Protein 2PFM (pdb70)

Organism: Bacillus anthracis (NCBI:txid1392)

Radius of gyration: 32.89 Å; Cα contacts (8 Å, |Δi|>4): 1413; chains: 2; bounding box: 69×90×86 Å

Structure (mmCIF, N/CA/C/O backbone):
data_2PFM
#
_entry.id   2PFM
#
_cell.length_a   154.381
_cell.length_b   154.381
_cell.length_c   174.989
_cell.angle_alpha   90.00
_cell.angle_beta   90.00
_cell.angle_gamma   120.00
#
_symmetry.space_group_name_H-M   'P 61 2 2'
#
loop_
_entity.id
_entity.type
_entity.pdbx_description
1 polymer 'Adenylosuccinate lyase'
2 non-polymer 'MALONATE ION'
3 water water
#
loop_
_atom_site.group_PDB
_atom_site.id
_atom_site.type_symbol
_atom_site.label_atom_id
_atom_site.label_alt_id
_atom_site.label_comp_id
_atom_site.label_asym_id
_atom_site.label_entity_id
_atom_site.label_seq_id
_atom_site.pdbx_PDB_ins_code
_atom_site.Cartn_x
_atom_site.Cartn_y
_atom_site.Cartn_z
_atom_site.occupancy
_atom_site.B_iso_or_equiv
_atom_site.auth_seq_id
_atom_site.auth_comp_id
_atom_site.auth_asym_id
_atom_site.auth_atom_id
_atom_site.pdbx_PDB_model_num
ATOM 1 N N . ILE A 1 11 ? -19.409 -72.770 -15.998 1.00 73.37 2 ILE A N 1
ATOM 2 C CA . ILE A 1 11 ? -18.013 -73.262 -16.219 1.00 73.10 2 ILE A CA 1
ATOM 3 C C . ILE A 1 11 ? -17.888 -73.907 -17.588 1.00 71.92 2 ILE A C 1
ATOM 4 O O . ILE A 1 11 ? -18.828 -74.580 -18.006 1.00 72.52 2 ILE A O 1
ATOM 9 N N . SER A 1 12 ? -16.745 -73.795 -18.276 1.00 70.31 3 SER A N 1
ATOM 10 C CA . SER A 1 12 ? -15.424 -73.462 -17.721 1.00 68.54 3 SER A CA 1
ATOM 11 C C . SER A 1 12 ? -14.611 -72.356 -18.461 1.00 67.83 3 SER A C 1
ATOM 12 O O . SER A 1 12 ? -13.667 -71.793 -17.898 1.00 67.53 3 SER A O 1
ATOM 15 N N . ARG A 1 13 ? -14.949 -72.053 -19.713 1.00 66.19 4 ARG A N 1
ATOM 16 C CA . ARG A 1 13 ? -14.394 -70.861 -20.377 1.00 65.00 4 ARG A CA 1
ATOM 17 C C . ARG A 1 13 ? -14.948 -69.560 -19.782 1.00 63.19 4 ARG A C 1
ATOM 18 O O . ARG A 1 13 ? -14.444 -68.474 -20.089 1.00 62.30 4 ARG A O 1
ATOM 26 N N . TYR A 1 14 ? -16.002 -69.677 -18.972 1.00 61.16 5 TYR A N 1
ATOM 27 C CA . TYR A 1 14 ? -16.573 -68.522 -18.281 1.00 60.14 5 TYR A CA 1
ATOM 28 C C . TYR A 1 14 ? -16.176 -68.471 -16.801 1.00 58.99 5 TYR A C 1
ATOM 29 O O . TYR A 1 14 ? -16.793 -67.757 -16.023 1.00 58.26 5 TYR A O 1
ATOM 38 N N . THR A 1 15 ? -15.136 -69.199 -16.409 1.00 57.97 6 THR A N 1
ATOM 39 C CA . THR A 1 15 ? -14.700 -69.172 -15.013 1.00 57.67 6 THR A CA 1
ATOM 40 C C . THR A 1 15 ? -13.250 -68.683 -14.880 1.00 57.07 6 THR A C 1
ATOM 41 O O . THR A 1 15 ? -12.325 -69.272 -15.443 1.00 57.29 6 THR A O 1
ATOM 45 N N . ARG A 1 16 ? -13.081 -67.571 -14.164 1.00 56.25 7 ARG A N 1
ATOM 46 C CA . ARG A 1 16 ? -11.758 -67.062 -13.794 1.00 55.59 7 ARG A CA 1
ATOM 47 C C . ARG A 1 16 ? -11.237 -67.811 -12.543 1.00 54.44 7 ARG A C 1
ATOM 48 O O . ARG A 1 16 ? -12.049 -68.276 -11.725 1.00 54.75 7 ARG A O 1
ATOM 56 N N . PRO A 1 17 ? -9.897 -67.960 -12.402 1.00 52.99 8 PRO A N 1
ATOM 57 C CA . PRO A 1 17 ? -9.317 -68.804 -11.323 1.00 51.69 8 PRO A CA 1
ATOM 58 C C . PRO A 1 17 ? -9.639 -68.397 -9.884 1.00 50.06 8 PRO A C 1
ATOM 59 O O . PRO A 1 17 ? -9.879 -69.256 -9.046 1.00 49.23 8 PRO A O 1
ATOM 63 N N . GLU A 1 18 ? -9.651 -67.099 -9.615 1.00 48.22 9 GLU A N 1
ATOM 64 C CA . GLU A 1 18 ? -9.988 -66.597 -8.292 1.00 46.73 9 GLU A CA 1
ATOM 65 C C . GLU A 1 18 ? -11.341 -67.218 -7.840 1.00 44.38 9 GLU A C 1
ATOM 66 O O . GLU A 1 18 ? -11.403 -67.896 -6.810 1.00 44.79 9 GLU A O 1
ATOM 72 N N . MET A 1 19 ? -12.396 -67.084 -8.634 1.00 40.80 10 MET A N 1
ATOM 73 C CA . MET A 1 19 ? -13.725 -67.505 -8.166 1.00 40.19 10 MET A CA 1
ATOM 74 C C . MET A 1 19 ? -13.964 -69.041 -8.190 1.00 38.74 10 MET A C 1
ATOM 75 O O . MET A 1 19 ? -14.650 -69.598 -7.311 1.00 37.90 10 MET A O 1
ATOM 80 N N . GLY A 1 20 ? -13.425 -69.713 -9.193 1.00 38.14 11 GLY A N 1
ATOM 81 C CA . GLY A 1 20 ? -13.521 -71.159 -9.299 1.00 38.28 11 GLY A CA 1
ATOM 82 C C . GLY A 1 20 ? -12.944 -71.862 -8.084 1.00 37.97 11 GLY A C 1
ATOM 83 O O . GLY A 1 20 ? -13.560 -72.792 -7.542 1.00 37.70 11 GLY A O 1
ATOM 84 N N . ALA A 1 21 ? -11.765 -71.417 -7.658 1.00 37.58 12 ALA A N 1
ATOM 85 C CA . ALA A 1 21 ? -11.096 -71.972 -6.480 1.00 38.20 12 ALA A CA 1
ATOM 86 C C . ALA A 1 21 ? -11.955 -71.982 -5.182 1.00 38.16 12 ALA A C 1
ATOM 87 O O . ALA A 1 21 ? -11.895 -72.930 -4.401 1.00 38.88 12 ALA A O 1
ATOM 89 N N . ILE A 1 22 ? -12.783 -70.982 -4.946 1.00 38.11 13 ILE A N 1
ATOM 90 C CA . ILE A 1 22 ? -13.532 -71.020 -3.687 1.00 37.99 13 ILE A CA 1
ATOM 91 C C . ILE A 1 22 ? -14.622 -72.095 -3.662 1.00 38.11 13 ILE A C 1
ATOM 92 O O . ILE A 1 22 ? -15.019 -72.584 -2.597 1.00 38.01 13 ILE A O 1
ATOM 97 N N . TRP A 1 23 ? -15.083 -72.508 -4.835 1.00 37.31 14 TRP A N 1
ATOM 98 C CA . TRP A 1 23 ? -16.190 -73.462 -4.909 1.00 37.48 14 TRP A CA 1
ATOM 99 C C . TRP A 1 23 ? -15.783 -74.944 -5.082 1.00 38.67 14 TRP A C 1
ATOM 100 O O . TRP A 1 23 ? -16.645 -75.804 -5.303 1.00 38.97 14 TRP A O 1
ATOM 111 N N . THR A 1 24 ? -14.496 -75.258 -4.937 1.00 39.99 15 THR A N 1
ATOM 112 C CA . THR A 1 24 ? -14.054 -76.658 -4.989 1.00 40.54 15 THR A CA 1
ATOM 113 C C . THR A 1 24 ? -14.543 -77.438 -3.770 1.00 41.78 15 THR A C 1
ATOM 114 O O . THR A 1 24 ? -14.799 -76.868 -2.695 1.00 40.58 15 THR A O 1
ATOM 118 N N . GLU A 1 25 ? -14.664 -78.742 -3.965 1.00 42.77 16 GLU A N 1
ATOM 119 C CA . GLU A 1 25 ? -15.007 -79.684 -2.905 1.00 44.11 16 GLU A CA 1
ATOM 120 C C . GLU A 1 25 ? -14.000 -79.606 -1.763 1.00 44.82 16 GLU A C 1
ATOM 121 O O . GLU A 1 25 ? -14.370 -79.593 -0.569 1.00 44.11 16 GLU A O 1
ATOM 127 N N . GLU A 1 26 ? -12.732 -79.521 -2.150 1.00 45.26 17 GLU A N 1
ATOM 128 C CA . GLU A 1 26 ? -11.647 -79.418 -1.201 1.00 45.71 17 GLU A CA 1
ATOM 129 C C . GLU A 1 26 ? -11.862 -78.226 -0.300 1.00 45.01 17 GLU A C 1
ATOM 130 O O . GLU A 1 26 ? -11.767 -78.346 0.935 1.00 44.35 17 GLU A O 1
ATOM 136 N N . ASN A 1 27 ? -12.149 -77.084 -0.924 1.00 44.05 18 ASN A N 1
ATOM 137 C CA . ASN A 1 27 ? -12.364 -75.862 -0.181 1.00 42.91 18 ASN A CA 1
ATOM 138 C C . ASN A 1 27 ? -13.609 -75.963 0.703 1.00 41.44 18 ASN A C 1
ATOM 139 O O . ASN A 1 27 ? -13.600 -75.461 1.813 1.00 40.45 18 ASN A O 1
ATOM 144 N N . LYS A 1 28 ? -14.666 -76.602 0.201 1.00 40.26 19 LYS A N 1
ATOM 145 C CA . LYS A 1 28 ? -15.875 -76.823 0.989 1.00 40.36 19 LYS A CA 1
ATOM 146 C C . LYS A 1 28 ? -15.570 -77.661 2.273 1.00 39.87 19 LYS A C 1
ATOM 147 O O . LYS A 1 28 ? -15.883 -77.240 3.386 1.00 39.33 19 LYS A O 1
ATOM 153 N N . PHE A 1 29 ? -14.953 -78.825 2.094 1.00 39.56 20 PHE A N 1
ATOM 154 C CA . PHE A 1 29 ? -14.637 -79.716 3.204 1.00 39.34 20 PHE A CA 1
ATOM 155 C C . PHE A 1 29 ? -13.674 -79.081 4.219 1.00 39.26 20 PHE A C 1
ATOM 156 O O . PHE A 1 29 ? -13.755 -79.356 5.415 1.00 39.43 20 PHE A O 1
ATOM 164 N N . LYS A 1 30 ? -12.786 -78.214 3.741 1.00 38.96 21 LYS A N 1
ATOM 165 C CA . LYS A 1 30 ? -11.942 -77.452 4.624 1.00 39.23 21 LYS A CA 1
ATOM 166 C C . LYS A 1 30 ? -12.746 -76.511 5.502 1.00 39.21 21 LYS A C 1
ATOM 167 O O . LYS A 1 30 ? -12.441 -76.363 6.700 1.00 39.60 21 LYS A O 1
ATOM 173 N N . ALA A 1 31 ? -13.760 -75.871 4.918 1.00 37.67 22 ALA A N 1
ATOM 174 C CA . ALA A 1 31 ? -14.638 -74.977 5.665 1.00 37.47 22 ALA A CA 1
ATOM 175 C C . ALA A 1 31 ? -15.440 -75.778 6.705 1.00 37.20 22 ALA A C 1
ATOM 176 O O . ALA A 1 31 ? -15.602 -75.327 7.834 1.00 37.40 22 ALA A O 1
ATOM 178 N N . TRP A 1 32 ? -15.928 -76.959 6.322 1.00 37.34 23 TRP A N 1
ATOM 179 C CA . TRP A 1 32 ? -16.636 -77.841 7.259 1.00 36.88 23 TRP A CA 1
ATOM 180 C C . TRP A 1 32 ? -15.766 -78.191 8.446 1.00 37.20 23 TRP A C 1
ATOM 181 O O . TRP A 1 32 ? -16.239 -78.152 9.585 1.00 38.18 23 TRP A O 1
ATOM 192 N N . LEU A 1 33 ? -14.516 -78.572 8.182 1.00 37.40 24 LEU A N 1
ATOM 193 C CA . LEU A 1 33 ? -13.563 -78.905 9.238 1.00 37.24 24 LEU A CA 1
ATOM 194 C C . LEU A 1 33 ? -13.347 -77.714 10.159 1.00 37.56 24 LEU A C 1
ATOM 195 O O . LEU A 1 33 ? -13.318 -77.866 11.395 1.00 37.56 24 LEU A O 1
ATOM 200 N N . GLU A 1 34 ? -13.219 -76.524 9.590 1.00 37.17 25 GLU A N 1
ATOM 201 C CA . GLU A 1 34 ? -13.003 -75.341 10.446 1.00 37.21 25 GLU A CA 1
ATOM 202 C C . GLU A 1 34 ? -14.207 -75.022 11.355 1.00 37.03 25 GLU A C 1
ATOM 203 O O . GLU A 1 34 ? -14.040 -74.741 12.550 1.00 36.99 25 GLU A O 1
ATOM 209 N N . VAL A 1 35 ? -15.414 -75.113 10.806 1.00 36.48 26 VAL A N 1
ATOM 210 C CA . VAL A 1 35 ? -16.638 -74.991 11.615 1.00 35.96 26 VAL A CA 1
ATOM 211 C C . VAL A 1 35 ? -16.587 -75.985 12.782 1.00 35.75 26 VAL A C 1
ATOM 212 O O . VAL A 1 35 ? -16.742 -75.579 13.935 1.00 35.00 26 VAL A O 1
ATOM 216 N N . GLU A 1 36 ? -16.296 -77.257 12.490 1.00 35.25 27 GLU A N 1
ATOM 217 C CA . GLU A 1 36 ? -16.292 -78.306 13.511 1.00 35.29 27 GLU A CA 1
ATOM 218 C C . GLU A 1 36 ? -15.277 -78.023 14.628 1.00 35.39 27 GLU A C 1
ATOM 219 O O . GLU A 1 36 ? -15.591 -78.176 15.807 1.00 36.50 27 GLU A O 1
ATOM 225 N N . ILE A 1 37 ? -14.071 -77.613 14.255 1.00 34.61 28 ILE A N 1
ATOM 226 C CA . ILE A 1 37 ? -13.040 -77.379 15.218 1.00 34.80 28 ILE A CA 1
ATOM 227 C C . ILE A 1 37 ? -13.379 -76.155 16.054 1.00 35.04 28 ILE A C 1
ATOM 228 O O . ILE A 1 37 ? -13.212 -76.163 17.288 1.00 34.91 28 ILE A O 1
ATOM 233 N N . LEU A 1 38 ? -13.885 -75.112 15.405 1.00 34.50 29 LEU A N 1
ATOM 234 C CA . LEU A 1 38 ? -14.278 -73.928 16.166 1.00 35.05 29 LEU A CA 1
ATOM 235 C C . LEU A 1 38 ? -15.360 -74.254 17.192 1.00 35.40 29 LEU A C 1
ATOM 236 O O . LEU A 1 38 ? -15.315 -73.774 18.329 1.00 36.39 29 LEU A O 1
ATOM 241 N N . ALA A 1 39 ? -16.310 -75.092 16.796 1.00 35.37 30 ALA A N 1
ATOM 242 C CA . ALA A 1 39 ? -17.388 -75.508 17.674 1.00 35.60 30 ALA A CA 1
ATOM 243 C C . ALA A 1 39 ? -16.842 -76.234 18.926 1.00 36.00 30 ALA A C 1
ATOM 244 O O . ALA A 1 39 ? -17.260 -75.913 20.038 1.00 35.50 30 ALA A O 1
ATOM 246 N N . CYS A 1 40 ? -15.883 -77.143 18.758 1.00 36.91 31 CYS A N 1
ATOM 247 C CA . CYS A 1 40 ? -15.260 -77.807 19.920 1.00 37.45 31 CYS A CA 1
ATOM 248 C C . CYS A 1 40 ? -14.478 -76.799 20.782 1.00 37.59 31 CYS A C 1
ATOM 249 O O . CYS A 1 40 ? -14.545 -76.838 22.021 1.00 37.48 31 CYS A O 1
ATOM 252 N N . GLU A 1 41 ? -13.748 -75.892 20.135 1.00 37.27 32 GLU A N 1
ATOM 253 C CA . GLU A 1 41 ? -13.080 -74.805 20.865 1.00 37.87 32 GLU A CA 1
ATOM 254 C C . GLU A 1 41 ? -14.072 -73.925 21.684 1.00 37.33 32 GLU A C 1
ATOM 255 O O . GLU A 1 41 ? -13.794 -73.569 22.820 1.00 36.56 32 GLU A O 1
ATOM 261 N N . ALA A 1 42 ? -15.232 -73.607 21.125 1.00 37.40 33 ALA A N 1
ATOM 262 C CA . ALA A 1 42 ? -16.269 -72.916 21.894 1.00 37.73 33 ALA A CA 1
ATOM 263 C C . ALA A 1 42 ? -16.690 -73.731 23.130 1.00 38.16 33 ALA A C 1
ATOM 264 O O . ALA A 1 42 ? -16.696 -73.211 24.230 1.00 38.87 33 ALA A O 1
ATOM 266 N N . TRP A 1 43 ? -17.042 -74.998 22.954 1.00 38.32 34 TRP A N 1
ATOM 267 C CA . TRP A 1 43 ? -17.462 -75.828 24.080 1.00 38.83 34 TRP A CA 1
ATOM 268 C C . TRP A 1 43 ? -16.380 -75.888 25.169 1.00 40.18 34 TRP A C 1
ATOM 269 O O . TRP A 1 43 ? -16.688 -75.882 26.367 1.00 40.78 34 TRP A O 1
ATOM 280 N N . ALA A 1 44 ? -15.114 -75.946 24.766 1.00 40.80 35 ALA A N 1
ATOM 281 C CA . ALA A 1 44 ? -14.019 -75.943 25.704 1.00 41.85 35 ALA A CA 1
ATOM 282 C C . ALA A 1 44 ? -13.942 -74.603 26.427 1.00 42.88 35 ALA A C 1
ATOM 283 O O . ALA A 1 44 ? -13.629 -74.574 27.609 1.00 43.01 35 ALA A O 1
ATOM 285 N N . GLU A 1 45 ? -14.239 -73.491 25.758 1.00 44.09 36 GLU A N 1
ATOM 286 C CA . GLU A 1 45 ? -14.267 -72.201 26.470 1.00 45.86 36 GLU A CA 1
ATOM 287 C C . GLU A 1 45 ? -15.318 -72.207 27.582 1.00 46.71 36 GLU A C 1
ATOM 288 O O . GLU A 1 45 ? -15.113 -71.625 28.631 1.00 46.45 36 GLU A O 1
ATOM 294 N N . LEU A 1 46 ? -16.445 -72.864 27.314 1.00 48.02 37 LEU A N 1
ATOM 295 C CA . LEU A 1 46 ? -17.548 -73.036 28.264 1.00 48.56 37 LEU A CA 1
ATOM 296 C C . LEU A 1 46 ? -17.190 -73.976 29.409 1.00 49.61 37 LEU A C 1
ATOM 297 O O . LEU A 1 46 ? -17.884 -74.003 30.421 1.00 49.39 37 LEU A O 1
ATOM 302 N N . GLY A 1 47 ? -16.154 -74.776 29.205 1.00 50.82 38 GLY A N 1
ATOM 303 C CA . GLY A 1 47 ? -15.695 -75.760 30.190 1.00 51.69 38 GLY A CA 1
ATOM 304 C C . GLY A 1 47 ? -16.408 -77.090 30.023 1.00 52.53 38 GLY A C 1
ATOM 305 O O . GLY A 1 47 ? -16.269 -77.986 30.855 1.00 52.07 38 GLY A O 1
ATOM 306 N N . ASP A 1 48 ? -17.175 -77.234 28.947 1.00 53.18 39 ASP A N 1
ATOM 307 C CA . ASP A 1 48 ? -17.992 -78.438 28.777 1.00 54.36 39 ASP A CA 1
ATOM 308 C C . ASP A 1 48 ? -17.230 -79.626 28.227 1.00 54.82 39 ASP A C 1
ATOM 309 O O . ASP A 1 48 ? -17.633 -80.767 28.440 1.00 55.35 39 ASP A O 1
ATOM 314 N N . ILE A 1 49 ? -16.152 -79.365 27.498 1.00 55.27 40 ILE A N 1
ATOM 315 C CA . ILE A 1 49 ? -15.255 -80.428 27.073 1.00 55.62 40 ILE A CA 1
ATOM 316 C C . ILE A 1 49 ? -13.824 -79.988 27.400 1.00 55.32 40 ILE A C 1
ATOM 317 O O . ILE A 1 49 ? -13.546 -78.797 27.463 1.00 54.72 40 ILE A O 1
ATOM 322 N N . PRO A 1 50 ? -12.930 -80.950 27.685 1.00 55.91 41 PRO A N 1
ATOM 323 C CA . PRO A 1 50 ? -11.583 -80.584 28.178 1.00 56.11 41 PRO A CA 1
ATOM 324 C C . PRO A 1 50 ? -10.735 -79.833 27.159 1.00 56.24 41 PRO A C 1
ATOM 325 O O . PRO A 1 50 ? -10.785 -80.139 25.975 1.00 56.13 41 PRO A O 1
ATOM 329 N N . LYS A 1 51 ? -9.977 -78.846 27.628 1.00 56.49 42 LYS A N 1
ATOM 330 C CA . LYS A 1 51 ? -9.045 -78.085 26.783 1.00 56.71 42 LYS A CA 1
ATOM 331 C C . LYS A 1 51 ? -8.033 -78.981 26.067 1.00 56.14 42 LYS A C 1
ATOM 332 O O . LYS A 1 51 ? -7.671 -78.738 24.917 1.00 54.91 42 LYS A O 1
ATOM 338 N N . GLU A 1 52 ? -7.552 -79.996 26.774 1.00 55.88 43 GLU A N 1
ATOM 339 C CA . GLU A 1 52 ? -6.583 -80.908 26.200 1.00 55.74 43 GLU A CA 1
ATOM 340 C C . GLU A 1 52 ? -7.153 -81.712 25.047 1.00 54.35 43 GLU A C 1
ATOM 341 O O . GLU A 1 52 ? -6.469 -81.934 24.064 1.00 53.56 43 GLU A O 1
ATOM 347 N N . ASP A 1 53 ? -8.400 -82.144 25.168 1.00 53.52 44 ASP A N 1
ATOM 348 C CA . ASP A 1 53 ? -9.064 -82.862 24.085 1.00 53.03 44 ASP A CA 1
ATOM 349 C C . ASP A 1 53 ? -9.121 -82.013 22.819 1.00 52.34 44 ASP A C 1
ATOM 350 O O . ASP A 1 53 ? -8.749 -82.478 21.747 1.00 51.21 44 ASP A O 1
ATOM 355 N N . VAL A 1 54 ? -9.563 -80.764 22.957 1.00 51.99 45 VAL A N 1
ATOM 356 C CA . VAL A 1 54 ? -9.781 -79.899 21.797 1.00 51.74 45 VAL A CA 1
ATOM 357 C C . VAL A 1 54 ? -8.461 -79.420 21.212 1.00 51.04 45 VAL A C 1
ATOM 358 O O . VAL A 1 54 ? -8.369 -79.197 20.005 1.00 50.90 45 VAL A O 1
ATOM 362 N N . LYS A 1 55 ? -7.445 -79.256 22.051 1.00 50.37 46 LYS A N 1
ATOM 363 C CA . LYS A 1 55 ? -6.102 -78.931 21.547 1.00 50.05 46 LYS A CA 1
ATOM 364 C C . LYS A 1 55 ? -5.651 -79.957 20.525 1.00 48.30 46 LYS A C 1
ATOM 365 O O . LYS A 1 55 ? -5.139 -79.598 19.459 1.00 47.30 46 LYS A O 1
ATOM 371 N N . LYS A 1 56 ? -5.859 -81.228 20.869 1.00 46.98 47 LYS A N 1
ATOM 372 C CA . LYS A 1 56 ? -5.594 -82.349 19.985 1.00 46.50 47 LYS A CA 1
ATOM 373 C C . LYS A 1 56 ? -6.430 -82.296 18.709 1.00 45.26 47 LYS A C 1
ATOM 374 O O . LYS A 1 56 ? -5.917 -82.576 17.620 1.00 43.84 47 LYS A O 1
ATOM 380 N N . ILE A 1 57 ? -7.716 -81.953 18.849 1.00 44.51 48 ILE A N 1
ATOM 381 C CA . ILE A 1 57 ? -8.608 -81.835 17.694 1.00 44.51 48 ILE A CA 1
ATOM 382 C C . ILE A 1 57 ? -8.102 -80.708 16.789 1.00 44.15 48 ILE A C 1
ATOM 383 O O . ILE A 1 57 ? -7.927 -80.915 15.607 1.00 44.18 48 ILE A O 1
ATOM 388 N N . ARG A 1 58 ? -7.816 -79.536 17.345 1.00 44.30 49 ARG A N 1
ATOM 389 C CA . ARG A 1 58 ? -7.237 -78.450 16.545 1.00 44.78 49 ARG A CA 1
ATOM 390 C C . ARG A 1 58 ? -5.924 -78.874 15.853 1.00 45.00 49 ARG A C 1
ATOM 391 O O . ARG A 1 58 ? -5.727 -78.588 14.678 1.00 45.06 49 ARG A O 1
ATOM 399 N N . GLU A 1 59 ? -5.049 -79.582 16.573 1.00 45.37 50 GLU A N 1
ATOM 400 C CA . GLU A 1 59 ? -3.757 -79.999 16.018 1.00 45.67 50 GLU A CA 1
ATOM 401 C C . GLU A 1 59 ? -3.840 -81.079 14.956 1.00 45.12 50 GLU A C 1
ATOM 402 O O . GLU A 1 59 ? -3.136 -80.993 13.975 1.00 44.79 50 GLU A O 1
ATOM 408 N N . HIS A 1 60 ? -4.666 -82.100 15.166 1.00 45.02 51 HIS A N 1
ATOM 409 C CA . HIS A 1 60 ? -4.574 -83.340 14.381 1.00 45.13 51 HIS A CA 1
ATOM 410 C C . HIS A 1 60 ? -5.747 -83.659 13.452 1.00 45.50 51 HIS A C 1
ATOM 411 O O . HIS A 1 60 ? -5.588 -84.459 12.525 1.00 45.62 51 HIS A O 1
ATOM 418 N N . ALA A 1 61 ? -6.909 -83.055 13.699 1.00 45.18 52 ALA A N 1
ATOM 419 C CA . ALA A 1 61 ? -8.110 -83.354 12.925 1.00 45.43 52 ALA A CA 1
ATOM 420 C C . ALA A 1 61 ? -7.880 -83.028 11.448 1.00 45.41 52 ALA A C 1
ATOM 421 O O . ALA A 1 61 ? -7.353 -81.955 11.114 1.00 44.71 52 ALA A O 1
ATOM 423 N N . SER A 1 62 ? -8.253 -83.968 10.578 1.00 45.88 53 SER A N 1
ATOM 424 C CA . SER A 1 62 ? -8.185 -83.763 9.129 1.00 46.30 53 SER A CA 1
ATOM 425 C C . SER A 1 62 ? -9.202 -84.668 8.433 1.00 46.72 53 SER A C 1
ATOM 426 O O . SER A 1 62 ? -10.070 -85.257 9.089 1.00 47.33 53 SER A O 1
ATOM 429 N N . PHE A 1 63 ? -9.086 -84.764 7.112 1.00 46.85 54 PHE A N 1
ATOM 430 C CA . PHE A 1 63 ? -9.933 -85.622 6.290 1.00 47.05 54 PHE A CA 1
ATOM 431 C C . PHE A 1 63 ? -9.196 -86.037 4.998 1.00 47.62 54 PHE A C 1
ATOM 432 O O . PHE A 1 63 ? -8.316 -85.318 4.510 1.00 48.25 54 PHE A O 1
ATOM 440 N N . ASP A 1 64 ? -9.551 -87.208 4.469 1.00 48.13 55 ASP A N 1
ATOM 441 C CA . ASP A 1 64 ? -9.202 -87.615 3.106 1.00 47.92 55 ASP A CA 1
ATOM 442 C C . ASP A 1 64 ? -10.471 -87.636 2.259 1.00 47.64 55 ASP A C 1
ATOM 443 O O . ASP A 1 64 ? -11.402 -88.380 2.558 1.00 46.94 55 ASP A O 1
ATOM 448 N N . ILE A 1 65 ? -10.500 -86.836 1.197 1.00 48.22 56 ILE A N 1
ATOM 449 C CA . ILE A 1 65 ? -11.706 -86.657 0.387 1.00 48.24 56 ILE A CA 1
ATOM 450 C C . ILE A 1 65 ? -12.162 -87.967 -0.232 1.00 47.72 56 ILE A C 1
ATOM 451 O O . ILE A 1 65 ? -13.347 -88.274 -0.231 1.00 47.04 56 ILE A O 1
ATOM 456 N N . ASP A 1 66 ? -11.236 -88.735 -0.781 1.00 47.34 57 ASP A N 1
ATOM 457 C CA . ASP A 1 66 ? -11.610 -90.029 -1.381 1.00 47.39 57 ASP A CA 1
ATOM 458 C C . ASP A 1 66 ? -12.333 -90.948 -0.382 1.00 46.71 57 ASP A C 1
ATOM 459 O O . ASP A 1 66 ? -13.247 -91.671 -0.755 1.00 46.38 57 ASP A O 1
ATOM 464 N N . ARG A 1 67 ? -11.911 -90.914 0.876 1.00 46.65 58 ARG A N 1
ATOM 465 C CA . ARG A 1 67 ? -12.583 -91.651 1.957 1.00 46.11 58 ARG A CA 1
ATOM 466 C C . ARG A 1 67 ? -13.979 -91.086 2.271 1.00 45.38 58 ARG A C 1
ATOM 467 O O . ARG A 1 67 ? -14.947 -91.858 2.484 1.00 45.14 58 ARG A O 1
ATOM 475 N N . ILE A 1 68 ? -14.100 -89.756 2.287 1.00 44.08 59 ILE A N 1
ATOM 476 C CA . ILE A 1 68 ? -15.406 -89.124 2.463 1.00 43.60 59 ILE A CA 1
ATOM 477 C C . ILE A 1 68 ? -16.362 -89.719 1.436 1.00 43.22 59 ILE A C 1
ATOM 478 O O . ILE A 1 68 ? -17.412 -90.239 1.800 1.00 41.86 59 ILE A O 1
ATOM 483 N N . TYR A 1 69 ? -15.964 -89.688 0.166 1.00 43.59 60 TYR A N 1
ATOM 484 C CA . TYR A 1 69 ? -16.785 -90.240 -0.911 1.00 44.65 60 TYR A CA 1
ATOM 485 C C . TYR A 1 69 ? -17.052 -91.742 -0.753 1.00 44.51 60 TYR A C 1
ATOM 486 O O . TYR A 1 69 ? -18.175 -92.184 -0.995 1.00 43.52 60 TYR A O 1
ATOM 495 N N . GLU A 1 70 ? -16.049 -92.520 -0.336 1.00 44.86 61 GLU A N 1
ATOM 496 C CA . GLU A 1 70 ? -16.267 -93.955 -0.124 1.00 45.94 61 GLU A CA 1
ATOM 497 C C . GLU A 1 70 ? -17.335 -94.159 0.939 1.00 45.80 61 GLU A C 1
ATOM 498 O O . GLU A 1 70 ? -18.297 -94.894 0.710 1.00 46.15 61 GLU A O 1
ATOM 504 N N . ILE A 1 71 ? -17.162 -93.510 2.096 1.00 45.53 62 ILE A N 1
ATOM 505 C CA . ILE A 1 71 ? -18.141 -93.631 3.208 1.00 45.55 62 ILE A CA 1
ATOM 506 C C . ILE A 1 71 ? -19.544 -93.184 2.789 1.00 45.58 62 ILE A C 1
ATOM 507 O O . ILE A 1 71 ? -20.543 -93.821 3.116 1.00 45.27 62 ILE A O 1
ATOM 512 N N . GLU A 1 72 ? -19.609 -92.093 2.043 1.00 46.40 63 GLU A N 1
ATOM 513 C CA . GLU A 1 72 ? -20.882 -91.595 1.526 1.00 46.69 63 GLU A CA 1
ATOM 514 C C . GLU A 1 72 ? -21.621 -92.617 0.662 1.00 46.27 63 GLU A C 1
ATOM 515 O O . GLU A 1 72 ? -22.840 -92.611 0.633 1.00 45.04 63 GLU A O 1
ATOM 521 N N . LYS A 1 73 ? -20.899 -93.499 -0.036 1.00 46.98 64 LYS A N 1
ATOM 522 C CA . LYS A 1 73 ? -21.550 -94.581 -0.791 1.00 47.70 64 LYS A CA 1
ATOM 523 C C . LYS A 1 73 ? -22.456 -95.477 0.078 1.00 47.47 64 LYS A C 1
ATOM 524 O O . LYS A 1 73 ? -23.491 -95.944 -0.372 1.00 46.91 64 LYS A O 1
ATOM 530 N N . GLU A 1 74 ? -22.042 -95.700 1.321 1.00 47.62 65 GLU A N 1
ATOM 531 C CA . GLU A 1 74 ? -22.837 -96.475 2.266 1.00 47.96 65 GLU A CA 1
ATOM 532 C C . GLU A 1 74 ? -23.890 -95.605 2.945 1.00 46.83 65 GLU A C 1
ATOM 533 O O . GLU A 1 74 ? -25.076 -95.934 2.943 1.00 46.65 65 GLU A O 1
ATOM 539 N N . THR A 1 75 ? -23.448 -94.493 3.524 1.00 45.71 66 THR A N 1
ATOM 540 C CA . THR A 1 75 ? -24.289 -93.712 4.423 1.00 45.02 66 THR A CA 1
ATOM 541 C C . THR A 1 75 ? -25.388 -92.984 3.657 1.00 44.67 66 THR A C 1
ATOM 542 O O . THR A 1 75 ? -26.455 -92.701 4.202 1.00 43.76 66 THR A O 1
ATOM 546 N N . ARG A 1 76 ? -25.120 -92.683 2.390 1.00 43.71 67 ARG A N 1
ATOM 547 C CA . ARG A 1 76 ? -25.971 -91.784 1.620 1.00 43.16 67 ARG A CA 1
ATOM 548 C C . ARG A 1 76 ? -26.153 -90.449 2.335 1.00 42.39 67 ARG A C 1
ATOM 549 O O . ARG A 1 76 ? -27.226 -89.847 2.282 1.00 41.41 67 ARG A O 1
ATOM 557 N N . HIS A 1 77 ? -25.099 -89.993 3.003 1.00 41.17 68 HIS A N 1
ATOM 558 C CA . HIS A 1 77 ? -25.174 -88.802 3.819 1.00 41.14 68 HIS A CA 1
ATOM 559 C C . HIS A 1 77 ? -23.816 -88.117 3.893 1.00 40.62 68 HIS A C 1
ATOM 560 O O . HIS A 1 77 ? -22.908 -88.617 4.522 1.00 39.34 68 HIS A O 1
ATOM 567 N N A ASP A 1 78 ? -23.728 -86.972 3.214 0.50 40.86 69 ASP A N 1
ATOM 568 N N B ASP A 1 78 ? -23.705 -86.939 3.291 0.50 40.67 69 ASP A N 1
ATOM 569 C CA A ASP A 1 78 ? -22.541 -86.103 3.140 0.50 41.08 69 ASP A CA 1
ATOM 570 C CA B ASP A 1 78 ? -22.405 -86.278 3.138 0.50 40.73 69 ASP A CA 1
ATOM 571 C C A ASP A 1 78 ? -21.844 -85.875 4.462 0.50 40.63 69 ASP A C 1
ATOM 572 C C B ASP A 1 78 ? -21.779 -85.793 4.450 0.50 40.45 69 ASP A C 1
ATOM 573 O O A ASP A 1 78 ? -20.677 -86.228 4.641 0.50 40.51 69 ASP A O 1
ATOM 574 O O B ASP A 1 78 ? -20.565 -85.919 4.620 0.50 40.39 69 ASP A O 1
ATOM 583 N N . VAL A 1 79 ? -22.570 -85.253 5.375 1.00 40.22 70 VAL A N 1
ATOM 584 C CA . VAL A 1 79 ? -21.984 -84.756 6.635 1.00 40.29 70 VAL A CA 1
ATOM 585 C C . VAL A 1 79 ? -21.534 -85.882 7.549 1.00 39.58 70 VAL A C 1
ATOM 586 O O . VAL A 1 79 ? -20.419 -85.845 8.087 1.00 40.14 70 VAL A O 1
ATOM 590 N N . VAL A 1 80 ? -22.352 -86.924 7.653 1.00 39.51 71 VAL A N 1
ATOM 591 C CA . VAL A 1 80 ? -21.935 -88.135 8.368 1.00 39.04 71 VAL A CA 1
ATOM 592 C C . VAL A 1 80 ? -20.687 -88.699 7.715 1.00 38.74 71 VAL A C 1
ATOM 593 O O . VAL A 1 80 ? -19.760 -89.070 8.403 1.00 38.39 71 VAL A O 1
ATOM 597 N N . ALA A 1 81 ? -20.644 -88.758 6.386 1.00 38.99 72 ALA A N 1
ATOM 598 C CA . ALA A 1 81 ? -19.445 -89.282 5.727 1.00 38.88 72 ALA A CA 1
ATOM 599 C C . ALA A 1 81 ? -18.258 -88.431 6.119 1.00 38.63 72 ALA A C 1
ATOM 600 O O . ALA A 1 81 ? -17.202 -88.938 6.439 1.00 39.02 72 ALA A O 1
ATOM 602 N N . PHE A 1 82 ? -18.447 -87.119 6.130 1.00 39.27 73 PHE A N 1
ATOM 603 C CA . PHE A 1 82 ? -17.361 -86.223 6.472 1.00 39.33 73 PHE A CA 1
ATOM 604 C C . PHE A 1 82 ? -16.859 -86.447 7.908 1.00 39.21 73 PHE A C 1
ATOM 605 O O . PHE A 1 82 ? -15.676 -86.660 8.126 1.00 38.60 73 PHE A O 1
ATOM 613 N N . THR A 1 83 ? -17.752 -86.425 8.889 1.00 39.54 74 THR A N 1
ATOM 614 C CA . THR A 1 83 ? -17.302 -86.612 10.273 1.00 39.92 74 THR A CA 1
ATOM 615 C C . THR A 1 83 ? -16.710 -88.012 10.509 1.00 40.08 74 THR A C 1
ATOM 616 O O . THR A 1 83 ? -15.723 -88.163 11.235 1.00 40.44 74 THR A O 1
ATOM 620 N N . ARG A 1 84 ? -17.283 -89.044 9.907 1.00 40.58 75 ARG A N 1
ATOM 621 C CA . ARG A 1 84 ? -16.681 -90.379 10.043 1.00 40.91 75 ARG A CA 1
ATOM 622 C C . ARG A 1 84 ? -15.303 -90.445 9.394 1.00 41.39 75 ARG A C 1
ATOM 623 O O . ARG A 1 84 ? -14.394 -91.090 9.930 1.00 41.41 75 ARG A O 1
ATOM 631 N N . ALA A 1 85 ? -15.134 -89.763 8.258 1.00 41.73 76 ALA A N 1
ATOM 632 C CA . ALA A 1 85 ? -13.810 -89.679 7.641 1.00 42.44 76 ALA A CA 1
ATOM 633 C C . ALA A 1 85 ? -12.837 -88.947 8.580 1.00 42.72 76 ALA A C 1
ATOM 634 O O . ALA A 1 85 ? -11.693 -89.361 8.730 1.00 42.06 76 ALA A O 1
ATOM 636 N N . VAL A 1 86 ? -13.298 -87.872 9.217 1.00 43.40 77 VAL A N 1
ATOM 637 C CA . VAL A 1 86 ? -12.434 -87.104 10.121 1.00 44.70 77 VAL A CA 1
ATOM 638 C C . VAL A 1 86 ? -11.960 -88.000 11.261 1.00 45.78 77 VAL A C 1
ATOM 639 O O . VAL A 1 86 ? -10.788 -87.983 11.609 1.00 45.91 77 VAL A O 1
ATOM 643 N N . SER A 1 87 ? -12.882 -88.798 11.802 1.00 47.14 78 SER A N 1
ATOM 644 C CA . SER A 1 87 ? -12.597 -89.744 12.877 1.00 48.31 78 SER A CA 1
ATOM 645 C C . SER A 1 87 ? -11.443 -90.687 12.571 1.00 49.77 78 SER A C 1
ATOM 646 O O . SER A 1 87 ? -10.718 -91.079 13.479 1.00 50.59 78 SER A O 1
ATOM 649 N N . GLU A 1 88 ? -11.288 -91.064 11.301 1.00 51.13 79 GLU A N 1
ATOM 650 C CA . GLU A 1 88 ? -10.222 -91.976 10.869 1.00 51.84 79 GLU A CA 1
ATOM 651 C C . GLU A 1 88 ? -8.878 -91.300 10.579 1.00 52.73 79 GLU A C 1
ATOM 652 O O . GLU A 1 88 ? -7.969 -91.952 10.066 1.00 52.89 79 GLU A O 1
ATOM 658 N N . THR A 1 89 ? -8.761 -90.022 10.847 1.00 53.67 80 THR A N 1
ATOM 659 C CA . THR A 1 89 ? -7.507 -89.346 10.700 1.00 54.18 80 THR A CA 1
ATOM 660 C C . THR A 1 89 ? -6.469 -90.041 11.517 1.00 54.90 80 THR A C 1
ATOM 661 O O . THR A 1 89 ? -6.618 -90.193 12.704 1.00 55.18 80 THR A O 1
ATOM 665 N N . PRO A 1 90 ? -5.400 -90.444 10.873 1.00 55.37 81 PRO A N 1
ATOM 666 C CA . PRO A 1 90 ? -4.208 -90.868 11.583 1.00 55.73 81 PRO A CA 1
ATOM 667 C C . PRO A 1 90 ? -3.788 -89.750 12.487 1.00 56.22 81 PRO A C 1
ATOM 668 O O . PRO A 1 90 ? -3.429 -88.705 11.997 1.00 55.90 81 PRO A O 1
ATOM 672 N N . ALA A 1 91 ? -3.853 -89.962 13.785 1.00 56.15 82 ALA A N 1
ATOM 673 C CA . ALA A 1 91 ? -3.357 -88.978 14.706 1.00 55.64 82 ALA A CA 1
ATOM 674 C C . ALA A 1 91 ? -4.414 -88.416 15.605 1.00 55.40 82 ALA A C 1
ATOM 675 O O . ALA A 1 91 ? -4.098 -87.882 16.624 1.00 55.16 82 ALA A O 1
AT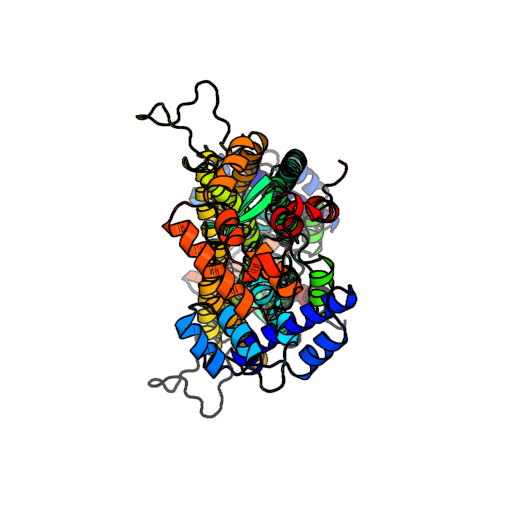OM 677 N N . LEU A 1 92 ? -5.676 -88.557 15.254 1.00 55.07 83 LEU A N 1
ATOM 678 C CA . LEU A 1 92 ? -6.711 -88.343 16.288 1.00 55.13 83 LEU A CA 1
ATOM 679 C C . LEU A 1 92 ? -6.960 -89.602 17.113 1.00 55.58 83 LEU A C 1
ATOM 680 O O . LEU A 1 92 ? -7.039 -90.696 16.567 1.00 56.16 83 LEU A O 1
ATOM 685 N N . GLY A 1 93 ? -7.106 -89.440 18.426 1.00 55.60 84 GLY A N 1
ATOM 686 C CA . GLY A 1 93 ? -7.488 -90.532 19.323 1.00 55.29 84 GLY A CA 1
ATOM 687 C C . GLY A 1 93 ? -8.937 -90.391 19.778 1.00 55.36 84 GLY A C 1
ATOM 688 O O . GLY A 1 93 ? -9.802 -89.983 18.996 1.00 54.97 84 GLY A O 1
ATOM 689 N N . GLU A 1 94 ? -9.188 -90.704 21.047 1.00 55.14 85 GLU A N 1
ATOM 690 C CA . GLU A 1 94 ? -10.527 -90.688 21.640 1.00 55.08 85 GLU A CA 1
ATOM 691 C C . GLU A 1 94 ? -11.266 -89.361 21.511 1.00 54.23 85 GLU A C 1
ATOM 692 O O . GLU A 1 94 ? -12.495 -89.351 21.447 1.00 53.81 85 GLU A O 1
ATOM 698 N N . GLU A 1 95 ? -10.510 -88.260 21.527 1.00 53.00 86 GLU A N 1
ATOM 699 C CA . GLU A 1 95 ? -11.063 -86.916 21.477 1.00 52.32 86 GLU A CA 1
ATOM 700 C C . GLU A 1 95 ? -11.997 -86.689 20.279 1.00 51.34 86 GLU A C 1
ATOM 701 O O . GLU A 1 95 ? -12.802 -85.780 20.305 1.00 50.57 86 GLU A O 1
ATOM 707 N N . ARG A 1 96 ? -11.847 -87.512 19.241 1.00 50.88 87 ARG A N 1
ATOM 708 C CA . ARG A 1 96 ? -12.738 -87.550 18.082 1.00 51.13 87 ARG A CA 1
ATOM 709 C C . ARG A 1 96 ? -14.221 -87.595 18.477 1.00 50.16 87 ARG A C 1
ATOM 710 O O . ARG A 1 96 ? -15.097 -87.160 17.727 1.00 49.86 87 ARG A O 1
ATOM 718 N N . LYS A 1 97 ? -14.463 -88.149 19.664 1.00 48.95 88 LYS A N 1
ATOM 719 C CA . LYS A 1 97 ? -15.721 -88.118 20.404 1.00 48.36 88 LYS A CA 1
ATOM 720 C C . LYS A 1 97 ? -16.529 -86.843 20.271 1.00 46.40 88 LYS A C 1
ATOM 721 O O . LYS A 1 97 ? -17.762 -86.884 20.211 1.00 45.70 88 LYS A O 1
ATOM 727 N N . TRP A 1 98 ? -15.821 -85.715 20.325 1.00 44.39 89 TRP A N 1
ATOM 728 C CA . TRP A 1 98 ? -16.437 -84.413 20.457 1.00 43.87 89 TRP A CA 1
ATOM 729 C C . TRP A 1 98 ? -16.743 -83.737 19.116 1.00 42.33 89 TRP A C 1
ATOM 730 O O . TRP A 1 98 ? -17.478 -82.758 19.087 1.00 41.49 89 TRP A O 1
ATOM 741 N N . VAL A 1 99 ? -16.178 -84.249 18.027 1.00 40.88 90 VAL A N 1
ATOM 742 C CA . VAL A 1 99 ? -16.489 -83.712 16.681 1.00 40.54 90 VAL A CA 1
ATOM 743 C C . VAL A 1 99 ? -17.991 -83.830 16.385 1.00 39.81 90 VAL A C 1
ATOM 744 O O . VAL A 1 99 ? -18.562 -84.927 16.466 1.00 39.42 90 VAL A O 1
ATOM 748 N N . HIS A 1 100 ? -18.611 -82.685 16.083 1.00 39.39 91 HIS A N 1
ATOM 749 C CA . HIS A 1 100 ? -20.048 -82.575 15.797 1.00 39.16 91 HIS A CA 1
ATOM 750 C C . HIS A 1 100 ? -20.940 -82.646 17.035 1.00 39.15 91 HIS A C 1
ATOM 751 O O . HIS A 1 100 ? -22.178 -82.748 16.943 1.00 38.54 91 HIS A O 1
ATOM 758 N N . TYR A 1 101 ? -20.318 -82.554 18.199 1.00 38.82 92 TYR A N 1
ATOM 759 C CA . TYR A 1 101 ? -21.048 -82.638 19.434 1.00 38.36 92 TYR A CA 1
ATOM 760 C C . TYR A 1 101 ? -22.053 -81.517 19.566 1.00 37.54 92 TYR A C 1
ATOM 761 O O . TYR A 1 101 ? -21.703 -80.337 19.601 1.00 37.17 92 TYR A O 1
ATOM 770 N N . GLY A 1 102 ? -23.315 -81.900 19.650 1.00 37.25 93 GLY A N 1
ATOM 771 C CA . GLY A 1 102 ? -24.401 -80.927 19.726 1.00 37.87 93 GLY A CA 1
ATOM 772 C C . GLY A 1 102 ? -24.854 -80.381 18.393 1.00 37.38 93 GLY A C 1
ATOM 773 O O . GLY A 1 102 ? -25.886 -79.714 18.330 1.00 37.93 93 GLY A O 1
ATOM 774 N N . LEU A 1 103 ? -24.131 -80.669 17.313 1.00 37.71 94 LEU A N 1
ATOM 775 C CA . LEU A 1 103 ? -24.439 -80.058 16.019 1.00 37.76 94 LEU A CA 1
ATOM 776 C C . LEU A 1 103 ? -25.425 -80.889 15.247 1.00 37.49 94 LEU A C 1
ATOM 777 O O . LEU A 1 103 ? -25.496 -82.103 15.411 1.00 37.99 94 LEU A O 1
ATOM 782 N N . THR A 1 104 ? -26.184 -80.198 14.407 1.00 37.21 95 THR A N 1
ATOM 783 C CA . THR A 1 104 ? -26.959 -80.814 13.339 1.00 36.71 95 THR A CA 1
ATOM 784 C C . THR A 1 104 ? -26.186 -80.574 12.004 1.00 36.15 95 THR A C 1
ATOM 785 O O . THR A 1 104 ? -25.243 -79.754 11.947 1.00 36.07 95 THR A O 1
ATOM 789 N N . SER A 1 105 ? -26.591 -81.285 10.957 1.00 34.77 96 SER A N 1
ATOM 790 C CA . SER A 1 105 ? -25.861 -81.274 9.695 1.00 34.30 96 SER A CA 1
ATOM 791 C C . SER A 1 105 ? -25.648 -79.849 9.193 1.00 33.25 96 SER A C 1
ATOM 792 O O . SER A 1 105 ? -24.547 -79.485 8.779 1.00 31.51 96 SER A O 1
ATOM 795 N N . THR A 1 106 ? -26.707 -79.048 9.234 1.00 32.63 97 THR A N 1
ATOM 796 C CA . THR A 1 106 ? -26.743 -77.787 8.503 1.00 33.35 97 THR A CA 1
ATOM 797 C C . THR A 1 106 ? -26.172 -76.648 9.340 1.00 33.02 97 THR A C 1
ATOM 798 O O . THR A 1 106 ? -25.890 -75.566 8.825 1.00 32.47 97 THR A O 1
ATOM 802 N N . ASP A 1 107 ? -26.005 -76.898 10.635 1.00 32.11 98 ASP A N 1
ATOM 803 C CA . ASP A 1 107 ? -25.095 -76.108 11.456 1.00 32.50 98 ASP A CA 1
ATOM 804 C C . ASP A 1 107 ? -23.729 -75.974 10.793 1.00 32.59 98 ASP A C 1
ATOM 805 O O . ASP A 1 107 ? -23.164 -74.882 10.728 1.00 33.31 98 ASP A O 1
ATOM 810 N N . VAL A 1 108 ? -23.202 -77.091 10.303 1.00 31.74 99 VAL A N 1
ATOM 811 C CA . VAL A 1 108 ? -21.954 -77.081 9.527 1.00 31.19 99 VAL A CA 1
ATOM 812 C C . VAL A 1 108 ? -22.166 -76.567 8.113 1.00 30.81 99 VAL A C 1
ATOM 813 O O . VAL A 1 108 ? -21.465 -75.664 7.680 1.00 30.36 99 VAL A O 1
ATOM 817 N N . VAL A 1 109 ? -23.119 -77.155 7.395 1.00 30.43 100 VAL A N 1
ATOM 818 C CA . VAL A 1 109 ? -23.277 -76.876 5.957 1.00 30.16 100 VAL A CA 1
ATOM 819 C C . VAL A 1 109 ? -23.614 -75.405 5.671 1.00 30.15 100 VAL A C 1
ATOM 820 O O . VAL A 1 109 ? -22.963 -74.785 4.807 1.00 29.99 100 VAL A O 1
ATOM 824 N N . ASP A 1 110 ? -24.583 -74.844 6.407 1.00 29.70 101 ASP A N 1
ATOM 825 C CA . ASP A 1 110 ? -25.032 -73.475 6.167 1.00 30.34 101 ASP A CA 1
ATOM 826 C C . ASP A 1 110 ? -24.005 -72.439 6.591 1.00 29.94 101 ASP A C 1
ATOM 827 O O . ASP A 1 110 ? -23.787 -71.454 5.897 1.00 30.53 101 ASP A O 1
ATOM 832 N N . THR A 1 111 ? -23.360 -72.668 7.722 1.00 30.03 102 THR A N 1
ATOM 833 C CA . THR A 1 111 ? -22.331 -71.761 8.230 1.00 29.69 102 THR A CA 1
ATOM 834 C C . THR A 1 111 ? -21.139 -71.762 7.251 1.00 29.91 102 THR A C 1
ATOM 835 O O . THR A 1 111 ? -20.645 -70.685 6.866 1.00 30.50 102 THR A O 1
ATOM 839 N N . ALA A 1 112 ? -20.703 -72.956 6.838 1.00 29.49 103 ALA A N 1
ATOM 840 C CA . ALA A 1 112 ? -19.626 -73.117 5.864 1.00 29.33 103 ALA A CA 1
ATOM 841 C C . ALA A 1 112 ? -20.016 -72.473 4.526 1.00 28.41 103 ALA A C 1
ATOM 842 O O . ALA A 1 112 ? -19.194 -71.792 3.914 1.00 28.36 103 ALA A O 1
ATOM 844 N N . LEU A 1 113 ? -21.266 -72.645 4.114 1.00 28.65 104 LEU A N 1
ATOM 845 C CA . LEU A 1 113 ? -21.755 -72.063 2.848 1.00 29.14 104 LEU A CA 1
ATOM 846 C C . LEU A 1 113 ? -21.730 -70.539 2.932 1.00 29.56 104 LEU A C 1
ATOM 847 O O . LEU A 1 113 ? -21.294 -69.859 2.009 1.00 30.53 104 LEU A O 1
ATOM 852 N N . SER A 1 114 ? -22.174 -69.989 4.051 1.00 30.04 105 SER A N 1
ATOM 853 C CA . SER A 1 114 ? -22.114 -68.543 4.239 1.00 29.71 105 SER A CA 1
ATOM 854 C C . SER A 1 114 ? -20.685 -68.021 4.254 1.00 30.39 105 SER A C 1
ATOM 855 O O . SER A 1 114 ? -20.403 -66.925 3.724 1.00 29.45 105 SER A O 1
ATOM 858 N N . TYR A 1 115 ? -19.783 -68.783 4.863 1.00 31.65 106 TYR A N 1
ATOM 859 C CA . TYR A 1 115 ? -18.361 -68.426 4.853 1.00 31.61 106 TYR A CA 1
ATOM 860 C C . TYR A 1 115 ? -17.789 -68.399 3.416 1.00 31.27 106 TYR A C 1
ATOM 861 O O . TYR A 1 115 ? -17.072 -67.472 3.027 1.00 30.09 106 TYR A O 1
ATOM 870 N N . ILE A 1 116 ? -18.131 -69.402 2.623 1.00 31.40 107 ILE A N 1
ATOM 871 C CA . ILE A 1 116 ? -17.751 -69.418 1.208 1.00 31.91 107 ILE A CA 1
ATOM 872 C C . ILE A 1 116 ? -18.375 -68.251 0.435 1.00 31.81 107 ILE A C 1
ATOM 873 O O . ILE A 1 116 ? -17.684 -67.564 -0.335 1.00 31.15 107 ILE A O 1
ATOM 878 N N . LEU A 1 117 ? -19.647 -67.971 0.683 1.00 31.78 108 LEU A N 1
ATOM 879 C CA . LEU A 1 117 ? -20.269 -66.813 0.023 1.00 31.57 108 LEU A CA 1
ATOM 880 C C . LEU A 1 117 ? -19.601 -65.518 0.455 1.00 31.05 108 LEU A C 1
ATOM 881 O O . LEU A 1 117 ? -19.481 -64.610 -0.334 1.00 30.91 108 LEU A O 1
ATOM 886 N N . LYS A 1 118 ? -19.178 -65.420 1.710 1.00 30.93 109 LYS A N 1
ATOM 887 C CA . LYS A 1 118 ? -18.467 -64.224 2.162 1.00 31.76 109 LYS A CA 1
ATOM 888 C C . LYS A 1 118 ? -17.254 -63.999 1.290 1.00 31.16 109 LYS A C 1
ATOM 889 O O . LYS A 1 118 ? -16.999 -62.883 0.851 1.00 31.08 109 LYS A O 1
ATOM 895 N N . GLN A 1 119 ? -16.523 -65.067 1.019 1.00 31.17 110 GLN A N 1
ATOM 896 C CA . GLN A 1 119 ? -15.357 -64.981 0.150 1.00 32.39 110 GLN A CA 1
ATOM 897 C C . GLN A 1 119 ? -15.699 -64.578 -1.287 1.00 31.85 110 GLN A C 1
ATOM 898 O O . GLN A 1 119 ? -15.006 -63.756 -1.875 1.00 31.98 110 GLN A O 1
ATOM 904 N N . ALA A 1 120 ? -16.741 -65.184 -1.854 1.00 31.34 111 ALA A N 1
ATOM 905 C CA . ALA A 1 120 ? -17.213 -64.873 -3.198 1.00 31.75 111 ALA A CA 1
ATOM 906 C C . ALA A 1 120 ? -17.561 -63.398 -3.276 1.00 31.83 111 ALA A C 1
ATOM 907 O O . ALA A 1 120 ? -17.238 -62.713 -4.263 1.00 32.11 111 ALA A O 1
ATOM 909 N N . ASN A 1 121 ? -18.203 -62.902 -2.221 1.00 31.77 112 ASN A N 1
ATOM 910 C CA . ASN A 1 121 ? -18.692 -61.532 -2.213 1.00 32.25 112 ASN A CA 1
ATOM 911 C C . ASN A 1 121 ? -17.630 -60.472 -2.016 1.00 32.05 112 ASN A C 1
ATOM 912 O O . ASN A 1 121 ? -17.798 -59.347 -2.492 1.00 31.77 112 ASN A O 1
ATOM 917 N N . GLU A 1 122 ? -16.532 -60.833 -1.347 1.00 32.19 113 GLU A N 1
ATOM 918 C CA . GLU A 1 122 ? -15.357 -59.990 -1.343 1.00 33.41 113 GLU A CA 1
ATOM 919 C C . GLU A 1 122 ? -14.798 -59.825 -2.744 1.00 33.01 113 GLU A C 1
ATOM 920 O O . GLU A 1 122 ? -14.444 -58.718 -3.140 1.00 33.87 113 GLU A O 1
ATOM 926 N N . ILE A 1 123 ? -14.684 -60.921 -3.481 1.00 33.02 114 ILE A N 1
ATOM 927 C CA . ILE A 1 123 ? -14.248 -60.855 -4.894 1.00 32.95 114 ILE A CA 1
ATOM 928 C C . ILE A 1 123 ? -15.190 -59.993 -5.776 1.00 32.58 114 ILE A C 1
ATOM 929 O O . ILE A 1 123 ? -14.732 -59.132 -6.527 1.00 32.47 114 ILE A O 1
ATOM 934 N N . ILE A 1 124 ? -16.495 -60.226 -5.664 1.00 32.33 115 ILE A N 1
ATOM 935 C CA . ILE A 1 124 ? -17.494 -59.501 -6.454 1.00 32.25 115 ILE A CA 1
ATOM 936 C C . ILE A 1 124 ? -17.491 -58.010 -6.129 1.00 32.61 115 ILE A C 1
ATOM 937 O O . ILE A 1 124 ? -17.600 -57.149 -7.033 1.00 31.59 115 ILE A O 1
ATOM 942 N N . LEU A 1 125 ? -17.377 -57.678 -4.849 1.00 33.55 116 LEU A N 1
ATOM 943 C CA . LEU A 1 125 ? -17.315 -56.277 -4.468 1.00 33.95 116 LEU A CA 1
ATOM 944 C C . LEU A 1 125 ? -16.124 -55.606 -5.139 1.00 34.42 116 LEU A C 1
ATOM 945 O O . LEU A 1 125 ? -16.258 -54.534 -5.716 1.00 34.56 116 LEU A O 1
ATOM 950 N N . LYS A 1 126 ? -14.976 -56.260 -5.124 1.00 35.36 117 LYS A N 1
ATOM 951 C CA . LYS A 1 126 ? -13.781 -55.697 -5.739 1.00 35.76 117 LYS A CA 1
ATOM 952 C C . LYS A 1 126 ? -13.991 -55.566 -7.276 1.00 35.11 117 LYS A C 1
ATOM 953 O O . LYS A 1 126 ? -13.638 -54.556 -7.846 1.00 34.75 117 LYS A O 1
ATOM 959 N N . ASP A 1 127 ? -14.589 -56.570 -7.918 1.00 33.98 118 ASP A N 1
ATOM 960 C CA . ASP A 1 127 ? -14.872 -56.500 -9.359 1.00 34.69 118 ASP A CA 1
ATOM 961 C C . ASP A 1 127 ? -15.766 -55.317 -9.688 1.00 33.90 118 ASP A C 1
ATOM 962 O O . ASP A 1 127 ? -15.528 -54.605 -10.652 1.00 33.90 118 ASP A O 1
ATOM 967 N N . LEU A 1 128 ? -16.786 -55.121 -8.858 1.00 33.49 119 LEU A N 1
ATOM 968 C CA . LEU A 1 128 ? -17.739 -54.035 -9.035 1.00 34.93 119 LEU A CA 1
ATOM 969 C C . LEU A 1 128 ? -17.083 -52.672 -8.850 1.00 35.23 119 LEU A C 1
ATOM 970 O O . LEU A 1 128 ? -17.323 -51.753 -9.633 1.00 35.18 119 LEU A O 1
ATOM 975 N N . GLU A 1 129 ? -16.256 -52.537 -7.817 1.00 36.26 120 GLU A N 1
ATOM 976 C CA . GLU A 1 129 ? -15.495 -51.284 -7.636 1.00 37.16 120 GLU A CA 1
ATOM 977 C C . GLU A 1 129 ? -14.546 -50.992 -8.795 1.00 35.98 120 GLU A C 1
ATOM 978 O O . GLU A 1 129 ? -14.431 -49.866 -9.254 1.00 35.59 120 GLU A O 1
ATOM 984 N N . ASN A 1 130 ? -13.887 -52.014 -9.283 1.00 35.84 121 ASN A N 1
ATOM 985 C CA . ASN A 1 130 ? -13.028 -51.854 -10.435 1.00 36.33 121 ASN A CA 1
ATOM 986 C C . ASN A 1 130 ? -13.797 -51.443 -11.705 1.00 35.64 121 ASN A C 1
ATOM 987 O O . ASN A 1 130 ? -13.287 -50.673 -12.521 1.00 34.83 121 ASN A O 1
ATOM 992 N N . PHE A 1 131 ? -15.010 -51.964 -11.866 1.00 35.31 122 PHE A N 1
ATOM 993 C CA . PHE A 1 131 ? -15.814 -51.641 -13.018 1.00 34.92 122 PHE A CA 1
ATOM 994 C C . PHE A 1 131 ? -16.234 -50.190 -12.898 1.00 35.00 122 PHE A C 1
ATOM 995 O O . PHE A 1 131 ? -16.152 -49.442 -13.884 1.00 35.57 122 PHE A O 1
ATOM 1003 N N . VAL A 1 132 ? -16.643 -49.767 -11.698 1.00 34.43 123 VAL A N 1
ATOM 1004 C CA . VAL A 1 132 ? -16.993 -48.379 -11.475 1.00 34.47 123 VAL A CA 1
ATOM 1005 C C . VAL A 1 132 ? -15.849 -47.415 -11.852 1.00 34.85 123 VAL A C 1
ATOM 1006 O O . VAL A 1 132 ? -16.105 -46.380 -12.460 1.00 35.41 123 VAL A O 1
ATOM 1010 N N . SER A 1 133 ? -14.607 -47.754 -11.496 1.00 34.63 124 SER A N 1
ATOM 1011 C CA . SER A 1 133 ? -13.445 -46.940 -11.851 1.00 34.83 124 SER A CA 1
ATOM 1012 C C . SER A 1 133 ? -13.222 -46.865 -13.326 1.00 34.08 124 SER A C 1
ATOM 1013 O O . SER A 1 133 ? -12.840 -45.833 -13.815 1.00 34.91 124 SER A O 1
ATOM 1016 N N . ILE A 1 134 ? -13.420 -47.978 -14.019 1.00 33.62 125 ILE A N 1
ATOM 1017 C CA . ILE A 1 134 ? -13.263 -48.033 -15.474 1.00 33.08 125 ILE A CA 1
ATOM 1018 C C . ILE A 1 134 ? -14.307 -47.120 -16.105 1.00 32.68 125 ILE A C 1
ATOM 1019 O O . ILE A 1 134 ? -14.021 -46.382 -17.045 1.00 32.06 125 ILE A O 1
ATOM 1024 N N . LEU A 1 135 ? -15.519 -47.165 -15.579 1.00 32.37 126 LEU A N 1
ATOM 1025 C CA . LEU A 1 135 ? -16.581 -46.312 -16.105 1.00 33.22 126 LEU A CA 1
ATOM 1026 C C . LEU A 1 135 ? -16.304 -44.838 -15.873 1.00 33.71 126 LEU A C 1
ATOM 1027 O O . LEU A 1 135 ? -16.543 -43.998 -16.763 1.00 33.76 126 LEU A O 1
ATOM 1032 N N . ALA A 1 136 ? -15.855 -44.518 -14.662 1.00 34.63 127 ALA A N 1
ATOM 1033 C CA . ALA A 1 136 ? -15.498 -43.158 -14.305 1.00 35.33 127 ALA A CA 1
ATOM 1034 C C . ALA A 1 136 ? -14.413 -42.639 -15.249 1.00 36.21 127 ALA A C 1
ATOM 1035 O O . ALA A 1 136 ? -14.548 -41.536 -15.791 1.00 36.02 127 ALA A O 1
ATOM 1037 N N . ASN A 1 137 ? -13.384 -43.455 -15.502 1.00 37.33 128 ASN A N 1
ATOM 1038 C CA . ASN A 1 137 ? -12.265 -43.051 -16.370 1.00 37.40 128 ASN A CA 1
ATOM 1039 C C . ASN A 1 137 ? -12.687 -42.815 -17.827 1.00 37.12 128 ASN A C 1
ATOM 1040 O O . ASN A 1 137 ? -12.251 -41.855 -18.448 1.00 36.27 128 ASN A O 1
ATOM 1045 N N . LYS A 1 138 ? -13.526 -43.698 -18.364 1.00 36.35 129 LYS A N 1
ATOM 1046 C CA . LYS A 1 138 ? -14.061 -43.542 -19.715 1.00 36.75 129 LYS A CA 1
ATOM 1047 C C . LYS A 1 138 ? -14.946 -42.290 -19.836 1.00 36.61 129 LYS A C 1
ATOM 1048 O O . LYS A 1 138 ? -14.842 -41.534 -20.802 1.00 36.29 129 LYS A O 1
ATOM 1054 N N . ALA A 1 139 ? -15.808 -42.063 -18.851 1.00 36.80 130 ALA A N 1
ATOM 1055 C CA . ALA A 1 139 ? -16.700 -40.905 -18.861 1.00 37.36 130 ALA A CA 1
ATOM 1056 C C . ALA A 1 139 ? -15.907 -39.582 -18.923 1.00 37.88 130 ALA A C 1
ATOM 1057 O O . ALA A 1 139 ? -16.251 -38.673 -19.703 1.00 36.96 130 ALA A O 1
ATOM 1059 N N . LYS A 1 140 ? -14.865 -39.479 -18.091 1.00 38.56 131 LYS A N 1
ATOM 1060 C CA . LYS A 1 140 ? -14.016 -38.274 -18.045 1.00 39.41 131 LYS A CA 1
ATOM 1061 C C . LYS A 1 140 ? -13.328 -38.058 -19.373 1.00 39.45 131 LYS A C 1
ATOM 1062 O O . LYS A 1 140 ? -13.287 -36.950 -19.868 1.00 39.88 131 LYS A O 1
ATOM 1068 N N . GLU A 1 141 ? -12.828 -39.138 -19.957 1.00 39.63 132 GLU A N 1
ATOM 1069 C CA . GLU A 1 141 ? -12.293 -39.120 -21.325 1.00 40.10 132 GLU A CA 1
ATOM 1070 C C . GLU A 1 141 ? -13.248 -38.518 -22.376 1.00 38.87 132 GLU A C 1
ATOM 1071 O O . GLU A 1 141 ? -12.818 -37.752 -23.212 1.00 37.64 132 GLU A O 1
ATOM 1077 N N . HIS A 1 142 ? -14.543 -38.840 -22.311 1.00 38.40 133 HIS A N 1
ATOM 1078 C CA . HIS A 1 142 ? -15.504 -38.427 -23.353 1.00 38.17 133 HIS A CA 1
ATOM 1079 C C . HIS A 1 142 ? -16.575 -37.456 -22.880 1.00 37.60 133 HIS A C 1
ATOM 1080 O O . HIS A 1 142 ? -17.662 -37.353 -23.474 1.00 35.91 133 HIS A O 1
ATOM 1087 N N . LYS A 1 143 ? -16.248 -36.729 -21.817 1.00 37.47 134 LYS A N 1
ATOM 1088 C CA . LYS A 1 143 ? -17.125 -35.705 -21.270 1.00 37.89 134 LYS A CA 1
ATOM 1089 C C . LYS A 1 143 ? -17.813 -34.882 -22.339 1.00 37.80 134 LYS A C 1
ATOM 1090 O O . LYS A 1 143 ? -19.025 -34.701 -22.261 1.00 38.04 134 LYS A O 1
ATOM 1096 N N . TYR A 1 144 ? -17.035 -34.380 -23.308 1.00 38.26 135 TYR A N 1
ATOM 1097 C CA . TYR A 1 144 ? -17.543 -33.511 -24.377 1.00 38.42 135 TYR A CA 1
ATOM 1098 C C . TYR A 1 144 ? -17.492 -34.171 -25.752 1.00 38.51 135 TYR A C 1
ATOM 1099 O O . TYR A 1 144 ? -17.438 -33.490 -26.789 1.00 37.44 135 TYR A O 1
ATOM 1108 N N . THR A 1 145 ? -17.524 -35.504 -25.763 1.00 38.14 136 THR A N 1
ATOM 1109 C CA . THR A 1 145 ? -17.610 -36.235 -27.013 1.00 38.02 136 THR A CA 1
ATOM 1110 C C . THR A 1 145 ? -19.056 -36.224 -27.455 1.00 37.99 136 THR A C 1
ATOM 1111 O O . THR A 1 145 ? -19.839 -37.049 -27.017 1.00 39.05 136 THR A O 1
ATOM 1115 N N . ILE A 1 146 ? -19.403 -35.268 -28.309 1.00 37.78 137 ILE A N 1
ATOM 1116 C CA . ILE A 1 146 ? -20.791 -35.038 -28.705 1.00 37.27 137 ILE A CA 1
ATOM 1117 C C . ILE A 1 146 ? -21.310 -36.139 -29.635 1.00 36.90 137 ILE A C 1
ATOM 1118 O O . ILE A 1 146 ? -20.549 -36.721 -30.416 1.00 37.09 137 ILE A O 1
ATOM 1123 N N . MET A 1 147 ? -22.613 -36.412 -29.531 1.00 36.20 138 MET A N 1
ATOM 1124 C CA . MET A 1 147 ? -23.255 -37.487 -30.269 1.00 36.14 138 MET A CA 1
ATOM 1125 C C . MET A 1 147 ? -24.751 -37.293 -30.162 1.00 35.74 138 MET A C 1
ATOM 1126 O O . MET A 1 147 ? -25.223 -36.506 -29.328 1.00 35.32 138 MET A O 1
ATOM 1131 N N . MET A 1 148 ? -25.499 -38.003 -30.999 1.00 36.02 139 MET A N 1
ATOM 1132 C CA . MET A 1 148 ? -26.953 -38.017 -30.900 1.00 36.43 139 MET A CA 1
ATOM 1133 C C . MET A 1 148 ? -27.482 -38.829 -29.739 1.00 35.78 139 MET A C 1
ATOM 1134 O O . MET A 1 148 ? -27.073 -39.969 -29.515 1.00 35.30 139 MET A O 1
ATOM 1139 N N . GLY A 1 149 ? -28.431 -38.220 -29.040 1.00 35.54 140 GLY A N 1
ATOM 1140 C CA . GLY A 1 149 ? -29.309 -38.929 -28.122 1.00 34.83 140 GLY A CA 1
ATOM 1141 C C . GLY A 1 149 ? -30.410 -39.528 -28.951 1.00 34.72 140 GLY A C 1
ATOM 1142 O O . GLY A 1 149 ? -30.877 -38.907 -29.901 1.00 34.58 140 GLY A O 1
ATOM 1143 N N . ARG A 1 150 ? -30.801 -40.752 -28.619 1.00 34.47 141 ARG A N 1
ATOM 1144 C CA . ARG A 1 150 ? -31.806 -41.464 -29.377 1.00 34.03 141 ARG A CA 1
ATOM 1145 C C . ARG A 1 150 ? -32.864 -41.980 -28.440 1.00 33.90 141 ARG A C 1
ATOM 1146 O O . ARG A 1 150 ? -32.550 -42.630 -27.416 1.00 34.73 141 ARG A O 1
ATOM 1154 N N . THR A 1 151 ? -34.109 -41.708 -28.791 1.00 33.67 142 THR A N 1
ATOM 1155 C CA . THR A 1 151 ? -35.275 -42.215 -28.080 1.00 33.40 142 THR A CA 1
ATOM 1156 C C . THR A 1 151 ? -36.138 -42.970 -29.075 1.00 33.36 142 THR A C 1
ATOM 1157 O O . THR A 1 151 ? -36.400 -42.497 -30.198 1.00 33.04 142 THR A O 1
ATOM 1161 N N . HIS A 1 152 ? -36.579 -44.155 -28.652 1.00 33.19 143 HIS A N 1
ATOM 1162 C CA . HIS A 1 152 ? -37.214 -45.126 -29.524 1.00 33.96 143 HIS A CA 1
ATOM 1163 C C . HIS A 1 152 ? -36.317 -45.539 -30.704 1.00 33.62 143 HIS A C 1
ATOM 1164 O O . HIS A 1 152 ? -36.813 -45.956 -31.716 1.00 34.00 143 HIS A O 1
ATOM 1171 N N . GLY A 1 153 ? -35.010 -45.417 -30.543 1.00 34.24 144 GLY A N 1
ATOM 1172 C CA . GLY A 1 153 ? -34.045 -45.685 -31.601 1.00 34.95 144 GLY A CA 1
ATOM 1173 C C . GLY A 1 153 ? -33.917 -44.588 -32.634 1.00 35.30 144 GLY A C 1
ATOM 1174 O O . GLY A 1 153 ? -33.151 -44.713 -33.576 1.00 36.26 144 GLY A O 1
ATOM 1175 N N . VAL A 1 154 ? -34.632 -43.488 -32.432 1.00 35.20 145 VAL A N 1
ATOM 1176 C CA . VAL A 1 154 ? -34.705 -42.425 -33.407 1.00 35.05 145 VAL A CA 1
ATOM 1177 C C . VAL A 1 154 ? -34.020 -41.181 -32.867 1.00 34.67 145 VAL A C 1
ATOM 1178 O O . VAL A 1 154 ? -34.052 -40.932 -31.657 1.00 33.02 145 VAL A O 1
ATOM 1182 N N . HIS A 1 155 ? -33.363 -40.427 -33.745 1.00 34.75 146 HIS A N 1
ATOM 1183 C CA . HIS A 1 155 ? -32.703 -39.160 -33.360 1.00 35.78 146 HIS A CA 1
ATOM 1184 C C . HIS A 1 155 ? -33.612 -38.260 -32.527 1.00 35.68 146 HIS A C 1
ATOM 1185 O O . HIS A 1 155 ? -34.728 -37.948 -32.947 1.00 34.45 146 HIS A O 1
ATOM 1192 N N . ALA A 1 156 ? -33.111 -37.828 -31.367 1.00 35.30 147 ALA A N 1
ATOM 1193 C CA . ALA A 1 156 ? -33.861 -36.920 -30.488 1.00 36.37 147 ALA A CA 1
ATOM 1194 C C . ALA A 1 156 ? -33.169 -35.560 -30.424 1.00 36.61 147 ALA A C 1
ATOM 1195 O O . ALA A 1 156 ? -33.512 -34.652 -31.199 1.00 37.76 147 ALA A O 1
ATOM 1197 N N . GLU A 1 157 ? -32.185 -35.449 -29.540 1.00 37.03 148 GLU A N 1
ATOM 1198 C CA . GLU A 1 157 ? -31.337 -34.279 -29.400 1.00 37.84 148 GLU A CA 1
ATOM 1199 C C . GLU A 1 157 ? -29.924 -34.703 -29.011 1.00 37.45 148 GLU A C 1
ATOM 1200 O O . GLU A 1 157 ? -29.704 -35.839 -28.574 1.00 37.33 148 GLU A O 1
ATOM 1206 N N . PRO A 1 158 ? -28.946 -33.811 -29.203 1.00 37.23 149 PRO A N 1
ATOM 1207 C CA . PRO A 1 158 ? -27.587 -34.186 -28.851 1.00 36.78 149 PRO A CA 1
ATOM 1208 C C . PRO A 1 158 ? -27.349 -34.436 -27.346 1.00 36.81 149 PRO A C 1
ATOM 1209 O O . PRO A 1 158 ? -27.993 -33.833 -26.466 1.00 35.93 149 PRO A O 1
ATOM 1213 N N . THR A 1 159 ? -26.427 -35.357 -27.084 1.00 36.24 150 THR A N 1
ATOM 1214 C CA . THR A 1 159 ? -25.876 -35.566 -25.758 1.00 35.76 150 THR A CA 1
ATOM 1215 C C . THR A 1 159 ? -24.342 -35.766 -25.920 1.00 35.32 150 THR A C 1
ATOM 1216 O O . THR A 1 159 ? -23.758 -35.354 -26.925 1.00 34.67 150 THR A O 1
ATOM 1220 N N . THR A 1 160 ? -23.684 -36.355 -24.933 1.00 35.38 151 THR A N 1
ATOM 1221 C CA . THR A 1 160 ? -22.274 -36.724 -25.084 1.00 35.23 151 THR A CA 1
ATOM 1222 C C . THR A 1 160 ? -22.061 -38.178 -24.625 1.00 35.41 151 THR A C 1
ATOM 1223 O O . THR A 1 160 ? -22.791 -38.693 -23.758 1.00 34.95 151 THR A O 1
ATOM 1227 N N . PHE A 1 161 ? -21.046 -38.837 -25.186 1.00 35.31 152 PHE A N 1
ATOM 1228 C CA . PHE A 1 161 ? -20.733 -40.192 -24.797 1.00 35.26 152 PHE A CA 1
ATOM 1229 C C . PHE A 1 161 ? -20.295 -40.246 -23.297 1.00 35.55 152 PHE A C 1
ATOM 1230 O O . PHE A 1 161 ? -20.566 -41.230 -22.591 1.00 35.25 152 PHE A O 1
ATOM 1238 N N . GLY A 1 162 ? -19.667 -39.178 -22.805 1.00 35.12 153 GLY A N 1
ATOM 1239 C CA . GLY A 1 162 ? -19.309 -39.067 -21.387 1.00 35.14 153 GLY A CA 1
ATOM 1240 C C . GLY A 1 162 ? -20.501 -39.140 -20.440 1.00 35.23 153 GLY A C 1
ATOM 1241 O O . GLY A 1 162 ? -20.412 -39.749 -19.380 1.00 34.74 153 GLY A O 1
ATOM 1242 N N . LEU A 1 163 ? -21.601 -38.490 -20.825 1.00 35.34 154 LEU A N 1
ATOM 1243 C CA . LEU A 1 163 ? -22.847 -38.514 -20.067 1.00 35.51 154 LEU A CA 1
ATOM 1244 C C . LEU A 1 163 ? -23.464 -39.897 -20.090 1.00 35.54 154 LEU A C 1
ATOM 1245 O O . LEU A 1 163 ? -24.000 -40.344 -19.095 1.00 35.81 154 LEU A O 1
ATOM 1250 N N . LYS A 1 164 ? -23.374 -40.576 -21.225 1.00 36.05 155 LYS A N 1
ATOM 1251 C CA . LYS A 1 164 ? -23.831 -41.949 -21.333 1.00 35.88 155 LYS A CA 1
ATOM 1252 C C . LYS A 1 164 ? -23.076 -42.836 -20.349 1.00 35.35 155 LYS A C 1
ATOM 1253 O O . LYS A 1 164 ? -23.684 -43.587 -19.600 1.00 35.63 155 LYS A O 1
ATOM 1259 N N . LEU A 1 165 ? -21.752 -42.740 -20.358 1.00 34.32 156 LEU A N 1
ATOM 1260 C CA . LEU A 1 165 ? -20.928 -43.502 -19.434 1.00 34.64 156 LEU A CA 1
ATOM 1261 C C . LEU A 1 165 ? -21.155 -43.081 -17.966 1.00 34.06 156 LEU A C 1
ATOM 1262 O O . LEU A 1 165 ? -21.108 -43.901 -17.060 1.00 33.15 156 LEU A O 1
ATOM 1267 N N . GLY A 1 166 ? -21.400 -41.791 -17.760 1.00 33.80 157 GLY A N 1
ATOM 1268 C CA . GLY A 1 166 ? -21.736 -41.279 -16.445 1.00 33.89 157 GLY A CA 1
ATOM 1269 C C . GLY A 1 166 ? -23.036 -41.852 -15.914 1.00 33.76 157 GLY A C 1
ATOM 1270 O O . GLY A 1 166 ? -23.184 -42.070 -14.711 1.00 32.81 157 GLY A O 1
ATOM 1271 N N . LEU A 1 167 ? -23.981 -42.096 -16.815 1.00 33.22 158 LEU A N 1
ATOM 1272 C CA . LEU A 1 167 ? -25.208 -42.803 -16.467 1.00 33.99 158 LEU A CA 1
ATOM 1273 C C . LEU A 1 167 ? -24.908 -44.212 -15.965 1.00 33.51 158 LEU A C 1
ATOM 1274 O O . LEU A 1 167 ? -25.435 -44.640 -14.939 1.00 33.10 158 LEU A O 1
ATOM 1279 N N . TRP A 1 168 ? -24.059 -44.927 -16.696 1.00 34.29 159 TRP A N 1
ATOM 1280 C CA . TRP A 1 168 ? -23.668 -46.278 -16.313 1.00 34.67 159 TRP A CA 1
ATOM 1281 C C . TRP A 1 168 ? -22.928 -46.280 -14.979 1.00 34.63 159 TRP A C 1
ATOM 1282 O O . TRP A 1 168 ? -23.193 -47.112 -14.112 1.00 35.25 159 TRP A O 1
ATOM 1293 N N . TYR A 1 169 ? -21.999 -45.342 -14.822 1.00 34.69 160 TYR A N 1
ATOM 1294 C CA . TYR A 1 169 ? -21.279 -45.182 -13.569 1.00 34.39 160 TYR A CA 1
ATOM 1295 C C . TYR A 1 169 ? -22.243 -45.063 -12.387 1.00 33.90 160 TYR A C 1
ATOM 1296 O O . TYR A 1 169 ? -22.107 -45.776 -11.385 1.00 32.97 160 TYR A O 1
ATOM 1305 N N . GLU A 1 170 ? -23.225 -44.175 -12.510 1.00 33.49 161 GLU A N 1
ATOM 1306 C CA . GLU A 1 170 ? -24.153 -43.936 -11.411 1.00 33.31 161 GLU A CA 1
ATOM 1307 C C . GLU A 1 170 ? -25.036 -45.166 -11.164 1.00 32.78 161 GLU A C 1
ATOM 1308 O O . GLU A 1 170 ? -25.295 -45.495 -10.028 1.00 32.74 161 GLU A O 1
ATOM 1314 N N . GLU A 1 171 ? -25.455 -45.863 -12.230 1.00 32.47 162 GLU A N 1
ATOM 1315 C CA . GLU A 1 171 ? -26.188 -47.113 -12.105 1.00 32.82 162 GLU A CA 1
ATOM 1316 C C . GLU A 1 171 ? -25.371 -48.148 -11.337 1.00 32.53 162 GLU A C 1
ATOM 1317 O O . GLU A 1 171 ? -25.899 -48.823 -10.473 1.00 31.62 162 GLU A O 1
ATOM 1323 N N . MET A 1 172 ? -24.079 -48.245 -11.616 1.00 32.78 163 MET A N 1
ATOM 1324 C CA . MET A 1 172 ? -23.274 -49.252 -10.950 1.00 32.65 163 MET A CA 1
ATOM 1325 C C . MET A 1 172 ? -23.013 -48.891 -9.477 1.00 32.52 163 MET A C 1
ATOM 1326 O O . MET A 1 172 ? -22.852 -49.794 -8.663 1.00 32.53 163 MET A O 1
ATOM 1331 N N . LYS A 1 173 ? -22.967 -47.599 -9.148 1.00 32.11 164 LYS A N 1
ATOM 1332 C CA . LYS A 1 173 ? -22.902 -47.145 -7.753 1.00 32.71 164 LYS A CA 1
ATOM 1333 C C . LYS A 1 173 ? -24.170 -47.508 -6.974 1.00 31.62 164 LYS A C 1
ATOM 1334 O O . LYS A 1 173 ? -24.087 -47.911 -5.826 1.00 30.86 164 LYS A O 1
ATOM 1340 N N . ARG A 1 174 ? -25.333 -47.407 -7.613 1.00 31.42 165 ARG A N 1
ATOM 1341 C CA . ARG A 1 174 ? -26.574 -47.906 -7.025 1.00 31.87 165 ARG A CA 1
ATOM 1342 C C . ARG A 1 174 ? -26.459 -49.414 -6.759 1.00 31.56 165 ARG A C 1
ATOM 1343 O O . ARG A 1 174 ? -26.823 -49.890 -5.688 1.00 32.40 165 ARG A O 1
ATOM 1351 N N . ASN A 1 175 ? -25.933 -50.139 -7.733 1.00 30.54 166 ASN A N 1
ATOM 1352 C CA . ASN A 1 175 ? -25.708 -51.556 -7.607 1.00 30.33 166 ASN A CA 1
ATOM 1353 C C . ASN A 1 175 ? -24.635 -51.958 -6.561 1.00 29.96 166 ASN A C 1
ATOM 1354 O O . ASN A 1 175 ? -24.761 -52.979 -5.924 1.00 28.69 166 ASN A O 1
ATOM 1359 N N . VAL A 1 176 ? -23.573 -51.180 -6.400 1.00 30.15 167 VAL A N 1
ATOM 1360 C CA . VAL A 1 176 ? -22.639 -51.427 -5.297 1.00 30.44 167 VAL A CA 1
ATOM 1361 C C . VAL A 1 176 ? -23.357 -51.322 -3.939 1.00 30.97 167 VAL A C 1
ATOM 1362 O O . VAL A 1 176 ? -23.166 -52.179 -3.060 1.00 30.79 167 VAL A O 1
ATOM 1366 N N . GLU A 1 177 ? -24.201 -50.312 -3.770 1.00 31.45 168 GLU A N 1
ATOM 1367 C CA . GLU A 1 177 ? -24.952 -50.196 -2.531 1.00 31.40 168 GLU A CA 1
ATOM 1368 C C . GLU A 1 177 ? -25.912 -51.377 -2.320 1.00 31.67 168 GLU A C 1
ATOM 1369 O O . GLU A 1 177 ? -25.972 -51.968 -1.200 1.00 31.27 168 GLU A O 1
ATOM 1375 N N . ARG A 1 178 ? -26.640 -51.755 -3.375 1.00 30.69 169 ARG A N 1
ATOM 1376 C CA . ARG A 1 178 ? -27.535 -52.906 -3.293 1.00 30.52 169 ARG A CA 1
ATOM 1377 C C . ARG A 1 178 ? -26.753 -54.170 -2.979 1.00 29.99 169 ARG A C 1
ATOM 1378 O O . ARG A 1 178 ? -27.213 -55.022 -2.218 1.00 30.71 169 ARG A O 1
ATOM 1386 N N . PHE A 1 179 ? -25.584 -54.289 -3.577 1.00 29.51 170 PHE A N 1
ATOM 1387 C CA . PHE A 1 179 ? -24.765 -55.462 -3.365 1.00 30.15 170 PHE A CA 1
ATOM 1388 C C . PHE A 1 179 ? -24.317 -55.597 -1.893 1.00 29.71 170 PHE A C 1
ATOM 1389 O O . PHE A 1 179 ? -24.377 -56.682 -1.287 1.00 29.38 170 PHE A O 1
ATOM 1397 N N . LYS A 1 180 ? -23.886 -54.501 -1.312 1.00 29.79 171 LYS A N 1
ATOM 1398 C CA . LYS A 1 180 ? -23.479 -54.527 0.097 1.00 31.15 171 LYS A CA 1
ATOM 1399 C C . LYS A 1 180 ? -24.581 -55.036 1.034 1.00 31.81 171 LYS A C 1
ATOM 1400 O O . LYS A 1 180 ? -24.320 -55.808 1.985 1.00 31.34 171 LYS A O 1
ATOM 1406 N N . GLN A 1 181 ? -25.801 -54.610 0.758 1.00 31.58 172 GLN A N 1
ATOM 1407 C CA . GLN A 1 181 ? -26.966 -55.046 1.507 1.00 32.22 172 GLN A CA 1
ATOM 1408 C C . GLN A 1 181 ? -27.257 -56.528 1.281 1.00 31.54 172 GLN A C 1
ATOM 1409 O O . GLN A 1 181 ? -27.575 -57.223 2.211 1.00 31.46 172 GLN A O 1
ATOM 1415 N N . ALA A 1 182 ? -27.128 -56.993 0.046 1.00 30.96 173 ALA A N 1
ATOM 1416 C CA . ALA A 1 182 ? -27.343 -58.387 -0.286 1.00 30.67 173 ALA A CA 1
ATOM 1417 C C . ALA A 1 182 ? -26.261 -59.285 0.304 1.00 29.90 173 ALA A C 1
ATOM 1418 O O . ALA A 1 182 ? -26.579 -60.374 0.796 1.00 30.12 173 ALA A O 1
ATOM 1420 N N . ALA A 1 183 ? -25.002 -58.844 0.218 1.00 28.93 174 ALA A N 1
ATOM 1421 C CA . ALA A 1 183 ? -23.880 -59.569 0.784 1.00 29.53 174 ALA A CA 1
ATOM 1422 C C . ALA A 1 183 ? -24.114 -59.695 2.285 1.00 29.85 174 ALA A C 1
ATOM 1423 O O . ALA A 1 183 ? -23.915 -60.738 2.894 1.00 30.99 174 ALA A O 1
ATOM 1425 N N . ASN A 1 184 ? -24.615 -58.637 2.880 1.00 30.16 175 ASN A N 1
ATOM 1426 C CA . ASN A 1 184 ? -24.858 -58.676 4.301 1.00 30.40 175 ASN A CA 1
ATOM 1427 C C . ASN A 1 184 ? -25.985 -59.621 4.738 1.00 28.87 175 ASN A C 1
ATOM 1428 O O . ASN A 1 184 ? -25.915 -60.232 5.803 1.00 28.26 175 ASN A O 1
ATOM 1433 N N . THR A 1 185 ? -27.016 -59.752 3.930 1.00 28.40 176 THR A N 1
ATOM 1434 C CA . THR A 1 185 ? -28.154 -60.559 4.318 1.00 28.81 176 THR A CA 1
ATOM 1435 C C . THR A 1 185 ? -27.745 -62.029 4.367 1.00 29.10 176 THR A C 1
ATOM 1436 O O . THR A 1 185 ? -28.354 -62.804 5.112 1.00 29.06 176 THR A O 1
ATOM 1440 N N . VAL A 1 186 ? -26.732 -62.413 3.578 1.00 28.98 177 VAL A N 1
ATOM 1441 C CA . VAL A 1 186 ? -26.236 -63.787 3.605 1.00 29.24 177 VAL A CA 1
ATOM 1442 C C . VAL A 1 186 ? -24.963 -63.984 4.447 1.00 29.87 177 VAL A C 1
ATOM 1443 O O . VAL A 1 186 ? -24.446 -65.086 4.493 1.00 30.67 177 VAL A O 1
ATOM 1447 N N . ARG A 1 187 ? -24.464 -62.933 5.107 1.00 31.04 178 ARG A N 1
ATOM 1448 C CA . ARG A 1 187 ? -23.248 -63.037 5.931 1.00 31.27 178 ARG A CA 1
ATOM 1449 C C . ARG A 1 187 ? -23.628 -63.425 7.368 1.00 30.96 178 ARG A C 1
ATOM 1450 O O . ARG A 1 187 ? -23.411 -62.680 8.337 1.00 30.59 178 ARG A O 1
ATOM 1458 N N . VAL A 1 188 ? -24.220 -64.608 7.489 1.00 31.23 179 VAL A N 1
ATOM 1459 C CA . VAL A 1 188 ? -24.759 -65.111 8.753 1.00 31.17 179 VAL A CA 1
ATOM 1460 C C . VAL A 1 188 ? -24.563 -66.624 8.800 1.00 30.83 179 VAL A C 1
ATOM 1461 O O . VAL A 1 188 ? -24.623 -67.280 7.777 1.00 30.48 179 VAL A O 1
ATOM 1465 N N . GLY A 1 189 ? -24.289 -67.134 9.989 1.00 30.68 180 GLY A N 1
ATOM 1466 C CA . GLY A 1 189 ? -24.214 -68.554 10.268 1.00 30.79 180 GLY A CA 1
ATOM 1467 C C . GLY A 1 189 ? -25.245 -68.915 11.328 1.00 30.98 180 GLY A C 1
ATOM 1468 O O . GLY A 1 189 ? -25.913 -68.042 11.904 1.00 30.54 180 GLY A O 1
ATOM 1469 N N . LYS A 1 190 ? -25.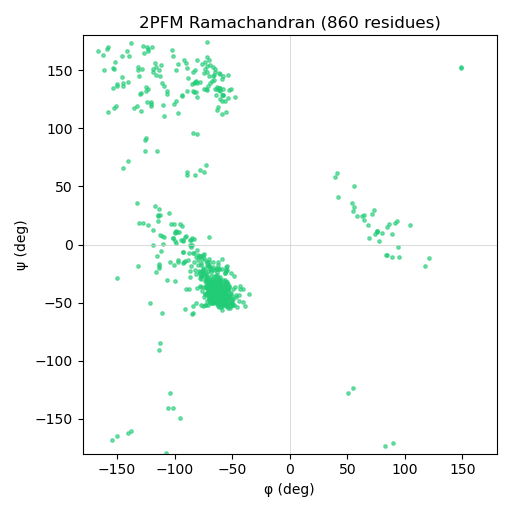426 -70.222 11.524 1.00 31.52 181 LYS A N 1
ATOM 1470 C CA . LYS A 1 190 ? -26.274 -70.762 12.573 1.00 31.62 181 LYS A CA 1
ATOM 1471 C C . LYS A 1 190 ? -25.663 -72.046 13.098 1.00 31.58 181 LYS A C 1
ATOM 1472 O O . LYS A 1 190 ? -25.177 -72.871 12.335 1.00 30.95 181 LYS A O 1
ATOM 1478 N N . LEU A 1 191 ? -25.674 -72.177 14.409 1.00 31.62 182 LEU A N 1
ATOM 1479 C CA . LEU A 1 191 ? -25.338 -73.390 15.098 1.00 32.65 182 LEU A CA 1
ATOM 1480 C C . LEU A 1 191 ? -26.284 -73.544 16.254 1.00 33.10 182 LEU A C 1
ATOM 1481 O O . LEU A 1 191 ? -25.910 -73.347 17.354 1.00 34.32 182 LEU A O 1
ATOM 1486 N N . SER A 1 192 ? -27.522 -73.862 15.958 1.00 33.18 183 SER A N 1
ATOM 1487 C CA . SER A 1 192 ? -28.603 -73.887 16.924 1.00 32.67 183 SER A CA 1
ATOM 1488 C C . SER A 1 192 ? -29.229 -75.278 17.078 1.00 32.93 183 SER A C 1
ATOM 1489 O O . SER A 1 192 ? -30.186 -75.458 17.833 1.00 32.89 183 SER A O 1
ATOM 1492 N N . GLY A 1 193 ? -28.702 -76.236 16.322 1.00 33.05 184 GLY A N 1
ATOM 1493 C CA . GLY A 1 193 ? -29.007 -77.625 16.517 1.00 34.02 184 GLY A CA 1
ATOM 1494 C C . GLY A 1 193 ? -30.205 -78.028 15.712 1.00 34.08 184 GLY A C 1
ATOM 1495 O O . GLY A 1 193 ? -30.700 -77.266 14.887 1.00 33.91 184 GLY A O 1
ATOM 1496 N N . ALA A 1 194 ? -30.676 -79.237 15.971 1.00 35.17 185 ALA A N 1
ATOM 1497 C CA . ALA A 1 194 ? -31.589 -79.943 15.048 1.00 34.91 185 ALA A CA 1
ATOM 1498 C C . ALA A 1 194 ? -32.740 -79.100 14.517 1.00 34.73 185 ALA A C 1
ATOM 1499 O O . ALA A 1 194 ? -33.014 -79.158 13.325 1.00 34.23 185 ALA A O 1
ATOM 1501 N N . VAL A 1 195 ? -33.408 -78.343 15.396 1.00 34.03 186 VAL A N 1
ATOM 1502 C CA . VAL A 1 195 ? -34.573 -77.511 15.020 1.00 33.86 186 VAL A CA 1
ATOM 1503 C C . VAL A 1 195 ? -34.509 -76.073 15.507 1.00 33.53 186 VAL A C 1
ATOM 1504 O O . VAL A 1 195 ? -35.521 -75.407 15.550 1.00 33.88 186 VAL A O 1
ATOM 1508 N N . GLY A 1 196 ? -33.315 -75.614 15.868 1.00 32.92 187 GLY A N 1
ATOM 1509 C CA . GLY A 1 196 ? -33.066 -74.196 16.050 1.00 33.82 187 GLY A CA 1
ATOM 1510 C C . GLY A 1 196 ? -33.303 -73.744 17.477 1.00 34.52 187 GLY A C 1
ATOM 1511 O O . GLY A 1 196 ? -33.465 -72.552 17.742 1.00 35.76 187 GLY A O 1
ATOM 1512 N N . THR A 1 197 ? -33.324 -74.700 18.400 1.00 34.16 188 THR A N 1
ATOM 1513 C CA . THR A 1 197 ? -33.799 -74.446 19.755 1.00 33.92 188 THR A CA 1
ATOM 1514 C C . THR A 1 197 ? -32.634 -74.258 20.722 1.00 33.96 188 THR A C 1
ATOM 1515 O O . THR A 1 197 ? -32.805 -73.727 21.819 1.00 34.59 188 THR A O 1
ATOM 1519 N N . TYR A 1 198 ? -31.450 -74.697 20.306 1.00 34.45 189 TYR A N 1
ATOM 1520 C CA . TYR A 1 198 ? -30.284 -74.696 21.180 1.00 34.84 189 TYR A CA 1
ATOM 1521 C C . TYR A 1 198 ? -30.381 -75.797 22.231 1.00 35.47 189 TYR A C 1
ATOM 1522 O O . TYR A 1 198 ? -29.572 -75.858 23.157 1.00 36.03 189 TYR A O 1
ATOM 1531 N N . ALA A 1 199 ? -31.376 -76.665 22.081 1.00 35.79 190 ALA A N 1
ATOM 1532 C CA . ALA A 1 199 ? -31.655 -77.697 23.082 1.00 36.89 190 ALA A CA 1
ATOM 1533 C C . ALA A 1 199 ? -30.372 -78.478 23.433 1.00 37.87 190 ALA A C 1
ATOM 1534 O O . ALA A 1 199 ? -30.106 -78.773 24.589 1.00 37.98 190 ALA A O 1
ATOM 1536 N N . ASN A 1 200 ? -29.577 -78.795 22.422 1.00 38.63 191 ASN A N 1
ATOM 1537 C CA . ASN A 1 200 ? -28.402 -79.657 22.596 1.00 38.68 191 ASN A CA 1
ATOM 1538 C C . ASN A 1 200 ? -27.081 -78.920 22.423 1.00 38.20 191 ASN A C 1
ATOM 1539 O O . ASN A 1 200 ? -26.023 -79.553 22.367 1.00 38.63 191 ASN A O 1
ATOM 1544 N N . ILE A 1 201 ? -27.138 -77.599 22.301 1.00 37.83 192 ILE A N 1
ATOM 1545 C CA . ILE A 1 201 ? -25.956 -76.807 21.961 1.00 37.78 192 ILE A CA 1
ATOM 1546 C C . ILE A 1 201 ? -26.094 -75.400 22.517 1.00 37.95 192 ILE A C 1
ATOM 1547 O O . ILE A 1 201 ? -27.012 -74.651 22.147 1.00 38.09 192 ILE A O 1
ATOM 1552 N N . ASP A 1 202 ? -25.181 -75.056 23.426 1.00 37.17 193 ASP A N 1
ATOM 1553 C CA . ASP A 1 202 ? -25.185 -73.756 24.094 1.00 36.98 193 ASP A CA 1
ATOM 1554 C C . ASP A 1 202 ? -25.105 -72.641 23.074 1.00 36.38 193 ASP A C 1
ATOM 1555 O O . ASP A 1 202 ? -24.293 -72.711 22.173 1.00 36.53 193 ASP A O 1
ATOM 1560 N N . PRO A 1 203 ? -25.954 -71.608 23.217 1.00 35.98 194 PRO A N 1
ATOM 1561 C CA . PRO A 1 203 ? -25.940 -70.465 22.308 1.00 35.50 194 PRO A CA 1
ATOM 1562 C C . PRO A 1 203 ? -24.611 -69.767 22.164 1.00 34.84 194 PRO A C 1
ATOM 1563 O O . PRO A 1 203 ? -24.448 -69.013 21.212 1.00 34.85 194 PRO A O 1
ATOM 1567 N N . PHE A 1 204 ? -23.698 -69.953 23.110 1.00 34.55 195 PHE A N 1
ATOM 1568 C CA . PHE A 1 204 ? -22.375 -69.347 23.016 1.00 34.69 195 PHE A CA 1
ATOM 1569 C C . PHE A 1 204 ? -21.562 -69.979 21.864 1.00 34.17 195 PHE A C 1
ATOM 1570 O O . PHE A 1 204 ? -20.749 -69.293 21.234 1.00 32.47 195 PHE A O 1
ATOM 1578 N N . VAL A 1 205 ? -21.783 -71.278 21.607 1.00 33.65 196 VAL A N 1
ATOM 1579 C CA . VAL A 1 205 ? -21.041 -71.961 20.541 1.00 34.06 196 VAL A CA 1
ATOM 1580 C C . VAL A 1 205 ? -21.208 -71.220 19.206 1.00 34.15 196 VAL A C 1
ATOM 1581 O O . VAL A 1 205 ? -20.229 -70.850 18.563 1.00 34.87 196 VAL A O 1
ATOM 1585 N N . GLU A 1 206 ? -22.454 -70.977 18.818 1.00 34.64 197 GLU A N 1
ATOM 1586 C CA . GLU A 1 206 ? -22.772 -70.181 17.616 1.00 34.67 197 GLU A CA 1
ATOM 1587 C C . GLU A 1 206 ? -22.108 -68.807 17.601 1.00 34.61 197 GLU A C 1
ATOM 1588 O O . GLU A 1 206 ? -21.567 -68.372 16.575 1.00 33.28 197 GLU A O 1
ATOM 1594 N N . LYS A 1 207 ? -22.163 -68.097 18.729 1.00 35.45 198 LYS A N 1
ATOM 1595 C CA . LYS A 1 207 ? -21.581 -66.726 18.789 1.00 36.55 198 LYS A CA 1
ATOM 1596 C C . LYS A 1 207 ? -20.078 -66.773 18.458 1.00 35.45 198 LYS A C 1
ATOM 1597 O O . LYS A 1 207 ? -19.580 -65.963 17.688 1.00 34.88 198 LYS A O 1
ATOM 1603 N N . TYR A 1 208 ? -19.395 -67.750 19.046 1.00 34.42 199 TYR A N 1
ATOM 1604 C CA . TYR A 1 208 ? -17.959 -67.938 18.911 1.00 33.94 199 TYR A CA 1
ATOM 1605 C C . TYR A 1 208 ? -17.558 -68.336 17.490 1.00 32.71 199 TYR A C 1
ATOM 1606 O O . TYR A 1 208 ? -16.636 -67.751 16.911 1.00 31.14 199 TYR A O 1
ATOM 1615 N N . VAL A 1 209 ? -18.232 -69.348 16.947 1.00 32.11 200 VAL A N 1
ATOM 1616 C CA . VAL A 1 209 ? -17.945 -69.832 15.593 1.00 31.57 200 VAL A CA 1
ATOM 1617 C C . VAL A 1 209 ? -18.185 -68.724 14.582 1.00 31.57 200 VAL A C 1
ATOM 1618 O O . VAL A 1 209 ? -17.312 -68.436 13.752 1.00 30.78 200 VAL A O 1
ATOM 1622 N N . CYS A 1 210 ? -19.335 -68.059 14.680 1.00 32.17 201 CYS A N 1
ATOM 1623 C CA . CYS A 1 210 ? -19.664 -67.023 13.685 1.00 33.17 201 CYS A CA 1
ATOM 1624 C C . CYS A 1 210 ? -18.686 -65.870 13.774 1.00 33.58 201 CYS A C 1
ATOM 1625 O O . CYS A 1 210 ? -18.205 -65.396 12.746 1.00 32.88 201 CYS A O 1
ATOM 1628 N N . GLU A 1 211 ? -18.356 -65.452 14.992 1.00 34.81 202 GLU A N 1
ATOM 1629 C CA . GLU A 1 211 ? -17.399 -64.374 15.184 1.00 35.40 202 GLU A CA 1
ATOM 1630 C C . GLU A 1 211 ? -16.062 -64.726 14.534 1.00 34.74 202 GLU A C 1
ATOM 1631 O O . GLU A 1 211 ? -15.429 -63.903 13.853 1.00 33.83 202 GLU A O 1
ATOM 1637 N N . ASN A 1 212 ? -15.633 -65.963 14.741 1.00 34.78 203 ASN A N 1
ATOM 1638 C CA . ASN A 1 212 ? -14.346 -66.385 14.220 1.00 35.24 203 ASN A CA 1
ATOM 1639 C C . ASN A 1 212 ? -14.346 -66.626 12.701 1.00 34.99 203 ASN A C 1
ATOM 1640 O O . ASN A 1 212 ? -13.285 -66.794 12.105 1.00 35.68 203 ASN A O 1
ATOM 1645 N N . LEU A 1 213 ? -15.515 -66.595 12.062 1.00 33.92 204 LEU A N 1
ATOM 1646 C CA . LEU A 1 213 ? -15.582 -66.697 10.588 1.00 33.49 204 LEU A CA 1
ATOM 1647 C C . LEU A 1 213 ? -15.979 -65.400 9.932 1.00 33.04 204 LEU A C 1
ATOM 1648 O O . LEU A 1 213 ? -16.181 -65.353 8.728 1.00 33.66 204 LEU A O 1
ATOM 1653 N N . GLY A 1 214 ? -16.087 -64.330 10.703 1.00 32.90 205 GLY A N 1
ATOM 1654 C CA . GLY A 1 214 ? -16.489 -63.029 10.142 1.00 33.10 205 GLY A CA 1
ATOM 1655 C C . GLY A 1 214 ? -17.951 -62.981 9.733 1.00 33.03 205 GLY A C 1
ATOM 1656 O O . GLY A 1 214 ? -18.312 -62.215 8.861 1.00 33.40 205 GLY A O 1
ATOM 1657 N N . LEU A 1 215 ? -18.784 -63.797 10.371 1.00 32.36 206 LEU A N 1
ATOM 1658 C CA . LEU A 1 215 ? -20.224 -63.878 10.095 1.00 32.42 206 LEU A CA 1
ATOM 1659 C C . LEU A 1 215 ? -21.023 -63.344 11.293 1.00 33.08 206 LEU A C 1
ATOM 1660 O O . LEU A 1 215 ? -20.534 -63.433 12.420 1.00 32.21 206 LEU A O 1
ATOM 1665 N N . GLU A 1 216 ? -22.253 -62.857 11.086 1.00 33.50 207 GLU A N 1
ATOM 1666 C CA . GLU A 1 216 ? -23.185 -62.667 12.222 1.00 34.38 207 GLU A CA 1
ATOM 1667 C C . GLU A 1 216 ? -23.842 -64.003 12.591 1.00 34.11 207 GLU A C 1
ATOM 1668 O O . GLU A 1 216 ? -23.850 -64.951 11.793 1.00 33.65 207 GLU A O 1
ATOM 1674 N N . ALA A 1 217 ? -24.352 -64.103 13.818 1.00 33.28 208 ALA A N 1
ATOM 1675 C CA . ALA A 1 217 ? -25.147 -65.277 14.216 1.00 33.76 208 ALA A CA 1
ATOM 1676 C C . ALA A 1 217 ? -26.612 -64.978 13.882 1.00 33.52 208 ALA A C 1
ATOM 1677 O O . ALA A 1 217 ? -27.118 -63.909 14.224 1.00 33.18 208 ALA A O 1
ATOM 1679 N N . ALA A 1 218 ? -27.299 -65.915 13.224 1.00 33.61 209 ALA A N 1
ATOM 1680 C CA . ALA A 1 218 ? -28.737 -65.732 12.989 1.00 33.28 209 ALA A CA 1
ATOM 1681 C C . ALA A 1 218 ? -29.478 -65.559 14.346 1.00 32.92 209 ALA A C 1
ATOM 1682 O O . ALA A 1 218 ? -29.311 -66.355 15.257 1.00 33.19 209 ALA A O 1
ATOM 1684 N N . PRO A 1 219 ? -30.298 -64.518 14.487 1.00 33.44 210 PRO A N 1
ATOM 1685 C CA . PRO A 1 219 ? -31.019 -64.243 15.745 1.00 32.99 210 PRO A CA 1
ATOM 1686 C C . PRO A 1 219 ? -32.002 -65.366 16.109 1.00 32.53 210 PRO A C 1
ATOM 1687 O O . PRO A 1 219 ? -32.277 -65.618 17.279 1.00 32.27 210 PRO A O 1
ATOM 1691 N N . ILE A 1 220 ? -32.574 -65.975 15.084 1.00 31.68 211 ILE A N 1
ATOM 1692 C CA . ILE A 1 220 ? -33.468 -67.115 15.254 1.00 31.93 211 ILE A CA 1
ATOM 1693 C C . ILE A 1 220 ? -33.293 -67.937 13.982 1.00 32.43 211 ILE A C 1
ATOM 1694 O O . ILE A 1 220 ? -33.220 -67.367 12.881 1.00 32.45 211 ILE A O 1
ATOM 1699 N N . SER A 1 221 ? -33.196 -69.255 14.144 1.00 32.70 212 SER A N 1
ATOM 1700 C CA . SER A 1 221 ? -33.051 -70.157 13.015 1.00 33.30 212 SER A CA 1
ATOM 1701 C C . SER A 1 221 ? -33.864 -71.437 13.223 1.00 33.54 212 SER A C 1
ATOM 1702 O O . SER A 1 221 ? -34.359 -71.682 14.335 1.00 33.23 212 SER A O 1
ATOM 1705 N N . THR A 1 222 ? -34.043 -72.209 12.150 1.00 33.19 213 THR A N 1
ATOM 1706 C CA . THR A 1 222 ? -34.640 -73.561 12.234 1.00 33.53 213 THR A CA 1
ATOM 1707 C C . THR A 1 222 ? -33.489 -74.563 12.151 1.00 33.44 213 THR A C 1
ATOM 1708 O O . THR A 1 222 ? -32.432 -74.283 12.692 1.00 34.22 213 THR A O 1
ATOM 1712 N N . GLN A 1 223 ? -33.674 -75.679 11.453 1.00 33.49 214 GLN A N 1
ATOM 1713 C CA . GLN A 1 223 ? -32.543 -76.509 11.034 1.00 33.57 214 GLN A CA 1
ATOM 1714 C C . GLN A 1 223 ? -31.576 -75.745 10.126 1.00 32.47 214 GLN A C 1
ATOM 1715 O O . GLN A 1 223 ? -30.381 -76.036 10.082 1.00 33.44 214 GLN A O 1
ATOM 1721 N N . THR A 1 224 ? -32.115 -74.768 9.407 1.00 32.07 215 THR A N 1
ATOM 1722 C CA . THR A 1 224 ? -31.377 -73.980 8.430 1.00 32.11 215 THR A CA 1
ATOM 1723 C C . THR A 1 224 ? -31.491 -72.461 8.609 1.00 31.78 215 THR A C 1
ATOM 1724 O O . THR A 1 224 ? -32.267 -71.946 9.416 1.00 32.08 215 THR A O 1
ATOM 1728 N N . LEU A 1 225 ? -30.678 -71.755 7.839 1.00 30.96 216 LEU A N 1
ATOM 1729 C CA . LEU A 1 225 ? -30.889 -70.344 7.604 1.00 30.54 216 LEU A CA 1
ATOM 1730 C C . LEU A 1 225 ? -32.112 -70.214 6.691 1.00 30.54 216 LEU A C 1
ATOM 1731 O O . LEU A 1 225 ? -32.443 -71.138 5.925 1.00 30.05 216 LEU A O 1
ATOM 1736 N N . GLN A 1 226 ? -32.790 -69.079 6.781 1.00 29.98 217 GLN A N 1
ATOM 1737 C CA . GLN A 1 226 ? -34.005 -68.866 6.023 1.00 29.60 217 GLN A CA 1
ATOM 1738 C C . GLN A 1 226 ? -33.637 -68.398 4.620 1.00 29.09 217 GLN A C 1
ATOM 1739 O O . GLN A 1 226 ? -32.728 -67.583 4.444 1.00 28.15 217 GLN A O 1
ATOM 1745 N N . ARG A 1 227 ? -34.348 -68.919 3.621 1.00 28.51 218 ARG A N 1
ATOM 1746 C CA . ARG A 1 227 ? -33.900 -68.740 2.235 1.00 28.58 218 ARG A CA 1
ATOM 1747 C C . ARG A 1 227 ? -34.373 -67.428 1.603 1.00 28.01 218 ARG A C 1
ATOM 1748 O O . ARG A 1 227 ? -34.014 -67.142 0.485 1.00 28.04 218 ARG A O 1
ATOM 1756 N N . ASP A 1 228 ? -35.146 -66.620 2.322 1.00 27.81 219 ASP A N 1
ATOM 1757 C CA . ASP A 1 228 ? -35.365 -65.246 1.899 1.00 27.69 219 ASP A CA 1
ATOM 1758 C C . ASP A 1 228 ? -34.035 -64.520 1.705 1.00 27.36 219 ASP A C 1
ATOM 1759 O O . ASP A 1 228 ? -33.899 -63.659 0.834 1.00 27.26 219 ASP A O 1
ATOM 1764 N N . ARG A 1 229 ? -33.039 -64.884 2.500 1.00 27.19 220 ARG A N 1
ATOM 1765 C CA . ARG A 1 229 ? -31.738 -64.248 2.393 1.00 27.48 220 ARG A CA 1
ATOM 1766 C C . ARG A 1 229 ? -31.080 -64.548 1.023 1.00 27.13 220 ARG A C 1
ATOM 1767 O O . ARG A 1 229 ? -30.635 -63.655 0.304 1.00 27.37 220 ARG A O 1
ATOM 1775 N N . HIS A 1 230 ? -31.112 -65.799 0.631 1.00 27.33 221 HIS A N 1
ATOM 1776 C CA . HIS A 1 230 ? -30.448 -66.223 -0.582 1.00 27.80 221 HIS A CA 1
ATOM 1777 C C . HIS A 1 230 ? -31.226 -65.721 -1.805 1.00 27.87 221 HIS A C 1
ATOM 1778 O O . HIS A 1 230 ? -30.624 -65.471 -2.857 1.00 28.52 221 HIS A O 1
ATOM 1785 N N . ALA A 1 231 ? -32.538 -65.507 -1.644 1.00 28.02 222 ALA A N 1
ATOM 1786 C CA . ALA A 1 231 ? -33.369 -64.982 -2.717 1.00 28.19 222 ALA A CA 1
ATOM 1787 C C . ALA A 1 231 ? -33.037 -63.524 -2.940 1.00 28.53 222 ALA A C 1
ATOM 1788 O O . ALA A 1 231 ? -32.830 -63.116 -4.077 1.00 29.16 222 ALA A O 1
ATOM 1790 N N . HIS A 1 232 ? -32.991 -62.737 -1.862 1.00 28.40 223 HIS A N 1
ATOM 1791 C CA . HIS A 1 232 ? -32.479 -61.362 -1.925 1.00 28.64 223 HIS A CA 1
ATOM 1792 C C . HIS A 1 232 ? -31.105 -61.307 -2.606 1.00 28.91 223 HIS A C 1
ATOM 1793 O O . HIS A 1 232 ? -30.871 -60.511 -3.524 1.00 28.85 223 HIS A O 1
ATOM 1800 N N . TYR A 1 233 ? -30.190 -62.156 -2.140 1.00 29.37 224 TYR A N 1
ATOM 1801 C CA . TYR A 1 233 ? -28.838 -62.211 -2.680 1.00 28.58 224 TYR A CA 1
ATOM 1802 C C . TYR A 1 233 ? -28.833 -62.469 -4.225 1.00 28.38 224 TYR A C 1
ATOM 1803 O O . TYR A 1 233 ? -28.243 -61.724 -5.001 1.00 26.68 224 TYR A O 1
ATOM 1812 N N . MET A 1 234 ? -29.545 -63.482 -4.661 1.00 28.92 225 MET A N 1
ATOM 1813 C CA . MET A 1 234 ? -29.547 -63.821 -6.096 1.00 28.46 225 MET A CA 1
ATOM 1814 C C . MET A 1 234 ? -30.238 -62.750 -6.940 1.00 28.38 225 MET A C 1
ATOM 1815 O O . MET A 1 234 ? -29.831 -62.475 -8.050 1.00 29.45 225 MET A O 1
ATOM 1820 N N . SER A 1 235 ? -31.268 -62.126 -6.414 1.00 28.11 226 SER A N 1
ATOM 1821 C CA . SER A 1 235 ? -31.923 -61.043 -7.140 1.00 27.72 226 SER A CA 1
ATOM 1822 C C . SER A 1 235 ? -30.972 -59.884 -7.399 1.00 27.30 226 SER A C 1
ATOM 1823 O O . SER A 1 235 ? -31.078 -59.193 -8.448 1.00 28.07 226 SER A O 1
ATOM 1826 N N . THR A 1 236 ? -30.035 -59.671 -6.470 1.00 26.75 227 THR A N 1
ATOM 1827 C CA . THR A 1 236 ? -29.041 -58.611 -6.613 1.00 27.06 227 THR A CA 1
ATOM 1828 C C . THR A 1 236 ? -27.984 -59.021 -7.615 1.00 27.71 227 THR A C 1
ATOM 1829 O O . THR A 1 236 ? -27.580 -58.225 -8.465 1.00 27.72 227 THR A O 1
ATOM 1833 N N . LEU A 1 237 ? -27.584 -60.280 -7.583 1.00 27.44 228 LEU A N 1
ATOM 1834 C CA . LEU A 1 237 ? -26.657 -60.751 -8.595 1.00 27.54 228 LEU A CA 1
ATOM 1835 C C . LEU A 1 237 ? -27.244 -60.598 -9.987 1.00 26.98 228 LEU A C 1
ATOM 1836 O O . LEU A 1 237 ? -26.562 -60.158 -10.907 1.00 26.15 228 LEU A O 1
ATOM 1841 N N . ALA A 1 238 ? -28.508 -60.994 -10.135 1.00 27.36 229 ALA A N 1
ATOM 1842 C CA . ALA A 1 238 ? -29.235 -60.893 -11.409 1.00 27.41 229 ALA A CA 1
ATOM 1843 C C . ALA A 1 238 ? -29.421 -59.444 -11.859 1.00 27.58 229 ALA A C 1
ATOM 1844 O O . ALA A 1 238 ? -29.318 -59.145 -13.048 1.00 28.67 229 ALA A O 1
ATOM 1846 N N . LEU A 1 239 ? -29.679 -58.540 -10.922 1.00 28.07 230 LEU A N 1
ATOM 1847 C CA . LEU A 1 239 ? -29.774 -57.124 -11.234 1.00 28.42 230 LEU A CA 1
ATOM 1848 C C . LEU A 1 239 ? -28.472 -56.562 -11.790 1.00 28.55 230 LEU A C 1
ATOM 1849 O O . LEU A 1 239 ? -28.493 -55.873 -12.819 1.00 28.99 230 LEU A O 1
ATOM 1854 N N . ILE A 1 240 ? -27.348 -56.866 -11.142 1.00 28.58 231 ILE A N 1
ATOM 1855 C CA . ILE A 1 240 ? -26.043 -56.426 -11.650 1.00 28.38 231 ILE A CA 1
ATOM 1856 C C . ILE A 1 240 ? -25.818 -56.961 -13.055 1.00 28.62 231 ILE A C 1
ATOM 1857 O O . ILE A 1 240 ? -25.428 -56.203 -13.958 1.00 28.97 231 ILE A O 1
ATOM 1862 N N . ALA A 1 241 ? -26.103 -58.244 -13.268 1.00 28.18 232 ALA A N 1
ATOM 1863 C CA . ALA A 1 241 ? -25.928 -58.841 -14.612 1.00 28.04 232 ALA A CA 1
ATOM 1864 C C . ALA A 1 241 ? -26.800 -58.143 -15.669 1.00 28.31 232 ALA A C 1
ATOM 1865 O O . ALA A 1 241 ? -26.370 -57.933 -16.790 1.00 28.80 232 ALA A O 1
ATOM 1867 N N . THR A 1 242 ? -28.031 -57.804 -15.289 1.00 28.13 233 THR A N 1
ATOM 1868 C CA . THR A 1 242 ? -28.987 -57.162 -16.155 1.00 28.17 233 THR A CA 1
ATOM 1869 C C . THR A 1 242 ? -28.599 -55.716 -16.468 1.00 28.97 233 THR A C 1
ATOM 1870 O O . THR A 1 242 ? -28.800 -55.272 -17.602 1.00 29.12 233 THR A O 1
ATOM 1874 N N . SER A 1 243 ? -28.012 -55.003 -15.506 1.00 29.60 234 SER A N 1
ATOM 1875 C CA . SER A 1 243 ? -27.392 -53.702 -15.772 1.00 29.87 234 SER A CA 1
ATOM 1876 C C . SER A 1 243 ? -26.281 -53.813 -16.808 1.00 30.16 234 SER A C 1
ATOM 1877 O O . SER A 1 243 ? -26.169 -52.975 -17.724 1.00 30.59 234 SER A O 1
ATOM 1880 N N . ILE A 1 244 ? -25.448 -54.836 -16.666 1.00 30.34 235 ILE A N 1
ATOM 1881 C CA . ILE A 1 244 ? -24.367 -55.062 -17.614 1.00 30.41 235 ILE A CA 1
ATOM 1882 C C . ILE A 1 244 ? -24.964 -55.352 -19.011 1.00 30.51 235 ILE A C 1
ATOM 1883 O O . ILE A 1 244 ? -24.466 -54.831 -20.014 1.00 29.50 235 ILE A O 1
ATOM 1888 N N . GLU A 1 245 ? -26.021 -56.174 -19.076 1.00 31.15 236 GLU A N 1
ATOM 1889 C CA . GLU A 1 245 ? -26.709 -56.431 -20.379 1.00 31.67 236 GLU A CA 1
ATOM 1890 C C . GLU A 1 245 ? -27.184 -55.125 -20.997 1.00 31.76 236 GLU A C 1
ATOM 1891 O O . GLU A 1 245 ? -26.992 -54.901 -22.183 1.00 30.75 236 GLU A O 1
ATOM 1897 N N . LYS A 1 246 ? -27.796 -54.256 -20.203 1.00 31.99 237 LYS A N 1
ATOM 1898 C CA . LYS A 1 246 ? -28.203 -52.968 -20.724 1.00 32.09 237 LYS A CA 1
ATOM 1899 C C . LYS A 1 246 ? -27.054 -52.217 -21.436 1.00 31.35 237 LYS A C 1
ATOM 1900 O O . LYS A 1 246 ? -27.242 -51.688 -22.523 1.00 29.94 237 LYS A O 1
ATOM 1906 N N . MET A 1 247 ? -25.876 -52.215 -20.832 1.00 31.15 238 MET A N 1
ATOM 1907 C CA . MET A 1 247 ? -24.707 -51.522 -21.368 1.00 31.70 238 MET A CA 1
ATOM 1908 C C . MET A 1 247 ? -24.121 -52.249 -22.600 1.00 32.00 238 MET A C 1
ATOM 1909 O O . MET A 1 247 ? -23.661 -51.607 -23.558 1.00 31.54 238 MET A O 1
ATOM 1914 N N . ALA A 1 248 ? -24.162 -53.591 -22.567 1.00 31.65 239 ALA A N 1
ATOM 1915 C CA . ALA A 1 248 ? -23.751 -54.431 -23.694 1.00 31.23 239 ALA A CA 1
ATOM 1916 C C . ALA A 1 248 ? -24.645 -54.232 -24.922 1.00 31.32 239 ALA A C 1
ATOM 1917 O O . ALA A 1 248 ? -24.152 -54.137 -26.047 1.00 31.29 239 ALA A O 1
ATOM 1919 N N . VAL A 1 249 ? -25.956 -54.192 -24.694 1.00 31.01 240 VAL A N 1
ATOM 1920 C CA . VAL A 1 249 ? -26.906 -53.905 -25.719 1.00 31.36 240 VAL A CA 1
ATOM 1921 C C . VAL A 1 249 ? -26.586 -52.551 -26.372 1.00 32.01 240 VAL A C 1
ATOM 1922 O O . VAL A 1 249 ? -26.642 -52.412 -27.603 1.00 32.68 240 VAL A O 1
ATOM 1926 N N . GLU A 1 250 ? -26.196 -51.570 -25.564 1.00 32.70 241 GLU A N 1
ATOM 1927 C CA . GLU A 1 250 ? -25.815 -50.271 -26.095 1.00 32.63 241 GLU A CA 1
ATOM 1928 C C . GLU A 1 250 ? -24.568 -50.356 -26.973 1.00 32.91 241 GLU A C 1
ATOM 1929 O O . GLU A 1 250 ? -24.557 -49.806 -28.084 1.00 33.52 241 GLU A O 1
ATOM 1935 N N . ILE A 1 251 ? -23.513 -51.016 -26.500 1.00 32.78 242 ILE A N 1
ATOM 1936 C CA . ILE A 1 251 ? -22.315 -51.187 -27.320 1.00 33.11 242 ILE A CA 1
ATOM 1937 C C . ILE A 1 251 ? -22.669 -51.858 -28.643 1.00 32.85 242 ILE A C 1
ATOM 1938 O O . ILE A 1 251 ? -22.235 -51.435 -29.723 1.00 31.76 242 ILE A O 1
ATOM 1943 N N . ARG A 1 252 ? -23.481 -52.900 -28.571 1.00 33.25 243 ARG A N 1
ATOM 1944 C CA . ARG A 1 252 ? -23.877 -53.625 -29.792 1.00 33.04 243 ARG A CA 1
ATOM 1945 C C . ARG A 1 252 ? -24.572 -52.686 -30.796 1.00 33.07 243 ARG A C 1
ATOM 1946 O O . ARG A 1 252 ? -24.316 -52.745 -32.021 1.00 33.15 243 ARG A O 1
ATOM 1954 N N . GLY A 1 253 ? -25.456 -51.835 -30.288 1.00 33.14 244 GLY A N 1
ATOM 1955 C CA . GLY A 1 253 ? -26.219 -50.910 -31.136 1.00 33.14 244 GLY A CA 1
ATOM 1956 C C . GLY A 1 253 ? -25.341 -49.861 -31.778 1.00 33.31 244 GLY A C 1
ATOM 1957 O O . GLY A 1 253 ? -25.512 -49.516 -32.952 1.00 32.85 244 GLY A O 1
ATOM 1958 N N . LEU A 1 254 ? -24.367 -49.381 -31.017 1.00 32.97 245 LEU A N 1
ATOM 1959 C CA . LEU A 1 254 ? -23.472 -48.327 -31.495 1.00 33.76 245 LEU A CA 1
ATOM 1960 C C . LEU A 1 254 ? -22.422 -48.811 -32.485 1.00 33.90 245 LEU A C 1
ATOM 1961 O O . LEU A 1 254 ? -21.900 -47.998 -33.243 1.00 34.49 245 LEU A O 1
ATOM 1966 N N . GLN A 1 255 ? -22.108 -50.111 -32.443 1.00 33.51 246 GLN A N 1
ATOM 1967 C CA . GLN A 1 255 ? -21.224 -50.758 -33.394 1.00 33.53 246 GLN A CA 1
ATOM 1968 C C . GLN A 1 255 ? -21.937 -51.164 -34.699 1.00 33.21 246 GLN A C 1
ATOM 1969 O O . GLN A 1 255 ? -21.272 -51.605 -35.627 1.00 31.85 246 GLN A O 1
ATOM 1975 N N . LYS A 1 256 ? -23.262 -51.037 -34.777 1.00 33.84 247 LYS A N 1
ATOM 1976 C CA . LYS A 1 256 ? -23.975 -51.380 -36.032 1.00 34.39 247 LYS A CA 1
ATOM 1977 C C . LYS A 1 256 ? -23.348 -50.603 -37.196 1.00 33.87 247 LYS A C 1
ATOM 1978 O O . LYS A 1 256 ? -22.873 -49.483 -37.030 1.00 33.45 247 LYS A O 1
ATOM 1984 N N . SER A 1 257 ? -23.319 -51.208 -38.371 1.00 34.30 248 SER A N 1
ATOM 1985 C CA . SER A 1 257 ? -22.485 -50.686 -39.484 1.00 34.79 248 SER A CA 1
ATOM 1986 C C . SER A 1 257 ? -22.885 -49.286 -39.961 1.00 35.23 248 SER A C 1
ATOM 1987 O O . SER A 1 257 ? -22.026 -48.485 -40.312 1.00 35.76 248 SER A O 1
ATOM 1990 N N . GLU A 1 258 ? -24.185 -49.009 -39.968 1.00 35.82 249 GLU A N 1
ATOM 1991 C CA . GLU A 1 258 ? -24.686 -47.693 -40.344 1.00 36.79 249 GLU A CA 1
ATOM 1992 C C . GLU A 1 258 ? -24.233 -46.626 -39.353 1.00 37.29 249 GLU A C 1
ATOM 1993 O O . GLU A 1 258 ? -24.289 -45.431 -39.643 1.00 37.40 249 GLU A O 1
ATOM 1999 N N . THR A 1 259 ? -23.889 -47.020 -38.150 1.00 37.71 250 THR A N 1
ATOM 2000 C CA . THR A 1 259 ? -23.681 -46.151 -36.998 1.00 37.67 250 THR A CA 1
ATOM 2001 C C . THR A 1 259 ? -22.208 -46.096 -36.607 1.00 37.27 250 THR A C 1
ATOM 2002 O O . THR A 1 259 ? -21.588 -45.033 -36.633 1.00 36.85 250 THR A O 1
ATOM 2006 N N . ARG A 1 260 ? -21.543 -47.181 -36.273 1.00 38.47 251 ARG A N 1
ATOM 2007 C CA . ARG A 1 260 ? -20.112 -47.236 -35.999 1.00 38.86 251 ARG A CA 1
ATOM 2008 C C . ARG A 1 260 ? -19.652 -46.005 -35.226 1.00 37.58 251 ARG A C 1
ATOM 2009 O O . ARG A 1 260 ? -18.776 -45.267 -35.678 1.00 36.74 251 ARG A O 1
ATOM 2017 N N . GLU A 1 261 ? -20.247 -45.790 -34.057 1.00 36.61 252 GLU A N 1
ATOM 2018 C CA . GLU A 1 261 ? -19.783 -44.757 -33.140 1.00 36.33 252 GLU A CA 1
ATOM 2019 C C . GLU A 1 261 ? -18.772 -45.337 -32.162 1.00 36.06 252 GLU A C 1
ATOM 2020 O O . GLU A 1 261 ? -18.008 -44.610 -31.538 1.00 36.10 252 GLU A O 1
ATOM 2026 N N . VAL A 1 262 ? -18.747 -46.658 -32.113 1.00 35.82 253 VAL A N 1
ATOM 2027 C CA . VAL A 1 262 ? -17.953 -47.427 -31.198 1.00 36.42 253 VAL A CA 1
ATOM 2028 C C . VAL A 1 262 ? -17.625 -48.781 -31.841 1.00 36.67 253 VAL A C 1
ATOM 2029 O O . VAL A 1 262 ? -18.364 -49.246 -32.719 1.00 36.23 253 VAL A O 1
ATOM 2033 N N . GLU A 1 263 ? -16.549 -49.426 -31.380 1.00 37.31 254 GLU A N 1
ATOM 2034 C CA . GLU A 1 263 ? -16.199 -50.779 -31.807 1.00 37.82 254 GLU A CA 1
ATOM 2035 C C . GLU A 1 263 ? -15.388 -51.485 -30.737 1.00 37.11 254 GLU A C 1
ATOM 2036 O O . GLU A 1 263 ? -14.470 -50.902 -30.189 1.00 36.33 254 GLU A O 1
ATOM 2042 N N . GLU A 1 264 ? -15.722 -52.737 -30.434 1.00 36.35 255 GLU A N 1
ATOM 2043 C CA . GLU A 1 264 ? -14.891 -53.515 -29.518 1.00 36.10 255 GLU A CA 1
ATOM 2044 C C . GLU A 1 264 ? -13.484 -53.617 -30.081 1.00 35.91 255 GLU A C 1
ATOM 2045 O O . GLU A 1 264 ? -13.323 -53.761 -31.298 1.00 35.65 255 GLU A O 1
ATOM 2051 N N . ALA A 1 265 ? -12.481 -53.556 -29.206 1.00 35.76 256 ALA A N 1
ATOM 2052 C CA . ALA A 1 265 ? -11.086 -53.769 -29.598 1.00 36.55 256 ALA A CA 1
ATOM 2053 C C . ALA A 1 265 ? -10.919 -55.065 -30.399 1.00 36.89 256 ALA A C 1
ATOM 2054 O O . ALA A 1 265 ? -11.467 -56.103 -30.024 1.00 37.70 256 ALA A O 1
ATOM 2056 N N . PHE A 1 266 ? -10.177 -54.984 -31.506 1.00 37.04 257 PHE A N 1
ATOM 2057 C CA . PHE A 1 266 ? -9.942 -56.105 -32.425 1.00 37.40 257 PHE A CA 1
ATOM 2058 C C . PHE A 1 266 ? -8.416 -56.268 -32.524 1.00 37.58 257 PHE A C 1
ATOM 2059 O O . PHE A 1 266 ? -7.711 -55.329 -32.853 1.00 36.72 257 PHE A O 1
ATOM 2067 N N . ALA A 1 267 ? -7.921 -57.456 -32.195 1.00 38.26 258 ALA A N 1
ATOM 2068 C CA . ALA A 1 267 ? -6.497 -57.685 -32.002 1.00 39.13 258 ALA A CA 1
ATOM 2069 C C . ALA A 1 267 ? -5.852 -58.139 -33.307 1.00 39.58 258 ALA A C 1
ATOM 2070 O O . ALA A 1 267 ? -6.535 -58.618 -34.217 1.00 39.36 258 ALA A O 1
ATOM 2072 N N . LYS A 1 268 ? -4.539 -57.953 -33.392 1.00 40.63 259 LYS A N 1
ATOM 2073 C CA . LYS A 1 268 ? -3.753 -58.462 -34.505 1.00 41.36 259 LYS A CA 1
ATOM 2074 C C . LYS A 1 268 ? -3.920 -59.972 -34.492 1.00 40.76 259 LYS A C 1
ATOM 2075 O O . LYS A 1 268 ? -3.680 -60.621 -33.483 1.00 40.16 259 LYS A O 1
ATOM 2081 N N . GLY A 1 269 ? -4.355 -60.520 -35.614 1.00 40.32 260 GLY A N 1
ATOM 2082 C CA . GLY A 1 269 ? -4.513 -61.948 -35.729 1.00 40.35 260 GLY A CA 1
ATOM 2083 C C . GLY A 1 269 ? -5.908 -62.408 -35.444 1.00 40.05 260 GLY A C 1
ATOM 2084 O O . GLY A 1 269 ? -6.211 -63.569 -35.703 1.00 39.90 260 GLY A O 1
ATOM 2085 N N . GLN A 1 270 ? -6.765 -61.526 -34.913 1.00 39.86 261 GLN A N 1
ATOM 2086 C CA . GLN A 1 270 ? -8.149 -61.903 -34.660 1.00 40.15 261 GLN A CA 1
ATOM 2087 C C . GLN A 1 270 ? -8.845 -62.172 -35.982 1.00 40.55 261 GLN A C 1
ATOM 2088 O O . GLN A 1 270 ? -8.553 -61.534 -37.001 1.00 40.65 261 GLN A O 1
ATOM 2094 N N . LYS A 1 271 ? -9.768 -63.124 -35.951 1.00 40.52 262 LYS A N 1
ATOM 2095 C CA . LYS A 1 271 ? -10.623 -63.374 -37.088 1.00 40.63 262 LYS A CA 1
ATOM 2096 C C . LYS A 1 271 ? -12.087 -63.192 -36.710 1.00 40.33 262 LYS A C 1
ATOM 2097 O O . LYS A 1 271 ? -12.566 -63.789 -35.760 1.00 40.08 262 LYS A O 1
ATOM 2103 N N . GLY A 1 272 ? -12.777 -62.295 -37.429 1.00 39.46 263 GLY A N 1
ATOM 2104 C CA . GLY A 1 272 ? -14.133 -61.901 -37.069 1.00 38.92 263 GLY A CA 1
ATOM 2105 C C . GLY A 1 272 ? -15.214 -62.902 -37.438 1.00 38.65 263 GLY A C 1
ATOM 2106 O O . GLY A 1 272 ? -16.269 -62.908 -36.847 1.00 39.77 263 GLY A O 1
ATOM 2107 N N . SER A 1 273 ? -14.985 -63.699 -38.473 1.00 38.69 264 SER A N 1
ATOM 2108 C CA . SER A 1 273 ? -15.923 -64.713 -38.892 1.00 38.16 264 SER A CA 1
ATOM 2109 C C . SER A 1 273 ? -15.158 -65.752 -39.678 1.00 37.98 264 SER A C 1
ATOM 2110 O O . SER A 1 273 ? -13.981 -65.542 -40.020 1.00 39.29 264 SER A O 1
ATOM 2113 N N . SER A 1 274 ? -15.803 -66.869 -39.980 1.00 37.18 265 SER A N 1
ATOM 2114 C CA . SER A 1 274 ? -15.123 -67.927 -40.723 1.00 37.14 265 SER A CA 1
ATOM 2115 C C . SER A 1 274 ? -15.210 -67.712 -42.248 1.00 36.55 265 SER A C 1
ATOM 2116 O O . SER A 1 274 ? -14.306 -68.108 -42.980 1.00 36.87 265 SER A O 1
ATOM 2119 N N . ALA A 1 275 ? -16.261 -67.050 -42.706 1.00 34.98 266 ALA A N 1
ATOM 2120 C CA . ALA A 1 275 ? -16.528 -66.928 -44.139 1.00 34.78 266 ALA A CA 1
ATOM 2121 C C . ALA A 1 275 ? -16.410 -65.506 -44.664 1.00 33.97 266 ALA A C 1
ATOM 2122 O O . ALA A 1 275 ? -16.320 -65.340 -45.863 1.00 34.27 266 ALA A O 1
ATOM 2124 N N . MET A 1 276 ? -16.432 -64.501 -43.779 1.00 33.54 267 MET A N 1
ATOM 2125 C CA . MET A 1 276 ? -16.471 -63.096 -44.145 1.00 33.60 267 MET A CA 1
ATOM 2126 C C . MET A 1 276 ? -15.310 -6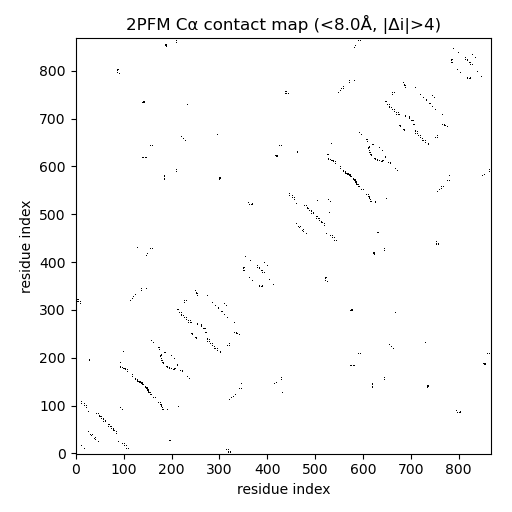2.352 -43.478 1.00 33.44 267 MET A C 1
ATOM 2127 O O . MET A 1 276 ? -15.428 -61.878 -42.335 1.00 33.29 267 MET A O 1
ATOM 2132 N N . PRO A 1 277 ? -14.169 -62.259 -44.175 1.00 33.13 268 PRO A N 1
ATOM 2133 C CA . PRO A 1 277 ? -12.955 -61.615 -43.661 1.00 33.22 268 PRO A CA 1
ATOM 2134 C C . PRO A 1 277 ? -13.095 -60.183 -43.190 1.00 33.08 268 PRO A C 1
ATOM 2135 O O . PRO A 1 277 ? -12.299 -59.744 -42.365 1.00 33.22 268 PRO A O 1
ATOM 2139 N N . HIS A 1 278 ? -14.115 -59.479 -43.673 1.00 32.73 269 HIS A N 1
ATOM 2140 C CA . HIS A 1 278 ? -14.313 -58.100 -43.273 1.00 32.82 269 HIS A CA 1
ATOM 2141 C C . HIS A 1 278 ? -14.899 -57.896 -41.880 1.00 33.24 269 HIS A C 1
ATOM 2142 O O . HIS A 1 278 ? -14.879 -56.780 -41.387 1.00 34.07 269 HIS A O 1
ATOM 2149 N N . LYS A 1 279 ? -15.408 -58.943 -41.241 1.00 33.56 270 LYS A N 1
ATOM 2150 C CA . LYS A 1 279 ? -16.219 -58.762 -40.033 1.00 33.95 270 LYS A CA 1
ATOM 2151 C C . LYS A 1 279 ? -15.414 -58.336 -38.813 1.00 34.14 270 LYS A C 1
ATOM 2152 O O . LYS A 1 279 ? -14.332 -58.880 -38.541 1.00 34.60 270 LYS A O 1
ATOM 2158 N N . ARG A 1 280 ? -15.938 -57.314 -38.131 1.00 34.46 271 ARG A N 1
ATOM 2159 C CA . ARG A 1 280 ? -15.565 -56.951 -36.761 1.00 36.03 271 ARG A CA 1
ATOM 2160 C C . ARG A 1 280 ? -16.850 -56.822 -35.931 1.00 35.18 271 ARG A C 1
ATOM 2161 O O . ARG A 1 280 ? -17.678 -55.927 -36.167 1.00 35.02 271 ARG A O 1
ATOM 2169 N N . ASN A 1 281 ? -17.005 -57.704 -34.959 1.00 34.81 272 ASN A N 1
ATOM 2170 C CA . ASN A 1 281 ? -18.283 -57.869 -34.263 1.00 34.74 272 ASN A CA 1
ATOM 2171 C C . ASN A 1 281 ? -18.162 -57.502 -32.792 1.00 34.29 272 ASN A C 1
ATOM 2172 O O . ASN A 1 281 ? -17.089 -57.711 -32.209 1.00 34.22 272 ASN A O 1
ATOM 2177 N N . PRO A 1 282 ? -19.277 -57.062 -32.161 1.00 34.14 273 PRO A N 1
ATOM 2178 C CA . PRO A 1 282 ? -19.333 -56.842 -30.715 1.00 34.03 273 PRO A CA 1
ATOM 2179 C C . PRO A 1 282 ? -19.597 -58.137 -29.924 1.00 33.69 273 PRO A C 1
ATOM 2180 O O . PRO A 1 282 ? -20.585 -58.235 -29.203 1.00 32.77 273 PRO A O 1
ATOM 2184 N N . ILE A 1 283 ? -18.700 -59.106 -30.082 1.00 33.35 274 ILE A N 1
ATOM 2185 C CA . ILE A 1 283 ? -18.856 -60.461 -29.554 1.00 33.46 274 ILE A CA 1
ATOM 2186 C C . ILE A 1 283 ? -18.831 -60.504 -28.024 1.00 32.86 274 ILE A C 1
ATOM 2187 O O . ILE A 1 283 ? -19.562 -61.291 -27.427 1.00 32.95 274 ILE A O 1
ATOM 2192 N N . GLY A 1 284 ? -17.984 -59.691 -27.385 1.00 32.89 275 GLY A N 1
ATOM 2193 C CA . GLY A 1 284 ? -17.908 -59.630 -25.904 1.00 32.48 275 GLY A CA 1
ATOM 2194 C C . GLY A 1 284 ? -19.246 -59.212 -25.306 1.00 32.50 275 GLY A C 1
ATOM 2195 O O . GLY A 1 284 ? -19.788 -59.846 -24.351 1.00 32.72 275 GLY A O 1
ATOM 2196 N N . SER A 1 285 ? -19.801 -58.160 -25.890 1.00 31.68 276 SER A N 1
ATOM 2197 C CA . SER A 1 285 ? -21.071 -57.613 -25.440 1.00 31.51 276 SER A CA 1
ATOM 2198 C C . SER A 1 285 ? -22.211 -58.603 -25.671 1.00 31.58 276 SER A C 1
ATOM 2199 O O . SER A 1 285 ? -23.139 -58.731 -24.853 1.00 30.93 276 SER A O 1
ATOM 2202 N N . GLU A 1 286 ? -22.119 -59.352 -26.758 1.00 31.39 277 GLU A N 1
ATOM 2203 C CA . GLU A 1 286 ? -23.121 -60.358 -27.034 1.00 32.15 277 GLU A CA 1
ATOM 2204 C C . GLU A 1 286 ? -23.037 -61.503 -26.040 1.00 32.12 277 GLU A C 1
ATOM 2205 O O . GLU A 1 286 ? -24.069 -61.984 -25.597 1.00 31.57 277 GLU A O 1
ATOM 2211 N N . ASN A 1 287 ? -21.822 -61.937 -25.720 1.00 32.33 278 ASN A N 1
ATOM 2212 C CA . ASN A 1 287 ? -21.588 -62.937 -24.685 1.00 32.52 278 ASN A CA 1
ATOM 2213 C C . ASN A 1 287 ? -22.136 -62.530 -23.318 1.00 31.70 278 ASN A C 1
ATOM 2214 O O . ASN A 1 287 ? -22.757 -63.348 -22.634 1.00 31.37 278 ASN A O 1
ATOM 2219 N N . MET A 1 288 ? -21.943 -61.266 -22.946 1.00 31.18 279 MET A N 1
ATOM 2220 C CA . MET A 1 288 ? -22.497 -60.744 -21.675 1.00 31.28 279 MET A CA 1
ATOM 2221 C C . MET A 1 288 ? -24.020 -60.822 -21.676 1.00 30.62 279 MET A C 1
ATOM 2222 O O . MET A 1 288 ? -24.655 -61.065 -20.639 1.00 30.46 279 MET A O 1
ATOM 2227 N N . THR A 1 289 ? -24.626 -60.579 -22.833 1.00 29.81 280 THR A N 1
ATOM 2228 C CA . THR A 1 289 ? -26.089 -60.614 -22.939 1.00 29.54 280 THR A CA 1
ATOM 2229 C C . THR A 1 289 ? -26.637 -62.008 -22.606 1.00 29.34 280 THR A C 1
ATOM 2230 O O . THR A 1 289 ? -27.550 -62.141 -21.800 1.00 29.78 280 THR A O 1
ATOM 2234 N N . GLY A 1 290 ? -26.026 -63.036 -23.192 1.00 29.15 281 GLY A N 1
ATOM 2235 C CA . GLY A 1 290 ? -26.357 -64.414 -22.909 1.00 29.19 281 GLY A CA 1
ATOM 2236 C C . GLY A 1 290 ? -26.243 -64.780 -21.441 1.00 29.44 281 GLY A C 1
ATOM 2237 O O . GLY A 1 290 ? -27.150 -65.402 -20.886 1.00 28.88 281 GLY A O 1
ATOM 2238 N N . LEU A 1 291 ? -25.148 -64.385 -20.797 1.00 29.65 282 LEU A N 1
ATOM 2239 C CA . LEU A 1 291 ? -24.925 -64.785 -19.410 1.00 29.54 282 LEU A CA 1
ATOM 2240 C C . LEU A 1 291 ? -25.913 -64.115 -18.474 1.00 29.50 282 LEU A C 1
ATOM 2241 O O . LEU A 1 291 ? -26.276 -64.721 -17.476 1.00 29.90 282 LEU A O 1
ATOM 2246 N N . ALA A 1 292 ? -26.312 -62.866 -18.779 1.00 29.02 283 ALA A N 1
ATOM 2247 C CA . ALA A 1 292 ? -27.308 -62.159 -17.982 1.00 29.06 283 ALA A CA 1
ATOM 2248 C C . ALA A 1 292 ? -28.633 -62.909 -17.954 1.00 29.04 283 ALA A C 1
ATOM 2249 O O . ALA A 1 292 ? -29.272 -63.013 -16.896 1.00 29.09 283 ALA A O 1
ATOM 2251 N N . ARG A 1 293 ? -29.022 -63.474 -19.097 1.00 28.35 284 ARG A N 1
ATOM 2252 C CA . ARG A 1 293 ? -30.195 -64.342 -19.162 1.00 28.63 284 ARG A CA 1
ATOM 2253 C C . ARG A 1 293 ? -30.092 -65.592 -18.257 1.00 28.62 284 ARG A C 1
ATOM 2254 O O . ARG A 1 293 ? -31.062 -65.989 -17.607 1.00 27.45 284 ARG A O 1
ATOM 2262 N N . VAL A 1 294 ? -28.932 -66.245 -18.252 1.00 28.49 285 VAL A N 1
ATOM 2263 C CA . VAL A 1 294 ? -28.758 -67.430 -17.413 1.00 28.15 285 VAL A CA 1
ATOM 2264 C C . VAL A 1 294 ? -28.933 -67.026 -15.952 1.00 28.52 285 VAL A C 1
ATOM 2265 O O . VAL A 1 294 ? -29.652 -67.693 -15.179 1.00 29.27 285 VAL A O 1
ATOM 2269 N N . ILE A 1 295 ? -28.324 -65.906 -15.574 1.00 27.97 286 ILE A N 1
ATOM 2270 C CA . ILE A 1 295 ? -28.344 -65.505 -14.157 1.00 29.00 286 ILE A CA 1
ATOM 2271 C C . ILE A 1 295 ? -29.760 -65.092 -13.705 1.00 28.80 286 ILE A C 1
ATOM 2272 O O . ILE A 1 295 ? -30.168 -65.343 -12.580 1.00 29.83 286 ILE A O 1
ATOM 2277 N N . ARG A 1 296 ? -30.542 -64.515 -14.584 1.00 28.55 287 ARG A N 1
ATOM 2278 C CA . ARG A 1 296 ? -31.944 -64.217 -14.237 1.00 29.00 287 ARG A CA 1
ATOM 2279 C C . ARG A 1 296 ? -32.734 -65.486 -13.979 1.00 28.61 287 ARG A C 1
ATOM 2280 O O . ARG A 1 296 ? -33.657 -65.493 -13.134 1.00 27.99 287 ARG A O 1
ATOM 2288 N N . GLY A 1 297 ? -32.398 -66.549 -14.715 1.00 28.79 288 GLY A N 1
ATOM 2289 C CA . GLY A 1 297 ? -33.009 -67.861 -14.467 1.00 29.01 288 GLY A CA 1
ATOM 2290 C C . GLY A 1 297 ? -32.672 -68.378 -13.069 1.00 29.25 288 GLY A C 1
ATOM 2291 O O . GLY A 1 297 ? -33.514 -68.960 -12.368 1.00 30.38 288 GLY A O 1
ATOM 2292 N N . TYR A 1 298 ? -31.446 -68.131 -12.632 1.00 28.95 289 TYR A N 1
ATOM 2293 C CA . TYR A 1 298 ? -31.023 -68.570 -11.304 1.00 28.96 289 TYR A CA 1
ATOM 2294 C C . TYR A 1 298 ? -31.809 -67.834 -10.246 1.00 28.71 289 TYR A C 1
ATOM 2295 O O . TYR A 1 298 ? -32.067 -68.391 -9.170 1.00 27.66 289 TYR A O 1
ATOM 2304 N N . MET A 1 299 ? -32.170 -66.581 -10.541 1.00 29.14 290 MET A N 1
ATOM 2305 C CA . MET A 1 299 ? -32.941 -65.782 -9.631 1.00 29.13 290 MET A CA 1
ATOM 2306 C C . MET A 1 299 ? -34.308 -66.428 -9.417 1.00 29.46 290 MET A C 1
ATOM 2307 O O . MET A 1 299 ? -34.783 -66.491 -8.296 1.00 28.91 290 MET A O 1
ATOM 2312 N N . MET A 1 300 ? -34.941 -66.906 -10.481 1.00 29.36 291 MET A N 1
ATOM 2313 C CA . MET A 1 300 ? -36.260 -67.501 -10.334 1.00 30.09 291 MET A CA 1
ATOM 2314 C C . MET A 1 300 ? -36.178 -68.773 -9.491 1.00 29.43 291 MET A C 1
ATOM 2315 O O . MET A 1 300 ? -37.028 -69.018 -8.629 1.00 29.03 291 MET A O 1
ATOM 2320 N N . THR A 1 301 ? -35.120 -69.551 -9.714 1.00 28.79 292 THR A N 1
ATOM 2321 C CA . THR A 1 301 ? -34.830 -70.726 -8.904 1.00 28.20 292 THR A CA 1
ATOM 2322 C C . THR A 1 301 ? -34.704 -70.379 -7.383 1.00 27.77 292 THR A C 1
ATOM 2323 O O . THR A 1 301 ? -35.309 -71.047 -6.537 1.00 26.23 292 THR A O 1
ATOM 2327 N N . ALA A 1 302 ? -33.930 -69.343 -7.070 1.00 27.13 293 ALA A N 1
ATOM 2328 C CA . ALA A 1 302 ? -33.699 -68.914 -5.706 1.00 27.77 293 ALA A CA 1
ATOM 2329 C C . ALA A 1 302 ? -35.033 -68.561 -4.980 1.00 27.57 293 ALA A C 1
ATOM 2330 O O . ALA A 1 302 ? -35.240 -68.919 -3.830 1.00 26.94 293 ALA A O 1
ATOM 2332 N N . TYR A 1 303 ? -35.928 -67.879 -5.673 1.00 27.65 294 TYR A N 1
ATOM 2333 C CA . TYR A 1 303 ? -37.199 -67.510 -5.089 1.00 27.96 294 TYR A CA 1
ATOM 2334 C C . TYR A 1 303 ? -38.049 -68.750 -4.812 1.00 28.70 294 TYR A C 1
ATOM 2335 O O . TYR A 1 303 ? -38.752 -68.811 -3.819 1.00 28.48 294 TYR A O 1
ATOM 2344 N N . GLU A 1 304 ? -37.936 -69.758 -5.676 1.00 28.90 295 GLU A N 1
ATOM 2345 C CA . GLU A 1 304 ? -38.677 -70.981 -5.518 1.00 29.55 295 GLU A CA 1
ATOM 2346 C C . GLU A 1 304 ? -38.149 -71.820 -4.338 1.00 29.03 295 GLU A C 1
ATOM 2347 O O . GLU A 1 304 ? -38.861 -72.681 -3.820 1.00 28.05 295 GLU A O 1
ATOM 2353 N N . ASN A 1 305 ? -36.918 -71.520 -3.913 1.00 27.83 296 ASN A N 1
ATOM 2354 C CA . ASN A 1 305 ? -36.287 -72.146 -2.750 1.00 28.60 296 ASN A CA 1
ATOM 2355 C C . ASN A 1 305 ? -36.784 -71.602 -1.419 1.00 28.41 296 ASN A C 1
ATOM 2356 O O . ASN A 1 305 ? -36.464 -72.147 -0.391 1.00 29.50 296 ASN A O 1
ATOM 2361 N N . VAL A 1 306 ? -37.551 -70.530 -1.415 1.00 29.07 297 VAL A N 1
ATOM 2362 C CA . VAL A 1 306 ? -37.974 -69.923 -0.144 1.00 29.02 297 VAL A CA 1
ATOM 2363 C C . VAL A 1 306 ? -39.005 -70.753 0.652 1.00 29.46 297 VAL A C 1
ATOM 2364 O O . VAL A 1 306 ? -38.808 -70.987 1.828 1.00 31.00 297 VAL A O 1
ATOM 2368 N N . PRO A 1 307 ? -40.113 -71.171 0.042 1.00 29.63 298 PRO A N 1
ATOM 2369 C CA . PRO A 1 307 ? -41.078 -71.923 0.857 1.00 29.93 298 PRO A CA 1
ATOM 2370 C C . PRO A 1 307 ? -40.710 -73.362 1.264 1.00 29.64 298 PRO A C 1
ATOM 2371 O O . PRO A 1 307 ? -41.360 -74.340 0.878 1.00 29.90 298 PRO A O 1
ATOM 2375 N N . LEU A 1 308 ? -39.706 -73.456 2.125 1.00 30.41 299 LEU A N 1
ATOM 2376 C CA . LEU A 1 308 ? -39.282 -74.715 2.706 1.00 29.91 299 LEU A CA 1
ATOM 2377 C C . LEU A 1 308 ? -40.289 -75.159 3.757 1.00 30.25 299 LEU A C 1
ATOM 2378 O O . LEU A 1 308 ? -40.902 -74.313 4.438 1.00 30.47 299 LEU A O 1
ATOM 2383 N N . TRP A 1 309 ? -40.452 -76.474 3.903 1.00 29.76 300 TRP A N 1
ATOM 2384 C CA . TRP A 1 309 ? -41.428 -77.041 4.832 1.00 30.43 300 TRP A CA 1
ATOM 2385 C C . TRP A 1 309 ? -40.935 -77.076 6.269 1.00 30.28 300 TRP A C 1
ATOM 2386 O O . TRP A 1 309 ? -39.861 -77.595 6.544 1.00 30.71 300 TRP A O 1
ATOM 2397 N N . HIS A 1 310 ? -41.739 -76.513 7.170 1.00 30.41 301 HIS A N 1
ATOM 2398 C CA . HIS A 1 310 ? -41.513 -76.601 8.634 1.00 29.79 301 HIS A CA 1
ATOM 2399 C C . HIS A 1 310 ? -40.106 -76.101 8.989 1.00 29.60 301 HIS A C 1
ATOM 2400 O O . HIS A 1 310 ? -39.729 -74.981 8.623 1.00 30.41 301 HIS A O 1
ATOM 2407 N N . GLU A 1 311 ? -39.313 -76.930 9.646 1.00 29.81 302 GLU A N 1
ATOM 2408 C CA . GLU A 1 311 ? -38.020 -76.515 10.150 1.00 29.78 302 GLU A CA 1
ATOM 2409 C C . GLU A 1 311 ? -36.940 -76.811 9.142 1.00 29.61 302 GLU A C 1
ATOM 2410 O O . GLU A 1 311 ? -35.759 -76.649 9.426 1.00 29.70 302 GLU A O 1
ATOM 2416 N N . ARG A 1 312 ? -37.381 -77.324 7.998 1.00 30.28 303 ARG A N 1
ATOM 2417 C CA . ARG A 1 312 ? -36.650 -77.360 6.703 1.00 30.25 303 ARG A CA 1
ATOM 2418 C C . ARG A 1 312 ? -37.032 -78.591 5.866 1.00 30.46 303 ARG A C 1
ATOM 2419 O O . ARG A 1 312 ? -37.420 -79.634 6.375 1.00 30.10 303 ARG A O 1
ATOM 2427 N N . ASP A 1 313 ? -36.908 -78.449 4.556 1.00 30.83 304 ASP A N 1
ATOM 2428 C CA . ASP A 1 313 ? -36.717 -79.603 3.691 1.00 30.68 304 ASP A CA 1
ATOM 2429 C C . ASP A 1 313 ? -35.421 -79.306 2.944 1.00 30.62 304 ASP A C 1
ATOM 2430 O O . ASP A 1 313 ? -34.908 -78.190 3.034 1.00 30.49 304 ASP A O 1
ATOM 2435 N N . ILE A 1 314 ? -34.872 -80.300 2.246 1.00 30.38 305 ILE A N 1
ATOM 2436 C CA . ILE A 1 314 ? -33.548 -80.150 1.676 1.00 30.55 305 ILE A CA 1
ATOM 2437 C C . ILE A 1 314 ? -33.579 -79.829 0.151 1.00 30.69 305 ILE A C 1
ATOM 2438 O O . ILE A 1 314 ? -32.548 -79.656 -0.493 1.00 30.64 305 ILE A O 1
ATOM 2443 N N . SER A 1 315 ? -34.786 -79.624 -0.377 1.00 31.20 306 SER A N 1
ATOM 2444 C CA . SER A 1 315 ? -34.948 -79.218 -1.790 1.00 30.45 306 SER A CA 1
ATOM 2445 C C . SER A 1 315 ? -34.042 -78.060 -2.246 1.00 29.97 306 SER A C 1
ATOM 2446 O O . SER A 1 315 ? -33.546 -78.084 -3.368 1.00 32.32 306 SER A O 1
ATOM 2449 N N . HIS A 1 316 ? -33.780 -77.074 -1.394 1.00 29.48 307 HIS A N 1
ATOM 2450 C CA . HIS A 1 316 ? -32.922 -75.935 -1.755 1.00 29.67 307 HIS A CA 1
ATOM 2451 C C . HIS A 1 316 ? -31.459 -76.292 -2.055 1.00 29.82 307 HIS A C 1
ATOM 2452 O O . HIS A 1 316 ? -30.773 -75.614 -2.808 1.00 27.93 307 HIS A O 1
ATOM 2459 N N . SER A 1 317 ? -30.992 -77.372 -1.453 1.00 30.30 308 SER A N 1
ATOM 2460 C CA . SER A 1 317 ? -29.603 -77.713 -1.479 1.00 31.25 308 SER A CA 1
ATOM 2461 C C . SER A 1 317 ? -29.129 -78.169 -2.887 1.00 30.78 308 SER A C 1
ATOM 2462 O O . SER A 1 317 ? -28.061 -77.749 -3.383 1.00 29.65 308 SER A O 1
ATOM 2465 N N . SER A 1 318 ? -29.908 -79.049 -3.508 1.00 30.06 309 SER A N 1
ATOM 2466 C CA . SER A 1 318 ? -29.599 -79.525 -4.859 1.00 30.61 309 SER A CA 1
ATOM 2467 C C . SER A 1 318 ? -29.647 -78.332 -5.825 1.00 29.69 309 SER A C 1
ATOM 2468 O O . SER A 1 318 ? -28.760 -78.164 -6.632 1.00 29.44 309 SER A O 1
ATOM 2471 N N . ALA A 1 319 ? -30.619 -77.443 -5.671 1.00 28.40 310 ALA A N 1
ATOM 2472 C CA . ALA A 1 319 ? -30.631 -76.209 -6.500 1.00 28.92 310 ALA A CA 1
ATOM 2473 C C . ALA A 1 319 ? -29.427 -75.294 -6.237 1.00 28.79 310 ALA A C 1
ATOM 2474 O O . ALA A 1 319 ? -28.798 -74.799 -7.176 1.00 28.44 310 ALA A O 1
ATOM 2476 N N . GLU A 1 320 ? -29.072 -75.105 -4.966 1.00 29.28 311 GLU A N 1
ATOM 2477 C CA . GLU A 1 320 ? -27.967 -74.191 -4.587 1.00 29.92 311 GLU A CA 1
ATOM 2478 C C . GLU A 1 320 ? -26.589 -74.681 -4.992 1.00 29.80 311 GLU A C 1
ATOM 2479 O O . GLU A 1 320 ? -25.678 -73.883 -5.273 1.00 29.16 311 GLU A O 1
ATOM 2485 N N . ARG A 1 321 ? -26.442 -75.997 -5.024 1.00 30.52 312 ARG A N 1
ATOM 2486 C CA . ARG A 1 321 ? -25.234 -76.636 -5.547 1.00 32.48 312 ARG A CA 1
ATOM 2487 C C . ARG A 1 321 ? -24.921 -76.220 -6.961 1.00 30.98 312 ARG A C 1
ATOM 2488 O O . ARG A 1 321 ? -23.761 -76.184 -7.339 1.00 29.78 312 ARG A O 1
ATOM 2496 N N . VAL A 1 322 ? -25.974 -75.979 -7.740 1.00 29.88 313 VAL A N 1
ATOM 2497 C CA . VAL A 1 322 ? -25.865 -75.462 -9.092 1.00 29.32 313 VAL A CA 1
ATOM 2498 C C . VAL A 1 322 ? -25.755 -73.946 -9.097 1.00 28.87 313 VAL A C 1
ATOM 2499 O O . VAL A 1 322 ? -24.747 -73.388 -9.528 1.00 28.46 313 VAL A O 1
ATOM 2503 N N . ILE A 1 323 ? -26.758 -73.270 -8.565 1.00 28.41 314 ILE A N 1
ATOM 2504 C CA . ILE A 1 323 ? -26.887 -71.851 -8.823 1.00 28.68 314 ILE A CA 1
ATOM 2505 C C . ILE A 1 323 ? -25.940 -70.958 -8.041 1.00 29.09 314 ILE A C 1
ATOM 2506 O O . ILE A 1 323 ? -25.602 -69.878 -8.481 1.00 28.87 314 ILE A O 1
ATOM 2511 N N . LEU A 1 324 ? -25.498 -71.377 -6.866 1.00 29.15 315 LEU A N 1
ATOM 2512 C CA . LEU A 1 324 ? -24.657 -70.453 -6.102 1.00 29.11 315 LEU A CA 1
ATOM 2513 C C . LEU A 1 324 ? -23.245 -70.350 -6.727 1.00 28.57 315 LEU A C 1
ATOM 2514 O O . LEU A 1 324 ? -22.810 -69.253 -7.026 1.00 29.14 315 LEU A O 1
ATOM 2519 N N . PRO A 1 325 ? -22.554 -71.487 -6.967 1.00 28.12 316 PRO A N 1
ATOM 2520 C CA . PRO A 1 325 ? -21.296 -71.436 -7.735 1.00 28.24 316 PRO A CA 1
ATOM 2521 C C . PRO A 1 325 ? -21.478 -70.834 -9.146 1.00 28.28 316 PRO A C 1
ATOM 2522 O O . PRO A 1 325 ? -20.674 -70.029 -9.555 1.00 27.95 316 PRO A O 1
ATOM 2526 N N . ASP A 1 326 ? -22.512 -71.243 -9.881 1.00 28.15 317 ASP A N 1
ATOM 2527 C CA . ASP A 1 326 ? -22.659 -70.806 -11.261 1.00 28.57 317 ASP A CA 1
ATOM 2528 C C . ASP A 1 326 ? -22.953 -69.317 -11.357 1.00 28.00 317 ASP A C 1
ATOM 2529 O O . ASP A 1 326 ? -22.393 -68.630 -12.201 1.00 28.97 317 ASP A O 1
ATOM 2534 N N . ALA A 1 327 ? -23.776 -68.791 -10.469 1.00 26.87 318 ALA A N 1
ATOM 2535 C CA . ALA A 1 327 ? -24.107 -67.385 -10.523 1.00 27.13 318 ALA A CA 1
ATOM 2536 C C . ALA A 1 327 ? -22.902 -66.518 -10.166 1.00 26.54 318 ALA A C 1
ATOM 2537 O O . ALA A 1 327 ? -22.650 -65.505 -10.814 1.00 26.76 318 ALA A O 1
ATOM 2539 N N . THR A 1 328 ? -22.183 -66.887 -9.114 1.00 26.79 319 THR A N 1
ATOM 2540 C CA . THR A 1 328 ? -21.054 -66.079 -8.652 1.00 27.37 319 THR A CA 1
ATOM 2541 C C . THR A 1 328 ? -19.881 -66.184 -9.653 1.00 27.78 319 THR A C 1
ATOM 2542 O O . THR A 1 328 ? -19.233 -65.196 -9.963 1.00 28.82 319 THR A O 1
ATOM 2546 N N . ILE A 1 329 ? -19.634 -67.383 -10.151 1.00 28.36 320 ILE A N 1
ATOM 2547 C CA . ILE A 1 329 ? -18.607 -67.599 -11.172 1.00 28.91 320 ILE A CA 1
ATOM 2548 C C . ILE A 1 329 ? -18.909 -66.751 -12.433 1.00 29.72 320 ILE A C 1
ATOM 2549 O O . ILE A 1 329 ? -18.025 -66.034 -12.923 1.00 29.77 320 ILE A O 1
ATOM 2554 N N . ALA A 1 330 ? -20.160 -66.821 -12.925 1.00 29.70 321 ALA A N 1
ATOM 2555 C CA . ALA A 1 330 ? -20.562 -66.094 -14.113 1.00 29.94 321 ALA A CA 1
ATOM 2556 C C . ALA A 1 330 ? -20.498 -64.572 -13.926 1.00 30.45 321 ALA A C 1
ATOM 2557 O O . ALA A 1 330 ? -20.060 -63.854 -14.832 1.00 30.31 321 ALA A O 1
ATOM 2559 N N . LEU A 1 331 ? -20.955 -64.078 -12.770 1.00 31.03 322 LEU A N 1
ATOM 2560 C CA . LEU A 1 331 ? -20.957 -62.652 -12.528 1.00 30.92 322 LEU A CA 1
ATOM 2561 C C . LEU A 1 331 ? -19.554 -62.121 -12.437 1.00 31.04 322 LEU A C 1
ATOM 2562 O O . LEU A 1 331 ? -19.280 -61.046 -12.943 1.00 31.97 322 LEU A O 1
ATOM 2567 N N . ASN A 1 332 ? -18.676 -62.856 -11.775 1.00 31.23 323 ASN A N 1
ATOM 2568 C CA . ASN A 1 332 ? -17.253 -62.457 -11.678 1.00 31.44 323 ASN A CA 1
ATOM 2569 C C . ASN A 1 332 ? -16.644 -62.384 -13.087 1.00 31.52 323 ASN A C 1
ATOM 2570 O O . ASN A 1 332 ? -15.930 -61.435 -13.434 1.00 30.73 323 ASN A O 1
ATOM 2575 N N . TYR A 1 333 ? -16.951 -63.382 -13.903 1.00 31.71 324 TYR A N 1
ATOM 2576 C CA . TYR A 1 333 ? -16.492 -63.385 -15.301 1.00 31.84 324 TYR A CA 1
ATOM 2577 C C . TYR A 1 333 ? -17.055 -62.189 -16.068 1.00 31.62 324 TYR A C 1
ATOM 2578 O O . TYR A 1 333 ? -16.325 -61.490 -16.780 1.00 30.94 324 TYR A O 1
ATOM 2587 N N . MET A 1 334 ? -18.344 -61.918 -15.884 1.00 31.43 325 MET A N 1
ATOM 2588 C CA . MET A 1 334 ? -18.961 -60.793 -16.615 1.00 31.80 325 MET A CA 1
ATOM 2589 C C . MET A 1 334 ? -18.333 -59.460 -16.214 1.00 31.53 325 MET A C 1
ATOM 2590 O O . MET A 1 334 ? -18.046 -58.618 -17.062 1.00 31.14 325 MET A O 1
ATOM 2595 N N . LEU A 1 335 ? -18.139 -59.261 -14.920 1.00 31.74 326 LEU A N 1
ATOM 2596 C CA . LEU A 1 335 ? -17.658 -57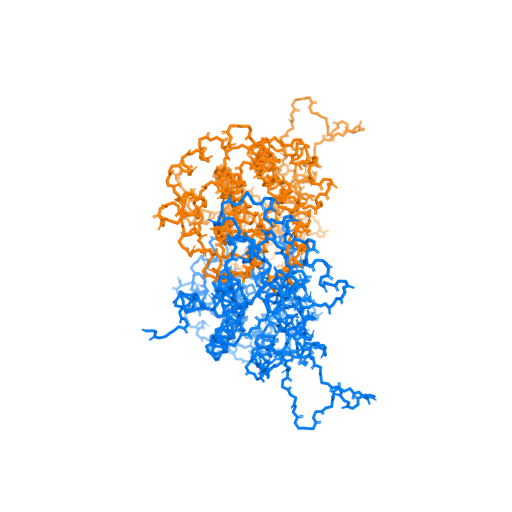.969 -14.448 1.00 31.95 326 LEU A CA 1
ATOM 2597 C C . LEU A 1 335 ? -16.248 -57.700 -14.993 1.00 31.74 326 LEU A C 1
ATOM 2598 O O . LEU A 1 335 ? -15.950 -56.602 -15.437 1.00 31.22 326 LEU A O 1
ATOM 2603 N N . ASN A 1 336 ? -15.421 -58.728 -15.011 1.00 31.92 327 ASN A N 1
ATOM 2604 C CA . ASN A 1 336 ? -14.030 -58.593 -15.476 1.00 32.89 327 ASN A CA 1
ATOM 2605 C C . ASN A 1 336 ? -13.940 -58.459 -16.986 1.00 33.08 327 ASN A C 1
ATOM 2606 O O . ASN A 1 336 ? -13.228 -57.582 -17.494 1.00 32.94 327 ASN A O 1
ATOM 2611 N N . ARG A 1 337 ? -14.680 -59.308 -17.705 1.00 33.92 328 ARG A N 1
ATOM 2612 C CA . ARG A 1 337 ? -14.658 -59.273 -19.162 1.00 34.24 328 ARG A CA 1
ATOM 2613 C C . ARG A 1 337 ? -15.269 -57.967 -19.677 1.00 33.80 328 ARG A C 1
ATOM 2614 O O . ARG A 1 337 ? -14.654 -57.265 -20.487 1.00 32.76 328 ARG A O 1
ATOM 2622 N N . PHE A 1 338 ? -16.456 -57.615 -19.194 1.00 33.13 329 PHE A N 1
ATOM 2623 C CA . PHE A 1 338 ? -17.097 -56.406 -19.710 1.00 33.23 329 PHE A CA 1
ATOM 2624 C C . PHE A 1 338 ? -16.384 -55.133 -19.273 1.00 33.41 329 PHE A C 1
ATOM 2625 O O . PHE A 1 338 ? -16.369 -54.171 -20.025 1.00 33.43 329 PHE A O 1
ATOM 2633 N N . GLY A 1 339 ? -15.815 -55.103 -18.063 1.00 33.22 330 GLY A N 1
ATOM 2634 C CA . GLY A 1 339 ? -14.925 -54.014 -17.705 1.00 33.06 330 GLY A CA 1
ATOM 2635 C C . GLY A 1 339 ? -13.762 -53.857 -18.703 1.00 32.62 330 GLY A C 1
ATOM 2636 O O . GLY A 1 339 ? -13.443 -52.763 -19.106 1.00 30.10 330 GLY A O 1
ATOM 2637 N N . ASN A 1 340 ? -13.124 -54.948 -19.103 1.00 33.44 331 ASN A N 1
ATOM 2638 C CA . ASN A 1 340 ? -12.072 -54.837 -20.127 1.00 34.52 331 ASN A CA 1
ATOM 2639 C C . ASN A 1 340 ? -12.624 -54.392 -21.501 1.00 33.99 331 ASN A C 1
ATOM 2640 O O . ASN A 1 340 ? -11.982 -53.670 -22.197 1.00 32.69 331 ASN A O 1
ATOM 2645 N N . ILE A 1 341 ? -13.841 -54.805 -21.853 1.00 34.22 332 ILE A N 1
ATOM 2646 C CA . ILE A 1 341 ? -14.451 -54.370 -23.109 1.00 34.33 332 ILE A CA 1
ATOM 2647 C C . ILE A 1 341 ? -14.630 -52.867 -23.109 1.00 34.34 332 ILE A C 1
ATOM 2648 O O . ILE A 1 341 ? -14.296 -52.204 -24.079 1.00 34.25 332 ILE A O 1
ATOM 2653 N N . VAL A 1 342 ? -15.147 -52.321 -22.022 1.00 34.35 333 VAL A N 1
ATOM 2654 C CA . VAL A 1 342 ? -15.339 -50.881 -21.940 1.00 34.66 333 VAL A CA 1
ATOM 2655 C C . VAL A 1 342 ? -13.993 -50.154 -21.933 1.00 35.39 333 VAL A C 1
ATOM 2656 O O . VAL A 1 342 ? -13.771 -49.189 -22.682 1.00 35.28 333 VAL A O 1
ATOM 2660 N N . LYS A 1 343 ? -13.085 -50.615 -21.085 1.00 36.20 334 LYS A N 1
ATOM 2661 C CA . LYS A 1 343 ? -11.759 -49.988 -21.002 1.00 36.51 334 LYS A CA 1
ATOM 2662 C C . LYS A 1 343 ? -11.063 -49.880 -22.369 1.00 36.33 334 LYS A C 1
ATOM 2663 O O . LYS A 1 343 ? -10.506 -48.839 -22.697 1.00 36.19 334 LYS A O 1
ATOM 2669 N N . ASN A 1 344 ? -11.106 -50.958 -23.145 1.00 36.37 335 ASN A N 1
ATOM 2670 C CA . ASN A 1 344 ? -10.356 -51.035 -24.392 1.00 36.48 335 ASN A CA 1
ATOM 2671 C C . ASN A 1 344 ? -11.185 -50.592 -25.592 1.00 36.45 335 ASN A C 1
ATOM 2672 O O . ASN A 1 344 ? -10.731 -50.665 -26.734 1.00 36.34 335 ASN A O 1
ATOM 2677 N N . LEU A 1 345 ? -12.404 -50.132 -25.326 1.00 36.67 336 LEU A N 1
ATOM 2678 C CA . LEU A 1 345 ? -13.357 -49.829 -26.387 1.00 36.90 336 LEU A CA 1
ATOM 2679 C C . LEU A 1 345 ? -12.847 -48.706 -27.282 1.00 37.04 336 LEU A C 1
ATOM 2680 O O . LEU A 1 345 ? -12.373 -47.678 -26.797 1.00 36.30 336 LEU A O 1
ATOM 2685 N N . THR A 1 346 ? -12.947 -48.908 -28.592 1.00 37.38 337 THR A N 1
ATOM 2686 C CA . THR A 1 346 ? -12.656 -47.852 -29.555 1.00 37.21 337 THR A CA 1
ATOM 2687 C C . THR A 1 346 ? -13.863 -46.942 -29.756 1.00 37.04 337 THR A C 1
ATOM 2688 O O . THR A 1 346 ? -14.980 -47.413 -29.968 1.00 36.43 337 THR A O 1
ATOM 2692 N N . VAL A 1 347 ? -13.630 -45.635 -29.687 1.00 37.07 338 VAL A N 1
ATOM 2693 C CA . VAL A 1 347 ? -14.696 -44.660 -29.846 1.00 37.40 338 VAL A CA 1
ATOM 2694 C C . VAL A 1 347 ? -14.360 -43.865 -31.110 1.00 37.96 338 VAL A C 1
ATOM 2695 O O . VAL A 1 347 ? -13.190 -43.669 -31.414 1.00 37.85 338 VAL A O 1
ATOM 2699 N N . TYR A 1 348 ? -15.383 -43.454 -31.852 1.00 38.25 339 TYR A N 1
ATOM 2700 C CA . TYR A 1 348 ? -15.196 -42.775 -33.145 1.00 38.50 339 TYR A CA 1
ATOM 2701 C C . TYR A 1 348 ? -15.945 -41.464 -33.132 1.00 38.20 339 TYR A C 1
ATOM 2702 O O . TYR A 1 348 ? -17.038 -41.382 -33.670 1.00 36.60 339 TYR A O 1
ATOM 2711 N N . PRO A 1 349 ? -15.357 -40.427 -32.515 1.00 38.62 340 PRO A N 1
ATOM 2712 C CA . PRO A 1 349 ? -16.000 -39.110 -32.393 1.00 39.27 340 PRO A CA 1
ATOM 2713 C C . PRO A 1 349 ? -16.435 -38.495 -33.724 1.00 39.68 340 PRO A C 1
ATOM 2714 O O . PRO A 1 349 ? -17.444 -37.784 -33.764 1.00 39.33 340 PRO A O 1
ATOM 2718 N N . GLU A 1 350 ? -15.670 -38.793 -34.778 1.00 40.09 341 GLU A N 1
ATOM 2719 C CA . GLU A 1 350 ? -15.949 -38.335 -36.154 1.00 40.51 341 GLU A CA 1
ATOM 2720 C C . GLU A 1 350 ? -17.216 -38.953 -36.735 1.00 39.86 341 GLU A C 1
ATOM 2721 O O . GLU A 1 350 ? -17.994 -38.267 -37.394 1.00 38.34 341 GLU A O 1
ATOM 2727 N N . ASN A 1 351 ? -17.429 -40.245 -36.476 1.00 39.35 342 ASN A N 1
ATOM 2728 C CA . ASN A 1 351 ? -18.661 -40.897 -36.898 1.00 39.14 342 ASN A CA 1
ATOM 2729 C C . ASN A 1 351 ? -19.849 -40.397 -36.074 1.00 38.62 342 ASN A C 1
ATOM 2730 O O . ASN A 1 351 ? -20.938 -40.196 -36.614 1.00 37.12 342 ASN A O 1
ATOM 2735 N N . MET A 1 352 ? -19.635 -40.174 -34.777 1.00 38.46 343 MET A N 1
ATOM 2736 C CA . MET A 1 352 ? -20.673 -39.579 -33.941 1.00 39.43 343 MET A CA 1
ATOM 2737 C C . MET A 1 352 ? -21.133 -38.211 -34.497 1.00 40.28 343 MET A C 1
ATOM 2738 O O . MET A 1 352 ? -22.337 -37.973 -34.672 1.00 39.66 343 MET A O 1
ATOM 2743 N N . LYS A 1 353 ? -20.187 -37.338 -34.830 1.00 41.43 344 LYS A N 1
ATOM 2744 C CA . LYS A 1 353 ? -20.556 -36.001 -35.353 1.00 42.91 344 LYS A CA 1
ATOM 2745 C C . LYS A 1 353 ? -21.231 -36.138 -36.714 1.00 42.83 344 LYS A C 1
ATOM 2746 O O . LYS A 1 353 ? -22.252 -35.517 -36.977 1.00 42.34 344 LYS A O 1
ATOM 2752 N N . ARG A 1 354 ? -20.670 -36.969 -37.576 1.00 43.46 345 ARG A N 1
ATOM 2753 C CA . ARG A 1 354 ? -21.287 -37.213 -38.875 1.00 43.16 345 ARG A CA 1
ATOM 2754 C C . ARG A 1 354 ? -22.752 -37.693 -38.774 1.00 42.33 345 ARG A C 1
ATOM 2755 O O . ARG A 1 354 ? -23.633 -37.220 -39.494 1.00 40.41 345 ARG A O 1
ATOM 2763 N N . ASN A 1 355 ? -23.026 -38.621 -37.872 1.00 41.60 346 ASN A N 1
ATOM 2764 C CA . ASN A 1 355 ? -24.381 -39.160 -37.746 1.00 41.83 346 ASN A CA 1
ATOM 2765 C C . ASN A 1 355 ? -25.430 -38.116 -37.355 1.00 41.44 346 ASN A C 1
ATOM 2766 O O . ASN A 1 355 ? -26.592 -38.244 -37.722 1.00 39.75 346 ASN A O 1
ATOM 2771 N N . MET A 1 356 ? -24.994 -37.083 -36.631 1.00 42.51 347 MET A N 1
ATOM 2772 C CA . MET A 1 356 ? -25.855 -35.970 -36.201 1.00 44.38 347 MET A CA 1
ATOM 2773 C C . MET A 1 356 ? -26.384 -35.164 -37.394 1.00 45.45 347 MET A C 1
ATOM 2774 O O . MET A 1 356 ? -27.370 -34.436 -37.306 1.00 46.18 347 MET A O 1
ATOM 2779 N N . THR A 1 357 ? -25.666 -35.310 -38.490 1.00 46.44 348 THR A N 1
ATOM 2780 C CA . THR A 1 357 ? -25.966 -34.733 -39.781 1.00 47.30 348 THR A CA 1
ATOM 2781 C C . THR A 1 357 ? -27.060 -35.446 -40.573 1.00 47.35 348 THR A C 1
ATOM 2782 O O . THR A 1 357 ? -27.695 -34.856 -41.404 1.00 47.76 348 THR A O 1
ATOM 2786 N N . ARG A 1 358 ? -27.284 -36.712 -40.294 1.00 47.44 349 ARG A N 1
ATOM 2787 C CA . ARG A 1 358 ? -27.998 -37.571 -41.209 1.00 47.92 349 ARG A CA 1
ATOM 2788 C C . ARG A 1 358 ? -29.522 -37.475 -41.210 1.00 47.40 349 ARG A C 1
ATOM 2789 O O . ARG A 1 358 ? -30.173 -38.135 -42.021 1.00 47.31 349 ARG A O 1
ATOM 2797 N N . THR A 1 359 ? -30.097 -36.691 -40.315 1.00 46.79 350 THR A N 1
ATOM 2798 C CA . THR A 1 359 ? -31.540 -36.533 -40.290 1.00 46.64 350 THR A CA 1
ATOM 2799 C C . THR A 1 359 ? -31.894 -35.088 -40.569 1.00 46.60 350 THR A C 1
ATOM 2800 O O . THR A 1 359 ? -32.874 -34.564 -40.046 1.00 45.84 350 THR A O 1
ATOM 2804 N N . TYR A 1 360 ? -31.066 -34.460 -41.409 1.00 46.77 351 TYR A N 1
ATOM 2805 C CA . TYR A 1 360 ? -31.391 -33.193 -42.087 1.00 47.21 351 TYR A CA 1
ATOM 2806 C C . TYR A 1 360 ? -31.619 -32.017 -41.163 1.00 46.48 351 TYR A C 1
ATOM 2807 O O . TYR A 1 360 ? -32.328 -31.086 -41.541 1.00 46.28 351 TYR A O 1
ATOM 2816 N N . GLY A 1 361 ? -31.048 -32.076 -39.958 1.00 45.77 352 GLY A N 1
ATOM 2817 C CA . GLY A 1 361 ? -31.173 -31.011 -38.975 1.00 45.44 352 GLY A CA 1
ATOM 2818 C C . GLY A 1 361 ? -32.483 -31.051 -38.216 1.00 44.82 352 GLY A C 1
ATOM 2819 O O . GLY A 1 361 ? -32.800 -30.119 -37.483 1.00 44.47 352 GLY A O 1
ATOM 2820 N N . LEU A 1 362 ? -33.243 -32.131 -38.378 1.00 44.43 353 LEU A N 1
ATOM 2821 C CA . LEU A 1 362 ? -34.559 -32.243 -37.749 1.00 45.04 353 LEU A CA 1
ATOM 2822 C C . LEU A 1 362 ? -34.504 -32.243 -36.210 1.00 44.95 353 LEU A C 1
ATOM 2823 O O . LEU A 1 362 ? -35.500 -31.964 -35.533 1.00 44.74 353 LEU A O 1
ATOM 2828 N N . ILE A 1 363 ? -33.336 -32.556 -35.663 1.00 45.02 354 ILE A N 1
ATOM 2829 C CA . ILE A 1 363 ? -33.145 -32.576 -34.223 1.00 45.47 354 ILE A CA 1
ATOM 2830 C C . ILE A 1 363 ? -33.370 -31.186 -33.592 1.00 45.67 354 ILE A C 1
ATOM 2831 O O . ILE A 1 363 ? -33.548 -31.083 -32.382 1.00 46.19 354 ILE A O 1
ATOM 2836 N N . TYR A 1 364 ? -33.389 -30.128 -34.396 1.00 45.95 355 TYR A N 1
ATOM 2837 C CA . TYR A 1 364 ? -33.593 -28.773 -33.855 1.00 46.18 355 TYR A CA 1
ATOM 2838 C C . TYR A 1 364 ? -35.075 -28.351 -33.786 1.00 45.92 355 TYR A C 1
ATOM 2839 O O . TYR A 1 364 ? -35.402 -27.230 -33.403 1.00 46.41 355 TYR A O 1
ATOM 2848 N N . SER A 1 365 ? -35.978 -29.285 -34.063 1.00 45.84 356 SER A N 1
ATOM 2849 C CA . SER A 1 365 ? -37.395 -28.955 -34.162 1.00 45.35 356 SER A CA 1
ATOM 2850 C C . SER A 1 365 ? -37.981 -28.428 -32.832 1.00 45.12 356 SER A C 1
ATOM 2851 O O . SER A 1 365 ? -38.771 -27.486 -32.845 1.00 45.31 356 SER A O 1
ATOM 2854 N N . GLN A 1 366 ? -37.614 -29.023 -31.697 1.00 45.27 357 GLN A N 1
ATOM 2855 C CA . GLN A 1 366 ? -38.081 -28.534 -30.374 1.00 45.57 357 GLN A CA 1
ATOM 2856 C C . GLN A 1 366 ? -37.737 -27.068 -30.097 1.00 45.46 357 GLN A C 1
ATOM 2857 O O . GLN A 1 366 ? -38.543 -26.330 -29.542 1.00 44.65 357 GLN A O 1
ATOM 2863 N N . ARG A 1 367 ? -36.521 -26.679 -30.456 1.00 46.21 358 ARG A N 1
ATOM 2864 C CA . ARG A 1 367 ? -36.004 -25.340 -30.210 1.00 47.79 358 ARG A CA 1
ATOM 2865 C C . ARG A 1 367 ? -36.669 -24.273 -31.072 1.00 46.81 358 ARG A C 1
ATOM 2866 O O . ARG A 1 367 ? -36.908 -23.152 -30.618 1.00 47.07 358 ARG A O 1
ATOM 2874 N N . VAL A 1 368 ? -36.942 -24.614 -32.321 1.00 46.32 359 VAL A N 1
ATOM 2875 C CA . VAL A 1 368 ? -37.754 -23.757 -33.168 1.00 46.01 359 VAL A CA 1
ATOM 2876 C C . VAL A 1 368 ? -39.125 -23.569 -32.509 1.00 45.56 359 VAL A C 1
ATOM 2877 O O . VAL A 1 368 ? -39.626 -22.448 -32.383 1.00 45.36 359 VAL A O 1
ATOM 2881 N N . MET A 1 369 ? -39.709 -24.675 -32.062 1.00 45.66 360 MET A N 1
ATOM 2882 C CA . MET A 1 369 ? -41.003 -24.659 -31.380 1.00 45.69 360 MET A CA 1
ATOM 2883 C C . MET A 1 369 ? -40.984 -23.798 -30.118 1.00 44.76 360 MET A C 1
ATOM 2884 O O . MET A 1 369 ? -41.821 -22.892 -29.942 1.00 43.60 360 MET A O 1
ATOM 2889 N N . LEU A 1 370 ? -40.035 -24.068 -29.238 1.00 44.57 361 LEU A N 1
ATOM 2890 C CA . LEU A 1 370 ? -39.935 -23.318 -27.962 1.00 45.03 361 LEU A CA 1
ATOM 2891 C C . LEU A 1 370 ? -39.717 -21.810 -28.191 1.00 45.10 361 LEU A C 1
ATOM 2892 O O . LEU A 1 370 ? -40.248 -20.949 -27.461 1.00 45.33 361 LEU A O 1
ATOM 2897 N N . THR A 1 371 ? -38.957 -21.470 -29.218 1.00 45.65 362 THR A N 1
ATOM 2898 C CA . THR A 1 371 ? -38.726 -20.057 -29.517 1.00 45.62 362 THR A CA 1
ATOM 2899 C C . THR A 1 371 ? -39.980 -19.384 -30.034 1.00 45.63 362 THR A C 1
ATOM 2900 O O . THR A 1 371 ? -40.200 -18.211 -29.759 1.00 45.41 362 THR A O 1
ATOM 2904 N N . LEU A 1 372 ? -40.785 -20.121 -30.802 1.00 45.54 363 LEU A N 1
ATOM 2905 C CA . LEU A 1 372 ? -42.080 -19.627 -31.233 1.00 45.69 363 LEU A CA 1
ATOM 2906 C C . LEU A 1 372 ? -42.961 -19.306 -30.044 1.00 46.05 363 LEU A C 1
ATOM 2907 O O . LEU A 1 372 ? -43.600 -18.260 -30.012 1.00 45.43 363 LEU A O 1
ATOM 2912 N N . ILE A 1 373 ? -42.964 -20.193 -29.058 1.00 46.38 364 ILE A N 1
ATOM 2913 C CA . ILE A 1 373 ? -43.705 -19.970 -27.821 1.00 47.18 364 ILE A CA 1
ATOM 2914 C C . ILE A 1 373 ? -43.215 -18.720 -27.078 1.00 47.79 364 ILE A C 1
ATOM 2915 O O . ILE A 1 373 ? -44.003 -17.954 -26.530 1.00 46.94 364 ILE A O 1
ATOM 2920 N N . ASP A 1 374 ? -41.900 -18.528 -27.069 1.00 48.99 365 ASP A N 1
ATOM 2921 C CA . ASP A 1 374 ? -41.303 -17.345 -26.461 1.00 49.82 365 ASP A CA 1
ATOM 2922 C C . ASP A 1 374 ? -41.800 -16.069 -27.133 1.00 50.46 365 ASP A C 1
ATOM 2923 O O . ASP A 1 374 ? -41.988 -15.044 -26.477 1.00 49.93 365 ASP A O 1
ATOM 2928 N N . LYS A 1 375 ? -42.011 -16.139 -28.443 1.00 51.46 366 LYS A N 1
ATOM 2929 C CA . LYS A 1 375 ? -42.521 -15.002 -29.199 1.00 51.94 366 LYS A CA 1
ATOM 2930 C C . LYS A 1 375 ? -44.041 -14.918 -29.111 1.00 52.19 366 LYS A C 1
ATOM 2931 O O . LYS A 1 375 ? -44.665 -14.078 -29.759 1.00 53.74 366 LYS A O 1
ATOM 2937 N N . GLY A 1 376 ? -44.631 -15.795 -28.305 1.00 51.40 367 GLY A N 1
ATOM 2938 C CA . GLY A 1 376 ? -45.977 -15.585 -27.805 1.00 49.94 367 GLY A CA 1
ATOM 2939 C C . GLY A 1 376 ? -47.001 -16.452 -28.512 1.00 49.71 367 GLY A C 1
ATOM 2940 O O . GLY A 1 376 ? -48.202 -16.195 -28.439 1.00 49.33 367 GLY A O 1
ATOM 2941 N N . MET A 1 377 ? -46.521 -17.483 -29.200 1.00 48.96 368 MET A N 1
ATOM 2942 C CA . MET A 1 377 ? -47.391 -18.490 -29.762 1.00 48.43 368 MET A CA 1
ATOM 2943 C C . MET A 1 377 ? -47.814 -19.553 -28.738 1.00 47.61 368 MET A C 1
ATOM 2944 O O . MET A 1 377 ? -47.043 -19.978 -27.919 1.00 46.08 368 MET A O 1
ATOM 2949 N N . VAL A 1 378 ? -49.061 -19.961 -28.808 1.00 46.96 369 VAL A N 1
ATOM 2950 C CA . VAL A 1 378 ? -49.585 -21.048 -27.988 1.00 46.64 369 VAL A CA 1
ATOM 2951 C C . VAL A 1 378 ? -48.864 -22.357 -28.406 1.00 46.10 369 VAL A C 1
ATOM 2952 O O . VAL A 1 378 ? -48.387 -22.470 -29.545 1.00 45.32 369 VAL A O 1
ATOM 2956 N N . ARG A 1 379 ? -48.709 -23.305 -27.476 1.00 45.10 370 ARG A N 1
ATOM 2957 C CA . ARG A 1 379 ? -47.849 -24.484 -27.726 1.00 45.17 370 ARG A CA 1
ATOM 2958 C C . ARG A 1 379 ? -48.328 -25.324 -28.919 1.00 45.14 370 ARG A C 1
ATOM 2959 O O . ARG A 1 379 ? -47.530 -25.718 -29.788 1.00 44.09 370 ARG A O 1
ATOM 2967 N N . GLU A 1 380 ? -49.628 -25.591 -28.971 1.00 45.72 371 GLU A N 1
ATOM 2968 C CA . GLU A 1 380 ? -50.129 -26.464 -30.018 1.00 46.34 371 GLU A CA 1
ATOM 2969 C C . GLU A 1 380 ? -50.058 -25.776 -31.379 1.00 46.25 371 GLU A C 1
ATOM 2970 O O . GLU A 1 380 ? -49.821 -26.432 -32.371 1.00 46.45 371 GLU A O 1
ATOM 2976 N N . GLU A 1 381 ? -50.179 -24.452 -31.392 1.00 46.28 372 GLU A N 1
ATOM 2977 C CA . GLU A 1 381 ? -50.013 -23.657 -32.601 1.00 45.99 372 GLU A CA 1
ATOM 2978 C C . GLU A 1 381 ? -48.547 -23.720 -33.085 1.00 45.11 372 GLU A C 1
ATOM 2979 O O . GLU A 1 381 ? -48.289 -23.966 -34.269 1.00 44.57 372 GLU A O 1
ATOM 2985 N N . ALA A 1 382 ? -47.591 -23.583 -32.165 1.00 44.08 373 ALA A N 1
ATOM 2986 C CA . ALA A 1 382 ? -46.169 -23.716 -32.506 1.00 43.76 373 ALA A CA 1
ATOM 2987 C C . ALA A 1 382 ? -45.800 -25.135 -32.978 1.00 43.17 373 ALA A C 1
ATOM 2988 O O . ALA A 1 382 ? -45.083 -25.303 -33.947 1.00 43.17 373 ALA A O 1
ATOM 2990 N N . TYR A 1 383 ? -46.288 -26.148 -32.278 1.00 42.83 374 TYR A N 1
ATOM 2991 C CA . TYR A 1 383 ? -46.000 -27.542 -32.617 1.00 42.89 374 TYR A CA 1
ATOM 2992 C C . TYR A 1 383 ? -46.519 -27.832 -34.029 1.00 42.66 374 TYR A C 1
ATOM 2993 O O . TYR A 1 383 ? -45.839 -28.467 -34.835 1.00 42.34 374 TYR A O 1
ATOM 3002 N N . ASP A 1 384 ? -47.731 -27.365 -34.307 1.00 42.94 375 ASP A N 1
ATOM 3003 C CA . ASP A 1 384 ? -48.423 -27.711 -35.535 1.00 43.25 375 ASP A CA 1
ATOM 3004 C C . ASP A 1 384 ? -47.961 -26.907 -36.765 1.00 43.52 375 ASP A C 1
ATOM 3005 O O . ASP A 1 384 ? -48.209 -27.297 -37.903 1.00 43.91 375 ASP A O 1
ATOM 3010 N N . ILE A 1 385 ? -47.294 -25.792 -36.537 1.00 43.63 376 ILE A N 1
ATOM 3011 C CA . ILE A 1 385 ? -46.554 -25.120 -37.597 1.00 43.60 376 ILE A CA 1
ATOM 3012 C C . ILE A 1 385 ? -45.278 -25.889 -37.925 1.00 43.46 376 ILE A C 1
ATOM 3013 O O . ILE A 1 385 ? -44.938 -26.057 -39.091 1.00 42.34 376 ILE A O 1
ATOM 3018 N N . VAL A 1 386 ? -44.575 -26.366 -36.892 1.00 43.55 377 VAL A N 1
ATOM 3019 C CA . VAL A 1 386 ? -43.273 -26.989 -37.079 1.00 43.70 377 VAL A CA 1
ATOM 3020 C C . VAL A 1 386 ? -43.361 -28.428 -37.600 1.00 43.96 377 VAL A C 1
ATOM 3021 O O . VAL A 1 386 ? -42.517 -28.855 -38.395 1.00 43.81 377 VAL A O 1
ATOM 3025 N N . GLN A 1 387 ? -44.373 -29.171 -37.163 1.00 44.17 378 GLN A N 1
ATOM 3026 C CA . GLN A 1 387 ? -44.448 -30.602 -37.493 1.00 44.73 378 GLN A CA 1
ATOM 3027 C C . GLN A 1 387 ? -44.490 -30.887 -39.006 1.00 44.78 378 GLN A C 1
ATOM 3028 O O . GLN A 1 387 ? -43.716 -31.704 -39.488 1.00 44.37 378 GLN A O 1
ATOM 3034 N N . PRO A 1 388 ? -45.389 -30.220 -39.759 1.00 45.23 379 PRO A N 1
ATOM 3035 C CA . PRO A 1 388 ? -45.424 -30.512 -41.202 1.00 45.84 379 PRO A CA 1
ATOM 3036 C C . PRO A 1 388 ? -44.111 -30.225 -41.927 1.00 46.43 379 PRO A C 1
ATOM 3037 O O . PRO A 1 388 ? -43.767 -30.925 -42.880 1.00 46.87 379 PRO A O 1
ATOM 3041 N N . LYS A 1 389 ? -43.402 -29.194 -41.484 1.00 47.20 380 LYS A N 1
ATOM 3042 C CA . LYS A 1 389 ? -42.103 -28.845 -42.045 1.00 47.98 380 LYS A CA 1
ATOM 3043 C C . LYS A 1 389 ? -41.126 -29.977 -41.796 1.00 47.87 380 LYS A C 1
ATOM 3044 O O . LYS A 1 389 ? -40.385 -30.399 -42.684 1.00 47.34 380 LYS A O 1
ATOM 3050 N N . ALA A 1 390 ? -41.152 -30.493 -40.580 1.00 48.60 381 ALA A N 1
ATOM 3051 C CA . ALA A 1 390 ? -40.302 -31.613 -40.230 1.00 48.84 381 ALA A CA 1
ATOM 3052 C C . ALA A 1 390 ? -40.629 -32.855 -41.079 1.00 49.20 381 ALA A C 1
ATOM 3053 O O . ALA A 1 390 ? -39.736 -33.530 -41.591 1.00 49.19 381 ALA A O 1
ATOM 3055 N N . MET A 1 391 ? -41.914 -33.146 -41.226 1.00 49.75 382 MET A N 1
ATOM 3056 C CA . MET A 1 391 ? -42.357 -34.303 -41.976 1.00 50.50 382 MET A CA 1
ATOM 3057 C C . MET A 1 391 ? -42.078 -34.165 -43.479 1.00 51.17 382 MET A C 1
ATOM 3058 O O . MET A 1 391 ? -41.830 -35.176 -44.155 1.00 50.60 382 MET A O 1
ATOM 3063 N N . GLU A 1 392 ? -42.133 -32.929 -43.994 1.00 51.85 383 GLU A N 1
ATOM 3064 C CA . GLU A 1 392 ? -41.722 -32.652 -45.374 1.00 52.76 383 GLU A CA 1
ATOM 3065 C C . GLU A 1 392 ? -40.235 -32.964 -45.593 1.00 53.13 383 GLU A C 1
ATOM 3066 O O . GLU A 1 392 ? -39.875 -33.634 -46.553 1.00 52.80 383 GLU A O 1
ATOM 3072 N N . ALA A 1 393 ? -39.380 -32.480 -44.700 1.00 53.99 384 ALA A N 1
ATOM 3073 C CA . ALA A 1 393 ? -37.956 -32.792 -44.754 1.00 55.29 384 ALA A CA 1
ATOM 3074 C C . ALA A 1 393 ? -37.718 -34.312 -44.745 1.00 56.30 384 ALA A C 1
ATOM 3075 O O . ALA A 1 393 ? -36.911 -34.817 -45.515 1.00 55.46 384 ALA A O 1
ATOM 3077 N N . TRP A 1 394 ? -38.413 -35.041 -43.870 1.00 58.07 385 TRP A N 1
ATOM 3078 C CA . TRP A 1 394 ? -38.281 -36.510 -43.851 1.00 59.54 385 TRP A CA 1
ATOM 3079 C C . TRP A 1 394 ? -38.550 -37.111 -45.216 1.00 60.64 385 TRP A C 1
ATOM 3080 O O . TRP A 1 394 ? -37.747 -37.882 -45.739 1.00 60.37 385 TRP A O 1
ATOM 3091 N N . GLU A 1 395 ? -39.695 -36.756 -45.782 1.00 62.14 386 GLU A N 1
ATOM 3092 C CA . GLU A 1 395 ? -40.205 -37.481 -46.940 1.00 63.55 386 GLU A CA 1
ATOM 3093 C C . GLU A 1 395 ? -39.654 -36.992 -48.275 1.00 63.95 386 GLU A C 1
ATOM 3094 O O . GLU A 1 395 ? -39.748 -37.699 -49.268 1.00 64.11 386 GLU A O 1
ATOM 3100 N N . THR A 1 396 ? -39.104 -35.786 -48.294 1.00 64.53 387 THR A N 1
ATOM 3101 C CA . THR A 1 396 ? -38.448 -35.256 -49.483 1.00 65.17 387 THR A CA 1
ATOM 3102 C C . THR A 1 396 ? -36.955 -35.143 -49.251 1.00 65.66 387 THR A C 1
ATOM 3103 O O . THR A 1 396 ? -36.215 -34.793 -50.156 1.00 65.58 387 THR A O 1
ATOM 3107 N N . GLN A 1 397 ? -36.518 -35.409 -48.023 1.00 66.27 388 GLN A N 1
ATOM 3108 C CA . GLN A 1 397 ? -35.093 -35.468 -47.704 1.00 66.54 388 GLN A CA 1
ATOM 3109 C C . GLN A 1 397 ? -34.354 -34.179 -48.085 1.00 66.38 388 GLN A C 1
ATOM 3110 O O . GLN A 1 397 ? -33.320 -34.210 -48.744 1.00 66.31 388 GLN A O 1
ATOM 3116 N N . VAL A 1 398 ? -34.911 -33.054 -47.653 1.00 65.95 389 VAL A N 1
ATOM 3117 C CA . VAL A 1 398 ? -34.299 -31.740 -47.822 1.00 65.30 389 VAL A CA 1
ATOM 3118 C C . VAL A 1 398 ? -34.015 -31.188 -46.416 1.00 64.60 389 VAL A C 1
ATOM 3119 O O . VAL A 1 398 ? -34.644 -31.617 -45.445 1.00 64.34 389 VAL A O 1
ATOM 3123 N N . GLN A 1 399 ? -33.059 -30.264 -46.305 1.00 63.49 390 GLN A N 1
ATOM 3124 C CA . GLN A 1 399 ? -32.660 -29.720 -45.005 1.00 62.60 390 GLN A CA 1
ATOM 3125 C C . GLN A 1 399 ? -33.793 -28.972 -44.320 1.00 61.70 390 GLN A C 1
ATOM 3126 O O . GLN A 1 399 ? -34.505 -28.195 -44.944 1.00 60.71 390 GLN A O 1
ATOM 3132 N N . PHE A 1 400 ? -33.937 -29.234 -43.021 1.00 60.65 391 PHE A N 1
ATOM 3133 C CA . PHE A 1 400 ? -34.981 -28.661 -42.194 1.00 60.79 391 PHE A CA 1
ATOM 3134 C C . PHE A 1 400 ? -34.833 -27.139 -42.022 1.00 60.71 391 PHE A C 1
ATOM 3135 O O . PHE A 1 400 ? -35.844 -26.428 -41.989 1.00 59.80 391 PHE A O 1
ATOM 3143 N N . LYS A 1 401 ? -33.594 -26.648 -41.911 1.00 61.29 392 LYS A N 1
ATOM 3144 C CA . LYS A 1 401 ? -33.350 -25.216 -41.711 1.00 62.20 392 LYS A CA 1
ATOM 3145 C C . LYS A 1 401 ? -33.830 -24.411 -42.928 1.00 63.05 392 LYS A C 1
ATOM 3146 O O . LYS A 1 401 ? -34.563 -23.433 -42.774 1.00 62.97 392 LYS A O 1
ATOM 3152 N N . GLU A 1 402 ? -33.409 -24.831 -44.123 1.00 64.10 393 GLU A N 1
ATOM 3153 C CA . GLU A 1 402 ? -33.995 -24.357 -45.393 1.00 64.81 393 GLU A CA 1
ATOM 3154 C C . GLU A 1 402 ? -35.509 -24.202 -45.286 1.00 65.03 393 GLU A C 1
ATOM 3155 O O . GLU A 1 402 ? -36.059 -23.147 -45.583 1.00 64.94 393 GLU A O 1
ATOM 3161 N N . LEU A 1 403 ? -36.176 -25.262 -44.843 1.00 65.06 394 LEU A N 1
ATOM 3162 C CA . LEU A 1 403 ? -37.625 -25.295 -44.857 1.00 65.15 394 LEU A CA 1
ATOM 3163 C C . LEU A 1 403 ? -38.233 -24.310 -43.871 1.00 65.39 394 LEU A C 1
ATOM 3164 O O . LEU A 1 403 ? -39.244 -23.679 -44.194 1.00 65.53 394 LEU A O 1
ATOM 3169 N N . VAL A 1 404 ? -37.627 -24.154 -42.694 1.00 65.14 395 VAL A N 1
ATOM 3170 C CA . VAL A 1 404 ? -38.115 -23.168 -41.734 1.00 65.38 395 VAL A CA 1
ATOM 3171 C C . VAL A 1 404 ? -37.788 -21.754 -42.237 1.00 65.51 395 VAL A C 1
ATOM 3172 O O . VAL A 1 404 ? -38.535 -20.814 -41.969 1.00 64.83 395 VAL A O 1
ATOM 3176 N N . GLU A 1 405 ? -36.666 -21.608 -42.941 1.00 65.76 396 GLU A N 1
ATOM 3177 C CA . GLU A 1 405 ? -36.252 -20.306 -43.476 1.00 65.98 396 GLU A CA 1
ATOM 3178 C C . GLU A 1 405 ? -37.184 -19.899 -44.600 1.00 65.93 396 GLU A C 1
ATOM 3179 O O . GLU A 1 405 ? -37.693 -18.775 -44.618 1.00 65.81 396 GLU A O 1
ATOM 3185 N N . ALA A 1 406 ? -37.436 -20.841 -45.504 1.00 65.73 397 ALA A N 1
ATOM 3186 C CA . ALA A 1 406 ? -38.436 -20.667 -46.557 1.00 65.48 397 ALA A CA 1
ATOM 3187 C C . ALA A 1 406 ? -39.900 -20.673 -46.053 1.00 65.21 397 ALA A C 1
ATOM 3188 O O . ALA A 1 406 ? -40.815 -20.632 -46.868 1.00 65.03 397 ALA A O 1
ATOM 3190 N N . ASP A 1 407 ? -40.120 -20.694 -44.733 1.00 64.92 398 ASP A N 1
ATOM 3191 C CA . ASP A 1 407 ? -41.475 -20.760 -44.134 1.00 64.67 398 ASP A CA 1
ATOM 3192 C C . ASP A 1 407 ? -41.849 -19.440 -43.465 1.00 64.10 398 ASP A C 1
ATOM 3193 O O . ASP A 1 407 ? -41.317 -19.083 -42.420 1.00 63.44 398 ASP A O 1
ATOM 3198 N N . GLU A 1 408 ? -42.797 -18.726 -44.050 1.00 63.87 399 GLU A N 1
ATOM 3199 C CA . GLU A 1 408 ? -42.965 -17.311 -43.707 1.00 63.39 399 GLU A CA 1
ATOM 3200 C C . GLU A 1 408 ? -43.692 -16.977 -42.393 1.00 62.77 399 GLU A C 1
ATOM 3201 O O . GLU A 1 408 ? -43.652 -15.836 -41.950 1.00 62.61 399 GLU A O 1
ATOM 3207 N N . ARG A 1 409 ? -44.317 -17.947 -41.743 1.00 62.11 400 ARG A N 1
ATOM 3208 C CA . ARG A 1 409 ? -45.008 -17.652 -40.464 1.00 61.45 400 ARG A CA 1
ATOM 3209 C C . ARG A 1 409 ? -44.096 -17.891 -39.253 1.00 60.57 400 ARG A C 1
ATOM 3210 O O . ARG A 1 409 ? -44.400 -17.444 -38.141 1.00 60.67 400 ARG A O 1
ATOM 3218 N N . ILE A 1 410 ? -42.997 -18.615 -39.470 1.00 58.84 401 ILE A N 1
ATOM 3219 C CA . ILE A 1 410 ? -41.902 -18.665 -38.503 1.00 58.21 401 ILE A CA 1
ATOM 3220 C C . ILE A 1 410 ? -41.042 -17.411 -38.711 1.00 57.30 401 ILE A C 1
ATOM 3221 O O . ILE A 1 410 ? -40.740 -16.653 -37.790 1.00 56.37 401 ILE A O 1
ATOM 3226 N N . THR A 1 411 ? -40.692 -17.214 -39.970 1.00 56.88 402 THR A N 1
ATOM 3227 C CA . THR A 1 411 ? -39.753 -16.197 -40.393 1.00 56.88 402 THR A CA 1
ATOM 3228 C C . THR A 1 411 ? -40.270 -14.749 -40.176 1.00 56.27 402 THR A C 1
ATOM 3229 O O . THR A 1 411 ? -39.491 -13.804 -40.091 1.00 55.23 402 THR A O 1
ATOM 3233 N N . SER A 1 412 ? -41.579 -14.603 -40.036 1.00 55.96 403 SER A N 1
ATOM 3234 C CA . SER A 1 412 ? -42.160 -13.386 -39.512 1.00 56.40 403 SER A CA 1
ATOM 3235 C C . SER A 1 412 ? -42.006 -13.191 -37.987 1.00 56.42 403 SER A C 1
ATOM 3236 O O . SER A 1 412 ? -42.024 -12.061 -37.527 1.00 56.37 403 SER A O 1
ATOM 3239 N N . LYS A 1 413 ? -41.864 -14.261 -37.202 1.00 56.84 404 LYS A N 1
ATOM 3240 C CA . LYS A 1 413 ? -41.759 -14.134 -35.723 1.00 57.03 404 LYS A CA 1
ATOM 3241 C C . LYS A 1 413 ? -40.327 -14.214 -35.180 1.00 56.55 404 LYS A C 1
ATOM 3242 O O . LYS A 1 413 ? -40.012 -13.598 -34.154 1.00 55.72 404 LYS A O 1
ATOM 3248 N N . LEU A 1 414 ? -39.483 -14.988 -35.864 1.00 56.34 405 LEU A N 1
ATOM 3249 C CA . LEU A 1 414 ? -38.071 -15.134 -35.512 1.00 56.24 405 LEU A CA 1
ATOM 3250 C C . LEU A 1 414 ? -37.168 -14.448 -36.542 1.00 56.18 405 LEU A C 1
ATOM 3251 O O . LEU A 1 414 ? -37.379 -14.578 -37.743 1.00 55.68 405 LEU A O 1
ATOM 3256 N N . THR A 1 415 ? -36.156 -13.727 -36.068 1.00 56.65 406 THR A N 1
ATOM 3257 C CA . THR A 1 415 ? -35.116 -13.171 -36.953 1.00 56.82 406 THR A CA 1
ATOM 3258 C C . THR A 1 415 ? -34.218 -14.291 -37.456 1.00 56.81 406 THR A C 1
ATOM 3259 O O . THR A 1 415 ? -34.338 -15.433 -37.021 1.00 56.53 406 THR A O 1
ATOM 3263 N N . GLN A 1 416 ? -33.303 -13.952 -38.354 1.00 56.92 407 GLN A N 1
ATOM 3264 C CA . GLN A 1 416 ? -32.395 -14.934 -38.918 1.00 57.41 407 GLN A CA 1
ATOM 3265 C C . GLN A 1 416 ? -31.394 -15.425 -37.873 1.00 57.80 407 GLN A C 1
ATOM 3266 O O . GLN A 1 416 ? -31.066 -16.623 -37.837 1.00 57.49 407 GLN A O 1
ATOM 3272 N N . GLU A 1 417 ? -30.913 -14.518 -37.021 1.00 58.13 408 GLU A N 1
ATOM 3273 C CA . GLU A 1 417 ? -29.961 -14.925 -35.978 1.00 58.52 408 GLU A CA 1
ATOM 3274 C C . GLU A 1 417 ? -30.635 -15.723 -34.854 1.00 58.05 408 GLU A C 1
ATOM 3275 O O . GLU A 1 417 ? -29.979 -16.526 -34.185 1.00 57.90 408 GLU A O 1
ATOM 3281 N N . GLU A 1 418 ? -31.939 -15.520 -34.665 1.00 57.47 409 GLU A N 1
ATOM 3282 C CA . GLU A 1 418 ? -32.710 -16.371 -33.768 1.00 56.97 409 GLU A CA 1
ATOM 3283 C C . GLU A 1 418 ? -32.866 -17.744 -34.384 1.00 56.35 409 GLU A C 1
ATOM 3284 O O . GLU A 1 418 ? -32.683 -18.748 -33.706 1.00 55.58 409 GLU A O 1
ATOM 3290 N N . ILE A 1 419 ? -33.187 -17.790 -35.674 1.00 56.04 410 ILE A N 1
ATOM 3291 C CA . ILE A 1 419 ? -33.280 -19.076 -36.364 1.00 56.04 410 ILE A CA 1
ATOM 3292 C C . ILE A 1 419 ? -31.936 -19.820 -36.261 1.00 55.77 410 ILE A C 1
ATOM 3293 O O . ILE A 1 419 ? -31.900 -21.009 -35.945 1.00 55.34 410 ILE A O 1
ATOM 3298 N N . ASN A 1 420 ? -30.839 -19.111 -36.497 1.00 55.73 411 ASN A N 1
ATOM 3299 C CA . ASN A 1 420 ? -29.514 -19.729 -36.457 1.00 56.24 411 ASN A CA 1
ATOM 3300 C C . ASN A 1 420 ? -29.156 -20.304 -35.083 1.00 56.34 411 ASN A C 1
ATOM 3301 O O . ASN A 1 420 ? -28.537 -21.364 -34.999 1.00 56.15 411 ASN A O 1
ATOM 3306 N N . GLU A 1 421 ? -29.550 -19.594 -34.022 1.00 56.72 412 GLU A N 1
ATOM 3307 C CA . GLU A 1 421 ? -29.346 -20.042 -32.650 1.00 57.24 412 GLU A CA 1
ATOM 3308 C C . GLU A 1 421 ? -30.078 -21.341 -32.399 1.00 56.75 412 GLU A C 1
ATOM 3309 O O . GLU A 1 421 ? -29.593 -22.177 -31.643 1.00 56.89 412 GLU A O 1
ATOM 3315 N N . CYS A 1 422 ? -31.259 -21.502 -32.999 1.00 56.35 413 CYS A N 1
ATOM 3316 C CA . CYS A 1 422 ? -32.010 -22.768 -32.855 1.00 56.27 413 CYS A CA 1
ATOM 3317 C C . CYS A 1 422 ? -31.251 -23.961 -33.406 1.00 56.08 413 CYS A C 1
ATOM 3318 O O . CYS A 1 422 ? -31.396 -25.086 -32.902 1.00 55.51 413 CYS A O 1
ATOM 3321 N N . PHE A 1 423 ? -30.438 -23.714 -34.425 1.00 56.19 414 PHE A N 1
ATOM 3322 C CA . PHE A 1 423 ? -29.700 -24.780 -35.081 1.00 57.32 414 PHE A CA 1
ATOM 3323 C C . PHE A 1 423 ? -28.266 -24.977 -34.553 1.00 58.46 414 PHE A C 1
ATOM 3324 O O . PHE A 1 423 ? -27.458 -25.647 -35.193 1.00 58.81 414 PHE A O 1
ATOM 3332 N N . ASN A 1 424 ? -27.977 -24.445 -33.361 1.00 60.06 415 ASN A N 1
ATOM 3333 C CA . ASN A 1 424 ? -26.665 -24.601 -32.740 1.00 60.73 415 ASN A CA 1
ATOM 3334 C C . ASN A 1 424 ? -26.658 -25.705 -31.664 1.00 61.53 415 ASN A C 1
ATOM 3335 O O . ASN A 1 424 ? -27.408 -25.639 -30.684 1.00 60.83 415 ASN A O 1
ATOM 3340 N N . TYR A 1 425 ? -25.810 -26.717 -31.857 1.00 62.75 416 TYR A N 1
ATOM 3341 C CA . TYR A 1 425 ? -25.751 -27.868 -30.939 1.00 63.71 416 TYR A CA 1
ATOM 3342 C C . TYR A 1 425 ? -25.039 -27.542 -29.626 1.00 63.88 416 TYR A C 1
ATOM 3343 O O . TYR A 1 425 ? -25.230 -28.237 -28.626 1.00 63.83 416 TYR A O 1
ATOM 3352 N N . GLU A 1 426 ? -24.202 -26.506 -29.643 1.00 64.02 417 GLU A N 1
ATOM 3353 C CA . GLU A 1 426 ? -23.445 -26.097 -28.459 1.00 64.26 417 GLU A CA 1
ATOM 3354 C C . GLU A 1 426 ? -24.338 -25.795 -27.266 1.00 63.73 417 GLU A C 1
ATOM 3355 O O . GLU A 1 426 ? -24.004 -26.122 -26.127 1.00 63.59 417 GLU A O 1
ATOM 3361 N N . HIS A 1 427 ? -25.472 -25.169 -27.543 1.00 63.12 418 HIS A N 1
ATOM 3362 C CA . HIS A 1 427 ? -26.540 -25.035 -26.572 1.00 62.03 418 HIS A CA 1
ATOM 3363 C C . HIS A 1 427 ? -26.785 -26.300 -25.718 1.00 61.06 418 HIS A C 1
ATOM 3364 O O . HIS A 1 427 ? -27.069 -26.207 -24.521 1.00 61.11 418 HIS A O 1
ATOM 3371 N N . HIS A 1 428 ? -26.685 -27.473 -26.333 1.00 59.03 419 HIS A N 1
ATOM 3372 C CA . HIS A 1 428 ? -26.975 -28.731 -25.645 1.00 58.04 419 HIS A CA 1
ATOM 3373 C C . HIS A 1 428 ? -25.859 -29.239 -24.710 1.00 57.05 419 HIS A C 1
ATOM 3374 O O . HIS A 1 428 ? -26.085 -30.170 -23.939 1.00 56.75 419 HIS A O 1
ATOM 3381 N N . MET A 1 429 ? -24.683 -28.616 -24.765 1.00 55.98 420 MET A N 1
ATOM 3382 C CA . MET A 1 429 ? -23.539 -28.983 -23.917 1.00 55.83 420 MET A CA 1
ATOM 3383 C C . MET A 1 429 ? -23.454 -28.182 -22.602 1.00 54.87 420 MET A C 1
ATOM 3384 O O . MET A 1 429 ? -22.614 -28.471 -21.746 1.00 53.96 420 MET A O 1
ATOM 3389 N N . GLN A 1 430 ? -24.331 -27.191 -22.460 1.00 54.41 421 GLN A N 1
ATOM 3390 C CA . GLN A 1 430 ? -24.276 -26.194 -21.375 1.00 54.42 421 GLN A CA 1
ATOM 3391 C C . GLN A 1 430 ? -24.287 -26.753 -19.947 1.00 53.26 421 GLN A C 1
ATOM 3392 O O . GLN A 1 430 ? -23.806 -26.093 -19.047 1.00 52.98 421 GLN A O 1
ATOM 3398 N N . HIS A 1 431 ? -24.826 -27.958 -19.745 1.00 52.01 422 HIS A N 1
ATOM 3399 C CA . HIS A 1 431 ? -24.921 -28.540 -18.399 1.00 50.82 422 HIS A CA 1
ATOM 3400 C C . HIS A 1 431 ? -24.163 -29.850 -18.211 1.00 49.93 422 HIS A C 1
ATOM 3401 O O . HIS A 1 431 ? -24.357 -30.548 -17.211 1.00 49.73 422 HIS A O 1
ATOM 3408 N N . VAL A 1 432 ? -23.307 -30.201 -19.159 1.00 48.78 423 VAL A N 1
ATOM 3409 C CA . VAL A 1 432 ? -22.520 -31.415 -19.026 1.00 48.35 423 VAL A CA 1
ATOM 3410 C C . VAL A 1 432 ? -21.662 -31.282 -17.767 1.00 47.78 423 VAL A C 1
ATOM 3411 O O . VAL A 1 432 ? -21.655 -32.158 -16.899 1.00 47.97 423 VAL A O 1
ATOM 3415 N N . ASP A 1 433 ? -20.991 -30.151 -17.649 1.00 47.33 424 ASP A N 1
ATOM 3416 C CA . ASP A 1 433 ? -20.107 -29.908 -16.515 1.00 46.95 424 ASP A CA 1
ATOM 3417 C C . ASP A 1 433 ? -20.867 -29.931 -15.201 1.00 46.08 424 ASP A C 1
ATOM 3418 O O . ASP A 1 433 ? -20.397 -30.523 -14.228 1.00 45.22 424 ASP A O 1
ATOM 3423 N N . THR A 1 434 ? -22.044 -29.310 -15.166 1.00 45.60 425 THR A N 1
ATOM 3424 C CA . THR A 1 434 ? -22.817 -29.358 -13.936 1.00 45.80 425 THR A CA 1
ATOM 3425 C C . THR A 1 434 ? -23.282 -30.781 -13.551 1.00 45.27 425 THR A C 1
ATOM 3426 O O . THR A 1 434 ? -23.261 -31.127 -12.381 1.00 45.11 425 THR A O 1
ATOM 3430 N N . ILE A 1 435 ? -23.608 -31.637 -14.519 1.00 44.73 426 ILE A N 1
ATOM 3431 C CA . ILE A 1 435 ? -23.957 -33.022 -14.203 1.00 44.29 426 ILE A CA 1
ATOM 3432 C C . ILE A 1 435 ? -22.729 -33.774 -13.684 1.00 43.82 426 ILE A C 1
ATOM 3433 O O . ILE A 1 435 ? -22.771 -34.402 -12.630 1.00 43.49 426 ILE A O 1
ATOM 3438 N N . PHE A 1 436 ? -21.624 -33.676 -14.403 1.00 43.39 427 PHE A N 1
ATOM 3439 C CA . PHE A 1 436 ? -20.367 -34.286 -13.973 1.00 43.45 427 PHE A CA 1
ATOM 3440 C C . PHE A 1 436 ? -19.942 -33.853 -12.572 1.00 43.27 427 PHE A C 1
ATOM 3441 O O . PHE A 1 436 ? -19.427 -34.654 -11.802 1.00 42.44 427 PHE A O 1
ATOM 3449 N N . GLU A 1 437 ? -20.165 -32.585 -12.243 1.00 43.97 428 GLU A N 1
ATOM 3450 C CA . GLU A 1 437 ? -19.832 -32.071 -10.918 1.00 44.06 428 GLU A CA 1
ATOM 3451 C C . GLU A 1 437 ? -20.592 -32.817 -9.829 1.00 43.89 428 GLU A C 1
ATOM 3452 O O . GLU A 1 437 ? -19.997 -33.241 -8.847 1.00 43.24 428 GLU A O 1
ATOM 3458 N N . ARG A 1 438 ? -21.889 -33.019 -10.039 1.00 44.60 429 ARG A N 1
ATOM 3459 C CA . ARG A 1 438 ? -22.731 -33.834 -9.143 1.00 45.59 429 ARG A CA 1
ATOM 3460 C C . ARG A 1 438 ? -22.284 -35.272 -8.923 1.00 46.12 429 ARG A C 1
ATOM 3461 O O . ARG A 1 438 ? -22.352 -35.799 -7.807 1.00 46.67 429 ARG A O 1
ATOM 3469 N N . LEU A 1 439 ? -21.896 -35.910 -10.017 1.00 45.98 430 LEU A N 1
ATOM 3470 C CA . LEU A 1 439 ? -21.498 -37.301 -10.025 1.00 46.57 430 LEU A CA 1
ATOM 3471 C C . LEU A 1 439 ? -20.149 -37.529 -9.388 1.00 47.06 430 LEU A C 1
ATOM 3472 O O . LEU A 1 439 ? -19.773 -38.666 -9.128 1.00 47.73 430 LEU A O 1
ATOM 3477 N N . GLY A 1 440 ? -19.400 -36.455 -9.174 1.00 48.38 431 GLY A N 1
ATOM 3478 C CA . GLY A 1 440 ? -18.053 -36.536 -8.642 1.00 48.95 431 GLY A CA 1
ATOM 3479 C C . GLY A 1 440 ? -17.008 -36.749 -9.708 1.00 49.66 431 GLY A C 1
ATOM 3480 O O . GLY A 1 440 ? -15.894 -37.143 -9.400 1.00 49.25 431 GLY A O 1
ATOM 3481 N N . LEU A 1 441 ? -17.355 -36.473 -10.962 1.00 50.86 432 LEU A N 1
ATOM 3482 C CA . LEU A 1 441 ? -16.489 -36.812 -12.093 1.00 52.28 432 LEU A CA 1
ATOM 3483 C C . LEU A 1 441 ? -15.626 -35.635 -12.583 1.00 53.65 432 LEU A C 1
ATOM 3484 O O . LEU A 1 441 ? -14.992 -35.727 -13.622 1.00 52.96 432 LEU A O 1
ATOM 3489 N N . ASN A 1 442 ? -15.590 -34.549 -11.815 1.00 56.08 433 ASN A N 1
ATOM 3490 C CA . ASN A 1 442 ? -14.729 -33.413 -12.103 1.00 58.07 433 ASN A CA 1
ATOM 3491 C C . ASN A 1 442 ? -13.561 -33.358 -11.110 1.00 60.48 433 ASN A C 1
ATOM 3492 O O . ASN A 1 442 ? -13.425 -34.219 -10.240 1.00 61.01 433 ASN A O 1
ATOM 3497 N N . GLU A 1 443 ? -12.714 -32.344 -11.267 1.00 63.16 434 GLU A N 1
ATOM 3498 C CA . GLU A 1 443 ? -11.858 -31.822 -10.184 1.00 64.90 434 GLU A CA 1
ATOM 3499 C C . GLU A 1 443 ? -11.969 -30.276 -10.163 1.00 66.59 434 GLU A C 1
ATOM 3500 O O . GLU A 1 443 ? -10.983 -29.577 -9.837 1.00 67.42 434 GLU A O 1
ATOM 3506 N N . ALA A 1 444 ? -13.179 -29.768 -10.461 1.00 67.46 435 ALA A N 1
ATOM 3507 C CA . ALA A 1 444 ? -13.410 -28.374 -10.931 1.00 67.56 435 ALA A CA 1
ATOM 3508 C C . ALA A 1 444 ? -12.849 -27.253 -10.039 1.00 68.23 435 ALA A C 1
ATOM 3509 O O . ALA A 1 444 ? -12.694 -27.409 -8.824 1.00 68.54 435 ALA A O 1
ATOM 3511 N N . ILE B 1 11 ? -58.656 -55.658 -10.480 1.00 77.41 2 ILE B N 1
ATOM 3512 C CA . ILE B 1 11 ? -58.757 -57.142 -10.330 1.00 77.50 2 ILE B CA 1
ATOM 3513 C C . ILE B 1 11 ? -58.737 -57.627 -8.886 1.00 76.46 2 ILE B C 1
ATOM 3514 O O . ILE B 1 11 ? -57.696 -57.579 -8.230 1.00 77.00 2 ILE B O 1
ATOM 3519 N N . SER B 1 12 ? -59.891 -58.060 -8.392 1.00 74.75 3 SER B N 1
ATOM 3520 C CA . SER B 1 12 ? -60.986 -57.141 -8.106 1.00 73.02 3 SER B CA 1
ATOM 3521 C C . SER B 1 12 ? -61.840 -57.658 -6.956 1.00 72.09 3 SER B C 1
ATOM 3522 O O . SER B 1 12 ? -62.446 -56.881 -6.218 1.00 72.19 3 SER B O 1
ATOM 3525 N N . ARG B 1 13 ? -61.882 -58.978 -6.811 1.00 70.22 4 ARG B N 1
ATOM 3526 C CA . ARG B 1 13 ? -62.017 -59.605 -5.499 1.00 68.77 4 ARG B CA 1
ATOM 3527 C C . ARG B 1 13 ? -60.696 -59.594 -4.715 1.00 66.64 4 ARG B C 1
ATOM 3528 O O . ARG B 1 13 ? -60.706 -59.848 -3.508 1.00 66.31 4 ARG B O 1
ATOM 3536 N N . TYR B 1 14 ? -59.574 -59.346 -5.406 1.00 64.08 5 TYR B N 1
ATOM 3537 C CA . TYR B 1 14 ? -58.259 -59.191 -4.773 1.00 61.93 5 TYR B CA 1
ATOM 3538 C C . TYR B 1 14 ? -57.793 -57.739 -4.722 1.00 59.69 5 TYR B C 1
ATOM 3539 O O . TYR B 1 14 ? -56.585 -57.486 -4.687 1.00 58.71 5 TYR B O 1
ATOM 3548 N N . THR B 1 15 ? -58.719 -56.785 -4.701 1.00 57.53 6 THR B N 1
ATOM 3549 C CA . THR B 1 15 ? -58.317 -55.376 -4.650 1.00 56.59 6 THR B CA 1
ATOM 3550 C C . THR B 1 15 ? -59.072 -54.542 -3.609 1.00 55.39 6 THR B C 1
ATOM 3551 O O . THR B 1 15 ? -60.287 -54.393 -3.684 1.00 55.37 6 THR B O 1
ATOM 3555 N N . ARG B 1 16 ? -58.317 -53.981 -2.657 1.00 54.12 7 ARG B N 1
ATOM 3556 C CA . ARG B 1 16 ? -58.863 -53.128 -1.577 1.00 53.21 7 ARG B CA 1
ATOM 3557 C C . ARG B 1 16 ? -58.923 -51.673 -2.016 1.00 51.82 7 ARG B C 1
ATOM 3558 O O . ARG B 1 16 ? -58.023 -51.195 -2.709 1.00 51.94 7 ARG B O 1
ATOM 3566 N N . PRO B 1 17 ? -59.960 -50.955 -1.590 1.00 50.60 8 PRO B N 1
ATOM 3567 C CA . PRO B 1 17 ? -60.155 -49.557 -2.009 1.00 49.76 8 PRO B CA 1
ATOM 3568 C C . PRO B 1 17 ? -58.964 -48.618 -1.774 1.00 48.45 8 PRO B C 1
ATOM 3569 O O . PRO B 1 17 ? -58.715 -47.737 -2.594 1.00 47.63 8 PRO B O 1
ATOM 3573 N N . GLU B 1 18 ? -58.263 -48.788 -0.656 1.00 47.19 9 GLU B N 1
ATOM 3574 C CA . GLU B 1 18 ? -57.139 -47.921 -0.334 1.00 46.87 9 GLU B CA 1
ATOM 3575 C C . GLU B 1 18 ? -56.093 -47.927 -1.452 1.00 45.54 9 GLU B C 1
ATOM 3576 O O . GLU B 1 18 ? -55.562 -46.887 -1.816 1.00 45.25 9 GLU B O 1
ATOM 3582 N N . MET B 1 19 ? -55.790 -49.098 -1.992 1.00 44.14 10 MET B N 1
ATOM 3583 C CA . MET B 1 19 ? -54.761 -49.187 -3.024 1.00 43.82 10 MET B CA 1
ATOM 3584 C C . MET B 1 19 ? -55.342 -48.950 -4.437 1.00 43.17 10 MET B C 1
ATOM 3585 O O . MET B 1 19 ? -54.706 -48.312 -5.276 1.00 43.81 10 MET B O 1
ATOM 3590 N N . GLY B 1 20 ? -56.538 -49.459 -4.690 1.00 42.73 11 GLY B N 1
ATOM 3591 C CA . GLY B 1 20 ? -57.243 -49.223 -5.957 1.00 42.34 11 GLY B CA 1
ATOM 3592 C C . GLY B 1 20 ? -57.396 -47.747 -6.286 1.00 42.07 11 GLY B C 1
ATOM 3593 O O . GLY B 1 20 ? -57.273 -47.353 -7.449 1.00 41.63 11 GLY B O 1
ATOM 3594 N N . ALA B 1 21 ? -57.652 -46.934 -5.257 1.00 41.89 12 ALA B N 1
ATOM 3595 C CA . ALA B 1 21 ? -57.835 -45.489 -5.414 1.00 41.64 12 ALA B CA 1
ATOM 3596 C C . ALA B 1 21 ? -56.579 -44.793 -5.923 1.00 41.64 12 ALA B C 1
ATOM 3597 O O . ALA B 1 21 ? -56.669 -43.827 -6.672 1.00 42.34 12 ALA B O 1
ATOM 3599 N N . ILE B 1 22 ? -55.398 -45.257 -5.534 1.00 41.53 13 ILE B N 1
ATOM 3600 C CA . ILE B 1 22 ? -54.211 -44.520 -5.954 1.00 41.34 13 ILE B CA 1
ATOM 3601 C C . ILE B 1 22 ? -53.900 -44.789 -7.428 1.00 40.25 13 ILE B C 1
ATOM 3602 O O . ILE B 1 22 ? -53.242 -43.982 -8.044 1.00 39.36 13 ILE B O 1
ATOM 3607 N N . TRP B 1 23 ? -54.413 -45.889 -7.986 1.00 39.78 14 TRP B N 1
ATOM 3608 C CA . TRP B 1 23 ? -54.140 -46.260 -9.412 1.00 40.26 14 TRP B CA 1
ATOM 3609 C C . TRP B 1 23 ? -55.213 -45.895 -10.458 1.00 40.35 14 TRP B C 1
ATOM 3610 O O . TRP B 1 23 ? -55.151 -46.361 -11.609 1.00 40.92 14 TRP B O 1
ATOM 3621 N N . THR B 1 24 ? -56.192 -45.077 -10.100 1.00 40.87 15 THR B N 1
ATOM 3622 C CA . THR B 1 24 ? -57.176 -44.672 -11.088 1.00 41.43 15 THR B CA 1
ATOM 3623 C C . THR B 1 24 ? -56.530 -43.741 -12.098 1.00 41.92 15 THR B C 1
ATOM 3624 O O . THR B 1 24 ? -55.485 -43.117 -11.834 1.00 41.16 15 THR B O 1
ATOM 3628 N N . GLU B 1 25 ? -57.163 -43.649 -13.258 1.00 43.21 16 GLU B N 1
ATOM 3629 C CA . GLU B 1 25 ? -56.722 -42.726 -14.300 1.00 44.22 16 GLU B CA 1
ATOM 3630 C C . GLU B 1 25 ? -56.833 -41.302 -13.824 1.00 44.98 16 GLU B C 1
ATOM 3631 O O . GLU B 1 25 ? -55.961 -40.472 -14.078 1.00 45.14 16 GLU B O 1
ATOM 3637 N N . GLU B 1 26 ? -57.905 -41.009 -13.112 1.00 45.61 17 GLU B N 1
ATOM 3638 C CA . GLU B 1 26 ? -58.073 -39.668 -12.618 1.00 46.34 17 GLU B CA 1
ATOM 3639 C C . GLU B 1 26 ? -56.912 -39.254 -11.705 1.00 45.12 17 GLU B C 1
ATOM 3640 O O . GLU B 1 26 ? -56.386 -38.139 -11.796 1.00 44.18 17 GLU B O 1
ATOM 3646 N N . ASN B 1 27 ? -56.514 -40.147 -10.824 1.00 44.45 18 ASN B N 1
ATOM 3647 C CA . ASN B 1 27 ? -55.355 -39.864 -9.988 1.00 44.39 18 ASN B CA 1
ATOM 3648 C C . ASN B 1 27 ? -54.031 -39.694 -10.746 1.00 42.82 18 ASN B C 1
ATOM 3649 O O . ASN B 1 27 ? -53.210 -38.855 -10.383 1.00 41.54 18 ASN B O 1
ATOM 3654 N N . LYS B 1 28 ? -53.840 -40.470 -11.805 1.00 41.73 19 LYS B N 1
ATOM 3655 C CA . LYS B 1 28 ? -52.678 -40.298 -12.662 1.00 41.91 19 LYS B CA 1
ATOM 3656 C C . LYS B 1 28 ? -52.648 -38.879 -13.236 1.00 41.34 19 LYS B C 1
ATOM 3657 O O . LYS B 1 28 ? -51.680 -38.142 -13.059 1.00 40.52 19 LYS B O 1
ATOM 3663 N N . PHE B 1 29 ? -53.729 -38.514 -13.917 1.00 41.33 20 PHE B N 1
ATOM 3664 C CA . PHE B 1 29 ? -53.822 -37.224 -14.609 1.00 41.70 20 PHE B CA 1
ATOM 3665 C C . PHE B 1 29 ? -53.754 -36.044 -13.636 1.00 41.60 20 PHE B C 1
ATOM 3666 O O . PHE B 1 29 ? -53.168 -35.019 -13.948 1.00 40.97 20 PHE B O 1
ATOM 3674 N N . LYS B 1 30 ? -54.298 -36.217 -12.436 1.00 42.19 21 LYS B N 1
ATOM 3675 C CA . LYS B 1 30 ? -54.103 -35.227 -11.372 1.00 42.59 21 LYS B CA 1
ATOM 3676 C C . LYS B 1 30 ? -52.624 -35.080 -11.008 1.00 41.61 21 LYS B C 1
ATOM 3677 O O . LYS B 1 30 ? -52.134 -33.948 -10.828 1.00 41.45 21 LYS B O 1
ATOM 3683 N N . ALA B 1 31 ? -51.918 -36.210 -10.916 1.00 40.98 22 ALA B N 1
ATOM 3684 C CA . ALA B 1 31 ? -50.473 -36.201 -10.706 1.00 40.51 22 ALA B CA 1
ATOM 3685 C C . ALA B 1 31 ? -49.773 -35.483 -11.866 1.00 40.13 22 ALA B C 1
ATOM 3686 O O . ALA B 1 31 ? -48.866 -34.680 -11.646 1.00 39.85 22 ALA B O 1
ATOM 3688 N N . TRP B 1 32 ? -50.195 -35.761 -13.102 1.00 40.26 23 TRP B N 1
ATOM 3689 C CA . TRP B 1 32 ? -49.606 -35.106 -14.298 1.00 39.48 23 TRP B CA 1
ATOM 3690 C C . TRP B 1 32 ? -49.812 -33.607 -14.248 1.00 38.96 23 TRP B C 1
ATOM 3691 O O . TRP B 1 32 ? -48.885 -32.843 -14.494 1.00 39.17 23 TRP B O 1
ATOM 3702 N N . LEU B 1 33 ? -51.026 -33.188 -13.936 1.00 38.71 24 LEU B N 1
ATOM 3703 C CA . LEU B 1 33 ? -51.321 -31.744 -13.840 1.00 39.14 24 LEU B CA 1
ATOM 3704 C C . LEU B 1 33 ? -50.427 -31.052 -12.819 1.00 39.23 24 LEU B C 1
ATOM 3705 O O . LEU B 1 33 ? -49.896 -29.973 -13.077 1.00 40.03 24 LEU B O 1
ATOM 3710 N N . GLU B 1 34 ? -50.282 -31.663 -11.652 1.00 38.97 25 GLU B N 1
ATOM 3711 C CA . GLU B 1 34 ? -49.522 -31.042 -10.588 1.00 38.79 25 GLU B CA 1
ATOM 3712 C C . GLU B 1 34 ? -48.054 -30.919 -10.978 1.00 38.53 25 GLU B C 1
ATOM 3713 O O . GLU B 1 34 ? -47.457 -29.904 -10.679 1.00 38.88 25 GLU B O 1
ATOM 3719 N N . VAL B 1 35 ? -47.483 -31.923 -11.662 1.00 38.38 26 VAL B N 1
ATOM 3720 C CA . VAL B 1 35 ? -46.099 -31.820 -12.154 1.00 38.33 26 VAL B CA 1
ATOM 3721 C C . VAL B 1 35 ? -45.978 -30.624 -13.124 1.00 38.45 26 VAL B C 1
ATOM 3722 O O . VAL B 1 35 ? -45.060 -29.807 -13.031 1.00 38.50 26 VAL B O 1
ATOM 3726 N N . GLU B 1 36 ? -46.934 -30.491 -14.028 1.00 38.55 27 GLU B N 1
ATOM 3727 C CA . GLU B 1 36 ? -46.909 -29.382 -14.986 1.00 39.07 27 GLU B CA 1
ATOM 3728 C C . GLU B 1 36 ? -46.955 -28.006 -14.319 1.00 39.07 27 GLU B C 1
ATOM 3729 O O . GLU B 1 36 ? -46.196 -27.076 -14.698 1.00 39.22 27 GLU B O 1
ATOM 3735 N N . ILE B 1 37 ? -47.848 -27.875 -13.343 1.00 38.50 28 ILE B N 1
ATOM 3736 C CA . ILE B 1 37 ? -48.038 -26.589 -12.660 1.00 38.68 28 ILE B CA 1
ATOM 3737 C C . ILE B 1 37 ? -46.803 -26.276 -11.825 1.00 38.85 28 ILE B C 1
ATOM 3738 O O . ILE B 1 37 ? -46.298 -25.171 -11.866 1.00 39.18 28 ILE B O 1
ATOM 3743 N N . LEU B 1 38 ? -46.285 -27.259 -11.102 1.00 39.33 29 LEU B N 1
ATOM 3744 C CA . LEU B 1 38 ? -45.046 -27.050 -10.326 1.00 39.24 29 LEU B CA 1
ATOM 3745 C C . LEU B 1 38 ? -43.862 -26.647 -11.210 1.00 39.70 29 LEU B C 1
ATOM 3746 O O . LEU B 1 38 ? -43.064 -25.803 -10.811 1.00 39.36 29 LEU B O 1
ATOM 3751 N N . ALA B 1 39 ? -43.755 -27.244 -12.408 1.00 39.92 30 ALA B N 1
ATOM 3752 C CA . ALA B 1 39 ? -42.706 -26.878 -13.365 1.00 40.34 30 ALA B CA 1
ATOM 3753 C C . ALA B 1 39 ? -42.853 -25.404 -13.801 1.00 41.00 30 ALA B C 1
ATOM 3754 O O . ALA B 1 39 ? -41.863 -24.662 -13.877 1.00 41.75 30 ALA B O 1
ATOM 3756 N N . CYS B 1 40 ? -44.082 -24.963 -14.033 1.00 41.24 31 CYS B N 1
ATOM 3757 C CA . CYS B 1 40 ? -44.328 -23.554 -14.375 1.00 41.88 31 CYS B CA 1
ATOM 3758 C C . CYS B 1 40 ? -43.965 -22.625 -13.206 1.00 42.32 31 CYS B C 1
ATOM 3759 O O . CYS B 1 40 ? -43.346 -21.555 -13.381 1.00 41.89 31 CYS B O 1
ATOM 3762 N N . GLU B 1 41 ? -44.364 -23.033 -12.011 1.00 42.58 32 GLU B N 1
ATOM 3763 C CA . GLU B 1 41 ? -44.043 -22.263 -10.833 1.00 42.49 32 GLU B CA 1
ATOM 3764 C C . GLU B 1 41 ? -42.530 -22.129 -10.656 1.00 42.90 32 GLU B C 1
ATOM 3765 O O . GLU B 1 41 ? -42.062 -21.057 -10.285 1.00 43.56 32 GLU B O 1
ATOM 3771 N N . ALA B 1 42 ? -41.770 -23.186 -10.947 1.00 43.12 33 ALA B N 1
ATOM 3772 C CA . ALA B 1 42 ? -40.313 -23.133 -10.875 1.00 43.15 33 ALA B CA 1
ATOM 3773 C C . ALA B 1 42 ? -39.724 -22.127 -11.879 1.00 43.71 33 ALA B C 1
ATOM 3774 O O . ALA B 1 42 ? -38.900 -21.267 -11.524 1.00 43.71 33 ALA B O 1
ATOM 3776 N N . TRP B 1 43 ? -40.172 -22.184 -13.129 1.00 44.06 34 TRP B N 1
ATOM 3777 C CA . TRP B 1 43 ? -39.693 -21.245 -14.121 1.00 44.46 34 TRP B CA 1
ATOM 3778 C C . TRP B 1 43 ? -39.976 -19.802 -13.658 1.00 45.02 34 TRP B C 1
ATOM 3779 O O . TRP B 1 43 ? -39.166 -18.932 -13.889 1.00 44.92 34 TRP B O 1
ATOM 3790 N N . ALA B 1 44 ? -41.133 -19.562 -13.036 1.00 46.04 35 ALA B N 1
ATOM 3791 C CA . ALA B 1 44 ? -41.488 -18.220 -12.547 1.00 47.60 35 ALA B CA 1
ATOM 3792 C C . ALA B 1 44 ? -40.548 -17.754 -11.446 1.00 48.48 35 ALA B C 1
ATOM 3793 O O . ALA B 1 44 ? -40.177 -16.585 -11.399 1.00 48.53 35 ALA B O 1
ATOM 3795 N N . GLU B 1 45 ? -40.140 -18.663 -10.574 1.00 50.09 36 GLU B N 1
ATOM 3796 C CA . GLU B 1 45 ? -39.163 -18.317 -9.539 1.00 51.30 36 GLU B CA 1
ATOM 3797 C C . GLU B 1 45 ? -37.809 -17.973 -10.192 1.00 51.93 36 GLU B C 1
ATOM 3798 O O . GLU B 1 45 ? -37.073 -17.120 -9.699 1.00 51.77 36 GLU B O 1
ATOM 3804 N N . LEU B 1 46 ? -37.498 -18.624 -11.311 1.00 52.81 37 LEU B N 1
ATOM 3805 C CA . LEU B 1 46 ? -36.293 -18.310 -12.103 1.00 53.37 37 LEU B CA 1
ATOM 3806 C C . LEU B 1 46 ? -36.390 -16.945 -12.800 1.00 54.07 37 LEU B C 1
ATOM 3807 O O . LEU B 1 46 ? -35.378 -16.344 -13.178 1.00 54.00 37 LEU B O 1
ATOM 3812 N N . GLY B 1 47 ? -37.611 -16.461 -12.970 1.00 54.84 38 GLY B N 1
ATOM 3813 C CA . GLY B 1 47 ? -37.844 -15.211 -13.654 1.00 55.41 38 GLY B CA 1
ATOM 3814 C C . GLY B 1 47 ? -38.134 -15.416 -15.124 1.00 56.03 38 GLY B C 1
ATOM 3815 O O . GLY B 1 47 ? -38.444 -14.461 -15.821 1.00 55.63 38 GLY B O 1
ATOM 3816 N N . ASP B 1 48 ? -38.089 -16.663 -15.592 1.00 56.77 39 ASP B N 1
ATOM 3817 C CA . ASP B 1 48 ? -38.218 -16.937 -17.020 1.00 57.55 39 ASP B CA 1
ATOM 3818 C C . ASP B 1 48 ? -39.649 -16.890 -17.541 1.00 57.99 39 ASP B C 1
ATOM 3819 O O . ASP B 1 48 ? -39.854 -16.715 -18.743 1.00 57.45 39 ASP B O 1
ATOM 3824 N N . ILE B 1 49 ? -40.637 -17.074 -16.668 1.00 58.61 40 ILE B N 1
ATOM 3825 C CA . ILE B 1 49 ? -42.015 -16.812 -17.071 1.00 59.32 40 ILE B CA 1
ATOM 3826 C C . ILE B 1 49 ? -42.715 -15.930 -16.025 1.00 59.71 40 ILE B C 1
ATOM 3827 O O . ILE B 1 49 ? -42.392 -15.996 -14.840 1.00 59.12 40 ILE B O 1
ATOM 3832 N N . PRO B 1 50 ? -43.617 -15.039 -16.482 1.00 60.32 41 PRO B N 1
ATOM 3833 C CA . PRO B 1 50 ? -44.211 -14.065 -15.575 1.00 60.64 41 PRO B CA 1
ATOM 3834 C C . PRO B 1 50 ? -44.996 -14.702 -14.439 1.00 60.90 41 PRO B C 1
ATOM 3835 O O . PRO B 1 50 ? -45.778 -15.622 -14.660 1.00 60.44 41 PRO B O 1
ATOM 3839 N N . LYS B 1 51 ? -44.749 -14.214 -13.230 1.00 61.39 42 LYS B N 1
ATOM 3840 C CA . LYS B 1 51 ? -45.480 -14.640 -12.041 1.00 61.71 42 LYS B CA 1
ATOM 3841 C C . LYS B 1 51 ? -46.972 -14.564 -12.299 1.00 61.25 42 LYS B C 1
ATOM 3842 O O . LYS B 1 51 ? -47.728 -15.455 -11.939 1.00 61.23 42 LYS B O 1
ATOM 3848 N N . GLU B 1 52 ? -47.372 -13.465 -12.918 1.00 60.58 43 GLU B N 1
ATOM 3849 C CA . GLU B 1 52 ? -48.754 -13.217 -13.291 1.00 60.04 43 GLU B CA 1
ATOM 3850 C C . GLU B 1 52 ? -49.354 -14.411 -14.035 1.00 58.49 43 GLU B C 1
ATOM 3851 O O . GLU B 1 52 ? -50.428 -14.904 -13.691 1.00 57.81 43 GLU B O 1
ATOM 3857 N N . ASP B 1 53 ? -48.632 -14.875 -15.042 1.00 57.07 44 ASP B N 1
ATOM 3858 C CA . ASP B 1 53 ? -49.079 -15.989 -15.868 1.00 56.35 44 ASP B CA 1
ATOM 3859 C C . ASP B 1 53 ? -49.229 -17.297 -15.082 1.00 55.08 44 ASP B C 1
ATOM 3860 O O . ASP B 1 53 ? -50.239 -17.977 -15.220 1.00 53.68 44 ASP B O 1
ATOM 3865 N N . VAL B 1 54 ? -48.247 -17.623 -14.237 1.00 54.51 45 VAL B N 1
ATOM 3866 C CA . VAL B 1 54 ? -48.274 -18.891 -13.479 1.00 53.98 45 VAL B CA 1
ATOM 3867 C C . VAL B 1 54 ? -49.329 -18.886 -12.389 1.00 53.00 45 VAL B C 1
ATOM 3868 O O . VAL B 1 54 ? -49.909 -19.916 -12.095 1.00 52.07 45 VAL B O 1
ATOM 3872 N N . LYS B 1 55 ? -49.592 -17.718 -11.806 1.00 52.53 46 LYS B N 1
ATOM 3873 C CA . LYS B 1 55 ? -50.698 -17.584 -10.862 1.00 52.30 46 LYS B CA 1
ATOM 3874 C C . LYS B 1 55 ? -52.004 -18.076 -11.512 1.00 51.00 46 LYS B C 1
ATOM 3875 O O . LYS B 1 55 ? -52.781 -18.824 -10.905 1.00 50.58 46 LYS B O 1
ATOM 3881 N N . LYS B 1 56 ? -52.229 -17.663 -12.757 1.00 49.84 47 LYS B N 1
ATOM 3882 C CA . LYS B 1 56 ? -53.430 -18.062 -13.481 1.00 49.12 47 LYS B CA 1
ATOM 3883 C C . LYS B 1 56 ? -53.431 -19.550 -13.809 1.00 47.76 47 LYS B C 1
ATOM 3884 O O . LYS B 1 56 ? -54.477 -20.212 -13.721 1.00 46.74 47 LYS B O 1
ATOM 3890 N N . ILE B 1 57 ? -52.256 -20.061 -14.181 1.00 46.54 48 ILE B N 1
ATOM 3891 C CA . ILE B 1 57 ? -52.085 -21.481 -14.432 1.00 45.90 48 ILE B CA 1
ATOM 3892 C C . ILE B 1 57 ? -52.431 -22.273 -13.175 1.00 44.94 48 ILE B C 1
ATOM 3893 O O . ILE B 1 57 ? -53.261 -23.170 -13.228 1.00 43.81 48 ILE B O 1
ATOM 3898 N N . ARG B 1 58 ? -51.843 -21.907 -12.040 1.00 44.77 49 ARG B N 1
ATOM 3899 C CA . ARG B 1 58 ? -52.104 -22.617 -10.794 1.00 45.42 49 ARG B CA 1
ATOM 3900 C C . ARG B 1 58 ? -53.577 -22.543 -10.427 1.00 45.66 49 ARG B C 1
ATOM 3901 O O . ARG B 1 58 ? -54.167 -23.512 -9.943 1.00 45.55 49 ARG B O 1
ATOM 3909 N N . GLU B 1 59 ? -54.168 -21.377 -10.616 1.00 46.59 50 GLU B N 1
ATOM 3910 C CA . GLU B 1 59 ? -55.541 -21.173 -10.197 1.00 46.34 50 GLU B CA 1
ATOM 3911 C C . GLU B 1 59 ? -56.526 -21.896 -11.112 1.00 45.88 50 GLU B C 1
ATOM 3912 O O . GLU B 1 59 ? -57.525 -22.427 -10.639 1.00 45.64 50 GLU B O 1
ATOM 3918 N N . HIS B 1 60 ? -56.253 -21.919 -12.414 1.00 45.65 51 HIS B N 1
ATOM 3919 C CA . HIS B 1 60 ? -57.274 -22.340 -13.385 1.00 45.26 51 HIS B CA 1
ATOM 3920 C C . HIS B 1 60 ? -56.983 -23.595 -14.186 1.00 44.74 51 HIS B C 1
ATOM 3921 O O . HIS B 1 60 ? -57.917 -24.235 -14.669 1.00 44.45 51 HIS B O 1
ATOM 3928 N N . ALA B 1 61 ? -55.722 -23.958 -14.351 1.00 44.01 52 ALA B N 1
ATOM 3929 C CA . ALA B 1 61 ? -55.429 -25.141 -15.164 1.00 44.11 52 ALA B CA 1
ATOM 3930 C C . ALA B 1 61 ? -56.239 -26.373 -14.696 1.00 43.98 52 ALA B C 1
ATOM 3931 O O . ALA B 1 61 ? -56.352 -26.666 -13.500 1.00 43.78 52 ALA B O 1
ATOM 3933 N N . SER B 1 62 ? -56.846 -27.066 -15.653 1.00 43.93 53 SER B N 1
ATOM 3934 C CA . SER B 1 62 ? -57.572 -28.287 -15.359 1.00 44.23 53 SER B CA 1
ATOM 3935 C C . SER B 1 62 ? -57.508 -29.215 -16.553 1.00 44.28 53 SER B C 1
ATOM 3936 O O . SER B 1 62 ? -56.670 -29.027 -17.447 1.00 43.64 53 SER B O 1
ATOM 3939 N N . PHE B 1 63 ? -58.387 -30.218 -16.550 1.00 44.65 54 PHE B N 1
ATOM 3940 C CA . PHE B 1 63 ? -58.536 -31.133 -17.680 1.00 44.89 54 PHE B CA 1
ATOM 3941 C C . PHE B 1 63 ? -59.871 -31.862 -17.596 1.00 44.75 54 PHE B C 1
ATOM 3942 O O . PHE B 1 63 ? -60.398 -32.057 -16.519 1.00 43.21 54 PHE B O 1
ATOM 3950 N N . ASP B 1 64 ? -60.418 -32.228 -18.750 1.00 46.14 55 ASP B N 1
ATOM 3951 C CA . ASP B 1 64 ? -61.560 -33.145 -18.818 1.00 46.30 55 ASP B CA 1
ATOM 3952 C C . ASP B 1 64 ? -61.033 -34.461 -19.319 1.00 45.95 55 ASP B C 1
ATOM 3953 O O . ASP B 1 64 ? -60.369 -34.518 -20.344 1.00 45.35 55 ASP B O 1
ATOM 3958 N N . ILE B 1 65 ? -61.365 -35.524 -18.620 1.00 45.90 56 ILE B N 1
ATOM 3959 C CA . ILE B 1 65 ? -60.756 -36.816 -18.865 1.00 46.36 56 ILE B CA 1
ATOM 3960 C C . ILE B 1 65 ? -61.269 -37.496 -20.159 1.00 46.02 56 ILE B C 1
ATOM 3961 O O . ILE B 1 65 ? -60.511 -38.166 -20.852 1.00 44.84 56 ILE B O 1
ATOM 3966 N N . ASP B 1 66 ? -62.550 -37.331 -20.467 1.00 46.14 57 ASP B N 1
ATOM 3967 C CA . ASP B 1 66 ? -63.125 -37.860 -21.712 1.00 46.52 57 ASP B CA 1
ATOM 3968 C C . ASP B 1 66 ? -62.526 -37.195 -22.932 1.00 46.10 57 ASP B C 1
ATOM 3969 O O . ASP B 1 66 ? -62.378 -37.828 -23.980 1.00 46.11 57 ASP B O 1
ATOM 3974 N N . ARG B 1 67 ? -62.218 -35.913 -22.781 1.00 45.59 58 ARG B N 1
ATOM 3975 C CA . ARG B 1 67 ? -61.518 -35.135 -23.786 1.00 45.10 58 ARG B CA 1
ATOM 3976 C C . ARG B 1 67 ? -60.072 -35.603 -23.998 1.00 44.11 58 ARG B C 1
ATOM 3977 O O . ARG B 1 67 ? -59.615 -35.672 -25.135 1.00 43.97 58 ARG B O 1
ATOM 3985 N N . ILE B 1 68 ? -59.343 -35.919 -22.925 1.00 43.23 59 ILE B N 1
ATOM 3986 C CA . ILE B 1 68 ? -58.017 -36.555 -23.063 1.00 43.08 59 ILE B CA 1
ATOM 3987 C C . ILE B 1 68 ? -58.125 -37.754 -24.012 1.00 43.19 59 ILE B C 1
ATOM 3988 O O . ILE B 1 68 ? -57.385 -37.846 -24.989 1.00 42.30 59 ILE B O 1
ATOM 3993 N N . TYR B 1 69 ? -59.077 -38.647 -23.748 1.00 44.06 60 TYR B N 1
ATOM 3994 C CA . TYR B 1 69 ? -59.248 -39.842 -24.587 1.00 44.57 60 TYR B CA 1
ATOM 3995 C C . TYR B 1 69 ? -59.666 -39.509 -26.011 1.00 44.31 60 TYR B C 1
ATOM 3996 O O . TYR B 1 69 ? -59.148 -40.112 -26.933 1.00 43.60 60 TYR B O 1
ATOM 4005 N N . GLU B 1 70 ? -60.576 -38.552 -26.190 1.00 44.39 61 GLU B N 1
ATOM 4006 C CA . GLU B 1 70 ? -60.937 -38.088 -27.525 1.00 45.06 61 GLU B CA 1
ATOM 4007 C C . GLU B 1 70 ? -59.662 -37.677 -28.262 1.00 44.07 61 GLU B C 1
ATOM 4008 O O . GLU B 1 70 ? -59.374 -38.171 -29.330 1.00 43.72 61 GLU B O 1
ATOM 4014 N N . ILE B 1 71 ? -58.882 -36.789 -27.672 1.00 43.55 62 ILE B N 1
ATOM 4015 C CA . ILE B 1 71 ? -57.709 -36.240 -28.360 1.00 43.29 62 ILE B CA 1
ATOM 4016 C C . ILE B 1 71 ? -56.702 -37.361 -28.671 1.00 43.20 62 ILE B C 1
ATOM 4017 O O . ILE B 1 71 ? -56.205 -37.440 -29.794 1.00 42.33 62 ILE B O 1
ATOM 4022 N N . GLU B 1 72 ? -56.461 -38.262 -27.714 1.00 43.87 63 GLU B N 1
ATOM 4023 C CA . GLU B 1 72 ? -55.561 -39.408 -27.931 1.00 44.36 63 GLU B CA 1
ATOM 4024 C C . GLU B 1 72 ? -55.944 -40.282 -29.150 1.00 44.35 63 GLU B C 1
ATOM 4025 O O . GLU B 1 72 ? -55.056 -40.827 -29.799 1.00 43.08 63 GLU B O 1
ATOM 4031 N N . LYS B 1 73 ? -57.245 -40.403 -29.457 1.00 45.04 64 LYS B N 1
ATOM 4032 C CA . LYS B 1 73 ? -57.705 -41.128 -30.657 1.00 45.59 64 LYS B CA 1
ATOM 4033 C C . LYS B 1 73 ? -57.017 -40.603 -31.933 1.00 45.32 64 LYS B C 1
ATOM 4034 O O . LYS B 1 73 ? -56.693 -41.386 -32.817 1.00 45.06 64 LYS B O 1
ATOM 4040 N N . GLU B 1 74 ? -56.808 -39.292 -32.004 1.00 45.10 65 GLU B N 1
ATOM 4041 C CA . GLU B 1 74 ? -56.140 -38.685 -33.149 1.00 45.45 65 GLU B CA 1
ATOM 4042 C C . GLU B 1 74 ? -54.632 -38.609 -32.931 1.00 43.60 65 GLU B C 1
ATOM 4043 O O . GLU B 1 74 ? -53.850 -38.816 -33.859 1.00 42.28 65 GLU B O 1
ATOM 4049 N N . THR B 1 75 ? -54.232 -38.311 -31.699 1.00 42.35 66 THR B N 1
ATOM 4050 C CA . THR B 1 75 ? -52.837 -38.009 -31.399 1.00 41.93 66 THR B CA 1
ATOM 4051 C C . THR B 1 75 ? -52.002 -39.283 -31.318 1.00 41.30 66 THR B C 1
ATOM 4052 O O . THR B 1 75 ? -50.792 -39.258 -31.540 1.00 39.68 66 THR B O 1
ATOM 4056 N N . ARG B 1 76 ? -52.657 -40.394 -30.999 1.00 41.14 67 ARG B N 1
ATOM 4057 C CA . ARG B 1 76 ? -51.956 -41.612 -30.609 1.00 42.48 67 ARG B CA 1
ATOM 4058 C C . ARG B 1 76 ? -50.793 -41.302 -29.672 1.00 41.67 67 ARG B C 1
ATOM 4059 O O . ARG B 1 76 ? -49.713 -41.880 -29.796 1.00 41.86 67 ARG B O 1
ATOM 4067 N N . HIS B 1 77 ? -51.022 -40.387 -28.736 1.00 40.65 68 HIS B N 1
ATOM 4068 C CA . HIS B 1 77 ? -49.993 -39.978 -27.806 1.00 40.50 68 HIS B CA 1
ATOM 4069 C C . HIS B 1 77 ? -50.677 -39.396 -26.587 1.00 40.04 68 HIS B C 1
ATOM 4070 O O . HIS B 1 77 ? -51.314 -38.354 -26.689 1.00 38.73 68 HIS B O 1
ATOM 4077 N N . ASP B 1 78 ? -50.541 -40.076 -25.446 1.00 39.80 69 ASP B N 1
ATOM 4078 C CA . ASP B 1 78 ? -51.274 -39.710 -24.244 1.00 40.33 69 ASP B CA 1
ATOM 4079 C C . ASP B 1 78 ? -50.811 -38.418 -23.577 1.00 40.12 69 ASP B C 1
ATOM 4080 O O . ASP B 1 78 ? -51.655 -37.643 -23.088 1.00 40.83 69 ASP B O 1
ATOM 4085 N N . VAL B 1 79 ? -49.513 -38.132 -23.551 1.00 39.32 70 VAL B N 1
ATOM 4086 C CA . VAL B 1 79 ? -49.083 -36.883 -22.911 1.00 39.26 70 VAL B CA 1
ATOM 4087 C C . VAL B 1 79 ? -49.501 -35.669 -23.746 1.00 38.82 70 VAL B C 1
ATOM 4088 O O . VAL B 1 79 ? -49.956 -34.680 -23.204 1.00 39.11 70 VAL B O 1
ATOM 4092 N N . VAL B 1 80 ? -49.411 -35.777 -25.069 1.00 38.28 71 VAL B N 1
ATOM 4093 C CA . VAL B 1 80 ? -49.867 -34.710 -25.945 1.00 38.19 71 VAL B CA 1
ATOM 4094 C C . VAL B 1 80 ? -51.378 -34.511 -25.790 1.00 37.73 71 VAL B C 1
ATOM 4095 O O . VAL B 1 80 ? -51.825 -33.374 -25.614 1.00 37.58 71 VAL B O 1
ATOM 4099 N N . ALA B 1 81 ? -52.138 -35.609 -25.774 1.00 37.22 72 ALA B N 1
ATOM 4100 C CA . ALA B 1 81 ? -53.589 -35.566 -25.512 1.00 37.19 72 ALA B CA 1
ATOM 4101 C C . ALA B 1 81 ? -53.884 -34.867 -24.178 1.00 37.16 72 ALA B C 1
ATOM 4102 O O . ALA B 1 81 ? -54.783 -34.034 -24.074 1.00 38.32 72 ALA B O 1
ATOM 4104 N N . PHE B 1 82 ? -53.097 -35.169 -23.164 1.00 37.43 73 PHE B N 1
ATOM 4105 C CA . PHE B 1 82 ? -53.255 -34.504 -21.873 1.00 37.47 73 PHE B CA 1
ATOM 4106 C C . PHE B 1 82 ? -52.986 -32.993 -21.924 1.00 37.78 73 PHE B C 1
ATOM 4107 O O . PHE B 1 82 ? -53.819 -32.186 -21.483 1.00 37.76 73 PHE B O 1
ATOM 4115 N N . THR B 1 83 ? -51.849 -32.589 -22.473 1.00 37.91 74 THR B N 1
ATOM 4116 C CA . THR B 1 83 ? -51.523 -31.176 -22.480 1.00 38.45 74 THR B CA 1
ATOM 4117 C C . THR B 1 83 ? -52.477 -30.417 -23.402 1.00 38.89 74 THR B C 1
ATOM 4118 O O . THR B 1 83 ? -52.833 -29.282 -23.105 1.00 39.20 74 THR B O 1
ATOM 4122 N N . ARG B 1 84 ? -52.941 -31.040 -24.480 1.00 39.43 75 ARG B N 1
ATOM 4123 C CA . ARG B 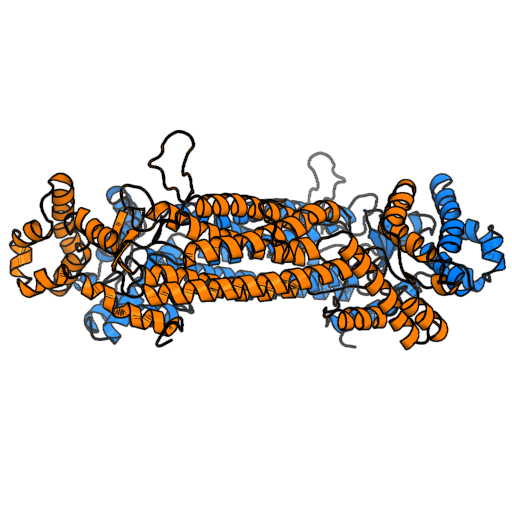1 84 ? -53.899 -30.339 -25.372 1.00 39.49 75 ARG B CA 1
ATOM 4124 C C . ARG B 1 84 ? -55.240 -30.174 -24.657 1.00 40.34 75 ARG B C 1
ATOM 4125 O O . ARG B 1 84 ? -55.860 -29.082 -24.717 1.00 40.15 75 ARG B O 1
ATOM 4133 N N . ALA B 1 85 ? -55.642 -31.209 -23.904 1.00 40.48 76 ALA B N 1
ATOM 4134 C CA . ALA B 1 85 ? -56.840 -31.125 -23.064 1.00 40.37 76 ALA B CA 1
ATOM 4135 C C . ALA B 1 85 ? -56.706 -30.026 -21.998 1.00 40.51 76 ALA B C 1
ATOM 4136 O O . ALA B 1 85 ? -57.646 -29.285 -21.770 1.00 40.50 76 ALA B O 1
ATOM 4138 N N . VAL B 1 86 ? -55.533 -29.887 -21.389 1.00 41.10 77 VAL B N 1
ATOM 4139 C CA . VAL B 1 86 ? -55.322 -28.828 -20.412 1.00 41.45 77 VAL B CA 1
ATOM 4140 C C . VAL B 1 86 ? -55.513 -27.476 -21.073 1.00 42.25 77 VAL B C 1
ATOM 4141 O O . VAL B 1 86 ? -56.215 -26.626 -20.530 1.00 42.42 77 VAL B O 1
ATOM 4145 N N . SER B 1 87 ? -54.954 -27.300 -22.271 1.00 42.84 78 SER B N 1
ATOM 4146 C CA . SER B 1 87 ? -55.128 -26.042 -23.060 1.00 43.04 78 SER B CA 1
ATOM 4147 C C . SER B 1 87 ? -56.552 -25.707 -23.466 1.00 42.95 78 SER B C 1
ATOM 4148 O O . SER B 1 87 ? -56.846 -24.562 -23.830 1.00 43.36 78 SER B O 1
ATOM 4151 N N . GLU B 1 88 ? -57.443 -26.680 -23.420 1.00 42.57 79 GLU B N 1
ATOM 4152 C CA . GLU B 1 88 ? -58.843 -26.404 -23.674 1.00 42.95 79 GLU B CA 1
ATOM 4153 C C . GLU B 1 88 ? -59.603 -25.929 -22.449 1.00 42.49 79 GLU B C 1
ATOM 4154 O O . GLU B 1 88 ? -60.798 -25.641 -22.550 1.00 41.94 79 GLU B O 1
ATOM 4160 N N . THR B 1 89 ? -58.930 -25.834 -21.308 1.00 42.45 80 THR B N 1
ATOM 4161 C CA . THR B 1 89 ? -59.552 -25.273 -20.100 1.00 42.66 80 THR B CA 1
ATOM 4162 C C . THR B 1 89 ? -60.037 -23.827 -20.353 1.00 42.96 80 THR B C 1
ATOM 4163 O O . THR B 1 89 ? -59.226 -22.920 -20.539 1.00 42.73 80 THR B O 1
ATOM 4167 N N . PRO B 1 90 ? -61.359 -23.614 -20.345 1.00 44.12 81 PRO B N 1
ATOM 4168 C CA . PRO B 1 90 ? -61.971 -22.316 -20.690 1.00 44.48 81 PRO B CA 1
ATOM 4169 C C . PRO B 1 90 ? -61.412 -21.151 -19.885 1.00 44.98 81 PRO B C 1
ATOM 4170 O O . PRO B 1 90 ? -61.196 -20.072 -20.428 1.00 44.32 81 PRO B O 1
ATOM 4174 N N . ALA B 1 91 ? -61.154 -21.391 -18.601 1.00 45.33 82 ALA B N 1
ATOM 4175 C CA . ALA B 1 91 ? -60.656 -20.362 -17.688 1.00 45.64 82 ALA B CA 1
ATOM 4176 C C . ALA B 1 91 ? -59.217 -19.912 -17.990 1.00 45.96 82 ALA B C 1
ATOM 4177 O O . ALA B 1 91 ? -58.802 -18.841 -17.539 1.00 45.77 82 ALA B O 1
ATOM 4179 N N . LEU B 1 92 ? -58.456 -20.734 -18.715 1.00 46.20 83 LEU B N 1
ATOM 4180 C CA . LEU B 1 92 ? -57.074 -20.394 -19.074 1.00 47.07 83 LEU B CA 1
ATOM 4181 C C . LEU B 1 92 ? -57.033 -19.519 -20.322 1.00 47.82 83 LEU B C 1
ATOM 4182 O O . LEU B 1 92 ? -57.677 -19.835 -21.325 1.00 47.71 83 LEU B O 1
ATOM 4187 N N . GLY B 1 93 ? -56.267 -18.434 -20.255 1.00 48.51 84 GLY B N 1
ATOM 4188 C CA . GLY B 1 93 ? -56.042 -17.561 -21.407 1.00 49.24 84 GLY B CA 1
ATOM 4189 C C . GLY B 1 93 ? -54.749 -17.969 -22.073 1.00 49.92 84 GLY B C 1
ATOM 4190 O O . GLY B 1 93 ? -54.368 -19.122 -22.010 1.00 50.24 84 GLY B O 1
ATOM 4191 N N . GLU B 1 94 ? -54.052 -17.014 -22.676 1.00 50.41 85 GLU B N 1
ATOM 4192 C CA . GLU B 1 94 ? -52.786 -17.274 -23.369 1.00 50.98 85 GLU B CA 1
ATOM 4193 C C . GLU B 1 94 ? -51.687 -17.881 -22.501 1.00 50.18 85 GLU B C 1
ATOM 4194 O O . GLU B 1 94 ? -50.770 -18.468 -23.043 1.00 49.45 85 GLU B O 1
ATOM 4200 N N . GLU B 1 95 ? -51.764 -17.730 -21.178 1.00 49.66 86 GLU B N 1
ATOM 4201 C CA . GLU B 1 95 ? -50.790 -18.382 -20.268 1.00 49.70 86 GLU B CA 1
ATOM 4202 C C . GLU B 1 95 ? -50.664 -19.904 -20.435 1.00 49.02 86 GLU B C 1
ATOM 4203 O O . GLU B 1 95 ? -49.671 -20.482 -19.990 1.00 47.32 86 GLU B O 1
ATOM 4209 N N . ARG B 1 96 ? -51.667 -20.527 -21.068 1.00 48.84 87 ARG B N 1
ATOM 4210 C CA . ARG B 1 96 ? -51.620 -21.946 -21.433 1.00 49.25 87 ARG B CA 1
ATOM 4211 C C . ARG B 1 96 ? -50.423 -22.352 -22.306 1.00 48.54 87 ARG B C 1
ATOM 4212 O O . ARG B 1 96 ? -50.038 -23.525 -22.373 1.00 48.23 87 ARG B O 1
ATOM 4220 N N . LYS B 1 97 ? -49.903 -21.364 -23.011 1.00 47.82 88 LYS B N 1
ATOM 4221 C CA . LYS B 1 97 ? -48.642 -21.377 -23.744 1.00 47.40 88 LYS B CA 1
ATOM 4222 C C . LYS B 1 97 ? -47.481 -22.034 -22.985 1.00 45.91 88 LYS B C 1
ATOM 4223 O O . LYS B 1 97 ? -46.659 -22.726 -23.577 1.00 45.24 88 LYS B O 1
ATOM 4229 N N . TRP B 1 98 ? -47.432 -21.808 -21.679 1.00 44.81 89 TRP B N 1
ATOM 4230 C CA . TRP B 1 98 ? -46.339 -22.258 -20.827 1.00 44.48 89 TRP B CA 1
ATOM 4231 C C . TRP B 1 98 ? -46.440 -23.702 -20.346 1.00 43.52 89 TRP B C 1
ATOM 4232 O O . TRP B 1 98 ? -45.454 -24.256 -19.836 1.00 43.03 89 TRP B O 1
ATOM 4243 N N . VAL B 1 99 ? -47.609 -24.311 -20.464 1.00 42.35 90 VAL B N 1
ATOM 4244 C CA . VAL B 1 99 ? -47.753 -25.651 -19.956 1.00 42.63 90 VAL B CA 1
ATOM 4245 C C . VAL B 1 99 ? -46.839 -26.566 -20.753 1.00 42.25 90 VAL B C 1
ATOM 4246 O O . VAL B 1 99 ? -46.824 -26.525 -21.983 1.00 42.38 90 VAL B O 1
ATOM 4250 N N . HIS B 1 100 ? -46.028 -27.347 -20.039 1.00 42.45 91 HIS B N 1
ATOM 4251 C CA . HIS B 1 100 ? -45.073 -28.302 -20.639 1.00 42.09 91 HIS B CA 1
ATOM 4252 C C . HIS B 1 100 ? -43.811 -27.652 -21.232 1.00 42.09 91 HIS B C 1
ATOM 4253 O O . HIS B 1 100 ? -43.018 -28.313 -21.894 1.00 41.72 91 HIS B O 1
ATOM 4260 N N . TYR B 1 101 ? -43.595 -26.374 -20.953 1.00 42.46 92 TYR B N 1
ATOM 4261 C CA . TYR B 1 101 ? -42.485 -25.635 -21.551 1.00 42.77 92 TYR B CA 1
ATOM 4262 C C . TYR B 1 101 ? -41.108 -26.192 -21.138 1.00 42.95 92 TYR B C 1
ATOM 4263 O O . TYR B 1 101 ? -40.741 -26.150 -19.958 1.00 43.21 92 TYR B O 1
ATOM 4272 N N . GLY B 1 102 ? -40.359 -26.706 -22.111 1.00 42.65 93 GLY B N 1
ATOM 4273 C CA . GLY B 1 102 ? -39.029 -27.283 -21.891 1.00 42.39 93 GLY B CA 1
ATOM 4274 C C . GLY B 1 102 ? -39.053 -28.743 -21.444 1.00 42.15 93 GLY B C 1
ATOM 4275 O O . GLY B 1 102 ? -38.017 -29.400 -21.411 1.00 41.67 93 GLY B O 1
ATOM 4276 N N . LEU B 1 103 ? -40.246 -29.253 -21.135 1.00 42.45 94 LEU B N 1
ATOM 4277 C CA . LEU B 1 103 ? -40.445 -30.636 -20.683 1.00 42.37 94 LEU B CA 1
ATOM 4278 C C . LEU B 1 103 ? -40.548 -31.638 -21.823 1.00 42.15 94 LEU B C 1
ATOM 4279 O O . LEU B 1 103 ? -41.021 -31.301 -22.898 1.00 42.89 94 LEU B O 1
ATOM 4284 N N . THR B 1 104 ? -40.091 -32.862 -21.560 1.00 41.00 95 THR B N 1
ATOM 4285 C CA . THR B 1 104 ? -40.294 -34.015 -22.420 1.00 40.86 95 THR B CA 1
ATOM 4286 C C . THR B 1 104 ? -41.428 -34.874 -21.821 1.00 39.85 95 THR B C 1
ATOM 4287 O O . THR B 1 104 ? -41.755 -34.726 -20.661 1.00 40.10 95 THR B O 1
ATOM 4291 N N . SER B 1 105 ? -42.001 -35.755 -22.634 1.00 39.04 96 SER B N 1
ATOM 4292 C CA . SER B 1 105 ? -43.150 -36.549 -22.215 1.00 38.49 96 SER B CA 1
ATOM 4293 C C . SER B 1 105 ? -42.952 -37.109 -20.810 1.00 37.92 96 SER B C 1
ATOM 4294 O O . SER B 1 105 ? -43.865 -37.079 -19.985 1.00 37.13 96 SER B O 1
ATOM 4297 N N . THR B 1 106 ? -41.754 -37.618 -20.546 1.00 37.25 97 THR B N 1
ATOM 4298 C CA . THR B 1 106 ? -41.550 -38.573 -19.463 1.00 37.64 97 THR B CA 1
ATOM 4299 C C . THR B 1 106 ? -41.055 -37.877 -18.199 1.00 36.80 97 THR B C 1
ATOM 4300 O O . THR B 1 106 ? -41.093 -38.448 -17.109 1.00 36.59 97 THR B O 1
ATOM 4304 N N . ASP B 1 107 ? -40.593 -36.641 -18.353 1.00 36.62 98 ASP B N 1
ATOM 4305 C CA . ASP B 1 107 ? -40.490 -35.716 -17.230 1.00 36.18 98 ASP B CA 1
ATOM 4306 C C . ASP B 1 107 ? -41.768 -35.714 -16.398 1.00 35.57 98 ASP B C 1
ATOM 4307 O O . ASP B 1 107 ? -41.719 -35.721 -15.168 1.00 36.28 98 ASP B O 1
ATOM 4312 N N . VAL B 1 108 ? -42.910 -35.706 -17.077 1.00 34.98 99 VAL B N 1
ATOM 4313 C CA . VAL B 1 108 ? -44.195 -35.798 -16.409 1.00 34.33 99 VAL B CA 1
ATOM 4314 C C . VAL B 1 108 ? -44.496 -37.242 -15.959 1.00 33.61 99 VAL B C 1
ATOM 4315 O O . VAL B 1 108 ? -44.806 -37.492 -14.784 1.00 32.92 99 VAL B O 1
ATOM 4319 N N . VAL B 1 109 ? -44.389 -38.186 -16.891 1.00 33.22 100 VAL B N 1
ATOM 4320 C CA . VAL B 1 109 ? -44.930 -39.521 -16.679 1.00 32.91 100 VAL B CA 1
ATOM 4321 C C . VAL B 1 109 ? -44.123 -40.227 -15.599 1.00 32.76 100 VAL B C 1
ATOM 4322 O O . VAL B 1 109 ? -44.708 -40.804 -14.686 1.00 31.95 100 VAL B O 1
ATOM 4326 N N . ASP B 1 110 ? -42.800 -40.166 -15.688 1.00 32.64 101 ASP B N 1
ATOM 4327 C CA . ASP B 1 110 ? -41.962 -40.845 -14.685 1.00 32.94 101 ASP B CA 1
ATOM 4328 C C . ASP B 1 110 ? -41.990 -40.171 -13.321 1.00 33.02 101 ASP B C 1
ATOM 4329 O O . ASP B 1 110 ? -42.059 -40.839 -12.295 1.00 33.66 101 ASP B O 1
ATOM 4334 N N . THR B 1 111 ? -41.952 -38.843 -13.312 1.00 33.14 102 THR B N 1
ATOM 4335 C CA . THR B 1 111 ? -42.002 -38.119 -12.076 1.00 32.68 102 THR B CA 1
ATOM 4336 C C . THR B 1 111 ? -43.347 -38.381 -11.408 1.00 32.64 102 THR B C 1
ATOM 4337 O O . THR B 1 111 ? -43.367 -38.709 -10.220 1.00 32.66 102 THR B O 1
ATOM 4341 N N . ALA B 1 112 ? -44.447 -38.296 -12.159 1.00 31.65 103 ALA B N 1
ATOM 4342 C CA . ALA B 1 112 ? -45.781 -38.633 -11.609 1.00 31.99 103 ALA B CA 1
ATOM 4343 C C . ALA B 1 112 ? -45.916 -40.093 -11.205 1.00 32.29 103 ALA B C 1
ATOM 4344 O O . ALA B 1 112 ? -46.625 -40.433 -10.255 1.00 31.97 103 ALA B O 1
ATOM 4346 N N . LEU B 1 113 ? -45.273 -40.978 -11.953 1.00 32.40 104 LEU B N 1
ATOM 4347 C CA . LEU B 1 113 ? -45.329 -42.383 -11.589 1.00 32.38 104 LEU B CA 1
ATOM 4348 C C . LEU B 1 113 ? -44.647 -42.626 -10.221 1.00 32.13 104 LEU B C 1
ATOM 4349 O O . LEU B 1 113 ? -45.199 -43.316 -9.344 1.00 31.44 104 LEU B O 1
ATOM 4354 N N . SER B 1 114 ? -43.466 -42.047 -10.042 1.00 32.02 105 SER B N 1
ATOM 4355 C CA . SER B 1 114 ? -42.765 -42.162 -8.764 1.00 32.62 105 SER B CA 1
ATOM 4356 C C . SER B 1 114 ? -43.582 -41.584 -7.620 1.00 32.98 105 SER B C 1
ATOM 4357 O O . SER B 1 114 ? -43.604 -42.138 -6.516 1.00 32.70 105 SER B O 1
ATOM 4360 N N . TYR B 1 115 ? -44.274 -40.487 -7.900 1.00 33.84 106 TYR B N 1
ATOM 4361 C CA . TYR B 1 115 ? -45.159 -39.868 -6.932 1.00 34.37 106 TYR B CA 1
ATOM 4362 C C . TYR B 1 115 ? -46.279 -40.823 -6.519 1.00 34.00 106 TYR B C 1
ATOM 4363 O O . TYR B 1 115 ? -46.552 -40.960 -5.334 1.00 33.21 106 TYR B O 1
ATOM 4372 N N . ILE B 1 116 ? -46.887 -41.488 -7.497 1.00 33.84 107 ILE B N 1
ATOM 4373 C CA . ILE B 1 116 ? -47.962 -42.446 -7.233 1.00 34.14 107 ILE B CA 1
ATOM 4374 C C . ILE B 1 116 ? -47.406 -43.641 -6.498 1.00 33.69 107 ILE B C 1
ATOM 4375 O O . ILE B 1 116 ? -48.021 -44.129 -5.547 1.00 32.76 107 ILE B O 1
ATOM 4380 N N . LEU B 1 117 ? -46.225 -44.082 -6.907 1.00 33.93 108 LEU B N 1
ATOM 4381 C CA . LEU B 1 117 ? -45.552 -45.193 -6.204 1.00 34.42 108 LEU B CA 1
ATOM 4382 C C . LEU B 1 117 ? -45.243 -44.864 -4.728 1.00 34.36 108 LEU B C 1
ATOM 4383 O O . LEU B 1 117 ? -45.342 -45.723 -3.860 1.00 34.95 108 LEU B O 1
ATOM 4388 N N . LYS B 1 118 ? -44.852 -43.636 -4.454 1.00 35.10 109 LYS B N 1
ATOM 4389 C CA . LYS B 1 118 ? -44.630 -43.188 -3.072 1.00 35.48 109 LYS B CA 1
ATOM 4390 C C . LYS B 1 118 ? -45.919 -43.337 -2.246 1.00 35.41 109 LYS B C 1
ATOM 4391 O O . LYS B 1 118 ? -45.913 -43.861 -1.101 1.00 34.55 109 LYS B O 1
ATOM 4397 N N . GLN B 1 119 ? -47.040 -42.943 -2.832 1.00 34.65 110 GLN B N 1
ATOM 4398 C CA . GLN B 1 119 ? -48.316 -43.153 -2.162 1.00 35.56 110 GLN B CA 1
ATOM 4399 C C . GLN B 1 119 ? -48.613 -44.647 -1.915 1.00 34.41 110 GLN B C 1
ATOM 4400 O O . GLN B 1 119 ? -49.027 -45.013 -0.824 1.00 34.09 110 GLN B O 1
ATOM 4406 N N . ALA B 1 120 ? -48.373 -45.488 -2.916 1.00 32.97 111 ALA B N 1
ATOM 4407 C CA . ALA B 1 120 ? -48.567 -46.920 -2.802 1.00 33.22 111 ALA B CA 1
ATOM 4408 C C . ALA B 1 120 ? -47.697 -47.492 -1.673 1.00 33.05 111 ALA B C 1
ATOM 4409 O O . ALA B 1 120 ? -48.143 -48.333 -0.898 1.00 32.19 111 ALA B O 1
ATOM 4411 N N . ASN B 1 121 ? -46.454 -47.030 -1.605 1.00 32.94 112 ASN B N 1
ATOM 4412 C CA . ASN B 1 121 ? -45.476 -47.549 -0.660 1.00 33.13 112 ASN B CA 1
ATOM 4413 C C . ASN B 1 121 ? -45.694 -47.149 0.816 1.00 34.18 112 ASN B C 1
ATOM 4414 O O . ASN B 1 121 ? -45.337 -47.904 1.745 1.00 34.31 112 ASN B O 1
ATOM 4419 N N . GLU B 1 122 ? -46.248 -45.957 1.028 1.00 34.65 113 GLU B N 1
ATOM 4420 C CA . GLU B 1 122 ? -46.726 -45.551 2.326 1.00 35.86 113 GLU B CA 1
ATOM 4421 C C . GLU B 1 122 ? -47.745 -46.549 2.836 1.00 35.06 113 GLU B C 1
ATOM 4422 O O . GLU B 1 122 ? -47.666 -46.974 4.002 1.00 35.13 113 GLU B O 1
ATOM 4428 N N . ILE B 1 123 ? -48.668 -46.948 1.966 1.00 34.33 114 ILE B N 1
ATOM 4429 C CA . ILE B 1 123 ? -49.683 -47.940 2.305 1.00 34.68 114 ILE B CA 1
ATOM 4430 C C . ILE B 1 123 ? -49.095 -49.318 2.591 1.00 34.49 114 ILE B C 1
ATOM 4431 O O . ILE B 1 123 ? -49.475 -49.931 3.588 1.00 34.22 114 ILE B O 1
ATOM 4436 N N . ILE B 1 124 ? -48.176 -49.787 1.734 1.00 34.09 115 ILE B N 1
ATOM 4437 C CA . ILE B 1 124 ? -47.543 -51.084 1.910 1.00 33.58 115 ILE B CA 1
ATOM 4438 C C . ILE B 1 124 ? -46.651 -51.125 3.161 1.00 33.18 115 ILE B C 1
ATOM 4439 O O . ILE B 1 124 ? -46.670 -52.088 3.864 1.00 32.03 115 ILE B O 1
ATOM 4444 N N . LEU B 1 125 ? -45.901 -50.070 3.448 1.00 33.74 116 LEU B N 1
ATOM 4445 C CA . LEU B 1 125 ? -45.148 -50.021 4.700 1.00 34.33 116 LEU B CA 1
ATOM 4446 C C . LEU B 1 125 ? -46.101 -50.170 5.898 1.00 34.78 116 LEU B C 1
ATOM 4447 O O . LEU B 1 125 ? -45.842 -50.971 6.788 1.00 34.69 116 LEU B O 1
ATOM 4452 N N . LYS B 1 126 ? -47.201 -49.424 5.898 1.00 36.05 117 LYS B N 1
ATOM 4453 C CA . LYS B 1 126 ? -48.223 -49.549 6.939 1.00 35.96 117 LYS B CA 1
ATOM 4454 C C . LYS B 1 126 ? -48.701 -51.005 7.064 1.00 35.71 117 LYS B C 1
ATOM 4455 O O . LYS B 1 126 ? -48.829 -51.521 8.180 1.00 35.28 117 LYS B O 1
ATOM 4461 N N . ASP B 1 127 ? -48.984 -51.654 5.930 1.00 34.73 118 ASP B N 1
ATOM 4462 C CA . ASP B 1 127 ? -49.431 -53.053 5.938 1.00 34.89 118 ASP B CA 1
ATOM 4463 C C . ASP B 1 127 ? -48.377 -53.973 6.540 1.00 34.45 118 ASP B C 1
ATOM 4464 O O . ASP B 1 127 ? -48.711 -54.920 7.251 1.00 33.67 118 ASP B O 1
ATOM 4469 N N . LEU B 1 128 ? -47.120 -53.728 6.171 1.00 34.07 119 LEU B N 1
ATOM 4470 C CA . LEU B 1 128 ? -46.019 -54.564 6.607 1.00 34.64 119 LEU B CA 1
ATOM 4471 C C . LEU B 1 128 ? -45.880 -54.433 8.117 1.00 34.86 119 LEU B C 1
ATOM 4472 O O . LEU B 1 128 ? -45.749 -55.414 8.814 1.00 34.51 119 LEU B O 1
ATOM 4477 N N . GLU B 1 129 ? -45.913 -53.205 8.587 1.00 34.88 120 GLU B N 1
ATOM 4478 C CA . GLU B 1 129 ? -45.843 -52.935 10.016 1.00 36.12 120 GLU B CA 1
ATOM 4479 C C . GLU B 1 129 ? -47.012 -53.515 10.812 1.00 34.80 120 GLU B C 1
ATOM 4480 O O . GLU B 1 129 ? -46.778 -54.108 11.876 1.00 34.42 120 GLU B O 1
ATOM 4486 N N . ASN B 1 130 ? -48.243 -53.446 10.278 1.00 33.68 121 ASN B N 1
ATOM 4487 C CA . ASN B 1 130 ? -49.391 -54.122 10.909 1.00 33.64 121 ASN B CA 1
ATOM 4488 C C . ASN B 1 130 ? -49.206 -55.648 11.003 1.00 32.61 121 ASN B C 1
ATOM 4489 O O . ASN B 1 130 ? -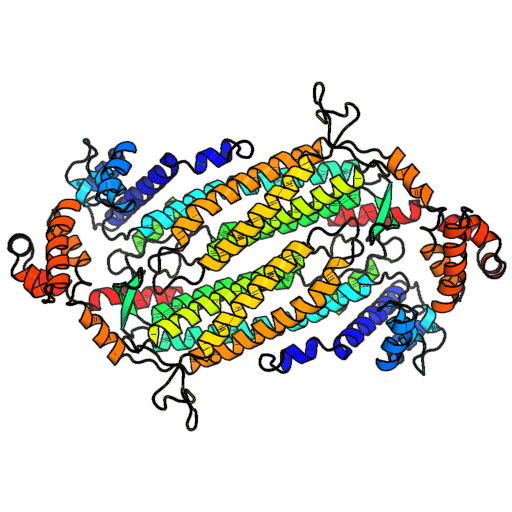49.588 -56.289 11.996 1.00 31.68 121 ASN B O 1
ATOM 4494 N N . PHE B 1 131 ? -48.630 -56.230 9.959 1.00 31.99 122 PHE B N 1
ATOM 4495 C CA . PHE B 1 131 ? -48.442 -57.674 9.901 1.00 31.61 122 PHE B CA 1
ATOM 4496 C C . PHE B 1 131 ? -47.336 -58.112 10.900 1.00 30.57 122 PHE B C 1
ATOM 4497 O O . PHE B 1 131 ? -47.481 -59.107 11.613 1.00 30.04 122 PHE B O 1
ATOM 4505 N N . VAL B 1 132 ? -46.254 -57.351 10.976 1.00 30.25 123 VAL B N 1
ATOM 4506 C CA . VAL B 1 132 ? -45.221 -57.603 11.974 1.00 30.77 123 VAL B CA 1
ATOM 4507 C C . VAL B 1 132 ? -45.836 -57.580 13.391 1.00 30.60 123 VAL B C 1
ATOM 4508 O O . VAL B 1 132 ? -45.556 -58.432 14.207 1.00 30.77 123 VAL B O 1
ATOM 4512 N N . SER B 1 133 ? -46.704 -56.622 13.658 1.00 30.72 124 SER B N 1
ATOM 4513 C CA . SER B 1 133 ? -47.355 -56.556 14.965 1.00 31.35 124 SER B CA 1
ATOM 4514 C C . SER B 1 133 ? -48.232 -57.755 15.244 1.00 30.95 124 SER B C 1
ATOM 4515 O O . SER B 1 133 ? -48.201 -58.293 16.344 1.00 29.92 124 SER B O 1
ATOM 4518 N N . ILE B 1 134 ? -49.032 -58.160 14.260 1.00 30.60 125 ILE B N 1
ATOM 4519 C CA . ILE B 1 134 ? -49.854 -59.380 14.375 1.00 30.69 125 ILE B CA 1
ATOM 4520 C C . ILE B 1 134 ? -49.004 -60.637 14.689 1.00 30.41 125 ILE B C 1
ATOM 4521 O O . ILE B 1 134 ? -49.364 -61.459 15.544 1.00 29.70 125 ILE B O 1
ATOM 4526 N N . LEU B 1 135 ? -47.877 -60.778 14.002 1.00 30.83 126 LEU B N 1
ATOM 4527 C CA . LEU B 1 135 ? -46.973 -61.898 14.245 1.00 30.54 126 LEU B CA 1
ATOM 4528 C C . LEU B 1 135 ? -46.387 -61.830 15.669 1.00 31.01 126 LEU B C 1
ATOM 4529 O O . LEU B 1 135 ? -46.271 -62.853 16.336 1.00 31.11 126 LEU B O 1
ATOM 4534 N N . ALA B 1 136 ? -46.012 -60.631 16.125 1.00 31.37 127 ALA B N 1
ATOM 4535 C CA . ALA B 1 136 ? -45.513 -60.454 17.512 1.00 31.75 127 ALA B CA 1
ATOM 4536 C C . ALA B 1 136 ? -46.556 -60.897 18.540 1.00 31.83 127 ALA B C 1
ATOM 4537 O O . ALA B 1 136 ? -46.222 -61.690 19.401 1.00 31.08 127 ALA B O 1
ATOM 4539 N N . ASN B 1 137 ? -47.809 -60.439 18.428 1.00 33.39 128 ASN B N 1
ATOM 4540 C CA . ASN B 1 137 ? -48.850 -60.869 19.375 1.00 33.52 128 ASN B CA 1
ATOM 4541 C C . ASN B 1 137 ? -49.043 -62.369 19.395 1.00 32.85 128 ASN B C 1
ATOM 4542 O O . ASN B 1 137 ? -49.168 -62.971 20.450 1.00 32.59 128 ASN B O 1
ATOM 4547 N N . LYS B 1 138 ? -49.081 -62.965 18.220 1.00 32.33 129 LYS B N 1
ATOM 4548 C CA . LYS B 1 138 ? -49.322 -64.382 18.110 1.00 32.42 129 LYS B CA 1
ATOM 4549 C C . LYS B 1 138 ? -48.145 -65.164 18.679 1.00 32.30 129 LYS B C 1
ATOM 4550 O O . LYS B 1 138 ? -48.359 -66.179 19.328 1.00 32.15 129 LYS B O 1
ATOM 4556 N N . ALA B 1 139 ? -46.917 -64.694 18.427 1.00 31.53 130 ALA B N 1
ATOM 4557 C CA . ALA B 1 139 ? -45.718 -65.354 18.948 1.00 32.58 130 ALA B CA 1
ATOM 4558 C C . ALA B 1 139 ? -45.718 -65.331 20.477 1.00 32.83 130 ALA B C 1
ATOM 4559 O O . ALA B 1 139 ? -45.407 -66.353 21.130 1.00 32.22 130 ALA B O 1
ATOM 4561 N N . LYS B 1 140 ? -46.097 -64.187 21.039 1.00 33.99 131 LYS B N 1
ATOM 4562 C CA . LYS B 1 140 ? -46.087 -64.056 22.488 1.00 35.30 131 LYS B CA 1
ATOM 4563 C C . LYS B 1 140 ? -47.121 -64.983 23.113 1.00 35.47 131 LYS B C 1
ATOM 4564 O O . LYS B 1 140 ? -46.833 -65.643 24.120 1.00 35.44 131 LYS B O 1
ATOM 4570 N N . GLU B 1 141 ? -48.304 -65.063 22.497 1.00 35.55 132 GLU B N 1
ATOM 4571 C CA . GLU B 1 141 ? -49.383 -65.914 22.973 1.00 35.80 132 GLU B CA 1
ATOM 4572 C C . GLU B 1 141 ? -48.957 -67.387 23.029 1.00 35.06 132 GLU B C 1
ATOM 4573 O O . GLU B 1 141 ? -49.314 -68.121 23.946 1.00 35.00 132 GLU B O 1
ATOM 4579 N N . HIS B 1 142 ? -48.142 -67.814 22.083 1.00 34.30 133 HIS B N 1
ATOM 4580 C CA . HIS B 1 142 ? -47.834 -69.223 21.941 1.00 34.05 133 HIS B CA 1
ATOM 4581 C C . HIS B 1 142 ? -46.390 -69.577 22.204 1.00 33.19 133 HIS B C 1
ATOM 4582 O O . HIS B 1 142 ? -45.916 -70.644 21.794 1.00 31.80 133 HIS B O 1
ATOM 4589 N N . LYS B 1 143 ? -45.729 -68.687 22.917 1.00 32.86 134 LYS B N 1
ATOM 4590 C CA . LYS B 1 143 ? -44.327 -68.804 23.258 1.00 33.62 134 LYS B CA 1
ATOM 4591 C C . LYS B 1 143 ? -43.938 -70.180 23.837 1.00 33.35 134 LYS B C 1
ATOM 4592 O O . LYS B 1 143 ? -42.870 -70.709 23.510 1.00 33.45 134 LYS B O 1
ATOM 4598 N N . TYR B 1 144 ? -44.811 -70.764 24.652 1.00 33.14 135 TYR B N 1
ATOM 4599 C CA . TYR B 1 144 ? -44.544 -72.078 25.256 1.00 34.22 135 TYR B CA 1
ATOM 4600 C C . TYR B 1 144 ? -45.491 -73.169 24.793 1.00 33.85 135 TYR B C 1
ATOM 4601 O O . TYR B 1 144 ? -45.672 -74.163 25.501 1.00 32.88 135 TYR B O 1
ATOM 4610 N N . THR B 1 145 ? -46.052 -73.003 23.593 1.00 32.93 136 THR B N 1
ATOM 4611 C CA . THR B 1 145 ? -46.978 -73.992 23.029 1.00 33.59 136 THR B CA 1
ATOM 4612 C C . THR B 1 145 ? -46.143 -75.062 22.374 1.00 33.79 136 THR B C 1
ATOM 4613 O O . THR B 1 145 ? -45.731 -74.914 21.216 1.00 33.99 136 THR B O 1
ATOM 4617 N N . ILE B 1 146 ? -45.904 -76.150 23.109 1.00 33.75 137 ILE B N 1
ATOM 4618 C CA . ILE B 1 146 ? -44.975 -77.207 22.664 1.00 33.58 137 ILE B CA 1
ATOM 4619 C C . ILE B 1 146 ? -45.526 -78.001 21.465 1.00 32.94 137 ILE B C 1
ATOM 4620 O O . ILE B 1 146 ? -46.739 -78.280 21.382 1.00 30.92 137 ILE B O 1
ATOM 4625 N N . MET B 1 147 ? -44.642 -78.308 20.507 1.00 33.09 138 MET B N 1
ATOM 4626 C CA . MET B 1 147 ? -45.041 -79.070 19.317 1.00 33.49 138 MET B CA 1
ATOM 4627 C C . MET B 1 147 ? -43.819 -79.705 18.698 1.00 33.42 138 MET B C 1
ATOM 4628 O O . MET B 1 147 ? -42.692 -79.369 19.064 1.00 31.96 138 MET B O 1
ATOM 4633 N N . MET B 1 148 ? -44.027 -80.626 17.763 1.00 33.55 139 MET B N 1
ATOM 4634 C CA . MET B 1 148 ? -42.880 -81.198 17.054 1.00 33.47 139 MET B CA 1
ATOM 4635 C C . MET B 1 148 ? -42.270 -80.222 16.077 1.00 32.68 139 MET B C 1
ATOM 4636 O O . MET B 1 148 ? -43.001 -79.542 15.341 1.00 31.68 139 MET B O 1
ATOM 4641 N N . GLY B 1 149 ? -40.934 -80.141 16.121 1.00 31.96 140 GLY B N 1
ATOM 4642 C CA . GLY B 1 149 ? -40.146 -79.662 15.012 1.00 31.66 140 GLY B CA 1
ATOM 4643 C C . GLY B 1 149 ? -40.047 -80.778 13.983 1.00 31.21 140 GLY B C 1
ATOM 4644 O O . GLY B 1 149 ? -39.924 -81.941 14.336 1.00 30.22 140 GLY B O 1
ATOM 4645 N N . ARG B 1 150 ? -40.139 -80.413 12.710 1.00 31.21 141 ARG B N 1
ATOM 4646 C CA . ARG B 1 150 ? -40.118 -81.373 11.614 1.00 31.33 141 ARG B CA 1
ATOM 4647 C C . ARG B 1 150 ? -39.110 -80.937 10.558 1.00 30.88 141 ARG B C 1
ATOM 4648 O O . ARG B 1 150 ? -39.126 -79.793 10.129 1.00 30.66 141 ARG B O 1
ATOM 4656 N N . THR B 1 151 ? -38.230 -81.866 10.176 1.00 30.96 142 THR B N 1
ATOM 4657 C CA . THR B 1 151 ? -37.270 -81.672 9.125 1.00 31.17 142 THR B CA 1
ATOM 4658 C C . THR B 1 151 ? -37.455 -82.785 8.104 1.00 31.72 142 THR B C 1
ATOM 4659 O O . THR B 1 151 ? -37.603 -83.969 8.455 1.00 30.91 142 THR B O 1
ATOM 4663 N N . HIS B 1 152 ? -37.438 -82.385 6.832 1.00 32.13 143 HIS B N 1
ATOM 4664 C CA . HIS B 1 152 ? -37.839 -83.241 5.729 1.00 32.47 143 HIS B CA 1
ATOM 4665 C C . HIS B 1 152 ? -39.245 -83.778 5.915 1.00 33.10 143 HIS B C 1
ATOM 4666 O O . HIS B 1 152 ? -39.541 -84.911 5.477 1.00 34.41 143 HIS B O 1
ATOM 4673 N N . GLY B 1 153 ? -40.104 -82.986 6.551 1.00 32.73 144 GLY B N 1
ATOM 4674 C CA . GLY B 1 153 ? -41.466 -83.412 6.928 1.00 33.07 144 GLY B CA 1
ATOM 4675 C C . GLY B 1 153 ? -41.623 -84.478 8.024 1.00 33.49 144 GLY B C 1
ATOM 4676 O O . GLY B 1 153 ? -42.746 -84.936 8.302 1.00 33.05 144 GLY B O 1
ATOM 4677 N N . VAL B 1 154 ? -40.519 -84.878 8.655 1.00 33.37 145 VAL B N 1
ATOM 4678 C CA . VAL B 1 154 ? -40.512 -86.021 9.579 1.00 33.78 145 VAL B CA 1
ATOM 4679 C C . VAL B 1 154 ? -40.096 -85.505 10.967 1.00 33.23 145 VAL B C 1
ATOM 4680 O O . VAL B 1 154 ? -39.352 -84.538 11.066 1.00 32.72 145 VAL B O 1
ATOM 4684 N N . HIS B 1 155 ? -40.574 -86.158 12.024 1.00 33.15 146 HIS B N 1
ATOM 4685 C CA . HIS B 1 155 ? -40.330 -85.709 13.412 1.00 33.54 146 HIS B CA 1
ATOM 4686 C C . HIS B 1 155 ? -38.844 -85.619 13.706 1.00 33.22 146 HIS B C 1
ATOM 4687 O O . HIS B 1 155 ? -38.081 -86.574 13.484 1.00 32.69 146 HIS B O 1
ATOM 4694 N N . ALA B 1 156 ? -38.439 -84.471 14.223 1.00 33.30 147 ALA B N 1
ATOM 4695 C CA . ALA B 1 156 ? -37.053 -84.236 14.544 1.00 33.28 147 ALA B CA 1
ATOM 4696 C C . ALA B 1 156 ? -36.982 -84.118 16.079 1.00 33.22 147 ALA B C 1
ATOM 4697 O O . ALA B 1 156 ? -36.872 -85.113 16.752 1.00 33.29 147 ALA B O 1
ATOM 4699 N N . GLU B 1 157 ? -37.111 -82.909 16.608 1.00 34.25 148 GLU B N 1
ATOM 4700 C CA . GLU B 1 157 ? -37.151 -82.649 18.048 1.00 35.07 148 GLU B CA 1
ATOM 4701 C C . GLU B 1 157 ? -38.188 -81.588 18.334 1.00 34.65 148 GLU B C 1
ATOM 4702 O O . GLU B 1 157 ? -38.594 -80.874 17.429 1.00 33.74 148 GLU B O 1
ATOM 4708 N N . PRO B 1 158 ? -38.617 -81.478 19.604 1.00 34.65 149 PRO B N 1
ATOM 4709 C CA . PRO B 1 158 ? -39.582 -80.432 19.970 1.00 34.58 149 PRO B CA 1
ATOM 4710 C C . PRO B 1 158 ? -39.133 -78.999 19.759 1.00 33.80 149 PRO B C 1
ATOM 4711 O O . PRO B 1 158 ? -37.962 -78.666 19.902 1.00 33.24 149 PRO B O 1
ATOM 4715 N N . THR B 1 159 ? -40.106 -78.163 19.435 1.00 33.58 150 THR B N 1
ATOM 4716 C CA . THR B 1 159 ? -39.946 -76.726 19.453 1.00 32.87 150 THR B CA 1
ATOM 4717 C C . THR B 1 159 ? -41.253 -76.137 20.017 1.00 32.41 150 THR B C 1
ATOM 4718 O O . THR B 1 159 ? -42.050 -76.854 20.642 1.00 31.56 150 THR B O 1
ATOM 4722 N N . THR B 1 160 ? -41.485 -74.839 19.799 1.00 32.64 151 THR B N 1
ATOM 4723 C CA . THR B 1 160 ? -42.762 -74.241 20.158 1.00 31.56 151 THR B CA 1
ATOM 4724 C C . THR B 1 160 ? -43.355 -73.468 18.989 1.00 31.14 151 THR B C 1
ATOM 4725 O O . THR B 1 160 ? -42.642 -72.916 18.177 1.00 30.92 151 THR B O 1
ATOM 4729 N N . PHE B 1 161 ? -44.684 -73.402 18.951 1.00 30.42 152 PHE B N 1
ATOM 4730 C CA . PHE B 1 161 ? -45.364 -72.652 17.935 1.00 30.47 152 PHE B CA 1
ATOM 4731 C C . PHE B 1 161 ? -44.961 -71.186 17.961 1.00 30.06 152 PHE B C 1
ATOM 4732 O O . PHE B 1 161 ? -44.889 -70.546 16.918 1.00 30.01 152 PHE B O 1
ATOM 4740 N N . GLY B 1 162 ? -44.664 -70.663 19.137 1.00 29.52 153 GLY B N 1
ATOM 4741 C CA . GLY B 1 162 ? -44.217 -69.301 19.288 1.00 29.71 153 GLY B CA 1
ATOM 4742 C C . GLY B 1 162 ? -42.897 -69.008 18.613 1.00 29.72 153 GLY B C 1
ATOM 4743 O O . GLY B 1 162 ? -42.706 -67.931 18.067 1.00 29.40 153 GLY B O 1
ATOM 4744 N N . LEU B 1 163 ? -41.979 -69.967 18.653 1.00 30.53 154 LEU B N 1
ATOM 4745 C CA . LEU B 1 163 ? -40.678 -69.816 17.981 1.00 30.92 154 LEU B CA 1
ATOM 4746 C C . LEU B 1 163 ? -40.850 -69.857 16.463 1.00 31.45 154 LEU B C 1
ATOM 4747 O O . LEU B 1 163 ? -40.147 -69.171 15.740 1.00 30.42 154 LEU B O 1
ATOM 4752 N N . LYS B 1 164 ? -41.792 -70.676 15.996 1.00 32.71 155 LYS B N 1
ATOM 4753 C CA . LYS B 1 164 ? -42.166 -70.728 14.572 1.00 33.31 155 LYS B CA 1
ATOM 4754 C C . LYS B 1 164 ? -42.709 -69.361 14.112 1.00 32.76 155 LYS B C 1
ATOM 4755 O O . LYS B 1 164 ? -42.292 -68.813 13.074 1.00 32.26 155 LYS B O 1
ATOM 4761 N N . LEU B 1 165 ? -43.610 -68.788 14.905 1.00 31.68 156 LEU B N 1
ATOM 4762 C CA . LEU B 1 165 ? -44.133 -67.443 14.644 1.00 31.85 156 LEU B CA 1
ATOM 4763 C C . LEU B 1 165 ? -43.078 -66.344 14.794 1.00 31.14 156 LEU B C 1
ATOM 4764 O O . LEU B 1 165 ? -43.091 -65.336 14.065 1.00 30.67 156 LEU B O 1
ATOM 4769 N N . GLY B 1 166 ? -42.172 -66.522 15.743 1.00 30.80 157 GLY B N 1
ATOM 4770 C CA . GLY B 1 166 ? -41.070 -65.587 15.896 1.00 30.80 157 GLY B CA 1
ATOM 4771 C C . GLY B 1 166 ? -40.117 -65.575 14.708 1.00 30.39 157 GLY B C 1
ATOM 4772 O O . GLY B 1 166 ? -39.498 -64.565 14.402 1.00 29.70 157 GLY B O 1
ATOM 4773 N N . LEU B 1 167 ? -40.005 -66.718 14.039 1.00 30.58 158 LEU B N 1
ATOM 4774 C CA . LEU B 1 167 ? -39.186 -66.822 12.837 1.00 30.61 158 LEU B CA 1
ATOM 4775 C C . LEU B 1 167 ? -39.797 -66.031 11.685 1.00 29.67 158 LEU B C 1
ATOM 4776 O O . LEU B 1 167 ? -39.082 -65.424 10.887 1.00 28.01 158 LEU B O 1
ATOM 4781 N N . TRP B 1 168 ? -41.123 -66.042 11.607 1.00 28.92 159 TRP B N 1
ATOM 4782 C CA . TRP B 1 168 ? -41.842 -65.258 10.614 1.00 29.50 159 TRP B CA 1
ATOM 4783 C C . TRP B 1 168 ? -41.734 -63.746 10.895 1.00 28.87 159 TRP B C 1
ATOM 4784 O O . TRP B 1 168 ? -41.574 -62.935 9.982 1.00 28.04 159 TRP B O 1
ATOM 4795 N N . TYR B 1 169 ? -41.824 -63.401 12.169 1.00 28.68 160 TYR B N 1
ATOM 4796 C CA . TYR B 1 169 ? -41.652 -62.050 12.656 1.00 29.44 160 TYR B CA 1
ATOM 4797 C C . TYR B 1 169 ? -40.323 -61.438 12.238 1.00 29.18 160 TYR B C 1
ATOM 4798 O O . TYR B 1 169 ? -40.275 -60.321 11.744 1.00 29.32 160 TYR B O 1
ATOM 4807 N N . GLU B 1 170 ? -39.245 -62.159 12.494 1.00 29.41 161 GLU B N 1
ATOM 4808 C CA . GLU B 1 170 ? -37.928 -61.690 12.159 1.00 29.97 161 GLU B CA 1
ATOM 4809 C C . GLU B 1 170 ? -37.725 -61.686 10.630 1.00 30.21 161 GLU B C 1
ATOM 4810 O O . GLU B 1 170 ? -37.038 -60.827 10.106 1.00 30.91 161 GLU B O 1
ATOM 4816 N N . GLU B 1 171 ? -38.321 -62.635 9.919 1.00 31.06 162 GLU B N 1
ATOM 4817 C CA . GLU B 1 171 ? -38.279 -62.593 8.436 1.00 31.50 162 GLU B CA 1
ATOM 4818 C C . GLU B 1 171 ? -38.949 -61.316 7.915 1.00 30.65 162 GLU B C 1
ATOM 4819 O O . GLU B 1 171 ? -38.417 -60.641 7.062 1.00 29.68 162 GLU B O 1
ATOM 4825 N N . MET B 1 172 ? -40.100 -60.975 8.475 1.00 30.23 163 MET B N 1
ATOM 4826 C CA . MET B 1 172 ? -40.798 -59.793 8.062 1.00 30.60 163 MET B CA 1
ATOM 4827 C C . MET B 1 172 ? -40.074 -58.521 8.447 1.00 30.16 163 MET B C 1
ATOM 4828 O O . MET B 1 172 ? -40.167 -57.549 7.716 1.00 30.35 163 MET B O 1
ATOM 4833 N N . LYS B 1 173 ? -39.339 -58.519 9.554 1.00 30.19 164 LYS B N 1
ATOM 4834 C CA . LYS B 1 173 ? -38.441 -57.402 9.885 1.00 30.83 164 LYS B CA 1
ATOM 4835 C C . LYS B 1 173 ? -37.332 -57.231 8.861 1.00 30.31 164 LYS B C 1
ATOM 4836 O O . LYS B 1 173 ? -37.030 -56.112 8.469 1.00 30.66 164 LYS B O 1
ATOM 4842 N N . ARG B 1 174 ? -36.721 -58.331 8.420 1.00 29.32 165 ARG B N 1
ATOM 4843 C CA . ARG B 1 174 ? -35.783 -58.243 7.298 1.00 29.26 165 ARG B CA 1
ATOM 4844 C C . ARG B 1 174 ? -36.441 -57.645 6.025 1.00 28.77 165 ARG B C 1
ATOM 4845 O O . ARG B 1 174 ? -35.850 -56.823 5.317 1.00 28.63 165 ARG B O 1
ATOM 4853 N N . ASN B 1 175 ? -37.654 -58.109 5.727 1.00 28.53 166 ASN B N 1
ATOM 4854 C CA . ASN B 1 175 ? -38.413 -57.582 4.609 1.00 28.70 166 ASN B CA 1
ATOM 4855 C C . ASN B 1 175 ? -38.812 -56.121 4.706 1.00 28.57 166 ASN B C 1
ATOM 4856 O O . ASN B 1 175 ? -38.876 -55.434 3.689 1.00 28.71 166 ASN B O 1
ATOM 4861 N N . VAL B 1 176 ? -39.100 -55.635 5.903 1.00 28.92 167 VAL B N 1
ATOM 4862 C CA . VAL B 1 176 ? -39.370 -54.214 6.124 1.00 29.02 167 VAL B CA 1
ATOM 4863 C C . VAL B 1 176 ? -38.152 -53.348 5.778 1.00 29.14 167 VAL B C 1
ATOM 4864 O O . VAL B 1 176 ? -38.283 -52.324 5.093 1.00 29.09 167 VAL B O 1
ATOM 4868 N N . GLU B 1 177 ? -36.966 -53.775 6.189 1.00 29.85 168 GLU B N 1
ATOM 4869 C CA . GLU B 1 177 ? -35.757 -53.043 5.879 1.00 29.61 168 GLU B CA 1
ATOM 4870 C C . GLU B 1 177 ? -35.463 -53.095 4.356 1.00 29.93 168 GLU B C 1
ATOM 4871 O O . GLU B 1 177 ? -35.094 -52.095 3.736 1.00 30.73 168 GLU B O 1
ATOM 4877 N N . ARG B 1 178 ? -35.638 -54.271 3.759 1.00 29.83 169 ARG B N 1
ATOM 4878 C CA . ARG B 1 178 ? -35.559 -54.422 2.299 1.00 29.73 169 ARG B CA 1
ATOM 4879 C C . ARG B 1 178 ? -36.526 -53.493 1.568 1.00 29.71 169 ARG B C 1
ATOM 4880 O O . ARG B 1 178 ? -36.159 -52.831 0.594 1.00 28.75 169 ARG B O 1
ATOM 4888 N N . PHE B 1 179 ? -37.755 -53.420 2.070 1.00 30.34 170 PHE B N 1
ATOM 4889 C CA . PHE B 1 179 ? -38.774 -52.580 1.499 1.00 30.41 170 PHE B CA 1
ATOM 4890 C C . PHE B 1 179 ? -38.435 -51.111 1.603 1.00 31.04 170 PHE B C 1
ATOM 4891 O O . PHE B 1 179 ? -38.677 -50.352 0.664 1.00 30.78 170 PHE B O 1
ATOM 4899 N N . LYS B 1 180 ? -37.873 -50.683 2.728 1.00 31.48 171 LYS B N 1
ATOM 4900 C CA . LYS B 1 180 ? -37.500 -49.294 2.836 1.00 32.22 171 LYS B CA 1
ATOM 4901 C C . LYS B 1 180 ? -36.415 -48.933 1.801 1.00 31.61 171 LYS B C 1
ATOM 4902 O O . LYS B 1 180 ? -36.427 -47.841 1.209 1.00 31.10 171 LYS B O 1
ATOM 4908 N N . GLN B 1 181 ? -35.477 -49.843 1.568 1.00 31.83 172 GLN B N 1
ATOM 4909 C CA . GLN B 1 181 ? -34.466 -49.611 0.535 1.00 32.49 172 GLN B CA 1
ATOM 4910 C C . GLN B 1 181 ? -35.065 -49.541 -0.867 1.00 31.55 172 GLN B C 1
ATOM 4911 O O . GLN B 1 181 ? -34.695 -48.694 -1.673 1.00 31.39 172 GLN B O 1
ATOM 4917 N N . ALA B 1 182 ? -35.987 -50.442 -1.146 1.00 31.20 173 ALA B N 1
ATOM 4918 C CA . ALA B 1 182 ? -36.629 -50.529 -2.462 1.00 31.90 173 ALA B CA 1
ATOM 4919 C C . ALA B 1 182 ? -37.546 -49.325 -2.747 1.00 31.46 173 ALA B C 1
ATOM 4920 O O . ALA B 1 182 ? -37.547 -48.761 -3.858 1.00 31.45 173 ALA B O 1
ATOM 4922 N N . ALA B 1 183 ? -38.310 -48.932 -1.733 1.00 31.50 174 ALA B N 1
ATOM 4923 C CA . ALA B 1 183 ? -39.190 -47.768 -1.807 1.00 32.16 174 ALA B CA 1
ATOM 4924 C C . ALA B 1 183 ? -38.350 -46.533 -2.116 1.00 32.66 174 ALA B C 1
ATOM 4925 O O . ALA B 1 183 ? -38.731 -45.669 -2.909 1.00 33.50 174 ALA B O 1
ATOM 4927 N N . ASN B 1 184 ? -37.178 -46.477 -1.507 1.00 33.53 175 ASN B N 1
ATOM 4928 C CA . ASN B 1 184 ? -36.292 -45.349 -1.695 1.00 33.67 175 ASN B CA 1
ATOM 4929 C C . ASN B 1 184 ? -35.652 -45.275 -3.084 1.00 33.57 175 ASN B C 1
ATOM 4930 O O . ASN B 1 184 ? -35.491 -44.201 -3.622 1.00 33.52 175 ASN B O 1
ATOM 4935 N N . THR B 1 185 ? -35.272 -46.416 -3.652 1.00 33.29 176 THR B N 1
ATOM 4936 C CA . THR B 1 185 ? -34.694 -46.429 -4.973 1.00 32.69 176 THR B CA 1
ATOM 4937 C C . THR B 1 185 ? -35.649 -45.926 -6.069 1.00 32.39 176 THR B C 1
ATOM 4938 O O . THR B 1 185 ? -35.178 -45.460 -7.091 1.00 32.25 176 THR B O 1
ATOM 4942 N N . VAL B 1 186 ? -36.959 -46.044 -5.869 1.00 32.93 177 VAL B N 1
ATOM 4943 C CA . VAL B 1 186 ? -37.956 -45.504 -6.811 1.00 33.28 177 VAL B CA 1
ATOM 4944 C C . VAL B 1 186 ? -38.568 -44.167 -6.345 1.00 33.81 177 VAL B C 1
ATOM 4945 O O . VAL B 1 186 ? -39.436 -43.637 -7.037 1.00 34.37 177 VAL B O 1
ATOM 4949 N N . ARG B 1 187 ? -38.076 -43.587 -5.246 1.00 34.56 178 ARG B N 1
ATOM 4950 C CA . ARG B 1 187 ? -38.575 -42.284 -4.749 1.00 34.58 178 ARG B CA 1
ATOM 4951 C C . ARG B 1 187 ? -37.774 -41.152 -5.395 1.00 34.36 178 ARG B C 1
ATOM 4952 O O . ARG B 1 187 ? -37.132 -40.332 -4.718 1.00 34.61 178 ARG B O 1
ATOM 4960 N N . VAL B 1 188 ? -37.844 -41.115 -6.726 1.00 34.17 179 VAL B N 1
ATOM 4961 C CA A VAL B 1 188 ? -37.023 -40.230 -7.532 0.80 34.12 179 VAL B CA 1
ATOM 4962 C CA B VAL B 1 188 ? -37.024 -40.220 -7.516 0.20 34.06 179 VAL B CA 1
ATOM 4963 C C . VAL B 1 188 ? -37.818 -39.738 -8.724 1.00 33.91 179 VAL B C 1
ATOM 4964 O O . VAL B 1 188 ? -38.633 -40.477 -9.272 1.00 33.66 179 VAL B O 1
ATOM 4971 N N . GLY B 1 189 ? -37.554 -38.489 -9.104 1.00 34.22 180 GLY B N 1
ATOM 4972 C CA . GLY B 1 189 ? -38.170 -37.829 -10.245 1.00 34.71 180 GLY B CA 1
ATOM 4973 C C . GLY B 1 189 ? -37.097 -37.333 -11.176 1.00 35.03 180 GLY B C 1
ATOM 4974 O O . GLY B 1 189 ? -35.893 -37.389 -10.884 1.00 35.38 180 GLY B O 1
ATOM 4975 N N . LYS B 1 190 ? -37.527 -36.902 -12.350 1.00 36.03 181 LYS B N 1
ATOM 4976 C CA . LYS B 1 190 ? -36.612 -36.323 -13.325 1.00 36.12 181 LYS B CA 1
ATOM 4977 C C . LYS B 1 190 ? -37.366 -35.305 -14.170 1.00 35.84 181 LYS B C 1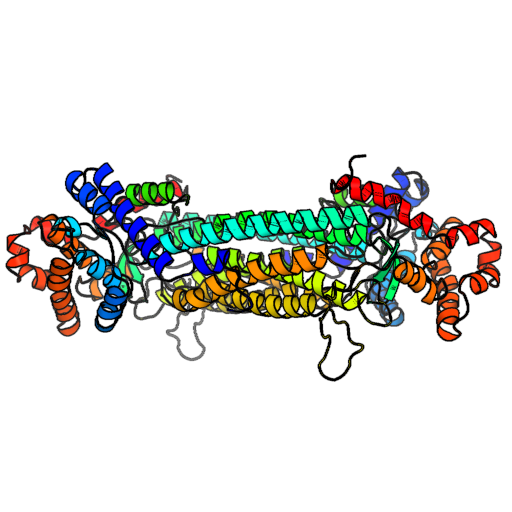
ATOM 4978 O O . LYS B 1 190 ? -38.523 -35.533 -14.561 1.00 34.89 181 LYS B O 1
ATOM 4984 N N . LEU B 1 191 ? -36.711 -34.175 -14.425 1.00 35.71 182 LEU B N 1
ATOM 4985 C CA . LEU B 1 191 ? -37.203 -33.169 -15.360 1.00 36.62 182 LEU B CA 1
ATOM 4986 C C . LEU B 1 191 ? -36.037 -32.520 -16.105 1.00 36.93 182 LEU B C 1
ATOM 4987 O O . LEU B 1 191 ? -35.761 -31.331 -15.941 1.00 37.19 182 LEU B O 1
ATOM 4992 N N . SER B 1 192 ? -35.360 -33.319 -16.922 1.00 37.03 183 SER B N 1
ATOM 4993 C CA . SER B 1 192 ? -34.090 -32.939 -17.546 1.00 37.03 183 SER B CA 1
ATOM 4994 C C . SER B 1 192 ? -34.200 -32.771 -19.082 1.00 37.42 183 SER B C 1
ATOM 4995 O O . SER B 1 192 ? -33.192 -32.589 -19.790 1.00 37.44 183 SER B O 1
ATOM 4998 N N . GLY B 1 193 ? -35.428 -32.828 -19.583 1.00 37.37 184 GLY B N 1
ATOM 4999 C CA . GLY B 1 193 ? -35.693 -32.615 -21.014 1.00 37.69 184 GLY B CA 1
ATOM 5000 C C . GLY B 1 193 ? -35.473 -33.868 -21.848 1.00 37.48 184 GLY B C 1
ATOM 5001 O O . GLY B 1 193 ? -35.219 -34.951 -21.317 1.00 36.99 184 GLY B O 1
ATOM 5002 N N . ALA B 1 194 ? -35.568 -33.687 -23.160 1.00 37.74 185 ALA B N 1
ATOM 5003 C CA . ALA B 1 194 ? -35.640 -34.793 -24.142 1.00 37.96 185 ALA B CA 1
ATOM 5004 C C . ALA B 1 194 ? -34.672 -35.955 -23.931 1.00 37.83 185 ALA B C 1
ATOM 5005 O O . ALA B 1 194 ? -35.084 -37.100 -23.990 1.00 38.12 185 ALA B O 1
ATOM 5007 N N . VAL B 1 195 ? -33.392 -35.662 -23.722 1.00 37.77 186 VAL B N 1
ATOM 5008 C CA . VAL B 1 195 ? -32.379 -36.695 -23.510 1.00 37.34 186 VAL B CA 1
ATOM 5009 C C . VAL B 1 195 ? -31.547 -36.505 -22.252 1.00 37.61 186 VAL B C 1
ATOM 5010 O O . VAL B 1 195 ? -30.468 -37.079 -22.143 1.00 37.46 186 VAL B O 1
ATOM 5014 N N . GLY B 1 196 ? -32.049 -35.706 -21.316 1.00 38.35 187 GLY B N 1
ATOM 5015 C CA . GLY B 1 196 ? -31.532 -35.702 -19.960 1.00 38.69 187 GLY B CA 1
ATOM 5016 C C . GLY B 1 196 ? -30.460 -34.650 -19.751 1.00 39.35 187 GLY B C 1
ATOM 5017 O O . GLY B 1 196 ? -29.665 -34.738 -18.816 1.00 38.81 187 GLY B O 1
ATOM 5018 N N . THR B 1 197 ? -30.440 -33.651 -20.627 1.00 39.47 188 THR B N 1
ATOM 5019 C CA . THR B 1 197 ? -29.278 -32.782 -20.772 1.00 40.03 188 THR B CA 1
ATOM 5020 C C . THR B 1 197 ? -29.516 -31.428 -20.113 1.00 39.64 188 THR B C 1
ATOM 5021 O O . THR B 1 197 ? -28.578 -30.666 -19.879 1.00 39.02 188 THR B O 1
ATOM 5025 N N . TYR B 1 198 ? -30.778 -31.134 -19.815 1.00 39.03 189 TYR B N 1
ATOM 5026 C CA . TYR B 1 198 ? -31.163 -29.814 -19.332 1.00 39.25 189 TYR B CA 1
ATOM 5027 C C . TYR B 1 198 ? -31.002 -28.759 -20.422 1.00 39.43 189 TYR B C 1
ATOM 5028 O O . TYR B 1 198 ? -30.979 -27.561 -20.142 1.00 39.98 189 TYR B O 1
ATOM 5037 N N . ALA B 1 199 ? -30.891 -29.214 -21.666 1.00 39.55 190 ALA B N 1
ATOM 5038 C CA . ALA B 1 199 ? -30.667 -28.313 -22.797 1.00 40.39 190 ALA B CA 1
ATOM 5039 C C . ALA B 1 199 ? -31.818 -27.298 -22.924 1.00 41.19 190 ALA B C 1
ATOM 5040 O O . ALA B 1 199 ? -31.598 -26.120 -23.227 1.00 40.91 190 ALA B O 1
ATOM 5042 N N . ASN B 1 200 ? -33.038 -27.762 -22.639 1.00 41.86 191 ASN B N 1
ATOM 5043 C CA . ASN B 1 200 ? -34.249 -26.965 -22.805 1.00 42.09 191 ASN B CA 1
ATOM 5044 C C . ASN B 1 200 ? -34.914 -26.558 -21.481 1.00 41.61 191 ASN B C 1
ATOM 5045 O O . ASN B 1 200 ? -35.959 -25.911 -21.473 1.00 40.18 191 ASN B O 1
ATOM 5050 N N . ILE B 1 201 ? -34.322 -26.952 -20.356 1.00 41.64 192 ILE B N 1
ATOM 5051 C CA . ILE B 1 201 ? -35.005 -26.830 -19.083 1.00 41.86 192 ILE B CA 1
ATOM 5052 C C . ILE B 1 201 ? -33.978 -26.649 -17.974 1.00 42.12 192 ILE B C 1
ATOM 5053 O O . ILE B 1 201 ? -33.110 -27.485 -17.777 1.00 41.66 192 ILE B O 1
ATOM 5058 N N . ASP B 1 202 ? -34.062 -25.514 -17.289 1.00 42.31 193 ASP B N 1
ATOM 5059 C CA . ASP B 1 202 ? -33.090 -25.168 -16.267 1.00 42.06 193 ASP B CA 1
ATOM 5060 C C . ASP B 1 202 ? -33.113 -26.229 -15.168 1.00 41.70 193 ASP B C 1
ATOM 5061 O O . ASP B 1 202 ? -34.190 -26.651 -14.739 1.00 41.34 193 ASP B O 1
ATOM 5066 N N . PRO B 1 203 ? -31.922 -26.684 -14.724 1.00 41.39 194 PRO B N 1
ATOM 5067 C CA . PRO B 1 203 ? -31.807 -27.692 -13.669 1.00 41.16 194 PRO B CA 1
ATOM 5068 C C . PRO B 1 203 ? -32.599 -27.421 -12.384 1.00 41.04 194 PRO B C 1
ATOM 5069 O O . PRO B 1 203 ? -32.910 -28.356 -11.622 1.00 39.95 194 PRO B O 1
ATOM 5073 N N . PHE B 1 204 ? -32.882 -26.147 -12.122 1.00 41.02 195 PHE B N 1
ATOM 5074 C CA . PHE B 1 204 ? -33.621 -25.750 -10.941 1.00 40.63 195 PHE B CA 1
ATOM 5075 C C . PHE B 1 204 ? -35.069 -26.246 -10.968 1.00 40.04 195 PHE B C 1
ATOM 5076 O O . PHE B 1 204 ? -35.629 -26.563 -9.932 1.00 39.39 195 PHE B O 1
ATOM 5084 N N . VAL B 1 205 ? -35.669 -26.321 -12.150 1.00 39.56 196 VAL B N 1
ATOM 5085 C CA . VAL B 1 205 ? -37.080 -26.744 -12.264 1.00 39.64 196 VAL B CA 1
ATOM 5086 C C . VAL B 1 205 ? -37.286 -28.126 -11.621 1.00 39.31 196 VAL B C 1
ATOM 5087 O O . VAL B 1 205 ? -38.152 -28.313 -10.771 1.00 38.72 196 VAL B O 1
ATOM 5091 N N . GLU B 1 206 ? -36.459 -29.077 -12.038 1.00 39.88 197 GLU B N 1
ATOM 5092 C CA . GLU B 1 206 ? -36.424 -30.435 -11.488 1.00 40.29 197 GLU B CA 1
ATOM 5093 C C . GLU B 1 206 ? -36.339 -30.460 -9.949 1.00 40.74 197 GLU B C 1
ATOM 5094 O O . GLU B 1 206 ? -37.135 -31.122 -9.283 1.00 39.71 197 GLU B O 1
ATOM 5100 N N . LYS B 1 207 ? -35.359 -29.727 -9.420 1.00 41.28 198 LYS B N 1
ATOM 5101 C CA . LYS B 1 207 ? -35.111 -29.650 -7.984 1.00 41.74 198 LYS B CA 1
ATOM 5102 C C . LYS B 1 207 ? -36.337 -29.157 -7.268 1.00 40.80 198 LYS B C 1
ATOM 5103 O O . LYS B 1 207 ? -36.734 -29.727 -6.262 1.00 39.96 198 LYS B O 1
ATOM 5109 N N . TYR B 1 208 ? -36.928 -28.090 -7.805 1.00 40.37 199 TYR B N 1
ATOM 5110 C CA . TYR B 1 208 ? -38.156 -27.496 -7.270 1.00 39.86 199 TYR B CA 1
ATOM 5111 C C . TYR B 1 208 ? -39.318 -28.478 -7.289 1.00 38.87 199 TYR B C 1
ATOM 5112 O O . TYR B 1 208 ? -40.008 -28.651 -6.289 1.00 38.30 199 TYR B O 1
ATOM 5121 N N . VAL B 1 209 ? -39.522 -29.134 -8.429 1.00 38.34 200 VAL B N 1
ATOM 5122 C CA . VAL B 1 209 ? -40.651 -30.033 -8.580 1.00 38.02 200 VAL B CA 1
ATOM 5123 C C . VAL B 1 209 ? -40.520 -31.238 -7.649 1.00 37.34 200 VAL B C 1
ATOM 5124 O O . VAL B 1 209 ? -41.460 -31.580 -6.960 1.00 35.91 200 VAL B O 1
ATOM 5128 N N . CYS B 1 210 ? -39.347 -31.862 -7.635 1.00 37.92 201 CYS B N 1
ATOM 5129 C CA . CYS B 1 210 ? -39.124 -33.089 -6.857 1.00 39.15 201 CYS B CA 1
ATOM 5130 C C . CYS B 1 210 ? -39.304 -32.826 -5.383 1.00 39.44 201 CYS B C 1
ATOM 5131 O O . CYS B 1 210 ? -40.024 -33.563 -4.695 1.00 39.07 201 CYS B O 1
ATOM 5134 N N . GLU B 1 211 ? -38.693 -31.745 -4.911 1.00 40.94 202 GLU B N 1
ATOM 5135 C CA . GLU B 1 211 ? -38.808 -31.357 -3.507 1.00 41.47 202 GLU B CA 1
ATOM 5136 C C . GLU B 1 211 ? -40.265 -31.152 -3.120 1.00 40.97 202 GLU B C 1
ATOM 5137 O O . GLU B 1 211 ? -40.688 -31.598 -2.062 1.00 40.56 202 GLU B O 1
ATOM 5143 N N . ASN B 1 212 ? -41.041 -30.488 -3.977 1.00 40.09 203 ASN B N 1
ATOM 5144 C CA . ASN B 1 212 ? -42.464 -30.296 -3.689 1.00 39.52 203 ASN B CA 1
ATOM 5145 C C . ASN B 1 212 ? -43.298 -31.588 -3.708 1.00 39.06 203 ASN B C 1
ATOM 5146 O O . ASN B 1 212 ? -44.343 -31.644 -3.074 1.00 39.56 203 ASN B O 1
ATOM 5151 N N . LEU B 1 213 ? -42.827 -32.633 -4.390 1.00 37.64 204 LEU B N 1
ATOM 5152 C CA . LEU B 1 213 ? -43.513 -33.918 -4.410 1.00 37.10 204 LEU B CA 1
ATOM 5153 C C . LEU B 1 213 ? -42.909 -34.944 -3.426 1.00 37.06 204 LEU B C 1
ATOM 5154 O O . LEU B 1 213 ? -43.334 -36.098 -3.352 1.00 37.12 204 LEU B O 1
ATOM 5159 N N . GLY B 1 214 ? -41.899 -34.541 -2.685 1.00 36.57 205 GLY B N 1
ATOM 5160 C CA . GLY B 1 214 ? -41.278 -35.461 -1.757 1.00 36.62 205 GLY B CA 1
ATOM 5161 C C . GLY B 1 214 ? -40.427 -36.518 -2.430 1.00 35.94 205 GLY B C 1
ATOM 5162 O O . GLY B 1 214 ? -40.271 -37.617 -1.899 1.00 35.55 205 GLY B O 1
ATOM 5163 N N . LEU B 1 215 ? -39.864 -36.166 -3.582 1.00 35.94 206 LEU B N 1
ATOM 5164 C CA . LEU B 1 215 ? -39.011 -37.050 -4.353 1.00 35.95 206 LEU B CA 1
ATOM 5165 C C . LEU B 1 215 ? -37.588 -36.518 -4.381 1.00 35.60 206 LEU B C 1
ATOM 5166 O O . LEU B 1 215 ? -37.375 -35.320 -4.336 1.00 35.01 206 LEU B O 1
ATOM 5171 N N . GLU B 1 216 ? -36.613 -37.414 -4.480 1.00 36.16 207 GLU B N 1
ATOM 5172 C CA . GLU B 1 216 ? -35.254 -37.019 -4.828 1.00 37.08 207 GLU B CA 1
ATOM 5173 C C . GLU B 1 216 ? -35.205 -36.731 -6.314 1.00 36.94 207 GLU B C 1
ATOM 5174 O O . GLU B 1 216 ? -35.994 -37.258 -7.069 1.00 36.84 207 GLU B O 1
ATOM 5180 N N . ALA B 1 217 ? -34.257 -35.905 -6.720 1.00 37.25 208 ALA B N 1
ATOM 5181 C CA . ALA B 1 217 ? -34.024 -35.623 -8.127 1.00 37.40 208 ALA B CA 1
ATOM 5182 C C . ALA B 1 217 ? -32.952 -36.590 -8.614 1.00 37.54 208 ALA B C 1
ATOM 5183 O O . ALA B 1 217 ? -31.919 -36.728 -7.988 1.00 38.50 208 ALA B O 1
ATOM 5185 N N . ALA B 1 218 ? -33.199 -37.300 -9.704 1.00 37.48 209 ALA B N 1
ATOM 5186 C CA . ALA B 1 218 ? -32.159 -38.157 -10.302 1.00 37.46 209 ALA B CA 1
ATOM 5187 C C . ALA B 1 218 ? -30.896 -37.323 -10.551 1.00 37.18 209 ALA B C 1
ATOM 5188 O O . ALA B 1 218 ? -30.991 -36.278 -11.195 1.00 37.99 209 ALA B O 1
ATOM 5190 N N . PRO B 1 219 ? -29.726 -37.756 -10.045 1.00 37.43 210 PRO B N 1
ATOM 5191 C CA . PRO B 1 219 ? -28.478 -37.007 -10.291 1.00 37.44 210 PRO B CA 1
ATOM 5192 C C . PRO B 1 219 ? -28.096 -36.922 -11.766 1.00 36.90 210 PRO B C 1
ATOM 5193 O O . PRO B 1 219 ? -27.565 -35.908 -12.208 1.00 36.68 210 PRO B O 1
ATOM 5197 N N . ILE B 1 220 ? -28.330 -38.001 -12.503 1.00 36.37 211 ILE B N 1
ATOM 5198 C CA . ILE B 1 220 ? -28.223 -37.972 -13.952 1.00 36.33 211 ILE B CA 1
ATOM 5199 C C . ILE B 1 220 ? -29.369 -38.810 -14.509 1.00 36.55 211 ILE B C 1
ATOM 5200 O O . ILE B 1 220 ? -29.710 -39.842 -13.943 1.00 36.18 211 ILE B O 1
ATOM 5205 N N . SER B 1 221 ? -29.975 -38.336 -15.599 1.00 36.63 212 SER B N 1
ATOM 5206 C CA . SER B 1 221 ? -31.044 -39.073 -16.283 1.00 36.89 212 SER B CA 1
ATOM 5207 C C . SER B 1 221 ? -30.919 -39.026 -17.814 1.00 36.72 212 SER B C 1
ATOM 5208 O O . SER B 1 221 ? -30.076 -38.318 -18.376 1.00 36.43 212 SER B O 1
ATOM 5211 N N . THR B 1 222 ? -31.773 -39.793 -18.484 1.00 36.47 213 THR B N 1
ATOM 5212 C CA . THR B 1 222 ? -31.982 -39.634 -19.919 1.00 36.78 213 THR B CA 1
ATOM 5213 C C . THR B 1 222 ? -33.298 -38.920 -20.208 1.00 36.34 213 THR B C 1
ATOM 5214 O O . THR B 1 222 ? -33.561 -37.843 -19.674 1.00 35.59 213 THR B O 1
ATOM 5218 N N . GLN B 1 223 ? -34.120 -39.527 -21.058 1.00 36.94 214 GLN B N 1
ATOM 5219 C CA . GLN B 1 223 ? -35.524 -39.149 -21.168 1.00 37.14 214 GLN B CA 1
ATOM 5220 C C . GLN B 1 223 ? -36.361 -39.819 -20.083 1.00 36.64 214 GLN B C 1
ATOM 5221 O O . GLN B 1 223 ? -37.450 -39.351 -19.749 1.00 37.09 214 GLN B O 1
ATOM 5227 N N . THR B 1 224 ? -35.846 -40.915 -19.537 1.00 36.77 215 THR B N 1
ATOM 5228 C CA . THR B 1 224 ? -36.543 -41.647 -18.486 1.00 35.91 215 THR B CA 1
ATOM 5229 C C . THR B 1 224 ? -35.650 -41.842 -17.265 1.00 35.28 215 THR B C 1
ATOM 5230 O O . THR B 1 224 ? -34.433 -41.666 -17.339 1.00 35.32 215 THR B O 1
ATOM 5234 N N . LEU B 1 225 ? -36.261 -42.207 -16.143 1.00 34.24 216 LEU B N 1
ATOM 5235 C CA . LEU B 1 225 ? -35.536 -42.839 -15.045 1.00 34.09 216 LEU B CA 1
ATOM 5236 C C . LEU B 1 225 ? -35.039 -44.224 -15.490 1.00 33.29 216 LEU B C 1
ATOM 5237 O O . LEU B 1 225 ? -35.643 -44.863 -16.353 1.00 34.00 216 LEU B O 1
ATOM 5242 N N . GLN B 1 226 ? -33.947 -44.688 -14.891 1.00 33.04 217 GLN B N 1
ATOM 5243 C CA . GLN B 1 226 ? -33.361 -45.997 -15.231 1.00 32.68 217 GLN B CA 1
ATOM 5244 C C . GLN B 1 226 ? -34.124 -47.102 -14.530 1.00 31.84 217 GLN B C 1
ATOM 5245 O O . GLN B 1 226 ? -34.466 -46.988 -13.352 1.00 30.71 217 GLN B O 1
ATOM 5251 N N . ARG B 1 227 ? -34.343 -48.197 -15.261 1.00 30.44 218 ARG B N 1
ATOM 5252 C CA . ARG B 1 227 ? -35.255 -49.224 -14.801 1.00 30.48 218 ARG B CA 1
ATOM 5253 C C . ARG B 1 227 ? -34.664 -50.281 -13.885 1.00 30.24 218 ARG B C 1
ATOM 5254 O O . ARG B 1 227 ? -35.392 -51.173 -13.424 1.00 30.21 218 ARG B O 1
ATOM 5262 N N . ASP B 1 228 ? -33.372 -50.179 -13.604 1.00 29.47 219 ASP B N 1
ATOM 5263 C CA . ASP B 1 228 ? -32.776 -50.944 -12.506 1.00 30.22 219 ASP B CA 1
ATOM 5264 C C . ASP B 1 228 ? -33.553 -50.647 -11.206 1.00 30.09 219 ASP B C 1
ATOM 5265 O O . ASP B 1 228 ? -33.752 -51.511 -10.384 1.00 29.79 219 ASP B O 1
ATOM 5270 N N . ARG B 1 229 ? -34.028 -49.418 -11.053 1.00 30.87 220 ARG B N 1
ATOM 5271 C CA . ARG B 1 229 ? -34.784 -49.038 -9.867 1.00 30.77 220 ARG B CA 1
ATOM 5272 C C . ARG B 1 229 ? -36.067 -49.824 -9.719 1.00 30.19 220 ARG B C 1
ATOM 5273 O O . ARG B 1 229 ? -36.365 -50.385 -8.661 1.00 30.44 220 ARG B O 1
ATOM 5281 N N . HIS B 1 230 ? -36.821 -49.907 -10.794 1.00 30.15 221 HIS B N 1
ATOM 5282 C CA . HIS B 1 230 ? -38.131 -50.562 -10.775 1.00 29.66 221 HIS B CA 1
ATOM 5283 C C . HIS B 1 230 ? -37.968 -52.065 -10.667 1.00 29.00 221 HIS B C 1
ATOM 5284 O O . HIS B 1 230 ? -38.817 -52.720 -10.079 1.00 29.08 221 HIS B O 1
ATOM 5291 N N . ALA B 1 231 ? -36.858 -52.606 -11.175 1.00 28.58 222 ALA B N 1
ATOM 5292 C CA . ALA B 1 231 ? -36.537 -54.025 -11.011 1.00 28.72 222 ALA B CA 1
ATOM 5293 C C . ALA B 1 231 ? -36.186 -54.377 -9.558 1.00 28.90 222 ALA B C 1
ATOM 5294 O O . ALA B 1 231 ? -36.717 -55.331 -9.015 1.00 28.95 222 ALA B O 1
ATOM 5296 N N . HIS B 1 232 ? -35.290 -53.615 -8.939 1.00 29.56 223 HIS B N 1
ATOM 5297 C CA . HIS B 1 232 ? -35.056 -53.716 -7.478 1.00 29.17 223 HIS B CA 1
ATOM 5298 C C . HIS B 1 232 ? -36.386 -53.693 -6.726 1.00 29.68 223 HIS B C 1
ATOM 5299 O O . HIS B 1 232 ? -36.671 -54.575 -5.905 1.00 29.77 223 HIS B O 1
ATOM 5306 N N . TYR B 1 233 ? -37.203 -52.693 -7.027 1.00 29.08 224 TYR B N 1
ATOM 5307 C CA . TYR B 1 233 ? -38.462 -52.537 -6.386 1.00 29.27 224 TYR B CA 1
ATOM 5308 C C . TYR B 1 233 ? -39.350 -53.766 -6.538 1.00 29.21 224 TYR B C 1
ATOM 5309 O O . TYR B 1 233 ? -39.819 -54.329 -5.548 1.00 29.72 224 TYR B O 1
ATOM 5318 N N . MET B 1 234 ? -39.533 -54.247 -7.753 1.00 30.21 225 MET B N 1
ATOM 5319 C CA . MET B 1 234 ? -40.416 -55.381 -7.955 1.00 30.25 225 MET B CA 1
ATOM 5320 C C . MET B 1 234 ? -39.872 -56.655 -7.330 1.00 29.97 225 MET B C 1
ATOM 5321 O O . MET B 1 234 ? -40.657 -57.486 -6.870 1.00 28.98 225 MET B O 1
ATOM 5326 N N . SER B 1 235 ? -38.553 -56.823 -7.313 1.00 30.03 226 SER B N 1
ATOM 5327 C CA . SER B 1 235 ? -37.974 -58.024 -6.715 1.00 30.42 226 SER B CA 1
ATOM 5328 C C . SER B 1 235 ? -38.303 -58.050 -5.208 1.00 30.18 226 SER B C 1
ATOM 5329 O O . SER B 1 235 ? -38.526 -59.129 -4.627 1.00 30.82 226 SER B O 1
ATOM 5332 N N . THR B 1 236 ? -38.375 -56.868 -4.595 1.00 30.47 227 THR B N 1
ATOM 5333 C CA . THR B 1 236 ? -38.674 -56.769 -3.148 1.00 29.57 227 THR B CA 1
ATOM 5334 C C . THR B 1 236 ? -40.157 -57.063 -2.879 1.00 28.94 227 THR B C 1
ATOM 5335 O O . THR B 1 236 ? -40.482 -57.764 -1.936 1.00 28.70 227 THR B O 1
ATOM 5339 N N . LEU B 1 237 ? -41.064 -56.540 -3.708 1.00 28.68 228 LEU B N 1
ATOM 5340 C CA . LEU B 1 237 ? -42.490 -56.926 -3.643 1.00 28.42 228 LEU B CA 1
ATOM 5341 C C . LEU B 1 237 ? -42.681 -58.454 -3.751 1.00 28.58 228 LEU B C 1
ATOM 5342 O O . LEU B 1 237 ? -43.429 -59.052 -2.994 1.00 28.56 228 LEU B O 1
ATOM 5347 N N . ALA B 1 238 ? -41.994 -59.073 -4.707 1.00 29.19 229 ALA B N 1
ATOM 5348 C CA . ALA B 1 238 ? -42.056 -60.512 -4.900 1.00 28.42 229 ALA B CA 1
ATOM 5349 C C . ALA B 1 238 ? -41.443 -61.279 -3.744 1.00 28.30 229 ALA B C 1
ATOM 5350 O O . ALA B 1 238 ? -41.905 -62.374 -3.385 1.00 28.87 229 ALA B O 1
ATOM 5352 N N . LEU B 1 239 ? -40.374 -60.744 -3.176 1.00 28.23 230 LEU B N 1
ATOM 5353 C CA . LEU B 1 239 ? -39.790 -61.390 -2.022 1.00 28.19 230 LEU B CA 1
ATOM 5354 C C . LEU B 1 239 ? -40.745 -61.397 -0.818 1.00 27.98 230 LEU B C 1
ATOM 5355 O O . LEU B 1 239 ? -40.868 -62.409 -0.165 1.00 28.29 230 LEU B O 1
ATOM 5360 N N . ILE B 1 240 ? -41.425 -60.284 -0.543 1.00 28.58 231 ILE B N 1
ATOM 5361 C CA . ILE B 1 240 ? -42.444 -60.234 0.502 1.00 28.10 231 ILE B CA 1
ATOM 5362 C C . ILE B 1 240 ? -43.581 -61.241 0.262 1.00 28.30 231 ILE B C 1
ATOM 5363 O O . ILE B 1 240 ? -43.948 -62.031 1.140 1.00 27.64 231 ILE B O 1
ATOM 5368 N N . ALA B 1 241 ? -44.104 -61.249 -0.961 1.00 28.49 232 ALA B N 1
ATOM 5369 C CA . ALA B 1 241 ? -45.121 -62.214 -1.363 1.00 27.46 232 ALA B CA 1
ATOM 5370 C C . ALA B 1 241 ? -44.630 -63.638 -1.127 1.00 27.46 232 ALA B C 1
ATOM 5371 O O . ALA B 1 241 ? -45.390 -64.502 -0.691 1.00 27.50 232 ALA B O 1
ATOM 5373 N N . THR B 1 242 ? -43.366 -63.899 -1.441 1.00 27.62 233 THR B N 1
ATOM 5374 C CA . THR B 1 242 ? -42.840 -65.268 -1.354 1.00 27.66 233 THR B CA 1
ATOM 5375 C C . THR B 1 242 ? -42.639 -65.721 0.108 1.00 27.99 233 THR B C 1
ATOM 5376 O O . THR B 1 242 ? -42.869 -66.897 0.438 1.00 26.69 233 THR B O 1
ATOM 5380 N N . SER B 1 243 ? -42.245 -64.773 0.965 1.00 28.43 234 SER B N 1
ATOM 5381 C CA . SER B 1 243 ? -42.236 -64.956 2.430 1.00 28.83 234 SER B CA 1
ATOM 5382 C C . SER B 1 243 ? -43.625 -65.302 2.948 1.00 28.84 234 SER B C 1
ATOM 5383 O O . SER B 1 243 ? -43.778 -66.186 3.773 1.00 28.76 234 SER B O 1
ATOM 5386 N N . ILE B 1 244 ? -44.644 -64.614 2.442 1.00 29.18 235 ILE B N 1
ATOM 5387 C CA . ILE B 1 244 ? -46.011 -64.911 2.807 1.00 28.74 235 ILE B CA 1
ATOM 5388 C C . ILE B 1 244 ? -46.410 -66.314 2.310 1.00 29.51 235 ILE B C 1
ATOM 5389 O O . ILE B 1 244 ? -47.060 -67.080 3.038 1.00 28.62 235 ILE B O 1
ATOM 5394 N N . GLU B 1 245 ? -46.002 -66.679 1.085 1.00 29.96 236 GLU B N 1
ATOM 5395 C CA . GLU B 1 245 ? -46.244 -68.030 0.625 1.00 30.36 236 GLU B CA 1
ATOM 5396 C C . GLU B 1 245 ? -45.666 -69.054 1.605 1.00 30.01 236 GLU B C 1
ATOM 5397 O O . GLU B 1 245 ? -46.314 -70.008 1.936 1.00 30.24 236 GLU B O 1
ATOM 5403 N N . LYS B 1 246 ? -44.426 -68.871 2.017 1.00 30.53 237 LYS B N 1
ATOM 5404 C CA . LYS B 1 246 ? -43.784 -69.800 2.929 1.00 30.74 237 LYS B CA 1
ATOM 5405 C C . LYS B 1 246 ? -44.623 -70.033 4.206 1.00 29.90 237 LYS B C 1
ATOM 5406 O O . LYS B 1 246 ? -44.798 -71.158 4.662 1.00 29.90 237 LYS B O 1
ATOM 5412 N N . MET B 1 247 ? -45.153 -68.957 4.758 1.00 30.17 238 MET B N 1
ATOM 5413 C CA . MET B 1 247 ? -45.950 -69.026 5.987 1.00 30.50 238 MET B CA 1
ATOM 5414 C C . MET B 1 247 ? -47.298 -69.714 5.683 1.00 30.56 238 MET B C 1
ATOM 5415 O O . MET B 1 247 ? -47.787 -70.543 6.451 1.00 29.88 238 MET B O 1
ATOM 5420 N N . ALA B 1 248 ? -47.846 -69.396 4.516 1.00 30.45 239 ALA B N 1
ATOM 5421 C CA . ALA B 1 248 ? -49.098 -69.975 4.050 1.00 30.81 239 ALA B CA 1
ATOM 5422 C C . ALA B 1 248 ? -48.979 -71.486 3.852 1.00 30.71 239 ALA B C 1
ATOM 5423 O O . ALA B 1 248 ? -49.881 -72.218 4.195 1.00 31.35 239 ALA B O 1
ATOM 5425 N N . VAL B 1 249 ? -47.861 -71.937 3.288 1.00 31.10 240 VAL B N 1
ATOM 5426 C CA . VAL B 1 249 ? -47.609 -73.358 3.103 1.00 30.89 240 VAL B CA 1
ATOM 5427 C C . VAL B 1 249 ? -47.502 -74.077 4.447 1.00 30.71 240 VAL B C 1
ATOM 5428 O O . VAL B 1 249 ? -47.996 -75.190 4.565 1.00 30.71 240 VAL B O 1
ATOM 5432 N N . GLU B 1 250 ? -46.877 -73.438 5.453 1.00 30.83 241 GLU B N 1
ATOM 5433 C CA . GLU B 1 250 ? -46.855 -73.955 6.816 1.00 30.82 241 GLU B CA 1
ATOM 5434 C C . GLU B 1 250 ? -48.247 -74.100 7.418 1.00 30.56 241 GLU B C 1
ATOM 5435 O O . GLU B 1 250 ? -48.569 -75.137 7.984 1.00 30.76 241 GLU B O 1
ATOM 5441 N N . ILE B 1 251 ? -49.091 -73.079 7.317 1.00 30.50 242 ILE B N 1
ATOM 5442 C CA . ILE B 1 251 ? -50.469 -73.226 7.821 1.00 30.71 242 ILE B CA 1
ATOM 5443 C C . ILE B 1 251 ? -51.188 -74.397 7.137 1.00 30.79 242 ILE B C 1
ATOM 5444 O O . ILE B 1 251 ? -51.834 -75.206 7.801 1.00 31.57 242 ILE B O 1
ATOM 5449 N N . ARG B 1 252 ? -51.033 -74.502 5.813 1.00 30.68 243 ARG B N 1
ATOM 5450 C CA . ARG B 1 252 ? -51.644 -75.577 5.045 1.00 30.41 243 ARG B CA 1
ATOM 5451 C C . ARG B 1 252 ? -51.135 -76.938 5.516 1.00 30.48 243 ARG B C 1
ATOM 5452 O O . ARG B 1 252 ? -51.936 -77.877 5.630 1.00 30.17 243 ARG B O 1
ATOM 5460 N N . GLY B 1 253 ? -49.831 -77.046 5.780 1.00 30.04 244 GLY B N 1
ATOM 5461 C CA . GLY B 1 253 ? -49.242 -78.282 6.307 1.00 30.68 244 GLY B CA 1
ATOM 5462 C C . GLY B 1 253 ? -49.788 -78.675 7.677 1.00 30.91 244 GLY B C 1
ATOM 5463 O O . GLY B 1 253 ? -50.200 -79.817 7.923 1.00 31.18 244 GLY B O 1
ATOM 5464 N N . LEU B 1 254 ? -49.814 -77.716 8.586 1.00 32.17 245 LEU B N 1
ATOM 5465 C CA . LEU B 1 254 ? -50.304 -77.982 9.946 1.00 32.13 245 LEU B CA 1
ATOM 5466 C C . LEU B 1 254 ? -51.818 -78.265 10.035 1.00 32.38 245 LEU B C 1
ATOM 5467 O O . LEU B 1 254 ? -52.262 -78.903 10.985 1.00 33.18 245 LEU B O 1
ATOM 5472 N N . GLN B 1 255 ? -52.599 -77.801 9.063 1.00 32.60 246 GLN B N 1
ATOM 5473 C CA . GLN B 1 255 ? -54.047 -78.061 9.012 1.00 33.59 246 GLN B CA 1
ATOM 5474 C C . GLN B 1 255 ? -54.394 -79.402 8.378 1.00 34.11 246 GLN B C 1
ATOM 5475 O O . GLN B 1 255 ? -55.545 -79.807 8.411 1.00 34.94 246 GLN B O 1
ATOM 5481 N N . LYS B 1 256 ? -53.424 -80.106 7.813 1.00 34.34 247 LYS B N 1
ATOM 5482 C CA . LYS B 1 256 ? -53.719 -81.416 7.239 1.00 35.22 247 LYS B CA 1
ATOM 5483 C C . LYS B 1 256 ? -54.317 -82.368 8.282 1.00 35.31 247 LYS B C 1
ATOM 5484 O O . LYS B 1 256 ? -53.940 -82.332 9.458 1.00 35.77 247 LYS B O 1
ATOM 5490 N N . SER B 1 257 ? -55.236 -83.234 7.843 1.00 34.99 248 SER B N 1
ATOM 5491 C CA . SER B 1 257 ? -56.137 -83.925 8.759 1.00 35.24 248 SER B CA 1
ATOM 5492 C C . SER B 1 257 ? -55.422 -84.814 9.785 1.00 35.50 248 SER B C 1
ATOM 5493 O O . SER B 1 257 ? -55.900 -84.950 10.901 1.00 34.08 248 SER B O 1
ATOM 5496 N N . GLU B 1 258 ? -54.295 -85.400 9.393 1.00 35.60 249 GLU B N 1
ATOM 5497 C CA . GLU B 1 258 ? -53.574 -86.328 10.257 1.00 36.19 249 GLU B CA 1
ATOM 5498 C C . GLU B 1 258 ? -52.932 -85.600 11.434 1.00 35.98 249 GLU B C 1
ATOM 5499 O O . GLU B 1 258 ? -52.561 -86.220 12.431 1.00 35.66 249 GLU B O 1
ATOM 5505 N N . THR B 1 259 ? -52.804 -84.283 11.310 1.00 35.99 250 THR B N 1
ATOM 5506 C CA . THR B 1 259 ? -51.981 -83.504 12.228 1.00 36.20 250 THR B CA 1
ATOM 5507 C C . THR B 1 259 ? -52.804 -82.429 12.930 1.00 36.06 250 THR B C 1
ATOM 5508 O O . THR B 1 259 ? -52.761 -82.301 14.153 1.00 35.19 250 THR B O 1
ATOM 5512 N N . ARG B 1 260 ? -53.552 -81.658 12.147 1.00 36.66 251 ARG B N 1
ATOM 5513 C CA . ARG B 1 260 ? -54.535 -80.733 12.697 1.00 37.17 251 ARG B CA 1
ATOM 5514 C C . ARG B 1 260 ? -53.994 -80.024 13.934 1.00 35.66 251 ARG B C 1
ATOM 5515 O O . ARG B 1 260 ? -54.545 -80.154 15.027 1.00 35.33 251 ARG B O 1
ATOM 5523 N N . GLU B 1 261 ? -52.911 -79.275 13.754 1.00 34.03 252 GLU B N 1
ATOM 5524 C CA . GLU B 1 261 ? -52.336 -78.518 14.820 1.00 33.52 252 GLU B CA 1
ATOM 5525 C C . GLU B 1 261 ? -52.821 -77.085 14.769 1.00 33.73 252 GLU B C 1
ATOM 5526 O O . GLU B 1 261 ? -52.715 -76.357 15.756 1.00 33.89 252 GLU B O 1
ATOM 5532 N N . VAL B 1 262 ? -53.435 -76.719 13.640 1.00 33.98 253 VAL B N 1
ATOM 5533 C CA . VAL B 1 262 ? -53.893 -75.374 13.371 1.00 33.56 253 VAL B CA 1
ATOM 5534 C C . VAL B 1 262 ? -55.085 -75.500 12.402 1.00 34.41 253 VAL B C 1
ATOM 5535 O O . VAL B 1 262 ? -55.179 -76.475 11.673 1.00 34.36 253 VAL B O 1
ATOM 5539 N N . GLU B 1 263 ? -56.023 -74.565 12.455 1.00 34.35 254 GLU B N 1
ATOM 5540 C CA . GLU B 1 263 ? -57.043 -74.415 11.437 1.00 35.14 254 GLU B CA 1
ATOM 5541 C C . GLU B 1 263 ? -57.389 -72.950 11.226 1.00 35.06 254 GLU B C 1
ATOM 5542 O O . GLU B 1 263 ? -57.549 -72.183 12.202 1.00 34.31 254 GLU B O 1
ATOM 5548 N N . GLU B 1 264 ? -57.562 -72.569 9.958 1.00 34.82 255 GLU B N 1
ATOM 5549 C CA . GLU B 1 264 ? -58.037 -71.229 9.643 1.00 35.11 255 GLU B CA 1
ATOM 5550 C C . GLU B 1 264 ? -59.399 -71.094 10.290 1.00 35.37 255 GLU B C 1
ATOM 5551 O O . GLU B 1 264 ? -60.129 -72.091 10.381 1.00 35.76 255 GLU B O 1
ATOM 5557 N N . ALA B 1 265 ? -59.723 -69.877 10.733 1.00 35.83 256 ALA B N 1
ATOM 5558 C CA . ALA B 1 265 ? -61.014 -69.562 11.369 1.00 36.42 256 ALA B CA 1
ATOM 5559 C C . ALA B 1 265 ? -62.132 -69.839 10.369 1.00 37.18 256 ALA B C 1
ATOM 5560 O O . ALA B 1 265 ? -62.007 -69.497 9.182 1.00 37.40 256 ALA B O 1
ATOM 5562 N N . PHE B 1 266 ? -63.184 -70.503 10.845 1.00 38.07 257 PHE B N 1
ATOM 5563 C CA . PHE B 1 266 ? -64.284 -70.971 10.010 1.00 38.45 257 PHE B CA 1
ATOM 5564 C C . PHE B 1 266 ? -65.535 -70.287 10.562 1.00 39.21 257 PHE B C 1
ATOM 5565 O O . PHE B 1 266 ? -65.851 -70.435 11.747 1.00 38.20 257 PHE B O 1
ATOM 5573 N N . ALA B 1 267 ? -66.213 -69.520 9.715 1.00 39.44 258 ALA B N 1
ATOM 5574 C CA . ALA B 1 267 ? -67.213 -68.567 10.171 1.00 40.10 258 ALA B CA 1
ATOM 5575 C C . ALA B 1 267 ? -68.574 -69.234 10.217 1.00 40.65 258 ALA B C 1
ATOM 5576 O O . ALA B 1 267 ? -68.810 -70.251 9.563 1.00 40.90 258 ALA B O 1
ATOM 5578 N N . LYS B 1 268 ? -69.453 -68.680 11.037 1.00 41.90 259 LYS B N 1
ATOM 5579 C CA . LYS B 1 268 ? -70.840 -69.119 11.077 1.00 41.73 259 LYS B CA 1
ATOM 5580 C C . LYS B 1 268 ? -71.404 -68.918 9.682 1.00 41.21 259 LYS B C 1
ATOM 5581 O O . LYS B 1 268 ? -71.244 -67.855 9.121 1.00 41.50 259 LYS B O 1
ATOM 5587 N N . GLY B 1 269 ? -72.027 -69.935 9.107 1.00 40.57 260 GLY B N 1
ATOM 5588 C CA . GLY B 1 269 ? -72.629 -69.806 7.784 1.00 39.96 260 GLY B CA 1
ATOM 5589 C C . GLY B 1 269 ? -71.687 -70.125 6.632 1.00 39.15 260 GLY B C 1
ATOM 5590 O O . GLY B 1 269 ? -72.124 -70.247 5.496 1.00 37.70 260 GLY B O 1
ATOM 5591 N N . GLN B 1 270 ? -70.400 -70.257 6.936 1.00 38.87 261 GLN B N 1
ATOM 5592 C CA . GLN B 1 270 ? -69.417 -70.669 5.941 1.00 39.03 261 GLN B CA 1
ATOM 5593 C C . GLN B 1 270 ? -69.650 -72.110 5.498 1.00 39.06 261 GLN B C 1
ATOM 5594 O O . GLN B 1 270 ? -70.052 -72.957 6.296 1.00 37.44 261 GLN B O 1
ATOM 5600 N N . LYS B 1 271 ? -69.396 -72.380 4.222 1.00 39.12 262 LYS B N 1
ATOM 5601 C CA . LYS B 1 271 ? -69.432 -73.743 3.706 1.00 39.64 262 LYS B CA 1
ATOM 5602 C C . LYS B 1 271 ? -68.116 -74.111 3.028 1.00 39.28 262 LYS B C 1
ATOM 5603 O O . LYS B 1 271 ? -67.598 -73.356 2.205 1.00 39.11 262 LYS B O 1
ATOM 5609 N N . GLY B 1 272 ? -67.581 -75.275 3.379 1.00 38.87 263 GLY B N 1
ATOM 5610 C CA . GLY B 1 272 ? -66.202 -75.605 3.070 1.00 39.46 263 GLY B CA 1
ATOM 5611 C C . GLY B 1 272 ? -66.047 -76.224 1.695 1.00 39.41 263 GLY B C 1
ATOM 5612 O O . GLY B 1 272 ? -64.967 -76.189 1.106 1.00 40.57 263 GLY B O 1
ATOM 5613 N N . SER B 1 273 ? -67.133 -76.794 1.183 1.00 39.64 264 SER B N 1
ATOM 5614 C CA . SER B 1 273 ? -67.112 -77.452 -0.120 1.00 39.90 264 SER B CA 1
ATOM 5615 C C . SER B 1 273 ? -68.545 -77.597 -0.607 1.00 39.77 264 SER B C 1
ATOM 5616 O O . SER B 1 273 ? -69.459 -77.465 0.193 1.00 39.61 264 SER B O 1
ATOM 5619 N N . SER B 1 274 ? -68.739 -77.846 -1.907 1.00 39.25 265 SER B N 1
ATOM 5620 C CA . SER B 1 274 ? -70.100 -77.978 -2.443 1.00 39.84 265 SER B CA 1
ATOM 5621 C C . SER B 1 274 ? -70.715 -79.356 -2.132 1.00 39.42 265 SER B C 1
ATOM 5622 O O . SER B 1 274 ? -71.924 -79.478 -1.992 1.00 39.87 265 SER B O 1
ATOM 5625 N N . ALA B 1 275 ? -69.867 -80.381 -2.013 1.00 39.61 266 ALA B N 1
ATOM 5626 C CA . ALA B 1 275 ? -70.307 -81.782 -1.915 1.00 39.18 266 ALA B CA 1
ATOM 5627 C C . ALA B 1 275 ? -70.032 -82.463 -0.563 1.00 38.63 266 ALA B C 1
ATOM 5628 O O . ALA B 1 275 ? -70.620 -83.491 -0.271 1.00 37.72 266 ALA B O 1
ATOM 5630 N N . MET B 1 276 ? -69.123 -81.913 0.240 1.00 38.30 267 MET B N 1
ATOM 5631 C CA . MET B 1 276 ? -68.652 -82.579 1.466 1.00 38.20 267 MET B CA 1
ATOM 5632 C C . MET B 1 276 ? -68.835 -81.645 2.641 1.00 38.05 267 MET B C 1
ATOM 5633 O O . MET B 1 276 ? -67.943 -80.855 2.941 1.00 38.30 267 MET B O 1
ATOM 5638 N N . PRO B 1 277 ? -70.005 -81.711 3.306 1.00 38.15 268 PRO B N 1
ATOM 5639 C CA . PRO B 1 277 ? -70.293 -80.785 4.413 1.00 38.39 268 PRO B CA 1
ATOM 5640 C C . PRO B 1 277 ? -69.275 -80.762 5.553 1.00 38.33 268 PRO B C 1
ATOM 5641 O O . PRO B 1 277 ? -69.189 -79.766 6.264 1.00 38.74 268 PRO B O 1
ATOM 5645 N N . HIS B 1 278 ? -68.493 -81.820 5.708 1.00 38.47 269 HIS B N 1
ATOM 5646 C CA . HIS B 1 278 ? -67.494 -81.873 6.781 1.00 38.83 269 HIS B CA 1
ATOM 5647 C C . HIS B 1 278 ? -66.253 -81.016 6.575 1.00 39.12 269 HIS B C 1
ATOM 5648 O O . HIS B 1 278 ? -65.468 -80.847 7.516 1.00 39.67 269 HIS B O 1
ATOM 5655 N N . LYS B 1 279 ? -66.046 -80.474 5.378 1.00 38.67 270 LYS B N 1
ATOM 5656 C CA . LYS B 1 279 ? -64.779 -79.788 5.088 1.00 38.73 270 LYS B CA 1
ATOM 5657 C C . LYS B 1 279 ? -64.558 -78.437 5.779 1.00 38.34 270 LYS B C 1
ATOM 5658 O O . LYS B 1 279 ? -65.455 -77.585 5.856 1.00 37.64 270 LYS B O 1
ATOM 5664 N N . ARG B 1 280 ? -63.337 -78.282 6.274 1.00 37.77 271 ARG B N 1
ATOM 5665 C CA . ARG B 1 280 ? -62.784 -77.012 6.697 1.00 38.82 271 ARG B CA 1
ATOM 5666 C C . ARG B 1 280 ? -61.365 -76.961 6.134 1.00 37.11 271 ARG B C 1
ATOM 5667 O O . ARG B 1 280 ? -60.544 -77.805 6.472 1.00 37.01 271 ARG B O 1
ATOM 5675 N N . ASN B 1 281 ? -61.112 -75.992 5.259 1.00 36.44 272 ASN B N 1
ATOM 5676 C CA . ASN B 1 281 ? -59.924 -75.962 4.385 1.00 36.32 272 ASN B CA 1
ATOM 5677 C C . ASN B 1 281 ? -59.086 -74.737 4.676 1.00 35.38 272 ASN B C 1
ATOM 5678 O O . ASN B 1 281 ? -59.633 -73.684 5.050 1.00 35.50 272 ASN B O 1
ATOM 5683 N N . PRO B 1 282 ? -57.763 -74.837 4.511 1.00 35.15 273 PRO B N 1
ATOM 5684 C CA . PRO B 1 282 ? -56.916 -73.634 4.609 1.00 35.46 273 PRO B CA 1
ATOM 5685 C C . PRO B 1 282 ? -56.978 -72.769 3.338 1.00 35.20 273 PRO B C 1
ATOM 5686 O O . PRO B 1 282 ? -55.963 -72.560 2.648 1.00 36.56 273 PRO B O 1
ATOM 5690 N N . ILE B 1 283 ? -58.151 -72.239 3.047 1.00 34.90 274 ILE B N 1
ATOM 5691 C CA . ILE B 1 283 ? -58.376 -71.572 1.757 1.00 34.89 274 ILE B CA 1
ATOM 5692 C C . ILE B 1 283 ? -57.652 -70.264 1.655 1.00 34.16 274 ILE B C 1
ATOM 5693 O O . ILE B 1 283 ? -57.225 -69.875 0.569 1.00 34.57 274 ILE B O 1
ATOM 5698 N N . GLY B 1 284 ? -57.555 -69.539 2.756 1.00 33.25 275 GLY B N 1
ATOM 5699 C CA . GLY B 1 284 ? -56.884 -68.232 2.712 1.00 32.55 275 GLY B CA 1
ATOM 5700 C C . GLY B 1 284 ? -55.435 -68.397 2.322 1.00 31.52 275 GLY B C 1
ATOM 5701 O O . GLY B 1 284 ? -54.912 -67.713 1.413 1.00 30.02 275 GLY B O 1
ATOM 5702 N N . SER B 1 285 ? -54.803 -69.354 2.985 1.00 31.25 276 SER B N 1
ATOM 5703 C CA . SER B 1 285 ? -53.409 -69.697 2.759 1.00 31.09 276 SER B CA 1
ATOM 5704 C C . SER B 1 285 ? -53.137 -70.152 1.302 1.00 30.81 276 SER B C 1
ATOM 5705 O O . SER B 1 285 ? -52.118 -69.795 0.695 1.00 29.51 276 SER B O 1
ATOM 5708 N N . GLU B 1 286 ? -54.050 -70.950 0.774 1.00 31.82 277 GLU B N 1
ATOM 5709 C CA . GLU B 1 286 ? -53.990 -71.435 -0.604 1.00 32.36 277 GLU B CA 1
ATOM 5710 C C . GLU B 1 286 ? -54.083 -70.287 -1.604 1.00 32.55 277 GLU B C 1
ATOM 5711 O O . GLU B 1 286 ? -53.317 -70.220 -2.605 1.00 31.44 277 GLU B O 1
ATOM 5717 N N . ASN B 1 287 ? -54.992 -69.362 -1.317 1.00 32.87 278 ASN B N 1
ATOM 5718 C CA . ASN B 1 287 ? -55.098 -68.143 -2.072 1.00 32.63 278 ASN B CA 1
ATOM 5719 C C . ASN B 1 287 ? -53.806 -67.310 -2.081 1.00 32.30 278 ASN B C 1
ATOM 5720 O O . ASN B 1 287 ? -53.382 -66.858 -3.140 1.00 31.03 278 ASN B O 1
ATOM 5725 N N . MET B 1 288 ? -53.183 -67.109 -0.922 1.00 31.23 279 MET B N 1
ATOM 5726 C CA . MET B 1 288 ? -51.920 -66.373 -0.866 1.00 31.22 279 MET B CA 1
ATOM 5727 C C . MET B 1 288 ? -50.835 -67.026 -1.735 1.00 30.40 279 MET B C 1
ATOM 5728 O O . MET B 1 288 ? -50.066 -66.334 -2.378 1.00 29.50 279 MET B O 1
ATOM 5733 N N . THR B 1 289 ? -50.807 -68.355 -1.745 1.00 29.78 280 THR B N 1
ATOM 5734 C CA . THR B 1 289 ? -49.835 -69.111 -2.512 1.00 30.10 280 THR B CA 1
ATOM 5735 C C . THR B 1 289 ? -49.954 -68.780 -4.013 1.00 29.73 280 THR B C 1
ATOM 5736 O O . THR B 1 289 ? -48.965 -68.508 -4.685 1.00 29.92 280 THR B O 1
ATOM 5740 N N . GLY B 1 290 ? -51.176 -68.790 -4.525 1.00 29.12 281 GLY B N 1
ATOM 5741 C CA . GLY B 1 290 ? -51.403 -68.441 -5.906 1.00 29.69 281 GLY B CA 1
ATOM 5742 C C . GLY B 1 290 ? -50.993 -67.046 -6.278 1.00 29.66 281 GLY B C 1
ATOM 5743 O O . GLY B 1 290 ? -50.447 -66.825 -7.342 1.00 29.32 281 GLY B O 1
ATOM 5744 N N . LEU B 1 291 ? -51.301 -66.074 -5.428 1.00 30.23 282 LEU B N 1
ATOM 5745 C CA . LEU B 1 291 ? -50.937 -64.682 -5.728 1.00 29.94 282 LEU B CA 1
ATOM 5746 C C . LEU B 1 291 ? -49.431 -64.413 -5.705 1.00 29.83 282 LEU B C 1
ATOM 5747 O O . LEU B 1 291 ? -48.933 -63.599 -6.500 1.00 28.84 282 LEU B O 1
ATOM 5752 N N . ALA B 1 292 ? -48.708 -65.110 -4.825 1.00 29.47 283 ALA B N 1
ATOM 5753 C CA . ALA B 1 292 ? -47.230 -65.045 -4.763 1.00 29.10 283 ALA B CA 1
ATOM 5754 C C . ALA B 1 292 ? -46.628 -65.494 -6.083 1.00 28.40 283 ALA B C 1
ATOM 5755 O O . ALA B 1 292 ? -45.671 -64.894 -6.590 1.00 28.11 283 ALA B O 1
ATOM 5757 N N . ARG B 1 293 ? -47.181 -66.571 -6.637 1.00 28.12 284 ARG B N 1
ATOM 5758 C CA . ARG B 1 293 ? -46.770 -67.027 -7.980 1.00 28.06 284 ARG B CA 1
ATOM 5759 C C . ARG B 1 293 ? -46.913 -65.912 -9.035 1.00 28.38 284 ARG B C 1
ATOM 5760 O O . ARG B 1 293 ? -45.988 -65.667 -9.835 1.00 29.44 284 ARG B O 1
ATOM 5768 N N . VAL B 1 294 ? -48.056 -65.228 -9.018 1.00 28.03 285 VAL B N 1
ATOM 5769 C CA . VAL B 1 294 ? -48.330 -64.145 -9.947 1.00 27.99 285 VAL B CA 1
ATOM 5770 C C . VAL B 1 294 ? -47.276 -63.052 -9.822 1.00 28.06 285 VAL B C 1
ATOM 5771 O O . VAL B 1 294 ? -46.726 -62.576 -10.825 1.00 26.84 285 VAL B O 1
ATOM 5775 N N . ILE B 1 295 ? -46.965 -62.677 -8.577 1.00 28.47 286 ILE B N 1
ATOM 5776 C CA . ILE B 1 295 ? -46.040 -61.565 -8.334 1.00 28.52 286 ILE B CA 1
ATOM 5777 C C . ILE B 1 295 ? -44.606 -61.895 -8.757 1.00 28.23 286 ILE B C 1
ATOM 5778 O O . ILE B 1 295 ? -43.860 -61.020 -9.288 1.00 27.34 286 ILE B O 1
ATOM 5783 N N . ARG B 1 296 ? -44.240 -63.157 -8.608 1.00 28.68 287 ARG B N 1
ATOM 5784 C CA . ARG B 1 296 ? -42.920 -63.601 -9.054 1.00 29.00 287 ARG B CA 1
ATOM 5785 C C . ARG B 1 296 ? -42.819 -63.460 -10.571 1.00 28.85 287 ARG B C 1
ATOM 5786 O O . ARG B 1 296 ? -41.781 -63.081 -11.100 1.00 28.56 287 ARG B O 1
ATOM 5794 N N . GLY B 1 297 ? -43.926 -63.722 -11.269 1.00 29.49 288 GLY B N 1
ATOM 5795 C CA . GLY B 1 297 ? -43.980 -63.453 -12.710 1.00 29.83 288 GLY B CA 1
ATOM 5796 C C . GLY B 1 297 ? -43.745 -61.986 -13.057 1.00 29.43 288 GLY B C 1
ATOM 5797 O O . GLY B 1 297 ? -43.015 -61.680 -13.986 1.00 30.37 288 GLY B O 1
ATOM 5798 N N . TYR B 1 298 ? -44.348 -61.084 -12.293 1.00 28.93 289 TYR B N 1
ATOM 5799 C CA . TYR B 1 298 ? -44.175 -59.654 -12.485 1.00 29.55 289 TYR B CA 1
ATOM 5800 C C . TYR B 1 298 ? -42.737 -59.205 -12.253 1.00 29.02 289 TYR B C 1
ATOM 5801 O O . TYR B 1 298 ? -42.269 -58.272 -12.914 1.00 28.20 289 TYR B O 1
ATOM 5810 N N . MET B 1 299 ? -42.029 -59.875 -11.345 1.00 29.13 290 MET B N 1
ATOM 5811 C CA . MET B 1 299 ? -40.605 -59.592 -11.117 1.00 29.99 290 MET B CA 1
ATOM 5812 C C . MET B 1 299 ? -39.768 -59.938 -12.353 1.00 30.18 290 MET B C 1
ATOM 5813 O O . MET B 1 299 ? -38.896 -59.184 -12.723 1.00 31.66 290 MET B O 1
ATOM 5818 N N . MET B 1 300 ? -40.025 -61.067 -12.989 1.00 31.22 291 MET B N 1
ATOM 5819 C CA . MET B 1 300 ? -39.316 -61.413 -14.208 1.00 31.40 291 MET B CA 1
ATOM 5820 C C . MET B 1 300 ? -39.549 -60.344 -15.279 1.00 30.36 291 MET B C 1
ATOM 5821 O O . MET B 1 300 ? -38.612 -59.925 -15.932 1.00 29.26 291 MET B O 1
ATOM 5826 N N . THR B 1 301 ? -40.791 -59.875 -15.385 1.00 28.85 292 THR B N 1
ATOM 5827 C CA . THR B 1 301 ? -41.147 -58.864 -16.361 1.00 29.32 292 THR B CA 1
ATOM 5828 C C . THR B 1 301 ? -40.339 -57.613 -16.105 1.00 28.87 292 THR B C 1
ATOM 5829 O O . THR B 1 301 ? -39.801 -57.032 -17.038 1.00 29.06 292 THR B O 1
ATOM 5833 N N . ALA B 1 302 ? -40.224 -57.234 -14.836 1.00 28.64 293 ALA B N 1
ATOM 5834 C CA . ALA B 1 302 ? -39.546 -55.997 -14.476 1.00 28.55 293 ALA B CA 1
ATOM 5835 C C . ALA B 1 302 ? -38.070 -56.037 -14.830 1.00 27.88 293 ALA B C 1
ATOM 5836 O O . ALA B 1 302 ? -37.480 -55.021 -15.255 1.00 27.99 293 ALA B O 1
ATOM 5838 N N . TYR B 1 303 ? -37.469 -57.198 -14.642 1.00 28.03 294 TYR B N 1
ATOM 5839 C CA . TYR B 1 303 ? -36.066 -57.373 -14.992 1.00 28.52 294 TYR B CA 1
ATOM 5840 C C . TYR B 1 303 ? -35.837 -57.254 -16.504 1.00 28.77 294 TYR B C 1
ATOM 5841 O O . TYR B 1 303 ? -34.822 -56.749 -16.952 1.00 28.02 294 TYR B O 1
ATOM 5850 N N . GLU B 1 304 ? -36.786 -57.746 -17.285 1.00 29.86 295 GLU B N 1
ATOM 5851 C CA . GLU B 1 304 ? -36.703 -57.695 -18.750 1.00 29.93 295 GLU B CA 1
ATOM 5852 C C . GLU B 1 304 ? -36.911 -56.269 -19.247 1.00 29.87 295 GLU B C 1
ATOM 5853 O O . GLU B 1 304 ? -36.556 -55.979 -20.362 1.00 30.31 295 GLU B O 1
ATOM 5859 N N . ASN B 1 305 ? -37.470 -55.386 -18.406 1.00 29.42 296 ASN B N 1
ATOM 5860 C CA . ASN B 1 305 ? -37.631 -53.966 -18.735 1.00 29.49 296 ASN B CA 1
ATOM 5861 C C . ASN B 1 305 ? -36.347 -53.161 -18.547 1.00 29.53 296 ASN B C 1
ATOM 5862 O O . ASN B 1 305 ? -36.309 -52.015 -18.948 1.00 30.77 296 ASN B O 1
ATOM 5867 N N . VAL B 1 306 ? -35.297 -53.723 -17.958 1.00 29.34 297 VAL B N 1
ATOM 5868 C CA . VAL B 1 306 ? -34.086 -52.930 -17.685 1.00 29.52 297 VAL B CA 1
ATOM 5869 C C . VAL B 1 306 ? -33.284 -52.533 -18.950 1.00 29.65 297 VAL B C 1
ATOM 5870 O O . VAL B 1 306 ? -32.944 -51.358 -19.097 1.00 29.04 297 VAL B O 1
ATOM 5874 N N . PRO B 1 307 ? -33.009 -53.482 -19.871 1.00 29.94 298 PRO B N 1
ATOM 5875 C CA . PRO B 1 307 ? -32.210 -53.185 -21.093 1.00 31.00 298 PRO B CA 1
ATOM 5876 C C . PRO B 1 307 ? -32.935 -52.371 -22.215 1.00 31.20 298 PRO B C 1
ATOM 5877 O O . PRO B 1 307 ? -33.101 -52.825 -23.376 1.00 31.68 298 PRO B O 1
ATOM 5881 N N . LEU B 1 308 ? -33.316 -51.160 -21.848 1.00 31.03 299 LEU B N 1
ATOM 5882 C CA . LEU B 1 308 ? -33.897 -50.204 -22.782 1.00 31.82 299 LEU B CA 1
ATOM 5883 C C . LEU B 1 308 ? -32.812 -49.650 -23.713 1.00 32.35 299 LEU B C 1
ATOM 5884 O O . LEU B 1 308 ? -31.621 -49.562 -23.315 1.00 33.44 299 LEU B O 1
ATOM 5889 N N . TRP B 1 309 ? -33.211 -49.271 -24.932 1.00 32.86 300 TRP B N 1
ATOM 5890 C CA . TRP B 1 309 ? -32.263 -48.770 -25.919 1.00 32.28 300 TRP B CA 1
ATOM 5891 C C . TRP B 1 309 ? -31.908 -47.316 -25.743 1.00 33.22 300 TRP B C 1
ATOM 5892 O O . TRP B 1 309 ? -32.799 -46.455 -25.600 1.00 33.63 300 TRP B O 1
ATOM 5903 N N . HIS B 1 310 ? -30.589 -47.040 -25.764 1.00 33.22 301 HIS B N 1
ATOM 5904 C CA . HIS B 1 310 ? -30.065 -45.688 -25.791 1.00 33.10 301 HIS B CA 1
ATOM 5905 C C . HIS B 1 310 ? -30.681 -44.802 -24.708 1.00 32.88 301 HIS B C 1
ATOM 5906 O O . HIS B 1 310 ? -30.661 -45.177 -23.553 1.00 32.44 301 HIS B O 1
ATOM 5913 N N . GLU B 1 311 ? -31.217 -43.639 -25.065 1.00 32.58 302 GLU B N 1
ATOM 5914 C CA . GLU B 1 311 ? -31.743 -42.720 -24.069 1.00 32.61 302 GLU B CA 1
ATOM 5915 C C . GLU B 1 311 ? -33.206 -43.026 -23.685 1.00 32.58 302 GLU B C 1
ATOM 5916 O O . GLU B 1 311 ? -33.823 -42.260 -22.899 1.00 32.24 302 GLU B O 1
ATOM 5922 N N . ARG B 1 312 ? -33.722 -44.122 -24.268 1.00 31.92 303 ARG B N 1
ATOM 5923 C CA . ARG B 1 312 ? -34.912 -44.877 -23.870 1.00 32.35 303 ARG B CA 1
ATOM 5924 C C . ARG B 1 312 ? -35.634 -45.534 -25.066 1.00 32.32 303 ARG B C 1
ATOM 5925 O O . ARG B 1 312 ? -35.550 -45.060 -26.186 1.00 31.75 303 ARG B O 1
ATOM 5933 N N . ASP B 1 313 ? -36.319 -46.651 -24.802 1.00 32.08 304 ASP B N 1
ATOM 5934 C CA . ASP B 1 313 ? -37.439 -47.084 -25.635 1.00 31.96 304 ASP B CA 1
ATOM 5935 C C . ASP B 1 313 ? -38.648 -47.221 -24.692 1.00 31.59 304 ASP B C 1
ATOM 5936 O O . ASP B 1 313 ? -38.485 -47.209 -23.482 1.00 30.78 304 ASP B O 1
ATOM 5941 N N . ILE B 1 314 ? -39.846 -47.334 -25.248 1.00 30.98 305 ILE B N 1
ATOM 5942 C CA . ILE B 1 314 ? -41.067 -47.303 -24.458 1.00 31.02 305 ILE B CA 1
ATOM 5943 C C . ILE B 1 314 ? -41.656 -48.683 -24.167 1.00 31.24 305 ILE B C 1
ATOM 5944 O O . ILE B 1 314 ? -42.760 -48.795 -23.629 1.00 31.11 305 ILE B O 1
ATOM 5949 N N . SER B 1 315 ? -40.896 -49.735 -24.482 1.00 31.44 306 SER B N 1
ATOM 5950 C CA . SER B 1 315 ? -41.314 -51.101 -24.199 1.00 31.95 306 SER B CA 1
ATOM 5951 C C . SER B 1 315 ? -41.710 -51.312 -22.735 1.00 32.67 306 SER B C 1
ATOM 5952 O O . SER B 1 315 ? -42.635 -52.071 -22.457 1.00 33.09 306 SER B O 1
ATOM 5955 N N . HIS B 1 316 ? -41.027 -50.653 -21.811 1.00 32.60 307 HIS B N 1
ATOM 5956 C CA . HIS B 1 316 ? -41.346 -50.838 -20.369 1.00 32.95 307 HIS B CA 1
ATOM 5957 C C . HIS B 1 316 ? -42.740 -50.325 -19.994 1.00 32.64 307 HIS B C 1
ATOM 5958 O O . HIS B 1 316 ? -43.355 -50.789 -19.046 1.00 31.73 307 HIS B O 1
ATOM 5965 N N . SER B 1 317 ? -43.233 -49.354 -20.749 1.00 33.13 308 SER B N 1
ATOM 5966 C CA . SER B 1 317 ? -44.481 -48.660 -20.400 1.00 34.10 308 SER B CA 1
ATOM 5967 C C . SER B 1 317 ? -45.686 -49.599 -20.368 1.00 33.89 308 SER B C 1
ATOM 5968 O O . SER B 1 317 ? -46.418 -49.678 -19.364 1.00 33.31 308 SER B O 1
ATOM 5971 N N . SER B 1 318 ? -45.891 -50.324 -21.458 1.00 33.66 309 SER B N 1
ATOM 5972 C CA . SER B 1 318 ? -47.031 -51.237 -21.541 1.00 33.82 309 SER B CA 1
ATOM 5973 C C . SER B 1 318 ? -46.956 -52.289 -20.449 1.00 33.20 309 SER B C 1
ATOM 5974 O O . SER B 1 318 ? -47.961 -52.621 -19.805 1.00 34.18 309 SER B O 1
ATOM 5977 N N . ALA B 1 319 ? -45.764 -52.811 -20.238 1.00 32.30 310 ALA B N 1
ATOM 5978 C CA . ALA B 1 319 ? -45.503 -53.755 -19.153 1.00 32.28 310 ALA B CA 1
ATOM 5979 C C . ALA B 1 319 ? -45.786 -53.134 -17.749 1.00 31.62 310 ALA B C 1
ATOM 5980 O O . ALA B 1 319 ? -46.455 -53.741 -16.925 1.00 31.55 310 ALA B O 1
ATOM 5982 N N . GLU B 1 320 ? -45.310 -51.926 -17.506 1.00 31.24 311 GLU B N 1
ATOM 5983 C CA . GLU B 1 320 ? -45.523 -51.264 -16.193 1.00 32.59 311 GLU B CA 1
ATOM 5984 C C . GLU B 1 320 ? -46.976 -50.921 -15.886 1.00 32.68 311 GLU B C 1
ATOM 5985 O O . GLU B 1 320 ? -47.397 -50.934 -14.737 1.00 31.68 311 GLU B O 1
ATOM 5991 N N . ARG B 1 321 ? -47.747 -50.642 -16.925 1.00 33.59 312 ARG B N 1
ATOM 5992 C CA . ARG B 1 321 ? -49.168 -50.423 -16.765 1.00 35.09 312 ARG B CA 1
ATOM 5993 C C . ARG B 1 321 ? -49.875 -51.634 -16.207 1.00 34.33 312 ARG B C 1
ATOM 5994 O O . ARG B 1 321 ? -50.913 -51.487 -15.568 1.00 34.64 312 ARG B O 1
ATOM 6002 N N . VAL B 1 322 ? -49.355 -52.828 -16.502 1.00 33.73 313 VAL B N 1
ATOM 6003 C CA . VAL B 1 322 ? -49.904 -54.046 -15.937 1.00 33.31 313 VAL B CA 1
ATOM 6004 C C . VAL B 1 322 ? -49.294 -54.263 -14.562 1.00 32.31 313 VAL B C 1
ATOM 6005 O O . VAL B 1 322 ? -50.007 -54.301 -13.559 1.00 33.23 313 VAL B O 1
ATOM 6009 N N . ILE B 1 323 ? -47.977 -54.365 -14.493 1.00 31.54 314 ILE B N 1
ATOM 6010 C CA . ILE B 1 323 ? -47.358 -54.942 -13.302 1.00 30.59 314 ILE B CA 1
ATOM 6011 C C . ILE B 1 323 ? -47.293 -54.022 -12.083 1.00 30.71 314 ILE B C 1
ATOM 6012 O O . ILE B 1 323 ? -47.326 -54.481 -10.948 1.00 30.24 314 ILE B O 1
ATOM 6017 N N . LEU B 1 324 ? -47.203 -52.721 -12.288 1.00 30.55 315 LEU B N 1
ATOM 6018 C CA . LEU B 1 324 ? -47.033 -51.856 -11.116 1.00 30.88 315 LEU B CA 1
ATOM 6019 C C . LEU B 1 324 ? -48.330 -51.744 -10.270 1.00 30.76 315 LEU B C 1
ATOM 6020 O O . LEU B 1 324 ? -48.304 -51.982 -9.058 1.00 29.56 315 LEU B O 1
ATOM 6025 N N . PRO B 1 325 ? -49.461 -51.398 -10.901 1.00 30.65 316 PRO B N 1
ATOM 6026 C CA . PRO B 1 325 ? -50.723 -51.479 -10.161 1.00 31.04 316 PRO B CA 1
ATOM 6027 C C . PRO B 1 325 ? -51.027 -52.885 -9.661 1.00 30.95 316 PRO B C 1
ATOM 6028 O O . PRO B 1 325 ? -51.430 -53.048 -8.513 1.00 30.71 316 PRO B O 1
ATOM 6032 N N . ASP B 1 326 ? -50.855 -53.888 -10.514 1.00 31.35 317 ASP B N 1
ATOM 6033 C CA . ASP B 1 326 ? -51.294 -55.242 -10.146 1.00 31.68 317 ASP B CA 1
ATOM 6034 C C . ASP B 1 326 ? -50.462 -55.799 -8.976 1.00 30.93 317 ASP B C 1
ATOM 6035 O O . ASP B 1 326 ? -51.013 -56.446 -8.096 1.00 31.06 317 ASP B O 1
ATOM 6040 N N . ALA B 1 327 ? -49.156 -55.558 -8.966 1.00 29.93 318 ALA B N 1
ATOM 6041 C CA . ALA B 1 327 ? -48.299 -56.068 -7.875 1.00 29.58 318 ALA B CA 1
ATOM 6042 C C . ALA B 1 327 ? -48.592 -55.369 -6.542 1.00 29.01 318 ALA B C 1
ATOM 6043 O O . ALA B 1 327 ? -48.672 -56.014 -5.503 1.00 30.07 318 ALA B O 1
ATOM 6045 N N . THR B 1 328 ? -48.711 -54.051 -6.563 1.00 29.18 319 THR B N 1
ATOM 6046 C CA . THR B 1 328 ? -48.996 -53.275 -5.351 1.00 29.84 319 THR B CA 1
ATOM 6047 C C . THR B 1 328 ? -50.401 -53.569 -4.792 1.00 30.54 319 THR B C 1
ATOM 6048 O O . THR B 1 328 ? -50.614 -53.702 -3.562 1.00 31.63 319 THR B O 1
ATOM 6052 N N . ILE B 1 329 ? -51.366 -53.714 -5.683 1.00 31.05 320 ILE B N 1
ATOM 6053 C CA . ILE B 1 329 ? -52.713 -54.056 -5.250 1.00 30.62 320 ILE B CA 1
ATOM 6054 C C . ILE B 1 329 ? -52.732 -55.461 -4.614 1.00 31.05 320 ILE B C 1
ATOM 6055 O O . ILE B 1 329 ? -53.346 -55.661 -3.535 1.00 30.43 320 ILE B O 1
ATOM 6060 N N . ALA B 1 330 ? -52.059 -56.423 -5.273 1.00 30.17 321 ALA B N 1
ATOM 6061 C CA . ALA B 1 330 ? -52.044 -57.801 -4.825 1.00 30.05 321 ALA B CA 1
ATOM 6062 C C . ALA B 1 330 ? -51.301 -57.984 -3.473 1.00 29.94 321 ALA B C 1
ATOM 6063 O O . ALA B 1 330 ? -51.763 -58.732 -2.602 1.00 30.19 321 ALA B O 1
ATOM 6065 N N . LEU B 1 331 ? -50.191 -57.270 -3.291 1.00 30.18 322 LEU B N 1
ATOM 6066 C CA . LEU B 1 331 ? -49.427 -57.330 -2.061 1.00 30.79 322 LEU B CA 1
ATOM 6067 C C . LEU B 1 331 ? -50.193 -56.695 -0.877 1.00 30.97 322 LEU B C 1
ATOM 6068 O O . LEU B 1 331 ? -50.253 -57.263 0.183 1.00 30.71 322 LEU B O 1
ATOM 6073 N N . ASN B 1 332 ? -50.785 -55.531 -1.089 1.00 31.57 323 ASN B N 1
ATOM 6074 C CA . ASN B 1 332 ? -51.666 -54.922 -0.102 1.00 31.95 323 ASN B CA 1
ATOM 6075 C C . ASN B 1 332 ? -52.806 -55.885 0.298 1.00 32.46 323 ASN B C 1
ATOM 6076 O O . ASN B 1 332 ? -53.090 -56.073 1.482 1.00 33.00 323 ASN B O 1
ATOM 6081 N N . TYR B 1 333 ? -53.419 -56.537 -0.681 1.00 32.60 324 TYR B N 1
ATOM 6082 C CA . TYR B 1 333 ? -54.445 -57.529 -0.368 1.00 32.50 324 TYR B CA 1
ATOM 6083 C C . TYR B 1 333 ? -53.888 -58.719 0.447 1.00 32.09 324 TYR B C 1
ATOM 6084 O O . TYR B 1 333 ? -54.487 -59.167 1.435 1.00 30.82 324 TYR B O 1
ATOM 6093 N N . MET B 1 334 ? -52.735 -59.208 0.028 1.00 31.89 325 MET B N 1
ATOM 6094 C CA . MET B 1 334 ? -52.105 -60.353 0.684 1.00 31.82 325 MET B CA 1
ATOM 6095 C C . MET B 1 334 ? -51.712 -59.983 2.128 1.00 31.94 325 MET B C 1
ATOM 6096 O O . MET B 1 334 ? -51.961 -60.751 3.040 1.00 31.47 325 MET B O 1
ATOM 6101 N N . LEU B 1 335 ? -51.080 -58.833 2.331 1.00 31.73 326 LEU B N 1
ATOM 6102 C CA . LEU B 1 335 ? -50.638 -58.482 3.670 1.00 32.02 326 LEU B CA 1
ATOM 6103 C C . LEU B 1 335 ? -51.808 -58.364 4.627 1.00 32.53 326 LEU B C 1
ATOM 6104 O O . LEU B 1 335 ? -51.733 -58.831 5.771 1.00 33.07 326 LEU B O 1
ATOM 6109 N N . ASN B 1 336 ? -52.881 -57.754 4.160 1.00 32.81 327 ASN B N 1
ATOM 6110 C CA . ASN B 1 336 ? -54.114 -57.632 4.950 1.00 33.19 327 ASN B CA 1
ATOM 6111 C C . ASN B 1 336 ? -54.849 -58.943 5.176 1.00 33.04 327 ASN B C 1
ATOM 6112 O O . ASN B 1 336 ? -55.211 -59.240 6.312 1.00 32.45 327 ASN B O 1
ATOM 6117 N N . ARG B 1 337 ? -55.061 -59.722 4.116 1.00 33.22 328 ARG B N 1
ATOM 6118 C CA . ARG B 1 337 ? -55.780 -60.973 4.251 1.00 33.73 328 ARG B CA 1
ATOM 6119 C C . ARG B 1 337 ? -55.010 -61.993 5.083 1.00 32.42 328 ARG B C 1
ATOM 6120 O O . ARG B 1 337 ? -55.569 -62.629 5.993 1.00 29.92 328 ARG B O 1
ATOM 6128 N N . PHE B 1 338 ? -53.726 -62.143 4.798 1.00 31.98 329 PHE B N 1
ATOM 6129 C CA . PHE B 1 338 ? -52.956 -63.120 5.535 1.00 32.54 329 PHE B CA 1
ATOM 6130 C C . PHE B 1 338 ? -52.731 -62.694 6.984 1.00 31.86 329 PHE B C 1
ATOM 6131 O O . PHE B 1 338 ? -52.656 -63.520 7.832 1.00 31.47 329 PHE B O 1
ATOM 6139 N N . GLY B 1 339 ? -52.585 -61.405 7.247 1.00 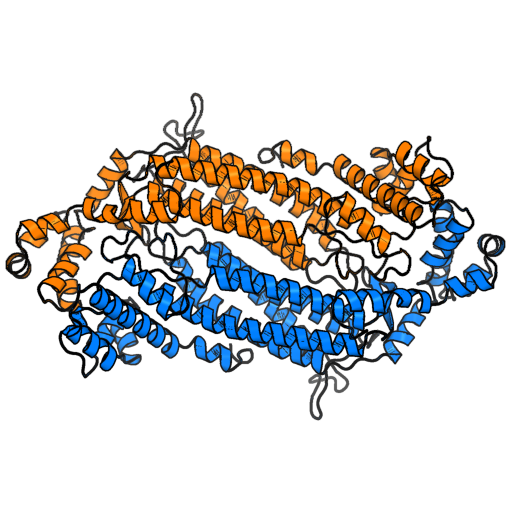32.78 330 GLY B N 1
ATOM 6140 C CA . GLY B 1 339 ? -52.483 -60.949 8.626 1.00 34.27 330 GLY B CA 1
ATOM 6141 C C . GLY B 1 339 ? -53.709 -61.318 9.446 1.00 34.17 330 GLY B C 1
ATOM 6142 O O . GLY B 1 339 ? -53.597 -61.690 10.585 1.00 35.30 330 GLY B O 1
ATOM 6143 N N . ASN B 1 340 ? -54.877 -61.203 8.847 1.00 34.54 331 ASN B N 1
ATOM 6144 C CA . ASN B 1 340 ? -56.104 -61.633 9.460 1.00 34.78 331 ASN B CA 1
ATOM 6145 C C . ASN B 1 340 ? -56.195 -63.114 9.660 1.00 33.71 331 ASN B C 1
ATOM 6146 O O . ASN B 1 340 ? -56.666 -63.584 10.695 1.00 32.62 331 ASN B O 1
ATOM 6151 N N . ILE B 1 341 ? -55.719 -63.867 8.682 1.00 32.64 332 ILE B N 1
ATOM 6152 C CA . ILE B 1 341 ? -55.672 -65.316 8.830 1.00 32.70 332 ILE B CA 1
ATOM 6153 C C . ILE B 1 341 ? -54.856 -65.737 10.065 1.00 31.76 332 ILE B C 1
ATOM 6154 O O . ILE B 1 341 ? -55.330 -66.538 10.878 1.00 31.02 332 ILE B O 1
ATOM 6159 N N . VAL B 1 342 ? -53.652 -65.185 10.198 1.00 31.10 333 VAL B N 1
ATOM 6160 C CA . VAL B 1 342 ? -52.800 -65.473 11.341 1.00 31.88 333 VAL B CA 1
ATOM 6161 C C . VAL B 1 342 ? -53.465 -65.002 12.642 1.00 32.31 333 VAL B C 1
ATOM 6162 O O . VAL B 1 342 ? -53.585 -65.768 13.580 1.00 32.34 333 VAL B O 1
ATOM 6166 N N . LYS B 1 343 ? -53.914 -63.749 12.674 1.00 33.30 334 LYS B N 1
ATOM 6167 C CA . LYS B 1 343 ? -54.589 -63.196 13.850 1.00 33.68 334 LYS B CA 1
ATOM 6168 C C . LYS B 1 343 ? -55.687 -64.121 14.324 1.00 33.67 334 LYS B C 1
ATOM 6169 O O . LYS B 1 343 ? -55.737 -64.446 15.516 1.00 34.60 334 LYS B O 1
ATOM 6175 N N . ASN B 1 344 ? -56.556 -64.543 13.411 1.00 33.26 335 ASN B N 1
ATOM 6176 C CA . ASN B 1 344 ? -57.771 -65.259 13.783 1.00 33.55 335 ASN B CA 1
ATOM 6177 C C . ASN B 1 344 ? -57.561 -66.769 13.820 1.00 33.40 335 ASN B C 1
ATOM 6178 O O . ASN B 1 344 ? -58.509 -67.533 14.001 1.00 33.41 335 ASN B O 1
ATOM 6183 N N . LEU B 1 345 ? -56.313 -67.192 13.647 1.00 33.23 336 LEU B N 1
ATOM 6184 C CA . LEU B 1 345 ? -56.004 -68.602 13.438 1.00 32.95 336 LEU B CA 1
ATOM 6185 C C . LEU B 1 345 ? -56.285 -69.420 14.694 1.00 32.27 336 LEU B C 1
ATOM 6186 O O . LEU B 1 345 ? -56.017 -68.974 15.809 1.00 32.63 336 LEU B O 1
ATOM 6191 N N . THR B 1 346 ? -56.827 -70.619 14.504 1.00 31.82 337 THR B N 1
ATOM 6192 C CA . THR B 1 346 ? -57.110 -71.516 15.617 1.00 32.19 337 THR B CA 1
ATOM 6193 C C . THR B 1 346 ? -55.950 -72.475 15.862 1.00 32.20 337 THR B C 1
ATOM 6194 O O . THR B 1 346 ? -55.488 -73.153 14.944 1.00 31.90 337 THR B O 1
ATOM 6198 N N . VAL B 1 347 ? -55.482 -72.525 17.105 1.00 32.27 338 VAL B N 1
ATOM 6199 C CA . VAL B 1 347 ? -54.368 -73.386 17.468 1.00 32.29 338 VAL B CA 1
ATOM 6200 C C . VAL B 1 347 ? -54.909 -74.506 18.368 1.00 33.05 338 VAL B C 1
ATOM 6201 O O . VAL B 1 347 ? -55.771 -74.265 19.211 1.00 33.85 338 VAL B O 1
ATOM 6205 N N . TYR B 1 348 ? -54.430 -75.726 18.140 1.00 33.31 339 TYR B N 1
ATOM 6206 C CA . TYR B 1 348 ? -54.792 -76.883 18.926 1.00 33.97 339 TYR B CA 1
ATOM 6207 C C . TYR B 1 348 ? -53.585 -77.457 19.690 1.00 33.89 339 TYR B C 1
ATOM 6208 O O . TYR B 1 348 ? -52.987 -78.440 19.242 1.00 33.39 339 TYR B O 1
ATOM 6217 N N . PRO B 1 349 ? -53.214 -76.856 20.852 1.00 34.87 340 PRO B N 1
ATOM 6218 C CA . PRO B 1 349 ? -52.046 -77.375 21.588 1.00 35.85 340 PRO B CA 1
ATOM 6219 C C . PRO B 1 349 ? -52.163 -78.826 22.047 1.00 36.46 340 PRO B C 1
ATOM 6220 O O . PRO B 1 349 ? -51.157 -79.519 22.138 1.00 36.33 340 PRO B O 1
ATOM 6224 N N . GLU B 1 350 ? -53.381 -79.279 22.323 1.00 36.79 341 GLU B N 1
ATOM 6225 C CA . GLU B 1 350 ? -53.640 -80.690 22.648 1.00 37.22 341 GLU B CA 1
ATOM 6226 C C . GLU B 1 350 ? -53.351 -81.637 21.467 1.00 36.59 341 GLU B C 1
ATOM 6227 O O . GLU B 1 350 ? -52.804 -82.727 21.632 1.00 35.65 341 GLU B O 1
ATOM 6233 N N . ASN B 1 351 ? -53.689 -81.220 20.256 1.00 36.05 342 ASN B N 1
ATOM 6234 C CA . ASN B 1 351 ? -53.270 -81.993 19.087 1.00 36.04 342 ASN B CA 1
ATOM 6235 C C . ASN B 1 351 ? -51.740 -82.003 18.902 1.00 35.41 342 ASN B C 1
ATOM 6236 O O . ASN B 1 351 ? -51.156 -83.039 18.573 1.00 35.52 342 ASN B O 1
ATOM 6241 N N . MET B 1 352 ? -51.113 -80.850 19.118 1.00 34.85 343 MET B N 1
ATOM 6242 C CA . MET B 1 352 ? -49.684 -80.723 19.041 1.00 35.08 343 MET B CA 1
ATOM 6243 C C . MET B 1 352 ? -49.022 -81.687 20.005 1.00 36.00 343 MET B C 1
ATOM 6244 O O . MET B 1 352 ? -48.106 -82.414 19.617 1.00 35.51 343 MET B O 1
ATOM 6249 N N . LYS B 1 353 ? -49.496 -81.722 21.254 1.00 36.99 344 LYS B N 1
ATOM 6250 C CA . LYS B 1 353 ? -48.934 -82.663 22.245 1.00 37.93 344 LYS B CA 1
ATOM 6251 C C . LYS B 1 353 ? -49.184 -84.120 21.854 1.00 37.63 344 LYS B C 1
ATOM 6252 O O . LYS B 1 353 ? -48.287 -84.953 21.929 1.00 35.79 344 LYS B O 1
ATOM 6258 N N . ARG B 1 354 ? -50.410 -84.417 21.435 1.00 38.66 345 ARG B N 1
ATOM 6259 C CA . ARG B 1 354 ? -50.754 -85.757 20.972 1.00 39.28 345 ARG B CA 1
ATOM 6260 C C . ARG B 1 354 ? -49.787 -86.235 19.892 1.00 38.60 345 ARG B C 1
ATOM 6261 O O . ARG B 1 354 ? -49.269 -87.349 19.957 1.00 37.34 345 ARG B O 1
ATOM 6269 N N . ASN B 1 355 ? -49.551 -85.382 18.901 1.00 38.31 346 ASN B N 1
ATOM 6270 C CA . ASN B 1 355 ? -48.684 -85.726 17.765 1.00 38.48 346 ASN B CA 1
ATOM 6271 C C . ASN B 1 355 ? -47.248 -86.032 18.180 1.00 38.53 346 ASN B C 1
ATOM 6272 O O . ASN B 1 355 ? -46.623 -86.880 17.570 1.00 37.92 346 ASN B O 1
ATOM 6277 N N . MET B 1 356 ? -46.730 -85.366 19.221 1.00 39.70 347 MET B N 1
ATOM 6278 C CA . MET B 1 356 ? -45.363 -85.651 19.698 1.00 40.76 347 MET B CA 1
ATOM 6279 C C . MET B 1 356 ? -45.213 -87.091 20.181 1.00 41.45 347 MET B C 1
ATOM 6280 O O . MET B 1 356 ? -44.124 -87.647 20.241 1.00 40.95 347 MET B O 1
ATOM 6285 N N . THR B 1 357 ? -46.343 -87.690 20.500 1.00 42.96 348 THR B N 1
ATOM 6286 C CA . THR B 1 357 ? -46.421 -89.069 20.978 1.00 44.44 348 THR B CA 1
ATOM 6287 C C . THR B 1 357 ? -46.352 -90.161 19.901 1.00 45.43 348 THR B C 1
ATOM 6288 O O . THR B 1 357 ? -46.146 -91.322 20.211 1.00 45.83 348 THR B O 1
ATOM 6292 N N . ARG B 1 358 ? -46.492 -89.793 18.636 1.00 45.89 349 ARG B N 1
ATOM 6293 C CA . ARG B 1 358 ? -46.844 -90.768 17.626 1.00 46.31 349 ARG B CA 1
ATOM 6294 C C . ARG B 1 358 ? -45.669 -91.490 17.011 1.00 46.25 349 ARG B C 1
ATOM 6295 O O . ARG B 1 358 ? -45.871 -92.415 16.214 1.00 46.43 349 ARG B O 1
ATOM 6303 N N . THR B 1 359 ? -44.454 -91.063 17.348 1.00 45.45 350 THR B N 1
ATOM 6304 C CA . THR B 1 359 ? -43.254 -91.705 16.845 1.00 44.81 350 THR B CA 1
ATOM 6305 C C . THR B 1 359 ? -42.458 -92.388 17.968 1.00 43.96 350 THR B C 1
ATOM 6306 O O . THR B 1 359 ? -41.234 -92.511 17.908 1.00 42.53 350 THR B O 1
ATOM 6310 N N . TYR B 1 360 ? -43.192 -92.845 18.987 1.00 43.91 351 TYR B N 1
ATOM 6311 C CA . TYR B 1 360 ? -42.705 -93.814 19.976 1.00 43.27 351 TYR B CA 1
ATOM 6312 C C . TYR B 1 360 ? -41.566 -93.308 20.837 1.00 42.18 351 TYR B C 1
ATOM 6313 O O . TYR B 1 360 ? -40.782 -94.108 21.373 1.00 41.57 351 TYR B O 1
ATOM 6322 N N . GLY B 1 361 ? -41.488 -91.992 20.982 1.00 40.76 352 GLY B N 1
ATOM 6323 C CA . GLY B 1 361 ? -40.393 -91.352 21.713 1.00 40.29 352 GLY B CA 1
ATOM 6324 C C . GLY B 1 361 ? -39.075 -91.303 20.965 1.00 39.60 352 GLY B C 1
ATOM 6325 O O . GLY B 1 361 ? -38.052 -90.933 21.553 1.00 37.85 352 GLY B O 1
ATOM 6326 N N . LEU B 1 362 ? -39.099 -91.612 19.656 1.00 39.20 353 LEU B N 1
ATOM 6327 C CA . LEU B 1 362 ? -37.861 -91.644 18.860 1.00 39.45 353 LEU B CA 1
ATOM 6328 C C . LEU B 1 362 ? -37.180 -90.292 18.771 1.00 39.22 353 LEU B C 1
ATOM 6329 O O . LEU B 1 362 ? -35.974 -90.204 18.569 1.00 38.41 353 LEU B O 1
ATOM 6334 N N . ILE B 1 363 ? -37.962 -89.237 18.954 1.00 39.85 354 ILE B N 1
ATOM 6335 C CA . ILE B 1 363 ? -37.438 -87.873 18.922 1.00 40.41 354 ILE B CA 1
ATOM 6336 C C . ILE B 1 363 ? -36.351 -87.602 19.965 1.00 40.53 354 ILE B C 1
ATOM 6337 O O . ILE B 1 363 ? -35.681 -86.581 19.905 1.00 41.33 354 ILE B O 1
ATOM 6342 N N . TYR B 1 364 ? -36.175 -88.505 20.920 1.00 40.28 355 TYR B N 1
ATOM 6343 C CA . TYR B 1 364 ? -35.179 -88.329 21.968 1.00 40.33 355 TYR B CA 1
ATOM 6344 C C . TYR B 1 364 ? -33.912 -89.118 21.670 1.00 40.20 355 TYR B C 1
ATOM 6345 O O . TYR B 1 364 ? -33.024 -89.207 22.521 1.00 40.41 355 TYR B O 1
ATOM 6354 N N . SER B 1 365 ? -33.811 -89.649 20.452 1.00 39.95 356 SER B N 1
ATOM 6355 C CA . SER B 1 365 ? -32.644 -90.430 20.034 1.00 39.86 356 SER B CA 1
ATOM 6356 C C . SER B 1 365 ? -31.335 -89.654 20.163 1.00 39.49 356 SER B C 1
ATOM 6357 O O . SER B 1 365 ? -30.336 -90.227 20.619 1.00 39.21 356 SER B O 1
ATOM 6360 N N . GLN B 1 366 ? -31.344 -88.372 19.786 1.00 39.09 357 GLN B N 1
ATOM 6361 C CA . GLN B 1 366 ? -30.128 -87.536 19.861 1.00 39.32 357 GLN B CA 1
ATOM 6362 C C . GLN B 1 366 ? -29.694 -87.378 21.317 1.00 38.93 357 GLN B C 1
ATOM 6363 O O . GLN B 1 366 ? -28.504 -87.406 21.611 1.00 36.69 357 GLN B O 1
ATOM 6369 N N . ARG B 1 367 ? -30.663 -87.165 22.210 1.00 38.96 358 ARG B N 1
ATOM 6370 C CA . ARG B 1 367 ? -30.328 -86.968 23.608 1.00 40.32 358 ARG B CA 1
ATOM 6371 C C . ARG B 1 367 ? -29.696 -88.221 24.245 1.00 39.24 358 ARG B C 1
ATOM 6372 O O . ARG B 1 367 ? -28.782 -88.132 25.065 1.00 39.54 358 ARG B O 1
ATOM 6380 N N . VAL B 1 368 ? -30.140 -89.398 23.845 1.00 38.58 359 VAL B N 1
ATOM 6381 C CA . VAL B 1 368 ? -29.538 -90.604 24.370 1.00 38.22 359 VAL B CA 1
ATOM 6382 C C . VAL B 1 368 ? -28.117 -90.709 23.806 1.00 38.03 359 VAL B C 1
ATOM 6383 O O . VAL B 1 368 ? -27.170 -90.880 24.562 1.00 37.10 359 VAL B O 1
ATOM 6387 N N . MET B 1 369 ? -27.948 -90.542 22.492 1.00 38.71 360 MET B N 1
ATOM 6388 C CA . MET B 1 369 ? -26.611 -90.621 21.872 1.00 39.74 360 MET B CA 1
ATOM 6389 C C . MET B 1 369 ? -25.581 -89.655 22.498 1.00 39.97 360 MET B C 1
ATOM 6390 O O . MET B 1 369 ? -24.443 -90.035 22.806 1.00 41.00 360 MET B O 1
ATOM 6395 N N . LEU B 1 370 ? -25.970 -88.402 22.656 1.00 40.20 361 LEU B N 1
ATOM 6396 C CA . LEU B 1 370 ? -25.086 -87.384 23.245 1.00 40.83 361 LEU B CA 1
ATOM 6397 C C . LEU B 1 370 ? -24.711 -87.698 24.702 1.00 40.84 361 LEU B C 1
ATOM 6398 O O . LEU B 1 370 ? -23.572 -87.434 25.123 1.00 40.79 361 LEU B O 1
ATOM 6403 N N . THR B 1 371 ? -25.669 -88.226 25.464 1.00 40.85 362 THR B N 1
ATOM 6404 C CA . THR B 1 371 ? -25.393 -88.615 26.850 1.00 41.28 362 THR B CA 1
ATOM 6405 C C . THR B 1 371 ? -24.408 -89.780 26.884 1.00 42.05 362 THR B C 1
ATOM 6406 O O . THR B 1 371 ? -23.559 -89.863 27.793 1.00 42.51 362 THR B O 1
ATOM 6410 N N . LEU B 1 372 ? -24.525 -90.682 25.903 1.00 42.08 363 LEU B N 1
ATOM 6411 C CA . LEU B 1 372 ? -23.598 -91.819 25.782 1.00 41.70 363 LEU B CA 1
ATOM 6412 C C . LEU B 1 372 ? -22.185 -91.336 25.486 1.00 41.84 363 LEU B C 1
ATOM 6413 O O . LEU B 1 372 ? -21.212 -91.892 26.015 1.00 41.19 363 LEU B O 1
ATOM 6418 N N . ILE B 1 373 ? -22.077 -90.293 24.656 1.00 42.22 364 ILE B N 1
ATOM 6419 C CA . ILE B 1 373 ? -20.782 -89.647 24.390 1.00 42.83 364 ILE B CA 1
ATOM 6420 C C . ILE B 1 373 ? -20.261 -89.011 25.681 1.00 43.57 364 ILE B C 1
ATOM 6421 O O . ILE B 1 373 ? -19.084 -89.122 25.995 1.00 43.69 364 ILE B O 1
ATOM 6426 N N . ASP B 1 374 ? -21.140 -88.340 26.424 1.00 44.71 365 ASP B N 1
ATOM 6427 C CA . ASP B 1 374 ? -20.764 -87.761 27.719 1.00 45.56 365 ASP B CA 1
ATOM 6428 C C . ASP B 1 374 ? -20.127 -88.811 28.630 1.00 46.16 365 ASP B C 1
ATOM 6429 O O . ASP B 1 374 ? -19.193 -88.522 29.375 1.00 45.58 365 ASP B O 1
ATOM 6434 N N . LYS B 1 375 ? -20.633 -90.031 28.553 1.00 47.28 366 LYS B N 1
ATOM 6435 C CA . LYS B 1 375 ? -20.117 -91.124 29.382 1.00 47.98 366 LYS B CA 1
ATOM 6436 C C . LYS B 1 375 ? -18.916 -91.864 28.771 1.00 48.34 366 LYS B C 1
ATOM 6437 O O . LYS B 1 375 ? -18.461 -92.843 29.339 1.00 48.18 366 LYS B O 1
ATOM 6443 N N . GLY B 1 376 ? -18.418 -91.417 27.619 1.00 48.59 367 GLY B N 1
ATOM 6444 C CA . GLY B 1 376 ? -17.167 -91.941 27.075 1.00 48.47 367 GLY B CA 1
ATOM 6445 C C . GLY B 1 376 ? -17.216 -92.590 25.705 1.00 48.57 367 GLY B C 1
ATOM 6446 O O . GLY B 1 376 ? -16.159 -92.843 25.127 1.00 48.92 367 GLY B O 1
ATOM 6447 N N . MET B 1 377 ? -18.403 -92.858 25.166 1.00 48.22 368 MET B N 1
ATOM 6448 C CA . MET B 1 377 ? -18.499 -93.476 23.837 1.00 47.98 368 MET B CA 1
ATOM 6449 C C . MET B 1 377 ? -18.078 -92.496 22.744 1.00 47.45 368 MET B C 1
ATOM 6450 O O . MET B 1 377 ? -18.334 -91.299 22.819 1.00 47.24 368 MET B O 1
ATOM 6455 N N . VAL B 1 378 ? -17.443 -93.040 21.721 1.00 46.82 369 VAL B N 1
ATOM 6456 C CA . VAL B 1 378 ? -17.073 -92.295 20.530 1.00 46.44 369 VAL B CA 1
ATOM 6457 C C . VAL B 1 378 ? -18.395 -92.076 19.743 1.00 45.56 369 VAL B C 1
ATOM 6458 O O . VAL B 1 378 ? -19.373 -92.792 19.971 1.00 45.27 369 VAL B O 1
ATOM 6462 N N . ARG B 1 379 ? -18.458 -91.066 18.877 1.00 45.00 370 ARG B N 1
ATOM 6463 C CA . ARG B 1 379 ? -19.753 -90.701 18.255 1.00 44.52 370 ARG B CA 1
ATOM 6464 C C . ARG B 1 379 ? -20.329 -91.843 17.413 1.00 44.00 370 ARG B C 1
ATOM 6465 O O . ARG B 1 379 ? -21.519 -92.174 17.539 1.00 42.74 370 ARG B O 1
ATOM 6473 N N . GLU B 1 380 ? -19.486 -92.481 16.599 1.00 43.81 371 GLU B N 1
ATOM 6474 C CA . GLU B 1 380 ? -20.013 -93.495 15.703 1.00 44.16 371 GLU B CA 1
ATOM 6475 C C . GLU B 1 380 ? -20.500 -94.691 16.492 1.00 43.69 371 GLU B C 1
ATOM 6476 O O . GLU B 1 380 ? -21.468 -95.332 16.092 1.00 43.63 371 GLU B O 1
ATOM 6482 N N . GLU B 1 381 ? -19.879 -94.946 17.639 1.00 43.64 372 GLU B N 1
ATOM 6483 C CA . GLU B 1 381 ? -20.293 -96.045 18.517 1.00 43.81 372 GLU B CA 1
ATOM 6484 C C . GLU B 1 381 ? -21.672 -95.752 19.130 1.00 42.85 372 GLU B C 1
ATOM 6485 O O . GLU B 1 381 ? -22.590 -96.567 19.064 1.00 42.21 372 GLU B O 1
ATOM 6491 N N . ALA B 1 382 ? -21.814 -94.563 19.705 1.00 42.54 373 ALA B N 1
ATOM 6492 C CA . ALA B 1 382 ? -23.092 -94.112 20.284 1.00 42.43 373 ALA B CA 1
ATOM 6493 C C . ALA B 1 382 ? -24.207 -94.135 19.217 1.00 42.16 373 ALA B C 1
ATOM 6494 O O . ALA B 1 382 ? -25.283 -94.706 19.424 1.00 42.23 373 ALA B O 1
ATOM 6496 N N . TYR B 1 383 ? -23.933 -93.536 18.062 1.00 41.85 374 TYR B N 1
ATOM 6497 C CA . TYR B 1 383 ? -24.919 -93.462 16.993 1.00 42.19 374 TYR B CA 1
ATOM 6498 C C . TYR B 1 383 ? -25.391 -94.859 16.595 1.00 42.62 374 TYR B C 1
ATOM 6499 O O . TYR B 1 383 ? -26.599 -95.118 16.496 1.00 42.83 374 TYR B O 1
ATOM 6508 N N . ASP B 1 384 ? -24.427 -95.752 16.383 1.00 43.06 375 ASP B N 1
ATOM 6509 C CA . ASP B 1 384 ? -24.691 -97.110 15.893 1.00 43.70 375 ASP B CA 1
ATOM 6510 C C . ASP B 1 384 ? -25.244 -98.077 16.975 1.00 44.12 375 ASP B C 1
ATOM 6511 O O . ASP B 1 384 ? -25.818 -99.107 16.637 1.00 44.83 375 ASP B O 1
ATOM 6516 N N . ILE B 1 385 ? -25.101 -97.743 18.254 1.00 43.99 376 ILE B N 1
ATOM 6517 C CA . ILE B 1 385 ? -25.909 -98.400 19.294 1.00 43.83 376 ILE B CA 1
ATOM 6518 C C . ILE B 1 385 ? -27.377 -97.929 19.230 1.00 43.46 376 ILE B C 1
ATOM 6519 O O . ILE B 1 385 ? -28.310 -98.725 19.358 1.00 43.79 376 ILE B O 1
ATOM 6524 N N . VAL B 1 386 ? -27.575 -96.628 19.028 1.00 42.64 377 VAL B N 1
ATOM 6525 C CA . VAL B 1 386 ? -28.901 -96.043 19.119 1.00 41.43 377 VAL B CA 1
ATOM 6526 C C . VAL B 1 386 ? -29.721 -96.270 17.831 1.00 41.10 377 VAL B C 1
ATOM 6527 O O . VAL B 1 386 ? -30.919 -96.529 17.894 1.00 39.72 377 VAL B O 1
ATOM 6531 N N . GLN B 1 387 ? -29.087 -96.207 16.664 1.00 41.48 378 GLN B N 1
ATOM 6532 C CA . GLN B 1 387 ? -29.856 -96.304 15.398 1.00 42.01 378 GLN B CA 1
ATOM 6533 C C . GLN B 1 387 ? -30.726 -97.561 15.239 1.00 42.62 378 GLN B C 1
ATOM 6534 O O . GLN B 1 387 ? -31.892 -97.459 14.869 1.00 42.01 378 GLN B O 1
ATOM 6540 N N . PRO B 1 388 ? -30.169 -98.750 15.540 1.00 43.90 379 PRO B N 1
ATOM 6541 C CA . PRO B 1 388 ? -30.931 -99.982 15.374 1.00 45.34 379 PRO B CA 1
ATOM 6542 C C . PRO B 1 388 ? -32.157 -100.044 16.292 1.00 46.33 379 PRO B C 1
ATOM 6543 O O . PRO B 1 388 ? -33.221 -100.512 15.858 1.00 45.95 379 PRO B O 1
ATOM 6547 N N . LYS B 1 389 ? -32.007 -99.554 17.527 1.00 47.51 380 LYS B N 1
ATOM 6548 C CA . LYS B 1 389 ? -33.133 -99.489 18.483 1.00 48.58 380 LYS B CA 1
ATOM 6549 C C . LYS B 1 389 ? -34.222 -98.577 17.961 1.00 48.98 380 LYS B C 1
ATOM 6550 O O . LYS B 1 389 ? -35.412 -98.898 17.999 1.00 48.69 380 LYS B O 1
ATOM 6556 N N . ALA B 1 390 ? -33.791 -97.424 17.465 1.00 49.97 381 ALA B N 1
ATOM 6557 C CA . ALA B 1 390 ? -34.683 -96.494 16.770 1.00 50.55 381 ALA B CA 1
ATOM 6558 C C . ALA B 1 390 ? -35.432 -97.189 15.627 1.00 50.90 381 ALA B C 1
ATOM 6559 O O . ALA B 1 390 ? -36.656 -97.137 15.552 1.00 50.65 381 ALA B O 1
ATOM 6561 N N . MET B 1 391 ? -34.694 -97.845 14.741 1.00 51.91 382 MET B N 1
ATOM 6562 C CA . MET B 1 391 ? -35.308 -98.515 13.593 1.00 52.93 382 MET B CA 1
ATOM 6563 C C . MET B 1 391 ? -36.154 -99.699 14.029 1.00 53.76 382 MET B C 1
ATOM 6564 O O . MET B 1 391 ? -37.151 -100.027 13.376 1.00 53.92 382 MET B O 1
ATOM 6569 N N . GLU B 1 392 ? -35.747 -100.355 15.120 1.00 54.66 383 GLU B N 1
ATOM 6570 C CA . GLU B 1 392 ? -36.564 -101.411 15.709 1.00 55.31 383 GLU B CA 1
ATOM 6571 C C . GLU B 1 392 ? -37.894 -100.868 16.196 1.00 55.51 383 GLU B C 1
ATOM 6572 O O . GLU B 1 392 ? -38.905 -101.504 15.995 1.00 55.28 383 GLU B O 1
ATOM 6578 N N . ALA B 1 393 ? -37.899 -99.690 16.816 1.00 56.47 384 ALA B N 1
ATOM 6579 C CA . ALA B 1 393 ? -39.151 -99.101 17.309 1.00 57.46 384 ALA B CA 1
ATOM 6580 C C . ALA B 1 393 ? -40.100 -98.759 16.153 1.00 58.17 384 ALA B C 1
ATOM 6581 O O . ALA B 1 393 ? -41.289 -99.073 16.218 1.00 57.49 384 ALA B O 1
ATOM 6583 N N . TRP B 1 394 ? -39.564 -98.130 15.099 1.00 59.62 385 TRP B N 1
ATOM 6584 C CA . TRP B 1 394 ? -40.337 -97.872 13.862 1.00 60.91 385 TRP B CA 1
ATOM 6585 C C . TRP B 1 394 ? -41.034 -99.138 13.343 1.00 61.89 385 TRP B C 1
ATOM 6586 O O . TRP B 1 394 ? -42.212 -99.117 12.994 1.00 61.93 385 TRP B O 1
ATOM 6597 N N . GLU B 1 395 ? -40.269 -100.220 13.285 1.00 63.26 386 GLU B N 1
ATOM 6598 C CA . GLU B 1 395 ? -40.721 -101.487 12.720 1.00 63.49 386 GLU B CA 1
ATOM 6599 C C . GLU B 1 395 ? -41.727 -102.199 13.633 1.00 63.71 386 GLU B C 1
ATOM 6600 O O . GLU B 1 395 ? -42.613 -102.902 13.156 1.00 63.44 386 GLU B O 1
ATOM 6606 N N . THR B 1 396 ? -41.606 -101.985 14.941 1.00 63.83 387 THR B N 1
ATOM 6607 C CA . THR B 1 396 ? -42.235 -102.863 15.932 1.00 63.55 387 THR B CA 1
ATOM 6608 C C . THR B 1 396 ? -43.328 -102.221 16.804 1.00 63.15 387 THR B C 1
ATOM 6609 O O . THR B 1 396 ? -44.013 -102.930 17.537 1.00 62.63 387 THR B O 1
ATOM 6613 N N . GLN B 1 397 ? -43.475 -100.894 16.731 1.00 62.64 388 GLN B N 1
ATOM 6614 C CA . GLN B 1 397 ? -44.475 -100.143 17.518 1.00 62.18 388 GLN B CA 1
ATOM 6615 C C . GLN B 1 397 ? -44.264 -100.193 19.041 1.00 61.29 388 GLN B C 1
ATOM 6616 O O . GLN B 1 397 ? -45.198 -99.950 19.806 1.00 61.38 388 GLN B O 1
ATOM 6622 N N . VAL B 1 398 ? -43.043 -100.497 19.476 1.00 59.75 389 VAL B N 1
ATOM 6623 C CA . VAL B 1 398 ? -42.698 -100.474 20.896 1.00 58.45 389 VAL B CA 1
ATOM 6624 C C . VAL B 1 398 ? -41.992 -99.146 21.190 1.00 57.07 389 VAL B C 1
ATOM 6625 O O . VAL B 1 398 ? -41.337 -98.569 20.309 1.00 57.13 389 VAL B O 1
ATOM 6629 N N . GLN B 1 399 ? -42.141 -98.668 22.422 1.00 55.08 390 GLN B N 1
ATOM 6630 C CA . GLN B 1 399 ? -41.557 -97.405 22.850 1.00 53.46 390 GLN B CA 1
ATOM 6631 C C . GLN B 1 399 ? -40.033 -97.444 22.833 1.00 51.78 390 GLN B C 1
ATOM 6632 O O . GLN B 1 399 ? -39.418 -98.399 23.293 1.00 51.07 390 GLN B O 1
ATOM 6638 N N . PHE B 1 400 ? -39.440 -96.387 22.281 1.00 49.92 391 PHE B N 1
ATOM 6639 C CA . PHE B 1 400 ? -37.992 -96.251 22.205 1.00 49.30 391 PHE B CA 1
ATOM 6640 C C . PHE B 1 400 ? -37.353 -96.339 23.581 1.00 47.82 391 PHE B C 1
ATOM 6641 O O . PHE B 1 400 ? -36.285 -96.896 23.718 1.00 47.27 391 PHE B O 1
ATOM 6649 N N . LYS B 1 401 ? -38.019 -95.777 24.579 1.00 47.91 392 LYS B N 1
ATOM 6650 C CA . LYS B 1 401 ? -37.488 -95.689 25.937 1.00 48.58 392 LYS B CA 1
ATOM 6651 C C . LYS B 1 401 ? -37.283 -97.070 26.558 1.00 48.59 392 LYS B C 1
ATOM 6652 O O . LYS B 1 401 ? -36.265 -97.336 27.214 1.00 47.59 392 LYS B O 1
ATOM 6658 N N . GLU B 1 402 ? -38.280 -97.923 26.355 1.00 49.25 393 GLU B N 1
ATOM 6659 C CA . GLU B 1 402 ? -38.225 -99.315 26.766 1.00 49.33 393 GLU B CA 1
ATOM 6660 C C . GLU B 1 402 ? -37.069 -100.050 26.084 1.00 48.74 393 GLU B C 1
ATOM 6661 O O . GLU B 1 402 ? -36.372 -100.822 26.721 1.00 47.86 393 GLU B O 1
ATOM 6667 N N . LEU B 1 403 ? -36.844 -99.804 24.797 1.00 48.31 394 LEU B N 1
ATOM 6668 C CA . LEU B 1 403 ? -35.736 -100.467 24.094 1.00 48.47 394 LEU B CA 1
ATOM 6669 C C . LEU B 1 403 ? -34.387 -99.989 24.655 1.00 48.17 394 LEU B C 1
ATOM 6670 O O . LEU B 1 403 ? -33.446 -100.773 24.806 1.00 48.28 394 LEU B O 1
ATOM 6675 N N . VAL B 1 404 ? -34.311 -98.708 24.975 1.00 47.92 395 VAL B N 1
ATOM 6676 C CA . VAL B 1 404 ? -33.102 -98.119 25.549 1.00 48.27 395 VAL B CA 1
ATOM 6677 C C . VAL B 1 404 ? -32.820 -98.767 26.938 1.00 48.43 395 VAL B C 1
ATOM 6678 O O . VAL B 1 404 ? -31.674 -99.131 27.268 1.00 47.76 395 VAL B O 1
ATOM 6682 N N . GLU B 1 405 ? -33.883 -98.966 27.708 1.00 48.90 396 GLU B N 1
ATOM 6683 C CA . GLU B 1 405 ? -33.762 -99.524 29.064 1.00 50.19 396 GLU B CA 1
ATOM 6684 C C . GLU B 1 405 ? -33.409 -101.018 29.122 1.00 50.60 396 GLU B C 1
ATOM 6685 O O . GLU B 1 405 ? -33.019 -101.502 30.172 1.00 50.96 396 GLU B O 1
ATOM 6691 N N . ALA B 1 406 ? -33.547 -101.721 28.002 1.00 51.22 397 ALA B N 1
ATOM 6692 C CA . ALA B 1 406 ? -33.231 -103.127 27.888 1.00 52.08 397 ALA B CA 1
ATOM 6693 C C . ALA B 1 406 ? -31.803 -103.354 27.402 1.00 53.06 397 ALA B C 1
ATOM 6694 O O . ALA B 1 406 ? -31.330 -104.499 27.377 1.00 53.43 397 ALA B O 1
ATOM 6696 N N . ASP B 1 407 ? -31.094 -102.296 27.027 1.00 53.69 398 ASP B N 1
ATOM 6697 C CA . ASP B 1 407 ? -29.717 -102.489 26.619 1.00 54.18 398 ASP B CA 1
ATOM 6698 C C . ASP B 1 407 ? -28.736 -102.209 27.745 1.00 54.80 398 ASP B C 1
ATOM 6699 O O . ASP B 1 407 ? -28.588 -101.074 28.180 1.00 54.65 398 ASP B O 1
ATOM 6704 N N . GLU B 1 408 ? -28.059 -103.268 28.192 1.00 55.84 399 GLU B N 1
ATOM 6705 C CA . GLU B 1 408 ? -27.138 -103.224 29.328 1.00 55.86 399 GLU B CA 1
ATOM 6706 C C . GLU B 1 408 ? -25.974 -102.273 29.100 1.00 55.56 399 GLU B C 1
ATOM 6707 O O . GLU B 1 408 ? -25.502 -101.644 30.043 1.00 55.58 399 GLU B O 1
ATOM 6713 N N . ARG B 1 409 ? -25.489 -102.162 27.869 1.00 55.35 400 ARG B N 1
ATOM 6714 C CA . ARG B 1 409 ? -24.384 -101.234 27.633 1.00 55.38 400 ARG B CA 1
ATOM 6715 C C . ARG B 1 409 ? -24.833 -99.771 27.610 1.00 54.64 400 ARG B C 1
ATOM 6716 O O . ARG B 1 409 ? -23.994 -98.883 27.618 1.00 54.97 400 ARG B O 1
ATOM 6724 N N . ILE B 1 410 ? -26.138 -99.522 27.619 1.00 53.57 401 ILE B N 1
ATOM 6725 C CA . ILE B 1 410 ? -26.639 -98.192 27.922 1.00 53.58 401 ILE B CA 1
ATOM 6726 C C . ILE B 1 410 ? -26.893 -98.065 29.428 1.00 53.47 401 ILE B C 1
ATOM 6727 O O . ILE B 1 410 ? -26.356 -97.171 30.094 1.00 53.34 401 ILE B O 1
ATOM 6732 N N . THR B 1 411 ? -27.696 -98.972 29.977 1.00 53.50 402 THR B N 1
ATOM 6733 C CA . THR B 1 411 ? -28.087 -98.875 31.383 1.00 53.41 402 THR B CA 1
ATOM 6734 C C . THR B 1 411 ? -26.912 -99.082 32.341 1.00 53.43 402 THR B C 1
ATOM 6735 O O . THR B 1 411 ? -27.025 -98.740 33.514 1.00 53.14 402 THR B O 1
ATOM 6739 N N . SER B 1 412 ? -25.792 -99.615 31.854 1.00 53.40 403 SER B N 1
ATOM 6740 C CA . SER B 1 412 ? -24.554 -99.618 32.649 1.00 53.79 403 SER B CA 1
ATOM 6741 C C . SER B 1 412 ? -23.888 -98.240 32.744 1.00 53.94 403 SER B C 1
ATOM 6742 O O . SER B 1 412 ? -23.096 -98.005 33.657 1.00 53.54 403 SER B O 1
ATOM 6745 N N . LYS B 1 413 ? -24.192 -97.335 31.806 1.00 54.33 404 LYS B N 1
ATOM 6746 C CA . LYS B 1 413 ? -23.547 -96.010 31.778 1.00 54.20 404 LYS B CA 1
ATOM 6747 C C . LYS B 1 413 ? -24.489 -94.898 32.230 1.00 53.86 404 LYS B C 1
ATOM 6748 O O . LYS B 1 413 ? -24.041 -93.910 32.810 1.00 54.25 404 LYS B O 1
ATOM 6754 N N . LEU B 1 414 ? -25.785 -95.070 31.981 1.00 53.03 405 LEU B N 1
ATOM 6755 C CA . LEU B 1 414 ? -26.787 -94.090 32.368 1.00 52.85 405 LEU B CA 1
ATOM 6756 C C . LEU B 1 414 ? -27.603 -94.595 33.554 1.00 52.88 405 LEU B C 1
ATOM 6757 O O . LEU B 1 414 ? -28.084 -95.732 33.545 1.00 52.77 405 LEU B O 1
ATOM 6762 N N . THR B 1 415 ? -27.771 -93.737 34.560 1.00 52.70 406 THR B N 1
ATOM 6763 C CA . THR B 1 415 ? -28.719 -93.995 35.635 1.00 52.55 406 THR B CA 1
ATOM 6764 C C . THR B 1 415 ? -30.134 -93.831 35.086 1.00 52.42 406 THR B C 1
ATOM 6765 O O . THR B 1 415 ? -30.336 -93.207 34.019 1.00 52.20 406 THR B O 1
ATOM 6769 N N . GLN B 1 416 ? -31.109 -94.388 35.796 1.00 51.84 407 GLN B N 1
ATOM 6770 C CA . GLN B 1 416 ? -32.511 -94.191 35.441 1.00 52.16 407 GLN B CA 1
ATOM 6771 C C . GLN B 1 416 ? -32.856 -92.694 35.374 1.00 51.93 407 GLN B C 1
ATOM 6772 O O . GLN B 1 416 ? -33.522 -92.259 34.436 1.00 51.62 407 GLN B O 1
ATOM 6778 N N . GLU B 1 417 ? -32.396 -91.922 36.353 1.00 51.87 408 GLU B N 1
ATOM 6779 C CA . GLU B 1 417 ? -32.534 -90.469 36.303 1.00 52.55 408 GLU B CA 1
ATOM 6780 C C . GLU B 1 417 ? -32.144 -89.917 34.933 1.00 51.97 408 GLU B C 1
ATOM 6781 O O . GLU B 1 417 ? -32.912 -89.190 34.303 1.00 51.04 408 GLU B O 1
ATOM 6787 N N . GLU B 1 418 ? -30.945 -90.269 34.483 1.00 51.22 409 GLU B N 1
ATOM 6788 C CA . GLU B 1 418 ? -30.378 -89.728 33.248 1.00 51.07 409 GLU B CA 1
ATOM 6789 C C . GLU B 1 418 ? -31.205 -90.145 32.034 1.00 49.95 409 GLU B C 1
ATOM 6790 O O . GLU B 1 418 ? -31.600 -89.300 31.238 1.00 49.33 409 GLU B O 1
ATOM 6796 N N . ILE B 1 419 ? -31.500 -91.438 31.926 1.00 48.89 410 ILE B N 1
ATOM 6797 C CA . ILE B 1 419 ? -32.424 -91.923 30.907 1.00 48.82 410 ILE B CA 1
ATOM 6798 C C . ILE B 1 419 ? -33.728 -91.111 30.943 1.00 48.28 410 ILE B C 1
ATOM 6799 O O . ILE B 1 419 ? -34.204 -90.654 29.902 1.00 47.85 410 ILE B O 1
ATOM 6804 N N . ASN B 1 420 ? -34.285 -90.898 32.135 1.00 47.73 411 ASN B N 1
ATOM 6805 C CA . ASN B 1 420 ? -35.528 -90.136 32.267 1.00 47.80 411 ASN B CA 1
ATOM 6806 C C . ASN B 1 420 ? -35.387 -88.674 31.797 1.00 47.25 411 ASN B C 1
ATOM 6807 O O . ASN B 1 420 ? -36.277 -88.147 31.136 1.00 47.26 411 ASN B O 1
ATOM 6812 N N . GLU B 1 421 ? -34.259 -88.040 32.104 1.00 47.25 412 GLU B N 1
ATOM 6813 C CA . GLU B 1 421 ? -33.931 -86.707 31.567 1.00 47.68 412 GLU B CA 1
ATOM 6814 C C . GLU B 1 421 ? -33.945 -86.628 30.022 1.00 46.99 412 GLU B C 1
ATOM 6815 O O . GLU B 1 421 ? -34.430 -85.651 29.446 1.00 47.40 412 GLU B O 1
ATOM 6821 N N . CYS B 1 422 ? -33.407 -87.648 29.352 1.00 45.80 413 CYS B N 1
ATOM 6822 C CA . CYS B 1 422 ? -33.380 -87.670 27.889 1.00 45.20 413 CYS B CA 1
ATOM 6823 C C . CYS B 1 422 ? -34.751 -87.538 27.263 1.00 44.71 413 CYS B C 1
ATOM 6824 O O . CYS B 1 422 ? -34.874 -87.013 26.154 1.00 44.30 413 CYS B O 1
ATOM 6827 N N . PHE B 1 423 ? -35.760 -88.041 27.969 1.00 44.32 414 PHE B N 1
ATOM 6828 C CA . PHE B 1 423 ? -37.112 -88.154 27.460 1.00 44.87 414 PHE B CA 1
ATOM 6829 C C . PHE B 1 423 ? -38.023 -87.039 27.974 1.00 45.13 414 PHE B C 1
ATOM 6830 O O . PHE B 1 423 ? -39.236 -87.148 27.882 1.00 45.26 414 PHE B O 1
ATOM 6838 N N . ASN B 1 424 ? -37.433 -85.963 28.483 1.00 46.16 415 ASN B N 1
ATOM 6839 C CA . ASN B 1 424 ? -38.182 -84.786 28.933 1.00 46.57 415 ASN B CA 1
ATOM 6840 C C . ASN B 1 424 ? -38.162 -83.709 27.851 1.00 46.87 415 ASN B C 1
ATOM 6841 O O . ASN B 1 424 ? -37.089 -83.270 27.436 1.00 46.01 415 ASN B O 1
ATOM 6846 N N . TYR B 1 425 ? -39.335 -83.263 27.411 1.00 47.73 416 TYR B N 1
ATOM 6847 C CA . TYR B 1 425 ? -39.359 -82.199 26.402 1.00 48.45 416 TYR B CA 1
ATOM 6848 C C . TYR B 1 425 ? -39.052 -80.819 26.954 1.00 49.02 416 TYR B C 1
ATOM 6849 O O . TYR B 1 425 ? -38.611 -79.952 26.188 1.00 48.22 416 TYR B O 1
ATOM 6858 N N . GLU B 1 426 ? -39.249 -80.599 28.265 1.00 49.12 417 GLU B N 1
ATOM 6859 C CA . GLU B 1 426 ? -38.971 -79.275 28.859 1.00 49.45 417 GLU B CA 1
ATOM 6860 C C . GLU B 1 426 ? -37.518 -78.859 28.577 1.00 49.31 417 GLU B C 1
ATOM 6861 O O . GLU B 1 426 ? -37.235 -77.707 28.302 1.00 49.13 417 GLU B O 1
ATOM 6867 N N . HIS B 1 427 ? -36.600 -79.810 28.576 1.00 50.13 418 HIS B N 1
ATOM 6868 C CA . HIS B 1 427 ? -35.221 -79.528 28.143 1.00 49.95 418 HIS B CA 1
ATOM 6869 C C . HIS B 1 427 ? -35.150 -78.657 26.871 1.00 49.44 418 HIS B C 1
ATOM 6870 O O . HIS B 1 427 ? -34.238 -77.837 26.722 1.00 49.51 418 HIS B O 1
ATOM 6877 N N . HIS B 1 428 ? -36.098 -78.872 25.955 1.00 47.84 419 HIS B N 1
ATOM 6878 C CA . HIS B 1 428 ? -36.070 -78.235 24.645 1.00 47.21 419 HIS B CA 1
ATOM 6879 C C . HIS B 1 428 ? -36.609 -76.812 24.640 1.00 46.49 419 HIS B C 1
ATOM 6880 O O . HIS B 1 428 ? -36.410 -76.103 23.662 1.00 44.97 419 HIS B O 1
ATOM 6887 N N . MET B 1 429 ? -37.236 -76.387 25.745 1.00 45.55 420 MET B N 1
ATOM 6888 C CA . MET B 1 429 ? -37.724 -75.022 25.875 1.00 46.32 420 MET B CA 1
ATOM 6889 C C . MET B 1 429 ? -36.747 -74.080 26.587 1.00 44.85 420 MET B C 1
ATOM 6890 O O . MET B 1 429 ? -37.061 -72.910 26.783 1.00 43.83 420 MET B O 1
ATOM 6895 N N . GLN B 1 430 ? -35.560 -74.583 26.929 1.00 44.35 421 GLN B N 1
ATOM 6896 C CA . GLN B 1 430 ? -34.598 -73.837 27.765 1.00 44.62 421 GLN B CA 1
ATOM 6897 C C . GLN B 1 430 ? -34.110 -72.512 27.161 1.00 43.32 421 GLN B C 1
ATOM 6898 O O . GLN B 1 430 ? -33.672 -71.660 27.902 1.00 43.60 421 GLN B O 1
ATOM 6904 N N . HIS B 1 431 ? -34.209 -72.313 25.842 1.00 41.76 422 HIS B N 1
ATOM 6905 C CA . HIS B 1 431 ? -33.738 -71.051 25.239 1.00 40.82 422 HIS B CA 1
ATOM 6906 C C . HIS B 1 431 ? -34.767 -70.267 24.439 1.00 39.54 422 HIS B C 1
ATOM 6907 O O . HIS B 1 431 ? -34.426 -69.347 23.683 1.00 38.56 422 HIS B O 1
ATOM 6914 N N . VAL B 1 432 ? -36.036 -70.594 24.653 1.00 38.59 423 VAL B N 1
ATOM 6915 C CA . VAL B 1 432 ? -37.117 -69.890 23.999 1.00 38.48 423 VAL B CA 1
ATOM 6916 C C . VAL B 1 432 ? -37.075 -68.435 24.403 1.00 37.60 423 VAL B C 1
ATOM 6917 O O . VAL B 1 432 ? -37.184 -67.537 23.569 1.00 35.14 423 VAL B O 1
ATOM 6921 N N . ASP B 1 433 ? -36.907 -68.212 25.708 1.00 37.10 424 ASP B N 1
ATOM 6922 C CA . ASP B 1 433 ? -36.822 -66.892 26.202 1.00 37.34 424 ASP B CA 1
ATOM 6923 C C . ASP B 1 433 ? -35.583 -66.179 25.658 1.00 36.61 424 ASP B C 1
ATOM 6924 O O . ASP B 1 433 ? -35.635 -64.992 25.351 1.00 35.17 424 ASP B O 1
ATOM 6929 N N . THR B 1 434 ? -34.460 -66.880 25.542 1.00 36.59 425 THR B N 1
ATOM 6930 C CA . THR B 1 434 ? -33.244 -66.163 25.083 1.00 37.19 425 THR B CA 1
ATOM 6931 C C . THR B 1 434 ? -33.389 -65.701 23.615 1.00 36.11 425 THR B C 1
ATOM 6932 O O . THR B 1 434 ? -33.037 -64.573 23.276 1.00 35.37 425 THR B O 1
ATOM 6936 N N . ILE B 1 435 ? -34.023 -66.526 22.797 1.00 35.33 426 ILE B N 1
ATOM 6937 C CA . ILE B 1 435 ? -34.350 -66.118 21.456 1.00 35.88 426 ILE B CA 1
ATOM 6938 C C . ILE B 1 435 ? -35.356 -64.955 21.478 1.00 35.65 426 ILE B C 1
ATOM 6939 O O . ILE B 1 435 ? -35.170 -63.941 20.805 1.00 36.31 426 ILE B O 1
ATOM 6944 N N . PHE B 1 436 ? -36.424 -65.074 22.241 1.00 35.81 427 PHE B N 1
ATOM 6945 C CA . PHE B 1 436 ? -37.431 -64.008 22.252 1.00 35.73 427 PHE B CA 1
ATOM 6946 C C . PHE B 1 436 ? -36.809 -62.672 22.658 1.00 36.00 427 PHE B C 1
ATOM 6947 O O . PHE B 1 436 ? -37.129 -61.646 22.070 1.00 35.33 427 PHE B O 1
ATOM 6955 N N . GLU B 1 437 ? -35.907 -62.674 23.636 1.00 37.10 428 GLU B N 1
ATOM 6956 C CA . GLU B 1 437 ? -35.226 -61.454 24.054 1.00 37.77 428 GLU B CA 1
ATOM 6957 C C . GLU B 1 437 ? -34.446 -60.817 22.911 1.00 38.02 428 GLU B C 1
ATOM 6958 O O . GLU B 1 437 ? -34.468 -59.608 22.755 1.00 36.75 428 GLU B O 1
ATOM 6964 N N . ARG B 1 438 ? -33.730 -61.624 22.135 1.00 39.10 429 ARG B N 1
ATOM 6965 C CA . ARG B 1 438 ? -33.036 -61.113 20.939 1.00 40.59 429 ARG B CA 1
ATOM 6966 C C . ARG B 1 438 ? -33.941 -60.460 19.948 1.00 41.16 429 ARG B C 1
ATOM 6967 O O . ARG B 1 438 ? -33.612 -59.453 19.337 1.00 41.64 429 ARG B O 1
ATOM 6975 N N . LEU B 1 439 ? -35.074 -61.105 19.725 1.00 41.34 430 LEU B N 1
ATOM 6976 C CA . LEU B 1 439 ? -36.031 -60.611 18.776 1.00 41.37 430 LEU B CA 1
ATOM 6977 C C . LEU B 1 439 ? -36.751 -59.335 19.229 1.00 41.45 430 LEU B C 1
ATOM 6978 O O . LEU B 1 439 ? -37.370 -58.657 18.417 1.00 41.02 430 LEU B O 1
ATOM 6983 N N . GLY B 1 440 ? -36.663 -59.001 20.515 1.00 42.02 431 GLY B N 1
ATOM 6984 C CA . GLY B 1 440 ? -37.416 -57.904 21.091 1.00 43.02 431 GLY B CA 1
ATOM 6985 C C . GLY B 1 440 ? -38.818 -58.308 21.500 1.00 43.61 431 GLY B C 1
ATOM 6986 O O . GLY B 1 440 ? -39.667 -57.446 21.754 1.00 42.65 431 GLY B O 1
ATOM 6987 N N . LEU B 1 441 ? -39.078 -59.610 21.579 1.00 44.54 432 LEU B N 1
ATOM 6988 C CA . LEU B 1 441 ? -40.438 -60.070 21.872 1.00 46.70 432 LEU B CA 1
ATOM 6989 C C . LEU B 1 441 ? -40.713 -60.318 23.354 1.00 48.36 432 LEU B C 1
ATOM 6990 O O . LEU B 1 441 ? -41.709 -60.936 23.689 1.00 47.67 432 LEU B O 1
ATOM 6995 N N . ASN B 1 442 ? -39.873 -59.822 24.255 1.00 51.67 433 ASN B N 1
ATOM 6996 C CA . ASN B 1 442 ? -40.099 -60.110 25.678 1.00 54.53 433 ASN B CA 1
ATOM 6997 C C . ASN B 1 442 ? -40.838 -59.040 26.468 1.00 57.20 433 ASN B C 1
ATOM 6998 O O . ASN B 1 442 ? -40.867 -57.873 26.078 1.00 57.67 433 ASN B O 1
ATOM 7003 N N . GLU B 1 443 ? -41.486 -59.486 27.551 1.00 60.58 434 GLU B N 1
ATOM 7004 C CA . GLU B 1 443 ? -42.092 -58.618 28.586 1.00 62.93 434 GLU B CA 1
ATOM 7005 C C . GLU B 1 443 ? -43.101 -57.551 28.111 1.00 64.99 434 GLU B C 1
ATOM 7006 O O . GLU B 1 443 ? -43.272 -56.501 28.769 1.00 65.70 434 GLU B O 1
ATOM 7012 N N . ALA B 1 444 ? -43.795 -57.838 27.000 1.00 66.46 435 ALA B N 1
ATOM 7013 C CA . ALA B 1 444 ? -44.636 -56.834 26.310 1.00 66.62 435 ALA B CA 1
ATOM 7014 C C . ALA B 1 444 ? -43.768 -55.712 25.699 1.00 67.61 435 ALA B C 1
ATOM 7015 O O . ALA B 1 444 ? -42.710 -55.968 25.098 1.00 68.28 435 ALA B O 1
#

CATH classification: 1.10.275.10 (+2 more: 1.20.200.10, 1.10.40.30)

Solvent-accessible surface area: 34670 Å² total; per-residue (Å²): 135,86,193,64,35,79,119,69,0,20,62,13,47,65,73,84,37,44,3,112,6,6,24,56,1,2,8,8,3,2,33,0,15,2,109,63,54,85,3,68,107,110,32,10,122,95,1,90,132,74,13,48,35,84,46,104,86,0,74,101,19,42,130,140,47,196,71,31,5,33,0,0,12,48,4,1,15,92,15,119,67,17,32,124,15,74,23,23,6,14,28,0,3,19,30,4,0,0,46,2,0,0,28,1,65,6,0,49,50,0,9,107,31,0,49,140,9,0,82,78,2,19,68,35,0,13,101,11,0,96,112,15,37,116,19,6,0,0,0,16,17,96,36,85,43,20,6,0,8,0,1,0,10,10,0,0,12,6,19,26,0,0,89,36,0,18,86,17,1,92,74,0,20,74,16,2,61,9,0,0,0,0,1,17,5,2,2,4,6,16,2,54,10,58,0,1,111,47,0,2,137,82,13,30,8,90,36,2,38,7,7,11,10,2,3,14,2,0,14,5,0,26,0,0,6,8,0,0,3,0,0,0,0,0,12,13,0,0,27,12,2,79,17,1,13,130,98,129,27,92,0,0,13,15,59,69,65,219,65,61,172,20,37,127,86,88,136,141,67,119,34,21,89,1,0,79,29,0,4,28,18,0,147,71,0,16,36,35,0,42,46,3,1,125,12,0,26,19,135,36,6,8,24,86,70,5,23,74,22,10,141,80,6,2,20,32,0,0,8,10,0,0,27,0,3,38,70,0,2,71,21,0,106,79,10,53,20,40,57,107,16,0,102,91,6,18,93,120,17,47,14,15,8,20,36,31,34,2,11,14,27,0,0,74,93,44,11,32,32,31,90,0,80,65,14,7,83,72,46,13,94,60,0,103,139,71,124,44,88,0,68,96,19,0,60,88,10,127,108,0,60,80,93,4,81,93,124,41,2,62,95,2,31,64,71,110,54,2,33,88,31,2,57,54,1,0,92,90,6,51,6,24,171,112,118,91,197,56,40,82,117,71,0,21,53,16,51,62,71,88,45,56,3,104,6,4,25,53,1,1,7,8,4,2,32,0,17,3,98,62,60,84,3,67,121,117,21,12,153,75,0,92,128,74,13,51,39,84,50,90,80,0,70,99,21,52,129,146,40,191,70,32,3,35,0,0,11,51,4,0,10,82,13,133,58,5,35,132,12,73,30,20,5,13,28,0,4,17,30,4,0,0,43,3,0,1,32,1,62,7,0,48,59,0,8,110,33,0,49,134,6,0,81,68,2,16,71,38,0,15,94,9,0,78,111,19,32,118,16,7,0,0,0,18,18,94,36,88,45,20,6,0,6,0,1,0,11,12,0,0,10,6,18,27,0,0,96,32,0,13,87,17,2,90,71,0,21,74,17,2,66,8,0,0,0,0,1,16,4,2,3,3,3,16,2,53,12,60,0,1,104,46,0,1,141,86,10,31,8,88,34,2,45,11,7,9,11,1,3,19,2,0,15,5,0,25,0,0,5,9,0,0,3,0,0,0,0,0,12,12,0,0,27,10,1,73,16,2,13,131,100,139,28,88,0,0,10,15,56,74,61,211,62,59,164,22,35,129,85,88,135,142,66,116,37,21,90,2,0,82,30,0,4,28,16,0,145,67,0,29,39,32,0,42,45,4,1,113,12,0,23,15,136,37,7,10,23,89,69,4,23,75,22,11,139,80,5,1,22,31,0,0,15,3,0,0,29,0,4,32,69,0,1,69,20,0,119,74,9,51,22,33,63,105,19,0,110,98,4,14,97,114,15,39,13,14,9,19,37,29,36,0,11,13,19,0,0,74,79,37,7,23,33,37,87,0,80,68,15,6,84,76,25,9,91,87,0,110,151,63,113,36,92,0,61,101,26,0,62,88,15,146,130,0,56,82,85,5,73,99,126,47,1,65,104,1,31,58,73,113,48,2,47,87,36,2,69,46,0,0,111,89,9,55,5,19,172,113

B-factor: mean 41.12, std 10.38, range [13.5, 165.49]

Secondary structure (DSSP, 8-state):
--TT--HHHHHHTSHHHHHHHHHHHHHHHHHHHHHHTSS-HHHHHHHHHH----HHHHHHHHHHH--HHHHHHHHHHT-TT--GGGGGTTTT--HHHHHHHHHHHHHHHHHHHHHHHHHHHHHHHHHHHHHTTT-EEEEEETTEEEEEEEHHHHHHHHHHHHHHHHHHHHHHHHHT-EE----TTSS-TTS-HHHHHHHHHHTT-EEPSS-SSS--THHHHHHHHHHHHHHHHHHHHHHHHHHHTSTTT-SEE----TT--S-SS-TT----HHHHHHHHHHHHHHHHHHHHHHTS---TT--SHHHHHHHHHHHHHHHHHHHHHHHHHHHHHT-EE-HHHHHHHHTTTTTGGGHHHHHHHHHHTT--HHHHHHHHHHHHHHHHHHT--HHHHHHT-HHHHTTS-HHHHHHHT-GGGGGTTHHHHHHHHT----/--SS--HHHHHHTSHHHHHHHHHHHHHHHHHHHHHHTSS-HHHHHHHHHH----HHHHHHHHHHH--HHHHHHHHHHT-TT--GGGGGTTTT--HHHHHHHHHHHHHHHHHHHHHHHHHHHHHHHHHHHHHTTT-EEEEEETTEEEEEEEHHHHHHHHHHHHHHHHHHHHHHHHHT-EE----TTSS-SSS-HHHHHHHHHHHT-EEPSS-SSS--THHHHHHHHHHHHHHHHHHHHHHHHHHHTSTTT-SEE----TT--S-SS-TT----HHHHHHHHHHHHHHHHHHHHHHTS---TT--SHHHHHHHHHHHHHHHHHHHHHHHHHHHHHT-EE-HHHHHHHHTTTTTGGGHHHHHHHHHHTT--HHHHHHHHHHHHHHHHHH---HHHHHHT-HHHHTTS-HHHHHHHT-SGGGGTTHHHHHHHHT-S--

InterPro domains:
  IPR000362 Fumarate lyase family [PR00149] (90-108)
  IPR000362 Fumarate lyase family [PR00149] (135-153)
  IPR000362 Fumarate lyase family [PR00149] (218-245)
  IPR000362 Fumarate lyase family [PR00149] (263-279)
  IPR004769 Adenylosuccinate lyase [TIGR00928] (1-430)
  IPR008948 L-Aspartase-like [SSF48557] (3-429)
  IPR019468 Adenylosuccinate lyase C-terminal [PF10397] (352-430)
  IPR019468 Adenylosuccinate lyase C-terminal [SM00998] (351-431)
  IPR020557 Fumarate lyase, conserved site [PS00163] (263-272)
  IPR022761 Fumarate lyase, N-terminal [PF00206] (6-288)
  IPR024083 Fumarase/histidase, N-terminal [G3DSA:1.10.275.10] (1-94)

Sequence (868 aa):
ISRYTRPEMGAIWTEENKFKAWLEVEILACEAWAELGDIPKEDVKKIREHASFDIDRIYEIEKETRHDDVVAFTRAVSETPALGEERKWVHYGLTSTDVVDTALSYILKQANEIILKDLENFVSILANKAKEHKYTIMMGRTHGVHAEPTTFGLKLGLWYEEMKRNVERFKQAANTVRVGKLSGAVGTYANIDPFVEKYVCENLGLEAAPISTQTLQRDRHAHYMSTLALIATSIEKMAVEIRGLQKSETREVEEAFAKGQKGSSAMPHKRNPIGSENMTGLARVIRGYMMTAYENVPLWHERDISHSSAERVILPDATIALNYMLNRFGNIVKNLTVYPENMKRNMTRTYGLIYSQRVMLTLIDKGMVREEAYDIVQPKAMEAWETQVQFKELVEADERITSKLTQEEINECFNYEHHMQHVDTIFERLGLNEAISRYTRPEMGAIWTEENKFKAWLEVEILACEAWAELGDIPKEDVKKIREHASFDIDRIYEIEKETRHDVVAFTRAVSETPALGEERKWVHYGLTSTDVVDTALSYILKQANEIILKDLENFVSILANKAKEHKYTIMMGRTHGVHAEPTTFGLKLGLWYEEMKRNVERFKQAANTVRVVGKLSGAVGTYANIDPFVEKYVCENLGLEAAPISTQTLQRDRHAHYMSTLALIATSIEKMAVEIRGLQKSETREVEEAFAKGQKGSSAMPHKRNPIGSENMTGLARVIRGYMMTAYENVPLWHERDISHSSAERVILPDATIALNYMLNRFGNIVKNLTVYPENMKRNMTRTYGLIYSQRVMLTLIDKGMVREEAYDIVQPKAMEAWETQVQFKELVEADERITSKLTQEEINECFNYEHHMQHVDTIFERLGLNEA

Nearest PDB structures (foldseek):
  2pfm-assembly1_A  TM=1.002E+00  e=1.120E-64  Bacillus anthracis
  2x75-assembly1_A  TM=9.425E-01  e=1.028E-46  Staphylococcus aureus
  4eei-assembly1_A  TM=8.915E-01  e=2.066E-26  Francisella tularensis subsp. tularensis SCHU S4
  1k62-assembly1_B  TM=8.417E-01  e=5.372E-16  Homo sapiens
  1hy1-assembly1_B  TM=8.226E-01  e=3.134E-16  Anas platyrhynchos

Foldseek 3Di:
DVPLFDPQLVVLLDPVNLLVQLLLLQLLLVVLCVVVVNDPPVLSVQSVVFFDFDVVQLVVQCVPPVDNQVSSLVRRVPGDRRDPSSVRGCQQFDSQLRVLLSVLLSLLSLLVLLLVLLVLLLVLLLVLLLVWLPLKFFDDDPNHGAAIDIVSVVSLVLSVVSVVLSVLSVVLNQLSQEGEGCHAFFPVPRHDPSSQCRSSVVSVGHYDPTATSHDALVSVLSNLVSLLSLLVSLLVVLVVQQSCCPPLHVQKAFDDDVVDAQDDPDRVDGHSVLSVVSNVLSVVSVVLSVVSVVLRPAPRSGDCVVVVSCSPNVSSSSRNSSSNSVSSSVRSNRMDGHSPSRVVVCPQLQLLNLLVVLQVVVVVLPDDNVRSNVLSVVLSVCCNVVVHHSLVSCCVRVVSCVRDPPVSSVVSSDSVVVSVCSVVVCVVSVSDPD/DPVLFDPQLVVLLDPVNLLVLLLLLQLLLVVQCVVVVNDPPVLSVQSVVFFDFDPVQLVVQCVVVVDNQVSSLVRRVVRPSHDPSSVRGQFQFDSALRNLQSVLLSLLSLLVLLLVLLVLLLVLLLVLLLVWLPLKFFDDDPNHGAAIDTPSVVSLVLSVVSVVLSVLSVVLNQLSLEGEGQHQFFPVPRPPPSSQVSSSVVSVGHYPPTATSHDALVSVLSNLVSLLSLLVSLLVVLVVQQSCCPPVQNQKAFDADVVHAQDDPDRPDGHSVLSVVSNVLSVVSVVLSVLSVVLRPAPDSGDCVVVVSCSPRVSSSSRNSSSNSVSSSNRSNRMGGDSVSRVVVCPPLQLLNLLVVLLVVVVVQPDDNVRSNVVSVVLSVCCVVPVHHSLVSQVPDCSSCVRDPPVSSVVSSDSVVVSPCSVVVCVVSVSPPD